Protein AF-A0A8S2IXR1-F1 (afdb_monomer_lite)

Radius of gyration: 46.9 Å; chains: 1; bounding box: 127×123×129 Å

Sequence (1198 aa):
MEYITDSIEPTTTAGKILCCQCGVLIEPNALNMCNGCMQSQIDITEFIPKQGQLQMCNKCIRYLQPPNTWISAQLESRELLTVCLKRIKGLNKEVRLVDAGFIWTEPHSKRIKVKLTVQKEVAQGAILQQTFIVEFTIFNQICDDCQRVEAKDYWKALVQVRQRTSHKKTFFYLEQLLLKHNAHADASNIKQVHGGLDFYFAEQNSGRKLVDFLTCVVPCRFETSKRLISHDIHSNIYNYKYTTLIEIVPVCKDDIVCLSKKQSKHLGNIGPICICSRVTQNIYLIDPQTLKVEPISSSEFWRSPFSSICDSKHLVEYIVCDVNVLDSTSKPHVYGKESQKHALAEVFVMKSSEIGVIDKQYTTISHLGHILHPGDTVMGFDLQNSNVSDPSLNDFDLDTLPDVILVKKIYADKSLRNRRRQWKLKHLDVEDAASVNSTIERDYNEFLEDLEEDPVLRQNAELINDEERAYVLYMRLFACFTALKQAKDIAHNQSSVQYYQKGAFLWWEKADQLSASLKARYDAKNAVKIEEERKIQAAIDEEASLEKSISPKLLYKYLNELKKNILLIDMRSTTDYDQSHMRTSACIHIPADLMNGKGWTSWGVESALTDQNACTKFKQRASYDYIVLFDDDSYENNLKAGHCLMGLKQAIFSFDRDVKLKHEPLILDGGYEDWMTYYPGENTAPLISRKPFGELRSFEVSYPDDVYVPEEVPADVTTNAQPEAATITSAIVPQIDRTRKPINNQKPESNVIESDELPIQQIEEEQPTPIIPPVIVVKEQPEIPDRSMKPIQPIGPTSSVNQELPNIPIVPDITVHPSSVTAIISNTTNISSEIPKLIDKNVNKNDSNRENIPPTDVSKFPILNRETLPIYRPFNRTVPINNTDEQYKKKFDAVTGRKVIIDVKSNRYITDIPENETNKTPIHITPSVNRDTKPILTQQTRHQIAYDYRAITGDLQVNGRTGLKNLGNSCYMNSIIQSLSFNLKLTNYFLSGDFIKDINTKNKFGSGGLVVKEWFKLIYLLWCQQYSYVAPQPFKYAVGTLQKAYLGTQQQDAHEFLVFLLDALHEDLNQATRPRIEELKSENFKTDRQFAEASKKSFLSHNKSIIIDLFYGLFKSTTICLLCSYNSIRFDAFAMNSVPIPRVRQCSLDDCLDLFREFEYLRGDERYECSNCKRVSEKKRRLDIWELPKIFIVHFKR

InterPro domains:
  IPR001394 Peptidase C19, ubiquitin carboxyl-terminal hydrolase [PF00443] (962-1198)
  IPR001763 Rhodanese-like domain [PF00581] (558-676)
  IPR001763 Rhodanese-like domain [PS50206] (562-684)
  IPR001763 Rhodanese-like domain [SM00450] (552-681)
  IPR007064 Nmd3, N-terminal [PF04981] (19-248)
  IPR015063 USP8 dimerisation domain [PF08969] (460-524)
  IPR018200 Ubiquitin specific protease, conserved site [PS00972] (963-978)
  IPR028889 Ubiquitin specific protease UPS, catalytic domain [PS50235] (962-1198)
  IPR036873 Rhodanese-like domain superfamily [G3DSA:3.40.250.10] (550-686)
  IPR036873 Rhodanese-like domain superfamily [SSF52821] (544-680)
  IPR038765 Papain-like cysteine peptidase superfamily [SSF54001] (958-1198)
  IPR039768 Ribosomal export protein Nmd3 [PTHR12746] (10-468)
  IPR048898 60S ribosomal export protein NMD3, OB-fold domain [PF21192] (315-409)
  IPR048899 60S ribosomal export protein NMD3, SH3 domain [PF21193] (251-298)

Secondary structure (DSSP, 8-state):
----------------EE-TTT--EE---TT---HHHHHHH--TTTTS-SEEEEEE-TTT-EEEETTTEEEE--TT-HHHHHHHHHHSSSTTTTSEEEEEEEE---GGG-EEEEEEEEEEEETTTEEEEEEEEEEEEEEE---HHHHHHHSTT--SEEEEEEE--SS-HHHHHHHHHHHHTTTTTT-SEEEEETTEEEEEESSHHHHHHHHHHHHHHS-EEEEEEEEEEEEETTTTEEEEEEEEEEEE-S--TT-EEEPPHHHHHHTTS--SEEEEEEESSEEEEE-TTT-BEEEEEHHHHTTS---EEE-GGG-EEEEEEEEEEPPTTTS---SS-B-SS-B-EEEEEEETTTTTT----EEEEETBTTT--TT-EEEEEETTT-----GGGGGS-GGGS-SEEEEEEEPTTHHHHHHH---EE----PBP-S---HHHHHHHHHHHHHHHH-HHHHHT--EETHHHHHHHHHHHHHHHHHHHHH-GGGGG-HHHHHHHHHHHHHHHHHHHHHHHHHHHHHHHHHHHHHHHHHHHHHHHHHHTTS-SEE-HHHHHIIIIIS---EEEEE-S-HHHHHH--B--TTEEE--HHHHTTT-S-HHHHHTT---HHHHHHHHTGGGSSEEEEE-SS--GGG--TT-HHHHHHHHHHTS-SS---SSPPEEETTHHHHHHHH-GGGBS---SPPPP---------PPPP---------------------------------------------------------------------------------------------------SS-----------------------------------------------------------------------------SHHHHHHHHHHHH-------TTT---------------PPP-PPPPP---------------PPPEEE--S---STT--EE---SS-HHHHHHHHHHHT-HHHHHHHHTTTHHHH--TT-TTS-TTHHHHHHHHHHHHHHSSSEEEE--HHHHHHHHHH-GGGGSSS---HHHHHHHHHHHHHHHT------PPP---GGG-SSHHHHHHHHHHHHHTT--SHHHHHH-EEEEEEEEETTT--EEEEEEEES-EEEEPPSSSS--HHHHHHHHTS-EEE-GGG-EE-TTT-SEE-EEEEEEEEE--SS--EEEE-

Organism: NCBI:txid392030

Foldseek 3Di:
DDDDDDDDDDDPPQPWDAQPPPGDTDHDDPNSHDLVRCVVPDDLCPQKALEAEWEAAPPQRWTDQPDADTHDDDPQGPVVQVSVQSRIPPQPPAWAWDDKGWDDDDPVVQKTKIKTWIWGQDDPRDIHIDIGIRIYHYDYDHHPLNVQLVPPPRFQEKEAEFEPEPFCLVVVLVQLLCVLVVLLVQFSAWAADVGGIMTGHNDPVSSVSSVVVCLQWFLKDKDKDKDWDDADPVVRDTRIRMYMYIYGAHDAAQFKWADFPVRCVVQVNADRIWGQHDTTQWTWTARFQQQAIGTHHS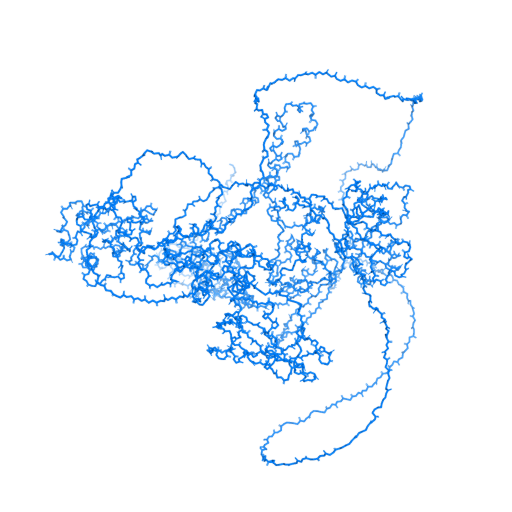VRCVVPPIHGQDDPVQWFKKAWAAKAFDDPVRHDDDDHDGDPVFTKIWTKIDGPVCPPPDPDIFIDIGRHNVPDDHGWMFIKHQPVPDPGDDPRPVNDDPVPDGRIYTRGTDDPCLVVCVVVPPKDFDGDPHDDDPDPDPSNVVSVSVSVVVLVVDVVSVVSTDIDPVLVVLLVVLVVVVVVLVVVVVDPVCVPPVVVNVVVVVVNVVSVVSNVVSVVVVVVVVVVVVVVVVVVVVVVVVVVVVVVPDDQADELVRVCCCCPVVNAFEAEEEAEAPVVVVQKDFLDPRYDYQHLVLCVPQFLALVSSLVSDPDPSNNVSSVVQQVGQAYEYFYQFDDPVPDDPPDSSVSNQCRQDVVDPPHHHNDRHHYYHGGVNLNCVVCVVRMPDSDDDDDFDADDDDDDDDDDDDDDDDDDDDDDDDDDDDDDDDDDDDDDDDDDDDDDDDDDDDDDDDDDDDDDDDDDDDDDDDDDDDDDDDDDDDDDDDDDDDDDDDDDDDDDDDDDDDDDDPDDDDDDDDDDDDDDDDDDDDDDDDDDDDDDDDDDDDDDDDDDDDDDDDDDDDDDDDDDDDDDDDDDDDDDDDDDDDDPPVVVVVVVCVPPVDDDDDDPPDPDDDDDDDDDDDDDDDDDDDDDDDDDDDDDDDDDDDDDPDKDFAFHDDDPPDFQQAAEDDPAQCPLVRVLLSVVLVPCLNLVCLVVVVLVVQFDLPQPQELSCQLVVLSSVLSCSRGVNGTNYIYSLSNLVSLCVVPVVSVDNDHDHSVVVNVSSLSRSQRRRFPAPQDDDDDDFPVVDPDPVVQQVVQVVSVCNHTDGPSCQAQKFKKWKWKAFPPPRDIGIDIDIDRAAEFEDDPDPDDDVVNRVVNLQDWDKQDDPSFDADPPPRDGGIMTMGIDGPTGGNDYHYHYDD

Structure (mmCIF, N/CA/C/O backbone):
data_AF-A0A8S2IXR1-F1
#
_entry.id   AF-A0A8S2IXR1-F1
#
loop_
_atom_site.group_PDB
_atom_site.id
_atom_site.type_symbol
_atom_site.label_atom_id
_atom_site.label_alt_id
_atom_site.label_comp_id
_atom_site.label_asym_id
_atom_site.label_entity_id
_atom_site.label_seq_id
_atom_site.pdbx_PDB_ins_code
_atom_site.Cartn_x
_atom_site.Cartn_y
_atom_site.Cartn_z
_atom_site.occupancy
_atom_site.B_iso_or_equiv
_atom_site.auth_seq_id
_atom_site.auth_comp_id
_atom_site.auth_asym_id
_atom_site.auth_atom_id
_atom_site.pdbx_PDB_model_num
ATOM 1 N N . MET A 1 1 ? -33.947 -57.994 29.728 1.00 48.91 1 MET A N 1
ATOM 2 C CA . MET A 1 1 ? -32.856 -58.768 30.351 1.00 48.91 1 MET A CA 1
ATOM 3 C C . MET A 1 1 ? -31.672 -57.816 30.362 1.00 48.91 1 MET A C 1
ATOM 5 O O . MET A 1 1 ? -31.443 -57.211 29.327 1.00 48.91 1 MET A O 1
ATOM 9 N N . GLU A 1 2 ? -31.008 -57.528 31.474 1.00 35.81 2 GLU A N 1
ATOM 10 C CA . GLU A 1 2 ? -30.769 -58.387 32.648 1.00 35.81 2 GLU A CA 1
ATOM 11 C C . GLU A 1 2 ? -31.324 -57.814 33.970 1.00 35.81 2 GLU A C 1
ATOM 13 O O . GLU A 1 2 ? -32.151 -56.903 33.950 1.00 35.81 2 GLU A O 1
ATOM 18 N N . TYR A 1 3 ? -31.015 -58.474 35.089 1.00 40.72 3 TYR A N 1
ATOM 19 C CA . TYR A 1 3 ? -31.849 -58.515 36.295 1.00 40.72 3 TYR A CA 1
ATOM 20 C C . TYR A 1 3 ? -31.525 -57.459 37.361 1.00 40.72 3 TYR A C 1
ATOM 22 O O . TYR A 1 3 ? -30.372 -57.113 37.599 1.00 40.72 3 TYR A O 1
ATOM 30 N N . ILE A 1 4 ? -32.578 -57.046 38.072 1.00 42.72 4 ILE A N 1
ATOM 31 C CA . ILE A 1 4 ? -32.507 -56.382 39.377 1.00 42.72 4 ILE A CA 1
ATOM 32 C C . ILE A 1 4 ? -32.053 -57.409 40.424 1.00 42.72 4 ILE A C 1
ATOM 34 O O . ILE A 1 4 ? -32.592 -58.516 40.472 1.00 42.72 4 ILE A O 1
ATOM 38 N N . THR A 1 5 ? -31.117 -57.026 41.291 1.00 39.69 5 THR A N 1
ATOM 39 C CA . THR A 1 5 ? -30.800 -57.752 42.528 1.00 39.69 5 THR A CA 1
ATOM 40 C C . THR A 1 5 ? -31.040 -56.838 43.724 1.00 39.69 5 THR A C 1
ATOM 42 O O . THR A 1 5 ? -30.199 -55.995 44.035 1.00 39.69 5 THR A O 1
ATOM 45 N N . ASP A 1 6 ? -32.182 -57.005 44.391 1.00 41.94 6 ASP A N 1
ATOM 46 C CA . ASP A 1 6 ? -32.484 -56.306 45.641 1.00 41.94 6 ASP A CA 1
ATOM 47 C C . ASP A 1 6 ? -31.634 -56.873 46.787 1.00 41.94 6 ASP A C 1
ATOM 49 O O . ASP A 1 6 ? -31.844 -57.999 47.244 1.00 41.94 6 ASP A O 1
ATOM 53 N N . SER A 1 7 ? -30.682 -56.082 47.283 1.00 38.91 7 SER A N 1
ATOM 54 C CA . SER A 1 7 ? -29.985 -56.347 48.543 1.00 38.91 7 SER A CA 1
ATOM 55 C C . SER A 1 7 ? -30.707 -55.634 49.688 1.00 38.91 7 SER A C 1
ATOM 57 O O . SER A 1 7 ? -30.569 -54.424 49.865 1.00 38.91 7 SER A O 1
ATOM 59 N N . ILE A 1 8 ? -31.483 -56.388 50.468 1.00 49.16 8 ILE A N 1
ATOM 60 C CA . ILE A 1 8 ? -32.167 -55.884 51.665 1.00 49.16 8 ILE A CA 1
ATOM 61 C C . ILE A 1 8 ? -31.136 -55.715 52.790 1.00 49.16 8 ILE A C 1
ATOM 63 O O . ILE A 1 8 ? -30.711 -56.699 53.395 1.00 49.16 8 ILE A O 1
ATOM 67 N N . GLU A 1 9 ? -30.757 -54.473 53.093 1.00 39.22 9 GLU A N 1
ATOM 68 C CA . GLU A 1 9 ? -30.017 -54.140 54.316 1.00 39.22 9 GLU A CA 1
ATOM 69 C C . GLU A 1 9 ? -30.974 -53.881 55.499 1.00 39.22 9 GLU A C 1
ATOM 71 O O . GLU A 1 9 ? -32.106 -53.425 55.302 1.00 39.22 9 GLU A O 1
ATOM 76 N N . PRO A 1 10 ? -30.564 -54.195 56.743 1.00 43.91 10 PRO A N 1
ATOM 77 C CA . PRO A 1 10 ? -31.445 -54.120 57.901 1.00 43.91 10 PRO A CA 1
ATOM 78 C C . PRO A 1 10 ? -31.754 -52.668 58.274 1.00 43.91 10 PRO A C 1
ATOM 80 O O . PRO A 1 10 ? -30.861 -51.894 58.615 1.00 43.91 10 PRO A O 1
ATOM 83 N N . THR A 1 11 ? -33.039 -52.314 58.302 1.00 42.19 11 THR A N 1
ATOM 84 C CA . THR A 1 11 ? -33.497 -51.005 58.778 1.00 42.19 11 THR A CA 1
ATOM 85 C C . THR A 1 11 ? -33.255 -50.856 60.279 1.00 42.19 11 THR A C 1
ATOM 87 O O . THR A 1 11 ? -34.109 -51.204 61.100 1.00 42.19 11 THR A O 1
ATOM 90 N N . THR A 1 12 ? -32.115 -50.281 60.655 1.00 49.19 12 THR A N 1
ATOM 91 C CA . THR A 1 12 ? -31.951 -49.630 61.955 1.00 49.19 12 THR A CA 1
ATOM 92 C C . THR A 1 12 ? -32.971 -48.500 62.050 1.00 49.19 12 THR A C 1
ATOM 94 O O . THR A 1 12 ? -32.853 -47.468 61.393 1.00 49.19 12 THR A O 1
ATOM 97 N N . THR A 1 13 ? -34.006 -48.684 62.871 1.00 52.22 13 THR A N 1
ATOM 98 C CA . THR A 1 13 ? -34.979 -47.632 63.181 1.00 52.22 13 THR A CA 1
ATOM 99 C C . THR A 1 13 ? -34.314 -46.542 64.018 1.00 52.22 13 THR A C 1
ATOM 101 O O . THR A 1 13 ? -34.426 -46.528 65.244 1.00 52.22 13 THR A O 1
ATOM 104 N N . ALA A 1 14 ? -33.617 -45.624 63.348 1.00 60.06 14 ALA A N 1
ATOM 105 C CA . ALA A 1 14 ? -33.176 -44.368 63.932 1.00 60.06 14 ALA A CA 1
ATOM 106 C C . ALA A 1 14 ? -34.410 -43.619 64.456 1.00 60.06 14 ALA A C 1
ATOM 108 O O . ALA A 1 14 ? -35.340 -43.316 63.702 1.00 60.06 14 ALA A O 1
ATOM 109 N N . GLY A 1 15 ? -34.446 -43.370 65.767 1.00 71.25 15 GLY A N 1
ATOM 110 C CA . GLY A 1 15 ? -35.570 -42.703 66.415 1.00 71.25 15 GLY A CA 1
ATOM 111 C C . GLY A 1 15 ? -35.722 -41.281 65.887 1.00 71.25 15 GLY A C 1
ATOM 112 O O . GLY A 1 15 ? -34.886 -40.427 66.171 1.00 71.25 15 GLY A O 1
ATOM 113 N N . LYS A 1 16 ? -36.782 -41.025 65.115 1.00 81.81 16 LYS A N 1
ATOM 114 C CA . LYS A 1 16 ? -37.080 -39.686 64.596 1.00 81.81 16 LYS A CA 1
ATOM 115 C C . LYS A 1 16 ? -37.642 -38.807 65.708 1.00 81.81 16 LYS A C 1
ATOM 117 O O . LYS A 1 16 ? -38.536 -39.226 66.440 1.00 81.81 16 LYS A O 1
ATOM 122 N N . ILE A 1 17 ? -37.137 -37.585 65.799 1.00 86.44 17 ILE A N 1
ATOM 123 C CA . ILE A 1 17 ? -37.606 -36.558 66.733 1.00 86.44 17 ILE A CA 1
ATOM 124 C C . ILE A 1 17 ? -38.436 -35.512 65.986 1.00 86.44 17 ILE A C 1
ATOM 126 O O . ILE A 1 17 ? -38.370 -35.406 64.763 1.00 86.44 17 ILE A O 1
ATOM 130 N N . LEU A 1 18 ? -39.225 -34.725 66.713 1.00 88.06 18 LEU A N 1
ATOM 131 C CA . LEU A 1 18 ? -39.926 -33.576 66.142 1.00 88.06 18 LEU A CA 1
ATOM 132 C C . LEU A 1 18 ? -39.002 -32.356 66.165 1.00 88.06 18 LEU A C 1
ATOM 134 O O . LEU A 1 18 ? -38.358 -32.083 67.177 1.00 88.06 18 LEU A O 1
ATOM 138 N N . CYS A 1 19 ? -38.970 -31.592 65.074 1.00 87.00 19 CYS A N 1
ATOM 139 C CA . CYS A 1 19 ? -38.290 -30.305 65.045 1.00 87.00 19 CYS A CA 1
ATOM 140 C C . CYS A 1 19 ? -38.905 -29.350 66.078 1.00 87.00 19 CYS A C 1
ATOM 142 O O . CYS A 1 19 ? -40.107 -29.083 66.036 1.00 87.00 19 CYS A O 1
ATOM 144 N N . CYS A 1 20 ? -38.065 -28.767 66.935 1.00 84.69 20 CYS A N 1
ATOM 145 C CA . CYS A 1 20 ? -38.475 -27.891 68.037 1.00 84.69 20 CYS A CA 1
ATOM 146 C C . CYS A 1 20 ? -39.248 -26.620 67.622 1.00 84.69 20 CYS A C 1
ATOM 148 O O . CYS A 1 20 ? -39.911 -26.021 68.464 1.00 84.69 20 CYS A O 1
ATOM 150 N N . GLN A 1 21 ? -39.181 -26.210 66.348 1.00 84.00 21 GLN A N 1
ATOM 151 C CA . GLN A 1 21 ? -39.799 -24.977 65.843 1.00 84.00 21 GLN A CA 1
ATOM 152 C C . GLN A 1 21 ? -41.003 -25.218 64.911 1.00 84.00 21 GLN A C 1
ATOM 154 O O . GLN A 1 21 ? -41.940 -24.425 64.926 1.00 84.00 21 GLN A O 1
ATOM 159 N N . CYS A 1 22 ? -41.001 -26.284 64.098 1.00 87.50 22 CYS A N 1
ATOM 160 C CA . CYS A 1 22 ? -42.070 -26.556 63.117 1.00 87.50 22 CYS A CA 1
ATOM 161 C C . CYS A 1 22 ? -42.778 -27.911 63.281 1.00 87.50 22 CYS A C 1
ATOM 163 O O . CYS A 1 22 ? -43.694 -28.207 62.520 1.00 87.50 22 CYS A O 1
ATOM 165 N N . GLY A 1 23 ? -42.356 -28.760 64.225 1.00 84.38 23 GLY A N 1
ATOM 166 C CA . GLY A 1 23 ? -42.982 -30.063 64.478 1.00 84.38 23 GLY A CA 1
ATOM 167 C C . GLY A 1 23 ? -42.775 -31.126 63.389 1.00 84.38 23 GLY A C 1
ATOM 168 O O . GLY A 1 23 ? -43.338 -32.210 63.492 1.00 84.38 23 GLY A O 1
ATOM 169 N N . VAL A 1 24 ? -41.973 -30.866 62.352 1.00 88.44 24 VAL A N 1
ATOM 170 C CA . VAL A 1 24 ? -41.654 -31.862 61.312 1.00 88.44 24 VAL A CA 1
ATOM 171 C C . VAL A 1 24 ? -40.781 -32.981 61.891 1.00 88.44 24 VAL A C 1
ATOM 173 O O . VAL A 1 24 ? -39.827 -32.703 62.616 1.00 88.44 24 VAL A O 1
ATOM 176 N N . LEU A 1 25 ? -41.085 -34.237 61.546 1.00 86.88 25 LEU A N 1
ATOM 177 C CA . LEU A 1 25 ? -40.274 -35.410 61.893 1.00 86.88 25 LEU A CA 1
ATOM 178 C C . LEU A 1 25 ? -38.910 -35.366 61.190 1.00 86.88 25 LEU A C 1
ATOM 180 O O . LEU A 1 25 ? -38.842 -35.355 59.961 1.00 86.88 25 LEU A O 1
ATOM 184 N N . ILE A 1 26 ? -37.834 -35.390 61.972 1.00 85.19 26 ILE A N 1
ATOM 185 C CA . ILE A 1 26 ? -36.440 -35.332 61.519 1.00 85.19 26 ILE A CA 1
ATOM 186 C C . ILE A 1 26 ? -35.596 -36.416 62.190 1.00 85.19 26 ILE A C 1
ATOM 188 O O . ILE A 1 26 ? -35.978 -36.982 63.214 1.00 85.19 26 ILE A O 1
ATOM 192 N N . GLU A 1 27 ? -34.424 -36.690 61.627 1.00 82.62 27 GLU A N 1
ATOM 193 C CA . GLU A 1 27 ? -33.388 -37.440 62.337 1.00 82.62 27 GLU A CA 1
ATOM 194 C C . GLU A 1 27 ? -32.750 -36.561 63.430 1.00 82.62 27 GLU A C 1
ATOM 196 O O . GLU A 1 27 ? -32.695 -35.337 63.263 1.00 82.62 27 GLU A O 1
ATOM 201 N N . PRO A 1 28 ? -32.287 -37.141 64.555 1.00 77.62 28 PRO A N 1
ATOM 202 C CA . PRO A 1 28 ? -31.680 -36.370 65.634 1.00 77.62 28 PRO A CA 1
ATOM 203 C C . PRO A 1 28 ? -30.427 -35.624 65.169 1.00 77.62 28 PRO A C 1
ATOM 205 O O . PRO A 1 28 ? -29.473 -36.229 64.685 1.00 77.62 28 PRO A O 1
ATOM 208 N N . ASN A 1 29 ? -30.408 -34.307 65.367 1.00 77.62 29 ASN A N 1
ATOM 209 C CA . ASN A 1 29 ? -29.234 -33.461 65.169 1.00 77.62 29 ASN A CA 1
ATOM 210 C C . ASN A 1 29 ? -29.016 -32.571 66.401 1.00 77.62 29 ASN A C 1
ATOM 212 O O . ASN A 1 29 ? -29.925 -32.400 67.211 1.00 77.62 29 ASN A O 1
ATOM 216 N N . ALA A 1 30 ? -27.818 -31.998 66.553 1.00 76.19 30 ALA A N 1
ATOM 217 C CA . ALA A 1 30 ? -27.424 -31.281 67.773 1.00 76.19 30 ALA A CA 1
ATOM 218 C C . ALA A 1 30 ? -28.336 -30.090 68.148 1.00 76.19 30 ALA A C 1
ATOM 220 O O . ALA A 1 30 ? -28.386 -29.693 69.309 1.00 76.19 30 ALA A O 1
ATOM 221 N N . LEU A 1 31 ? -29.081 -29.541 67.182 1.00 77.75 31 LEU A N 1
ATOM 222 C CA . LEU A 1 31 ? -30.004 -28.418 67.373 1.00 77.75 31 LEU A CA 1
ATOM 223 C C . LEU A 1 31 ? -31.477 -28.844 67.527 1.00 77.75 31 LEU A C 1
ATOM 225 O O . LEU A 1 31 ? -32.320 -28.011 67.852 1.00 77.75 31 LEU A O 1
ATOM 229 N N . ASN A 1 32 ? -31.812 -30.118 67.295 1.00 83.56 32 ASN A N 1
ATOM 230 C CA . ASN A 1 32 ? -33.185 -30.630 67.182 1.00 83.56 32 ASN A CA 1
ATOM 231 C C . ASN A 1 32 ? -34.061 -29.822 66.191 1.00 83.56 32 ASN A C 1
ATOM 233 O O . ASN A 1 32 ? -35.266 -29.637 66.392 1.00 83.56 32 ASN A O 1
ATOM 237 N N . MET A 1 33 ? -33.457 -29.322 65.106 1.00 83.69 33 MET A N 1
ATOM 238 C CA . MET A 1 33 ? -34.088 -28.446 64.109 1.00 83.69 33 MET A CA 1
ATOM 239 C C . MET A 1 33 ? -34.070 -29.071 62.712 1.00 83.69 33 MET A C 1
ATOM 241 O O . MET A 1 33 ? -33.079 -29.667 62.303 1.00 83.69 33 MET A O 1
ATOM 245 N N . CYS A 1 34 ? -35.144 -28.905 61.935 1.00 83.75 34 CYS A N 1
ATOM 246 C CA . CYS A 1 34 ? -35.148 -29.333 60.537 1.00 83.75 34 CYS A CA 1
ATOM 247 C C . CYS A 1 34 ? -34.302 -28.391 59.668 1.00 83.75 34 CYS A C 1
ATOM 249 O O . CYS A 1 34 ? -34.118 -27.220 60.008 1.00 83.75 34 CYS A O 1
ATOM 251 N N . ASN A 1 35 ? -33.838 -28.875 58.511 1.00 78.00 35 ASN A N 1
ATOM 252 C CA . ASN A 1 35 ? -33.010 -28.081 57.595 1.00 78.00 35 ASN A CA 1
ATOM 253 C C . ASN A 1 35 ? -33.671 -26.752 57.190 1.00 78.00 35 ASN A C 1
ATOM 255 O O . ASN A 1 35 ? -32.978 -25.744 57.121 1.00 78.00 35 ASN A O 1
ATOM 259 N N . GLY A 1 36 ? -34.996 -26.719 56.999 1.00 79.62 36 GLY A N 1
ATOM 260 C CA . GLY A 1 36 ? -35.722 -25.479 56.691 1.00 79.62 36 GLY A CA 1
ATOM 261 C C . GLY A 1 36 ? -35.688 -24.458 57.836 1.00 79.62 36 GLY A C 1
ATOM 262 O O . GLY A 1 36 ? -35.420 -23.282 57.607 1.00 79.62 36 GLY A O 1
ATOM 263 N N . CYS A 1 37 ? -35.878 -24.905 59.081 1.00 82.19 37 CYS A N 1
ATOM 264 C CA . CYS A 1 37 ? -35.757 -24.046 60.260 1.00 82.19 37 CYS A CA 1
ATOM 265 C C . CYS A 1 37 ? -34.315 -23.556 60.460 1.00 82.19 37 CYS A C 1
ATOM 267 O O . CYS A 1 37 ? -34.113 -22.365 60.691 1.00 82.19 37 CYS A O 1
ATOM 269 N N . MET A 1 38 ? -33.311 -24.427 60.294 1.00 79.81 38 MET A N 1
ATOM 270 C CA . MET A 1 38 ? -31.896 -24.035 60.388 1.00 79.81 38 MET A CA 1
ATOM 271 C C . MET A 1 38 ? -31.519 -22.999 59.318 1.00 79.81 38 MET A C 1
ATOM 273 O O . MET A 1 38 ? -30.953 -21.964 59.655 1.00 79.81 38 MET A O 1
ATOM 277 N N . GLN A 1 39 ? -31.916 -23.210 58.056 1.00 77.94 39 GLN A N 1
ATOM 278 C CA . GLN A 1 39 ? -31.704 -22.245 56.966 1.00 77.94 39 GLN A CA 1
ATOM 279 C C . GLN A 1 39 ? -32.433 -20.908 57.185 1.00 77.94 39 GLN A C 1
ATOM 281 O O . GLN A 1 39 ? -31.986 -19.888 56.672 1.00 77.94 39 GLN A O 1
ATOM 286 N N . SER A 1 40 ? -33.541 -20.893 57.936 1.00 80.81 40 SER A N 1
ATOM 287 C CA . SER A 1 40 ? -34.283 -19.660 58.241 1.00 80.81 40 SER A CA 1
ATOM 288 C C . SER A 1 40 ? -33.657 -18.806 59.350 1.00 80.81 40 SER A C 1
ATOM 290 O O . SER A 1 40 ? -33.913 -17.606 59.399 1.00 80.81 40 SER A O 1
ATOM 292 N N . GLN A 1 41 ? -32.855 -19.409 60.237 1.00 80.31 41 GLN A N 1
ATOM 293 C CA . GLN A 1 41 ? -32.233 -18.721 61.376 1.00 80.31 41 GLN A CA 1
ATOM 294 C C . GLN A 1 41 ? -30.729 -18.462 61.196 1.00 80.31 41 GLN A C 1
ATOM 296 O O . GLN A 1 41 ? -30.186 -17.596 61.876 1.00 80.31 41 GLN A O 1
ATOM 301 N N . ILE A 1 42 ? -30.046 -19.211 60.322 1.00 82.81 42 ILE A N 1
ATOM 302 C CA . ILE A 1 42 ? -28.581 -19.225 60.226 1.00 82.81 42 ILE A CA 1
ATOM 303 C C . ILE A 1 42 ? -28.157 -19.022 58.764 1.00 82.81 42 ILE A C 1
ATOM 305 O O . ILE A 1 42 ? -28.157 -19.968 57.977 1.00 82.81 42 ILE A O 1
ATOM 309 N N . ASP A 1 43 ? -27.769 -17.793 58.400 1.00 81.94 43 ASP A N 1
ATOM 310 C CA . ASP A 1 43 ? -27.181 -17.487 57.086 1.00 81.94 43 ASP A CA 1
ATOM 311 C C . ASP A 1 43 ? -25.659 -17.704 57.129 1.00 81.94 43 ASP A C 1
ATOM 313 O O . ASP A 1 43 ? -24.913 -16.917 57.709 1.00 81.94 43 ASP A O 1
ATOM 317 N N . ILE A 1 44 ? -25.167 -18.762 56.478 1.00 85.31 44 ILE A N 1
ATOM 318 C CA . ILE A 1 44 ? -23.720 -19.032 56.386 1.00 85.31 44 ILE A CA 1
ATOM 319 C C . ILE A 1 44 ? -23.029 -18.191 55.297 1.00 85.31 44 ILE A C 1
ATOM 321 O O . ILE A 1 44 ? -21.820 -18.317 55.099 1.00 85.31 44 ILE A O 1
ATOM 325 N N . THR A 1 45 ? -23.777 -17.329 54.595 1.00 84.25 45 THR A N 1
ATOM 326 C CA . THR A 1 45 ? -23.298 -16.473 53.495 1.00 84.25 45 THR A CA 1
ATOM 327 C C . THR A 1 45 ? -23.133 -14.997 53.869 1.00 84.25 45 THR A C 1
ATOM 329 O O . THR A 1 45 ? -22.706 -14.222 53.016 1.00 84.25 45 THR A O 1
ATOM 332 N N . GLU A 1 46 ? -23.418 -14.599 55.116 1.00 82.69 46 GLU A N 1
ATOM 333 C CA . GLU A 1 46 ? -23.401 -13.194 55.574 1.00 82.69 46 GLU A CA 1
ATOM 334 C C . GLU A 1 46 ? -22.079 -12.464 55.258 1.00 82.69 46 GLU A C 1
ATOM 336 O O . GLU A 1 46 ? -22.078 -11.333 54.773 1.00 82.69 46 GLU A O 1
ATOM 341 N N . PHE A 1 47 ? -20.943 -13.145 55.439 1.00 82.88 47 PHE A N 1
ATOM 342 C CA . PHE A 1 47 ? -19.601 -12.593 55.209 1.00 82.88 47 PHE A CA 1
ATOM 343 C C . PHE A 1 47 ? -19.152 -12.595 53.735 1.00 82.88 47 PHE A C 1
ATOM 345 O O . PHE A 1 47 ? -18.046 -12.141 53.426 1.00 82.88 47 PHE A O 1
ATOM 352 N N . ILE A 1 48 ? -19.971 -13.119 52.813 1.00 87.94 48 ILE A N 1
ATOM 353 C CA . ILE A 1 48 ? -19.609 -13.285 51.401 1.00 87.94 48 ILE A CA 1
ATOM 354 C C . ILE A 1 48 ? -20.297 -12.205 50.549 1.00 87.94 48 ILE A C 1
ATOM 356 O O . ILE A 1 48 ? -21.528 -12.148 50.497 1.00 87.94 48 ILE A O 1
ATOM 360 N N . PRO A 1 49 ? -19.544 -11.364 49.812 1.00 90.12 49 PRO A N 1
ATOM 361 C CA . PRO A 1 49 ? -20.146 -10.347 48.961 1.00 90.12 49 PRO A CA 1
ATOM 362 C C . PRO A 1 49 ? -20.916 -10.994 47.799 1.00 90.12 49 PRO A C 1
ATOM 364 O O . PRO A 1 49 ? -20.342 -11.677 46.953 1.00 90.12 49 PRO A O 1
ATOM 367 N N . LYS A 1 50 ? -22.226 -10.723 47.729 1.00 90.75 50 LYS A N 1
ATOM 368 C CA . LYS A 1 50 ? -23.136 -11.206 46.668 1.00 90.75 50 LYS A CA 1
ATOM 369 C C . LYS A 1 50 ? -22.982 -10.426 45.343 1.00 90.75 50 LYS A C 1
ATOM 371 O O . LYS A 1 50 ? -23.637 -10.744 44.354 1.00 90.75 50 LYS A O 1
ATOM 376 N N . GLN A 1 51 ? -22.089 -9.433 45.305 1.00 92.00 51 GLN A N 1
ATOM 377 C CA . GLN A 1 51 ? -21.722 -8.654 44.119 1.00 92.00 51 GLN A CA 1
ATOM 378 C C . GLN A 1 51 ? -20.197 -8.533 43.982 1.00 92.00 51 GLN A C 1
ATOM 380 O O . GLN A 1 51 ? -19.484 -8.413 44.980 1.00 92.00 51 GLN A O 1
ATOM 385 N N . GLY A 1 52 ? -19.694 -8.521 42.747 1.00 90.12 52 GLY A N 1
ATOM 386 C CA . GLY A 1 52 ? -18.271 -8.390 42.435 1.00 90.12 52 GLY A CA 1
ATOM 387 C C . GLY A 1 52 ? -17.999 -7.585 41.163 1.00 90.12 52 GLY A C 1
ATOM 388 O O . GLY A 1 52 ? -18.904 -7.260 40.397 1.00 90.12 52 GLY A O 1
ATOM 389 N N . GLN A 1 53 ? -16.725 -7.264 40.927 1.00 91.06 53 GLN A N 1
ATOM 390 C CA . GLN A 1 53 ? -16.281 -6.523 39.743 1.00 91.06 53 GLN A CA 1
ATOM 391 C C . GLN A 1 53 ? -15.142 -7.257 39.030 1.00 91.06 53 GLN A C 1
ATOM 393 O O . GLN A 1 53 ? -14.132 -7.624 39.648 1.00 91.06 53 GLN A O 1
ATOM 398 N N . LEU A 1 54 ? -15.301 -7.433 37.719 1.00 91.88 54 LEU A N 1
ATOM 399 C CA . LEU A 1 54 ? -14.302 -7.994 36.813 1.00 91.88 54 LEU A CA 1
ATOM 400 C C . LEU A 1 54 ? -13.832 -6.906 35.847 1.00 91.88 54 LEU A C 1
ATOM 402 O O . LEU A 1 54 ? -14.636 -6.108 35.376 1.00 91.88 54 LEU A O 1
ATOM 406 N N . GLN A 1 55 ? -12.537 -6.884 35.541 1.00 91.62 55 GLN A N 1
ATOM 407 C CA . GLN A 1 55 ? -11.958 -5.987 34.539 1.00 91.62 55 GLN A CA 1
ATOM 408 C C . GLN A 1 55 ? -11.597 -6.803 33.297 1.00 91.62 55 GLN A C 1
ATOM 410 O O . GLN A 1 55 ? -10.948 -7.844 33.414 1.00 91.62 55 GLN A O 1
ATOM 415 N N . MET A 1 56 ? -12.033 -6.345 32.125 1.00 92.06 56 MET A N 1
ATOM 416 C CA . MET A 1 56 ? -11.853 -7.019 30.838 1.00 92.06 56 MET A CA 1
ATOM 417 C C . MET A 1 56 ? -11.261 -6.055 29.807 1.00 92.06 56 MET A C 1
ATOM 419 O O . MET A 1 56 ? -11.656 -4.891 29.732 1.00 92.06 56 MET A O 1
ATOM 423 N N . CYS A 1 57 ? -10.334 -6.535 28.981 1.00 90.38 57 CYS A N 1
ATOM 424 C CA . CYS A 1 57 ? -9.761 -5.737 27.909 1.00 90.38 57 CYS A CA 1
ATOM 425 C C . CYS A 1 57 ? -10.687 -5.667 26.695 1.00 90.38 57 CYS A C 1
ATOM 427 O O . CYS A 1 57 ? -11.013 -6.683 26.088 1.00 90.38 57 CYS A O 1
ATOM 429 N N . ASN A 1 58 ? -11.043 -4.443 26.305 1.00 85.81 58 ASN A N 1
ATOM 430 C CA . ASN A 1 58 ? -11.858 -4.134 25.129 1.00 85.81 58 ASN A CA 1
ATOM 431 C C . ASN A 1 58 ? -11.246 -4.597 23.791 1.00 85.81 58 ASN A C 1
ATOM 433 O O . ASN A 1 58 ? -12.000 -4.821 22.853 1.00 85.81 58 ASN A O 1
ATOM 437 N N . LYS A 1 59 ? -9.914 -4.735 23.692 1.00 80.62 59 LYS A N 1
ATOM 438 C CA . LYS A 1 59 ? -9.231 -5.198 22.471 1.00 80.62 59 LYS A CA 1
ATOM 439 C C . LYS A 1 59 ? -8.986 -6.701 22.424 1.00 80.62 59 LYS A C 1
ATOM 441 O O . LYS A 1 59 ? -9.325 -7.340 21.439 1.00 80.62 59 LYS A O 1
ATOM 446 N N . CYS A 1 60 ? -8.360 -7.263 23.459 1.00 85.06 60 CYS A N 1
ATOM 447 C CA . CYS A 1 60 ? -7.917 -8.664 23.448 1.00 85.06 60 CYS A CA 1
ATOM 448 C C . CYS A 1 60 ? -8.807 -9.620 24.256 1.00 85.06 60 CYS A C 1
ATOM 450 O O . CYS A 1 60 ? -8.464 -10.792 24.374 1.00 85.06 60 CYS A O 1
ATOM 452 N N . ILE A 1 61 ? -9.909 -9.130 24.845 1.00 86.69 61 ILE A N 1
ATOM 453 C CA . ILE A 1 61 ? -10.898 -9.928 25.599 1.00 86.69 61 ILE A CA 1
ATOM 454 C C . ILE A 1 61 ? -10.230 -10.771 26.714 1.00 86.69 61 ILE A C 1
ATOM 456 O O . ILE A 1 61 ? -10.677 -11.846 27.102 1.00 86.69 61 ILE A O 1
ATOM 460 N N . ARG A 1 62 ? -9.110 -10.269 27.257 1.00 90.44 62 ARG A N 1
ATOM 461 C CA . ARG A 1 62 ? -8.443 -10.829 28.438 1.00 90.44 62 ARG A CA 1
ATOM 462 C C . ARG A 1 62 ? -9.059 -10.251 29.707 1.00 90.44 62 ARG A C 1
ATOM 464 O O . ARG A 1 62 ? -9.377 -9.064 29.748 1.00 90.44 62 ARG A O 1
ATOM 471 N N . TYR A 1 63 ? -9.162 -11.063 30.751 1.00 92.25 63 TYR A N 1
ATOM 472 C CA . TYR A 1 63 ? -9.622 -10.654 32.076 1.00 92.25 63 TYR A CA 1
ATOM 473 C C . TYR A 1 63 ? -8.430 -10.390 32.997 1.00 92.25 63 TYR A C 1
ATOM 475 O O . TYR A 1 63 ? -7.451 -11.143 32.991 1.00 92.25 63 TYR A O 1
ATOM 483 N N . LEU A 1 64 ? -8.508 -9.337 33.810 1.00 90.44 64 LEU A N 1
ATOM 484 C CA . LEU A 1 64 ? -7.498 -9.064 34.828 1.00 90.44 64 LEU A CA 1
ATOM 485 C C . LEU A 1 64 ? -7.696 -10.006 36.021 1.00 90.44 64 LEU A C 1
ATOM 487 O O . LEU A 1 64 ? -8.685 -9.916 36.750 1.00 90.44 64 LEU A O 1
ATOM 491 N N . GLN A 1 65 ? -6.703 -10.856 36.263 1.00 86.88 65 GLN A N 1
ATOM 492 C CA . GLN A 1 65 ? -6.485 -11.519 37.540 1.00 86.88 65 GLN A CA 1
ATOM 493 C C . GLN A 1 65 ? -5.520 -10.647 38.372 1.00 86.88 65 GLN A C 1
ATOM 495 O O . GLN A 1 65 ? -4.343 -10.528 38.013 1.00 86.88 65 GLN A O 1
ATOM 500 N N . PRO A 1 66 ? -5.969 -10.035 39.484 1.00 74.62 66 PRO A N 1
ATOM 501 C CA . PRO A 1 66 ? -5.098 -9.228 40.335 1.00 74.62 66 PRO A CA 1
ATOM 502 C C . PRO A 1 66 ? -3.907 -10.036 40.893 1.00 74.62 66 PRO A C 1
ATOM 504 O O . PRO A 1 66 ? -4.068 -11.234 41.144 1.00 74.62 66 PRO A O 1
ATOM 507 N N . PRO A 1 67 ? -2.734 -9.415 41.136 1.00 73.06 67 PRO A N 1
ATOM 508 C CA . PRO A 1 67 ? -2.493 -7.970 41.107 1.00 73.06 67 PRO A CA 1
ATOM 509 C C . PRO A 1 67 ? -2.468 -7.351 39.698 1.00 73.06 67 PRO A C 1
ATOM 511 O O . PRO A 1 67 ? -3.243 -6.433 39.475 1.00 73.06 67 PRO A O 1
ATOM 514 N N . ASN A 1 68 ? -1.677 -7.881 38.752 1.00 78.50 68 ASN A N 1
ATOM 515 C CA . ASN A 1 68 ? -1.470 -7.285 37.413 1.00 78.50 68 ASN A CA 1
ATOM 516 C C . ASN A 1 68 ? -1.486 -8.304 36.243 1.00 78.50 68 ASN A C 1
ATOM 518 O O . ASN A 1 68 ? -1.058 -7.989 35.135 1.00 78.50 68 ASN A O 1
ATOM 522 N N . THR A 1 69 ? -1.935 -9.546 36.456 1.00 87.50 69 THR A N 1
ATOM 523 C CA . THR A 1 69 ? -1.867 -10.604 35.426 1.00 87.50 69 THR A CA 1
ATOM 524 C C . THR A 1 69 ? -3.118 -10.648 34.549 1.00 87.50 69 THR A C 1
ATOM 526 O O . THR A 1 69 ? -4.210 -10.891 35.049 1.00 87.50 69 THR A O 1
ATOM 529 N N . TRP A 1 70 ? -2.972 -10.478 33.234 1.00 89.38 70 TRP A N 1
ATOM 530 C CA . TRP A 1 70 ? -4.075 -10.589 32.271 1.00 89.38 70 TRP A CA 1
ATOM 531 C C . TRP A 1 70 ? -4.142 -11.994 31.670 1.00 89.38 70 TRP A C 1
ATOM 533 O O . TRP A 1 70 ? -3.197 -12.417 31.002 1.00 89.38 70 TRP A O 1
ATOM 543 N N . ILE A 1 71 ? -5.261 -12.699 31.856 1.00 89.00 71 ILE A N 1
ATOM 544 C CA . ILE A 1 71 ? -5.472 -14.041 31.294 1.00 89.00 71 ILE A CA 1
ATOM 545 C C . ILE A 1 71 ? -6.499 -14.011 30.161 1.00 89.00 71 ILE A C 1
ATOM 547 O O . ILE A 1 71 ? -7.480 -13.273 30.225 1.00 89.00 71 ILE A O 1
ATOM 551 N N . SER A 1 72 ? -6.293 -14.823 29.125 1.00 88.44 72 SER A N 1
ATOM 552 C CA . SER A 1 72 ? -7.360 -15.126 28.168 1.00 88.44 72 SER A CA 1
ATOM 553 C C . SER A 1 72 ? -8.274 -16.184 28.781 1.00 88.44 72 SER A C 1
ATOM 555 O O . SER A 1 72 ? -7.789 -17.184 29.308 1.00 88.44 72 SER A O 1
ATOM 557 N N . ALA A 1 73 ? -9.580 -15.939 28.752 1.00 88.62 73 ALA A N 1
ATOM 558 C CA . ALA A 1 73 ? -10.599 -16.881 29.188 1.00 88.62 73 ALA A CA 1
ATOM 559 C C . ALA A 1 73 ? -11.831 -16.700 28.298 1.00 88.62 73 ALA A C 1
ATOM 561 O O . ALA A 1 73 ? -12.196 -15.571 27.972 1.00 88.62 73 ALA A O 1
ATOM 562 N N . GLN A 1 74 ? -12.452 -17.804 27.892 1.00 86.38 74 GLN A N 1
ATOM 563 C CA . GLN A 1 74 ? -13.700 -17.760 27.133 1.00 86.38 74 GLN A CA 1
ATOM 564 C C . GLN A 1 74 ? -14.882 -17.515 28.084 1.00 86.38 74 GLN A C 1
ATOM 566 O O . GLN A 1 74 ? -14.782 -17.740 29.294 1.00 86.38 74 GLN A O 1
ATOM 571 N N . LEU A 1 75 ? -16.012 -17.053 27.542 1.00 84.88 75 LEU A N 1
ATOM 572 C CA . LEU A 1 75 ? -17.256 -16.992 28.311 1.00 84.88 75 LEU A CA 1
ATOM 573 C C . LEU A 1 75 ? -17.627 -18.397 28.805 1.00 84.88 75 LEU A C 1
ATOM 575 O O . LEU A 1 75 ? -17.400 -19.385 28.113 1.00 84.88 75 LEU A O 1
ATOM 579 N N . GLU A 1 76 ? -18.137 -18.462 30.033 1.00 86.31 76 GLU A N 1
ATOM 580 C CA . GLU A 1 76 ? -18.495 -19.701 30.742 1.00 86.31 76 GLU A CA 1
ATOM 581 C C . GLU A 1 76 ? -17.343 -20.727 30.916 1.00 86.31 76 GLU A C 1
ATOM 583 O O . GLU A 1 76 ? -17.574 -21.861 31.335 1.00 86.31 76 GLU A O 1
ATOM 588 N N . SER A 1 77 ? -16.077 -20.340 30.683 1.00 91.00 77 SER A N 1
ATOM 589 C CA . SER A 1 77 ? -14.923 -21.244 30.829 1.00 91.00 77 SER A CA 1
ATOM 590 C C . SER A 1 77 ? -14.476 -21.446 32.284 1.00 91.00 77 SER A C 1
ATOM 592 O O . SER A 1 77 ? -14.699 -20.617 33.174 1.00 91.00 77 SER A O 1
ATOM 594 N N . ARG A 1 78 ? -13.762 -22.551 32.535 1.00 89.19 78 ARG A N 1
ATOM 595 C CA . ARG A 1 78 ? -13.190 -22.892 33.851 1.00 89.19 78 ARG A CA 1
ATOM 596 C C . ARG A 1 78 ? -12.179 -21.845 34.340 1.00 89.19 78 ARG A C 1
ATOM 598 O O . ARG A 1 78 ? -12.054 -21.588 35.538 1.00 89.19 78 ARG A O 1
ATOM 605 N N . GLU A 1 79 ? -11.463 -21.221 33.416 1.00 90.38 79 GLU A N 1
ATOM 606 C CA . GLU A 1 79 ? -10.475 -20.170 33.656 1.00 90.38 79 GLU A CA 1
ATOM 607 C C . GLU A 1 79 ? -11.182 -18.890 34.124 1.00 90.38 79 GLU A C 1
ATOM 609 O O . GLU A 1 79 ? -10.784 -18.299 35.130 1.00 90.38 79 GLU A O 1
ATOM 614 N N . LEU A 1 80 ? -12.295 -18.523 33.477 1.00 91.38 80 LEU A N 1
ATOM 615 C CA . LEU A 1 80 ? -13.147 -17.411 33.901 1.00 91.38 80 LEU A CA 1
ATOM 616 C C . LEU A 1 80 ? -13.772 -17.679 35.279 1.00 91.38 80 LEU A C 1
ATOM 618 O O . LEU A 1 80 ? -13.766 -16.794 36.139 1.00 91.38 80 LEU A O 1
ATOM 622 N N . LEU A 1 81 ? -14.234 -18.909 35.532 1.00 91.94 81 LEU A N 1
ATOM 623 C CA . LEU A 1 81 ? -14.753 -19.317 36.843 1.00 91.94 81 LEU A CA 1
ATOM 624 C C . LEU A 1 81 ? -13.671 -19.183 37.924 1.00 91.94 81 LEU A C 1
ATOM 626 O O . LEU A 1 81 ? -13.932 -18.662 39.006 1.00 91.94 81 LEU A O 1
ATOM 630 N N . THR A 1 82 ? -12.430 -19.558 37.607 1.00 89.12 82 THR A N 1
ATOM 631 C CA . THR A 1 82 ? -11.275 -19.410 38.506 1.00 89.12 82 THR A CA 1
ATOM 632 C C . THR A 1 82 ? -10.995 -17.941 38.849 1.00 89.12 82 THR A C 1
ATOM 634 O O . THR A 1 82 ? -10.689 -17.637 40.003 1.00 89.12 82 THR A O 1
ATOM 637 N N . VAL A 1 83 ? -11.134 -17.010 37.894 1.00 90.38 83 VAL A N 1
ATOM 638 C CA . VAL A 1 83 ? -11.025 -15.562 38.167 1.00 90.38 83 VAL A CA 1
ATOM 639 C C . VAL A 1 83 ? -12.161 -15.090 39.073 1.00 90.38 83 VAL A C 1
ATOM 641 O O . VAL A 1 83 ? -11.896 -14.397 40.055 1.00 90.38 83 VAL A O 1
ATOM 644 N N . CYS A 1 84 ? -13.401 -15.501 38.791 1.00 91.00 84 CYS A N 1
ATOM 645 C CA . CYS A 1 84 ? -14.570 -15.158 39.602 1.00 91.00 84 CYS A CA 1
ATOM 646 C C . CYS A 1 84 ? -14.397 -15.624 41.057 1.00 91.00 84 CYS A C 1
ATOM 648 O O . CYS A 1 84 ? -14.499 -14.814 41.977 1.00 91.00 84 CYS A O 1
ATOM 650 N N . LEU A 1 85 ? -14.041 -16.896 41.270 1.00 89.94 85 LEU A N 1
ATOM 651 C CA . LEU A 1 85 ? -13.829 -17.479 42.599 1.00 89.94 85 LEU A CA 1
ATOM 652 C C . LEU A 1 85 ? -12.701 -16.775 43.371 1.00 89.94 85 LEU A C 1
ATOM 654 O O . LEU A 1 85 ? -12.886 -16.424 44.534 1.00 89.94 85 LEU A O 1
ATOM 658 N N . LYS A 1 86 ? -11.562 -16.477 42.723 1.00 87.50 86 LYS A N 1
ATOM 659 C CA . LYS A 1 86 ? -10.455 -15.712 43.340 1.00 87.50 86 LYS A CA 1
ATOM 660 C C . LYS A 1 86 ? -10.832 -14.272 43.707 1.00 87.50 86 LYS A C 1
ATOM 662 O O . LYS A 1 86 ? -10.161 -13.664 44.540 1.00 87.50 86 LYS A O 1
ATOM 667 N N . ARG A 1 87 ? -11.865 -13.698 43.080 1.00 87.88 87 ARG A N 1
ATOM 668 C CA . ARG A 1 87 ? -12.329 -12.327 43.346 1.00 87.88 87 ARG A CA 1
ATOM 669 C C . ARG A 1 87 ? -13.207 -12.235 44.600 1.00 87.88 87 ARG A C 1
ATOM 671 O O . ARG A 1 87 ? -13.317 -11.150 45.172 1.00 87.88 87 ARG A O 1
ATOM 678 N N . ILE A 1 88 ? -13.803 -13.346 45.036 1.00 88.12 88 ILE A N 1
ATOM 679 C CA . ILE A 1 88 ? -14.701 -13.402 46.195 1.00 88.12 88 ILE A CA 1
ATOM 680 C C . ILE A 1 88 ? -13.878 -13.475 47.483 1.00 88.12 88 ILE A C 1
ATOM 682 O O . ILE A 1 88 ? -13.164 -14.440 47.752 1.00 88.12 88 ILE A O 1
ATOM 686 N N . LYS A 1 89 ? -14.004 -12.442 48.319 1.00 82.56 89 LYS A N 1
ATOM 687 C CA . LYS A 1 89 ? -13.405 -12.422 49.659 1.00 82.56 89 LYS A CA 1
ATOM 688 C C . LYS A 1 89 ? -14.175 -13.374 50.587 1.00 82.56 89 LYS A C 1
ATOM 690 O O . LYS A 1 89 ? -15.389 -13.490 50.476 1.00 82.56 89 LYS A O 1
ATOM 695 N N . GLY A 1 90 ? -13.466 -14.053 51.490 1.00 78.06 90 GLY A N 1
ATOM 696 C CA . GLY A 1 90 ? -14.051 -14.942 52.511 1.00 78.06 90 GLY A CA 1
ATOM 697 C C . GLY A 1 90 ? -14.285 -16.400 52.085 1.00 78.06 90 GLY A C 1
ATOM 698 O O . GLY A 1 90 ? -14.228 -17.282 52.941 1.00 78.06 90 GLY A O 1
ATOM 699 N N . LEU A 1 91 ? -14.435 -16.682 50.782 1.00 82.25 91 LEU A N 1
ATOM 700 C CA . LEU A 1 91 ? -14.906 -17.983 50.270 1.00 82.25 91 LEU A CA 1
ATOM 701 C C . LEU A 1 91 ? -14.092 -19.207 50.733 1.00 82.25 91 LEU A C 1
ATOM 703 O O . LEU A 1 91 ? -14.677 -20.254 50.961 1.00 82.25 91 LEU A O 1
ATOM 707 N N . ASN A 1 92 ? -12.772 -19.072 50.905 1.00 73.12 92 ASN A N 1
ATOM 708 C CA . ASN A 1 92 ? -11.884 -20.170 51.324 1.00 73.12 92 ASN A CA 1
ATOM 709 C C . ASN A 1 92 ? -11.447 -20.092 52.803 1.00 73.12 92 ASN A C 1
ATOM 711 O O . ASN A 1 92 ? -10.564 -20.845 53.208 1.00 73.12 92 ASN A O 1
ATOM 715 N N . LYS A 1 93 ? -11.971 -19.141 53.592 1.00 74.00 93 LYS A N 1
ATOM 716 C CA . LYS A 1 93 ? -11.568 -18.946 55.001 1.00 74.00 93 LYS A CA 1
ATOM 717 C C . LYS A 1 93 ? -12.586 -19.464 56.008 1.00 74.00 93 LYS A C 1
ATOM 719 O O . LYS A 1 93 ? -12.187 -19.938 57.063 1.00 74.00 93 LYS A O 1
ATOM 724 N N . GLU A 1 94 ? -13.873 -19.344 55.698 1.00 74.94 94 GLU A N 1
ATOM 725 C CA . GLU A 1 94 ? -14.955 -19.627 56.653 1.00 74.94 94 GLU A CA 1
ATOM 726 C C . GLU A 1 94 ? -15.957 -20.678 56.187 1.00 74.94 94 GLU A C 1
ATOM 728 O O . GLU A 1 94 ? -16.759 -21.153 56.987 1.00 74.94 94 GLU A O 1
ATOM 733 N N . VAL A 1 95 ? -15.943 -21.018 54.901 1.00 85.06 95 VAL A N 1
ATOM 734 C CA . VAL A 1 95 ? -16.842 -21.996 54.293 1.00 85.06 95 VAL A CA 1
ATOM 735 C C . VAL A 1 95 ? -16.048 -22.905 53.364 1.00 85.06 95 VAL A C 1
ATOM 737 O O . VAL A 1 95 ? -14.981 -22.541 52.870 1.00 85.06 95 VAL A O 1
ATOM 740 N N . ARG A 1 96 ? -16.577 -24.098 53.113 1.00 87.94 96 ARG A N 1
ATOM 741 C CA . ARG A 1 96 ? -16.089 -25.017 52.089 1.00 87.94 96 ARG A CA 1
ATOM 742 C C . ARG A 1 96 ? -16.949 -24.853 50.841 1.00 87.94 96 ARG A C 1
ATOM 744 O O . ARG A 1 96 ? -18.168 -24.986 50.913 1.00 87.94 96 ARG A O 1
ATOM 751 N N . LEU A 1 97 ? -16.329 -24.582 49.697 1.00 90.12 97 LEU A N 1
ATOM 752 C CA . LEU A 1 97 ? -17.020 -24.621 48.409 1.00 90.12 97 LEU A CA 1
ATOM 753 C C . LEU A 1 97 ? -17.322 -26.082 48.035 1.00 90.12 97 LEU A C 1
ATOM 755 O O . LEU A 1 97 ? -16.422 -26.921 48.073 1.00 90.12 97 LEU A O 1
ATOM 759 N N . VAL A 1 98 ? -18.580 -26.371 47.696 1.00 90.75 98 VAL A N 1
ATOM 760 C CA . VAL A 1 98 ? -19.047 -27.696 47.248 1.00 90.75 98 VAL A CA 1
ATOM 761 C C . VAL A 1 98 ? -19.197 -27.720 45.732 1.00 90.75 98 VAL A C 1
ATOM 763 O O . VAL A 1 98 ? -18.683 -28.622 45.080 1.00 90.75 98 VAL A O 1
ATOM 766 N N . ASP A 1 99 ? -19.881 -26.715 45.182 1.00 92.00 99 ASP A N 1
ATOM 767 C CA . ASP A 1 99 ? -20.184 -26.596 43.755 1.00 92.00 99 ASP A CA 1
ATOM 768 C C . ASP A 1 99 ? -20.178 -25.121 43.320 1.00 92.00 99 ASP A C 1
ATOM 770 O O . ASP A 1 99 ? -20.465 -24.215 44.114 1.00 92.00 99 ASP A O 1
ATOM 774 N N . ALA A 1 100 ? -19.823 -24.886 42.058 1.00 93.69 100 ALA A N 1
ATOM 775 C CA . ALA A 1 100 ? -19.770 -23.576 41.428 1.00 93.69 100 ALA A CA 1
ATOM 776 C C . ALA A 1 100 ? -20.075 -23.696 39.929 1.00 93.69 100 ALA A C 1
ATOM 778 O O . ALA A 1 100 ? -19.343 -24.353 39.192 1.00 93.69 100 ALA A O 1
ATOM 779 N N . GLY A 1 101 ? -21.112 -22.998 39.468 1.00 93.62 101 GLY A N 1
ATOM 780 C CA . GLY A 1 101 ? -21.538 -23.018 38.069 1.00 93.62 101 GLY A CA 1
ATOM 781 C C . GLY A 1 101 ? -22.007 -21.653 37.582 1.00 93.62 101 GLY A C 1
ATOM 782 O O . GLY A 1 101 ? -22.453 -20.813 38.367 1.00 93.62 101 GLY A O 1
ATOM 783 N N . PHE A 1 102 ? -21.915 -21.415 36.277 1.00 95.12 102 PHE A N 1
ATOM 784 C CA . PHE A 1 102 ? -22.480 -20.213 35.672 1.00 95.12 102 PHE A CA 1
ATOM 785 C C . PHE A 1 102 ? -24.007 -20.299 35.600 1.00 95.12 102 PHE A C 1
ATOM 787 O O . PHE A 1 102 ? -24.588 -21.368 35.413 1.00 95.12 102 PHE A O 1
ATOM 794 N N . ILE A 1 103 ? -24.658 -19.150 35.752 1.00 93.00 103 ILE A N 1
ATOM 795 C CA . ILE A 1 103 ? -26.039 -18.939 35.330 1.00 93.00 103 ILE A CA 1
ATOM 796 C C . ILE A 1 103 ? -25.956 -18.084 34.076 1.00 93.00 103 ILE A C 1
ATOM 798 O O . ILE A 1 103 ? -25.364 -17.003 34.125 1.00 93.00 103 ILE A O 1
ATOM 802 N N . TRP A 1 104 ? -26.568 -18.560 32.991 1.00 89.69 104 TRP A N 1
ATOM 803 C CA . TRP A 1 104 ? -26.606 -17.838 31.726 1.00 89.69 104 TRP A CA 1
ATOM 804 C C . TRP A 1 104 ? -27.105 -16.402 31.926 1.00 89.69 104 TRP A C 1
ATOM 806 O O . TRP A 1 104 ? -28.131 -16.153 32.570 1.00 89.69 104 TRP A O 1
ATOM 816 N N . THR A 1 105 ? -26.369 -15.455 31.358 1.00 88.56 105 THR A N 1
ATOM 817 C CA . THR A 1 105 ? -26.708 -14.035 31.321 1.00 88.56 105 THR A CA 1
ATOM 818 C C . THR A 1 105 ? -26.579 -13.522 29.897 1.00 88.56 105 THR A C 1
ATOM 820 O O . THR A 1 105 ? -25.747 -13.988 29.121 1.00 88.56 105 THR A O 1
ATOM 823 N N . GLU A 1 106 ? -27.397 -12.533 29.541 1.00 84.25 106 GLU A N 1
ATOM 824 C CA . GLU A 1 106 ? -27.346 -11.955 28.202 1.00 84.25 106 GLU A CA 1
ATOM 825 C C . GLU A 1 106 ? -25.969 -11.302 27.942 1.00 84.25 106 GLU A C 1
ATOM 827 O O . GLU A 1 106 ? -25.545 -10.474 28.759 1.00 84.25 106 GLU A O 1
ATOM 832 N N . PRO A 1 107 ? -25.285 -11.586 26.814 1.00 74.81 107 PRO A N 1
ATOM 833 C CA . PRO A 1 107 ? -23.949 -11.051 26.531 1.00 74.81 107 PRO A CA 1
ATOM 834 C C . PRO A 1 107 ? -23.836 -9.519 26.612 1.00 74.81 107 PRO A C 1
ATOM 836 O O . PRO A 1 107 ? -22.840 -8.994 27.113 1.00 74.81 107 PRO A O 1
ATOM 839 N N . HIS A 1 108 ? -24.871 -8.784 26.190 1.00 78.06 108 HIS A N 1
ATOM 840 C CA . HIS A 1 108 ? -24.888 -7.316 26.226 1.00 78.06 108 HIS A CA 1
ATOM 841 C C . HIS A 1 108 ? -25.038 -6.733 27.637 1.00 78.06 108 HIS A C 1
ATOM 843 O O . HIS A 1 108 ? -24.667 -5.581 27.866 1.00 78.06 108 HIS A O 1
ATOM 849 N N . SER A 1 109 ? -25.521 -7.519 28.607 1.00 86.50 109 SER A N 1
ATOM 850 C CA . SER A 1 109 ? -25.789 -7.046 29.973 1.00 86.50 109 SER A CA 1
ATOM 851 C C . SER A 1 109 ? -24.532 -6.651 30.759 1.00 86.50 109 SER A C 1
ATOM 853 O O . SER A 1 109 ? -24.647 -6.025 31.815 1.00 86.50 109 SER A O 1
ATOM 855 N N . LYS A 1 110 ? -23.337 -7.039 30.277 1.00 89.00 110 LYS A N 1
ATOM 856 C CA . LYS A 1 110 ? -22.038 -6.906 30.971 1.00 89.00 110 LYS A CA 1
ATOM 857 C C . LYS A 1 110 ? -22.055 -7.475 32.397 1.00 89.00 110 LYS A C 1
ATOM 859 O O . LYS A 1 110 ? -21.312 -7.015 33.265 1.00 89.00 110 LYS A O 1
ATOM 864 N N . ARG A 1 111 ? -22.899 -8.479 32.645 1.00 92.38 111 ARG A N 1
ATOM 865 C CA . ARG A 1 111 ? -23.034 -9.174 33.928 1.00 92.38 111 ARG A CA 1
ATOM 866 C C . ARG A 1 111 ? -22.751 -10.657 33.738 1.00 92.38 111 ARG A C 1
AT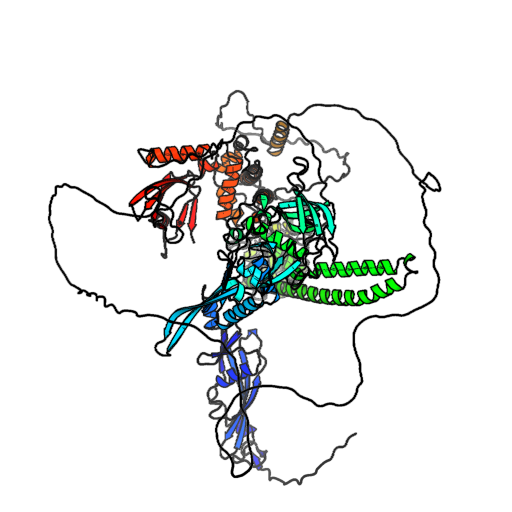OM 868 O O . ARG A 1 111 ? -23.218 -11.254 32.775 1.00 92.38 111 ARG A O 1
ATOM 875 N N . ILE A 1 112 ? -22.027 -11.250 34.678 1.00 93.38 112 ILE A N 1
ATOM 876 C CA . ILE A 1 112 ? -21.820 -12.698 34.793 1.00 93.38 112 ILE A CA 1
ATOM 877 C C . ILE A 1 112 ? -22.409 -13.126 36.133 1.00 93.38 112 ILE A C 1
ATOM 879 O O . ILE A 1 112 ? -22.054 -12.563 37.168 1.00 93.38 112 ILE A O 1
ATOM 883 N N . LYS A 1 113 ? -23.302 -14.117 36.135 1.00 94.56 113 LYS A N 1
ATOM 884 C CA . LYS A 1 113 ? -23.857 -14.683 37.370 1.00 94.56 113 LYS A CA 1
ATOM 885 C C . LYS A 1 113 ? -23.222 -16.037 37.644 1.00 94.56 113 LYS A C 1
ATOM 887 O O . LYS A 1 113 ? -23.199 -16.903 36.775 1.00 94.56 113 LYS A O 1
ATOM 892 N N . VAL A 1 114 ? -22.723 -16.220 38.861 1.00 94.81 114 VAL A N 1
ATOM 893 C CA . VAL A 1 114 ? -22.160 -17.492 39.325 1.00 94.81 114 VAL A CA 1
ATOM 894 C C . VAL A 1 114 ? -23.003 -17.991 40.489 1.00 94.81 114 VAL A C 1
ATOM 896 O O . VAL A 1 114 ? -23.141 -17.312 41.507 1.00 94.81 114 VAL A O 1
ATOM 899 N N . LYS A 1 115 ? -23.582 -19.179 40.332 1.00 95.19 115 LYS A N 1
ATOM 900 C CA . LYS A 1 115 ? -24.234 -19.932 41.399 1.00 95.19 115 LYS A CA 1
ATOM 901 C C . LYS A 1 115 ? -23.150 -20.625 42.215 1.00 95.19 115 LYS A C 1
ATOM 903 O O . LYS A 1 115 ? -22.332 -21.347 41.651 1.00 95.19 115 LYS A O 1
ATOM 908 N N . LEU A 1 116 ? -23.156 -20.409 43.524 1.00 93.12 116 LEU A N 1
ATOM 909 C CA . LEU A 1 116 ? -22.219 -21.022 44.457 1.00 93.12 116 LEU A CA 1
ATOM 910 C C . LEU A 1 116 ? -22.983 -21.795 45.519 1.00 93.12 116 LEU A C 1
ATOM 912 O O . LEU A 1 116 ? -23.963 -21.303 46.084 1.00 93.12 116 LEU A O 1
ATOM 916 N N . THR A 1 117 ? -22.489 -22.987 45.815 1.00 92.31 117 THR A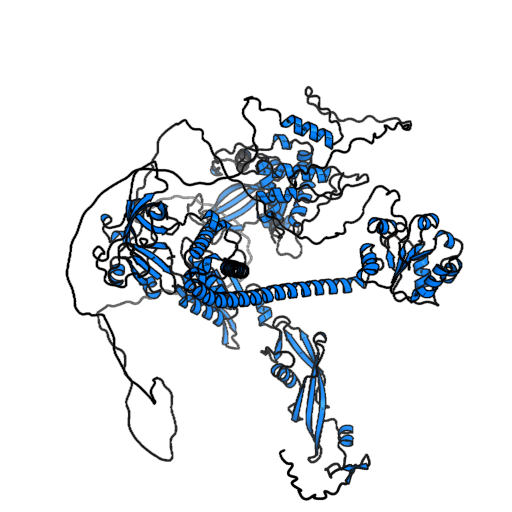 N 1
ATOM 917 C CA . THR A 1 117 ? -23.007 -23.848 46.869 1.00 92.31 117 THR A CA 1
ATOM 918 C C . THR A 1 117 ? -21.901 -24.052 47.889 1.00 92.31 117 THR A C 1
ATOM 920 O O . THR A 1 117 ? -20.854 -24.627 47.587 1.00 92.31 117 THR A O 1
ATOM 923 N N . VAL A 1 118 ? -22.121 -23.535 49.096 1.00 91.12 118 VAL A N 1
ATOM 924 C CA . VAL A 1 118 ? -21.142 -23.533 50.187 1.00 91.12 118 VAL A CA 1
ATOM 925 C C . VAL A 1 118 ? -21.650 -24.333 51.376 1.00 91.12 118 VAL A C 1
ATOM 927 O O . VAL A 1 118 ? -22.855 -24.454 51.598 1.00 91.12 118 VAL A O 1
ATOM 930 N N . GLN A 1 119 ? -20.708 -24.873 52.136 1.00 89.56 119 GLN A N 1
ATOM 931 C CA . GLN A 1 119 ? -20.919 -25.736 53.286 1.00 89.56 119 GLN A CA 1
ATOM 932 C C . GLN A 1 119 ? -20.157 -25.159 54.485 1.00 89.56 119 GLN A C 1
ATOM 934 O O . GLN A 1 119 ? -18.961 -24.879 54.377 1.00 89.56 119 GLN A O 1
ATOM 939 N N . LYS A 1 120 ? -20.824 -24.992 55.629 1.00 86.69 120 LYS A N 1
ATOM 940 C CA . LYS A 1 120 ? -20.206 -24.570 56.898 1.00 86.69 120 LYS A CA 1
ATOM 941 C C . LYS A 1 120 ? -20.643 -25.525 58.003 1.00 86.69 120 LYS A C 1
ATOM 943 O O . LYS A 1 120 ? -21.781 -25.992 58.004 1.00 86.69 120 LYS A O 1
ATOM 948 N N . GLU A 1 121 ? -19.743 -25.821 58.932 1.00 85.00 121 GLU A N 1
ATOM 949 C CA . GLU A 1 121 ? -20.127 -26.472 60.181 1.00 85.00 121 GLU A CA 1
ATOM 950 C C . GLU A 1 121 ? -20.752 -25.428 61.111 1.00 85.00 121 GLU A C 1
ATOM 952 O O . GLU A 1 121 ? -20.217 -24.334 61.302 1.00 85.00 121 GLU A O 1
ATOM 957 N N . VAL A 1 122 ? -21.911 -25.763 61.659 1.00 76.88 122 VAL A N 1
ATOM 958 C CA . VAL A 1 122 ? -22.720 -24.931 62.539 1.00 76.88 122 VAL A CA 1
ATOM 959 C C . VAL A 1 122 ? -22.901 -25.696 63.849 1.00 76.88 122 VAL A C 1
ATOM 961 O O . VAL A 1 122 ? -23.130 -26.899 63.824 1.00 76.88 122 VAL A O 1
ATOM 964 N N . ALA A 1 123 ? -22.764 -24.994 64.980 1.00 67.25 123 ALA A N 1
ATOM 965 C CA . ALA A 1 123 ? -23.071 -25.439 66.347 1.00 67.25 123 ALA A CA 1
ATOM 966 C C . ALA A 1 123 ? -23.065 -26.971 66.592 1.00 67.25 123 ALA A C 1
ATOM 968 O O . ALA A 1 123 ? -24.087 -27.637 66.446 1.00 67.25 123 ALA A O 1
ATOM 969 N N . GLN A 1 124 ? -21.923 -27.495 67.062 1.00 67.06 124 GLN A N 1
ATOM 970 C CA . GLN A 1 124 ? -21.738 -28.898 67.478 1.00 67.06 124 GLN A CA 1
ATOM 971 C C . GLN A 1 124 ? -21.901 -29.931 66.338 1.00 67.06 124 GLN A C 1
ATOM 973 O O . GLN A 1 124 ? -22.680 -30.876 66.449 1.00 67.06 124 GLN A O 1
ATOM 978 N N . GLY A 1 125 ? -21.135 -29.788 65.249 1.00 69.94 125 GLY A N 1
ATOM 979 C CA . GLY A 1 125 ? -21.032 -30.814 64.201 1.00 69.94 125 GLY A CA 1
ATOM 980 C C . GLY A 1 125 ? -22.151 -30.834 63.156 1.00 69.94 125 GLY A C 1
ATOM 981 O O . GLY A 1 125 ? -22.105 -31.660 62.243 1.00 69.94 125 GLY A O 1
ATOM 982 N N . ALA A 1 126 ? -23.150 -29.949 63.235 1.00 73.00 126 ALA A N 1
ATOM 983 C CA . ALA A 1 126 ? -24.217 -29.892 62.241 1.00 73.00 126 ALA A CA 1
ATOM 984 C C . ALA A 1 126 ? -23.718 -29.218 60.951 1.00 73.00 126 ALA A C 1
ATOM 986 O O . ALA A 1 126 ? -23.374 -28.038 60.922 1.00 73.00 126 ALA A O 1
ATOM 987 N N . ILE A 1 127 ? -23.681 -29.967 59.851 1.00 81.44 127 ILE A N 1
ATOM 988 C CA . ILE A 1 127 ? -23.240 -29.454 58.551 1.00 81.44 127 ILE A CA 1
ATOM 989 C C . ILE A 1 127 ? -24.413 -28.766 57.847 1.00 81.44 127 ILE A C 1
ATOM 991 O O . ILE A 1 127 ? -25.393 -29.420 57.493 1.00 81.44 127 ILE A O 1
ATOM 995 N N . LEU A 1 128 ? -24.290 -27.463 57.581 1.00 84.38 128 LEU A N 1
ATOM 996 C CA . LEU A 1 128 ? -25.267 -26.701 56.804 1.00 84.38 128 LEU A CA 1
ATOM 997 C C . LEU A 1 128 ? -24.722 -26.394 55.406 1.00 84.38 128 LEU A C 1
ATOM 999 O O . LEU A 1 128 ? -23.594 -25.921 55.255 1.00 84.38 128 LEU A O 1
ATOM 1003 N N . GLN A 1 129 ? -25.542 -26.641 54.384 1.00 88.56 129 GLN A N 1
ATOM 1004 C CA . GLN A 1 129 ? -25.257 -26.312 52.989 1.00 88.56 129 GLN A CA 1
ATOM 1005 C C . GLN A 1 129 ? -26.256 -25.261 52.496 1.00 88.56 129 GLN A C 1
ATOM 1007 O O . GLN A 1 129 ? -27.470 -25.417 52.655 1.00 88.56 129 GLN A O 1
ATOM 1012 N N . GLN A 1 130 ? -25.745 -24.196 51.880 1.00 87.69 130 GLN A N 1
ATOM 1013 C CA . GLN A 1 130 ? -26.535 -23.072 51.381 1.00 87.69 130 GLN A CA 1
ATOM 1014 C C . GLN A 1 130 ? -26.082 -22.702 49.968 1.00 87.69 130 GLN A C 1
ATOM 1016 O O . GLN A 1 130 ? -24.897 -22.751 49.636 1.00 87.69 130 GLN A O 1
ATOM 1021 N N . THR A 1 131 ? -27.043 -22.351 49.116 1.00 91.00 131 THR A N 1
ATOM 1022 C CA . THR A 1 131 ? -26.797 -21.956 47.726 1.00 91.00 131 THR A CA 1
ATOM 1023 C C . THR A 1 131 ? -27.178 -20.497 47.540 1.00 91.00 131 THR A C 1
ATOM 1025 O O . THR A 1 131 ? -28.259 -20.085 47.954 1.00 91.00 131 THR A O 1
ATOM 1028 N N . PHE A 1 132 ? -26.307 -19.722 46.904 1.00 92.25 132 PHE A N 1
ATOM 1029 C CA . PHE A 1 132 ? -26.527 -18.310 46.607 1.00 92.25 132 PHE A CA 1
ATOM 1030 C C . PHE A 1 132 ? -25.940 -17.951 45.238 1.00 92.25 132 PHE A C 1
ATOM 1032 O O . PHE A 1 132 ? -25.236 -18.744 44.612 1.00 92.25 132 PHE A O 1
ATOM 1039 N N . ILE A 1 133 ? -26.271 -16.759 44.747 1.00 94.06 133 ILE A N 1
ATOM 1040 C CA . ILE A 1 133 ? -25.801 -16.249 43.457 1.00 94.06 133 ILE A CA 1
ATOM 1041 C C . ILE A 1 133 ? -24.919 -15.033 43.725 1.00 94.06 133 ILE A C 1
ATOM 1043 O O . ILE A 1 133 ? -25.310 -14.142 44.480 1.00 94.06 133 ILE A O 1
ATOM 1047 N N . VAL A 1 134 ? -23.748 -15.000 43.093 1.00 94.19 134 VAL A N 1
ATOM 1048 C CA . VAL A 1 134 ? -22.873 -13.826 43.037 1.00 94.19 134 VAL A CA 1
ATOM 1049 C C . VAL A 1 134 ? -22.985 -13.205 41.652 1.00 94.19 134 VAL A C 1
ATOM 1051 O O . VAL A 1 134 ? -22.822 -13.891 40.641 1.00 94.19 134 VAL A O 1
ATOM 1054 N N . GLU A 1 135 ? -23.267 -11.907 41.603 1.00 94.56 135 GLU A N 1
ATOM 1055 C CA . GLU A 1 135 ? -23.342 -11.146 40.357 1.00 94.56 135 GLU A CA 1
ATOM 1056 C C . GLU A 1 135 ? -22.063 -10.327 40.139 1.00 94.56 135 GLU A C 1
ATOM 1058 O O . GLU A 1 135 ? -21.701 -9.477 40.952 1.00 94.56 135 GLU A O 1
ATOM 1063 N N . PHE A 1 136 ? -21.373 -10.575 39.029 1.00 94.56 136 PHE A N 1
ATOM 1064 C CA . PHE A 1 136 ? -20.170 -9.855 38.628 1.00 94.56 136 PHE A CA 1
ATOM 1065 C C . PHE A 1 136 ? -20.472 -8.860 37.513 1.00 94.56 136 PHE A C 1
ATOM 1067 O O . PHE A 1 136 ? -20.884 -9.259 36.425 1.00 94.56 136 PHE A O 1
ATOM 1074 N N . THR A 1 137 ? -20.187 -7.581 37.747 1.00 93.00 137 THR A N 1
ATOM 1075 C CA . THR A 1 137 ? -20.245 -6.540 36.712 1.00 93.00 137 THR A CA 1
ATOM 1076 C C . THR A 1 137 ? -18.900 -6.438 35.993 1.00 93.00 137 THR A C 1
ATOM 1078 O O . THR A 1 137 ? -17.850 -6.346 36.638 1.00 93.00 137 THR A O 1
ATOM 1081 N N . ILE A 1 138 ? -18.922 -6.446 34.658 1.00 92.50 138 ILE A N 1
ATOM 1082 C CA . ILE A 1 138 ? -17.739 -6.313 33.802 1.00 92.50 138 ILE A CA 1
ATOM 1083 C C . ILE A 1 138 ? -17.473 -4.832 33.510 1.00 92.50 138 ILE A C 1
ATOM 1085 O O . ILE A 1 138 ? -18.302 -4.138 32.920 1.00 92.50 138 ILE A O 1
ATOM 1089 N N . PHE A 1 139 ? -16.275 -4.373 33.861 1.00 91.31 139 PHE A N 1
ATOM 1090 C CA . PHE A 1 139 ? -15.735 -3.069 33.493 1.00 91.31 139 PHE A CA 1
ATOM 1091 C C . PHE A 1 139 ? -14.685 -3.224 32.391 1.00 91.31 139 PHE A C 1
ATOM 1093 O O . PHE A 1 139 ? -13.795 -4.071 32.476 1.00 91.31 139 PHE A O 1
ATOM 1100 N N . ASN A 1 140 ? -14.769 -2.381 31.363 1.00 90.19 140 ASN A N 1
ATOM 1101 C CA . ASN A 1 140 ? -13.804 -2.379 30.269 1.00 90.19 140 ASN A CA 1
ATOM 1102 C C . ASN A 1 140 ? -12.574 -1.541 30.650 1.00 90.19 140 ASN A C 1
ATOM 1104 O O . ASN A 1 140 ? -12.716 -0.375 31.010 1.00 90.19 140 ASN A O 1
ATOM 1108 N N . GLN A 1 141 ? -11.376 -2.110 30.521 1.00 88.00 141 GLN A N 1
ATOM 1109 C CA . GLN A 1 141 ? -10.100 -1.417 30.727 1.00 88.00 141 GLN A CA 1
ATOM 1110 C C . GLN A 1 141 ? -9.062 -1.927 29.725 1.00 88.00 141 GLN A C 1
ATOM 1112 O O . GLN A 1 141 ? -8.865 -3.131 29.601 1.00 88.00 141 GLN A O 1
ATOM 1117 N N . ILE A 1 142 ? -8.362 -1.029 29.030 1.00 85.56 142 ILE A N 1
ATOM 1118 C CA . ILE A 1 142 ? -7.269 -1.412 28.125 1.00 85.56 142 ILE A CA 1
ATOM 1119 C C . ILE A 1 142 ? -6.131 -2.024 28.961 1.00 85.56 142 ILE A C 1
ATOM 1121 O O . ILE A 1 142 ? -5.721 -1.439 29.961 1.00 85.56 142 ILE A O 1
ATOM 1125 N N . CYS A 1 143 ? -5.637 -3.205 28.580 1.00 86.44 143 CYS A N 1
ATOM 1126 C CA . CYS A 1 143 ? -4.472 -3.807 29.231 1.00 86.44 143 CYS A CA 1
ATOM 1127 C C . CYS A 1 143 ? -3.171 -3.161 28.737 1.00 86.44 143 CYS A C 1
ATOM 1129 O O . CYS A 1 143 ? -3.095 -2.754 27.576 1.00 86.44 143 CYS A O 1
ATOM 1131 N N . ASP A 1 144 ? -2.138 -3.134 29.580 1.00 80.12 144 ASP A N 1
ATOM 1132 C CA . ASP A 1 144 ? -0.844 -2.504 29.289 1.00 80.12 144 ASP A CA 1
ATOM 1133 C C . ASP A 1 144 ? -0.246 -2.927 27.937 1.00 80.12 144 ASP A C 1
ATOM 1135 O O . ASP A 1 144 ? 0.347 -2.109 27.239 1.00 80.12 144 ASP A O 1
ATOM 1139 N N . ASP A 1 145 ? -0.405 -4.193 27.541 1.00 75.88 145 ASP A N 1
ATOM 1140 C CA . ASP A 1 145 ? 0.096 -4.691 26.255 1.00 75.88 145 ASP A CA 1
ATOM 1141 C C . ASP A 1 145 ? -0.649 -4.047 25.076 1.00 75.88 145 ASP A C 1
ATOM 1143 O O . ASP A 1 145 ? -0.022 -3.547 24.146 1.00 75.88 145 ASP A O 1
ATOM 1147 N N . CYS A 1 146 ? -1.985 -4.000 25.128 1.00 79.44 146 CYS A N 1
ATOM 1148 C CA . CYS A 1 146 ? -2.794 -3.356 24.090 1.00 79.44 146 CYS A CA 1
ATOM 1149 C C . CYS A 1 146 ? -2.584 -1.838 24.067 1.00 79.44 146 CYS A C 1
ATOM 1151 O O . CYS A 1 146 ? -2.537 -1.258 22.986 1.00 79.44 146 CYS A O 1
ATOM 1153 N N . GLN A 1 147 ? -2.402 -1.209 25.231 1.00 79.44 147 GLN A N 1
ATOM 1154 C CA . GLN A 1 147 ? -2.095 0.217 25.337 1.00 79.44 147 GLN A CA 1
ATOM 1155 C C . GLN A 1 147 ? -0.722 0.543 24.726 1.00 79.44 147 GLN A C 1
ATOM 1157 O O . GLN A 1 147 ? -0.576 1.557 24.047 1.00 79.44 147 GLN A O 1
ATOM 1162 N N . ARG A 1 148 ? 0.279 -0.330 24.911 1.00 72.50 148 ARG A N 1
ATOM 1163 C CA . ARG A 1 148 ? 1.588 -0.205 24.248 1.00 72.50 148 ARG A CA 1
ATOM 1164 C C . ARG A 1 148 ? 1.487 -0.394 22.736 1.00 72.50 148 ARG A C 1
ATOM 1166 O O . ARG A 1 148 ? 2.149 0.340 22.023 1.00 72.50 148 ARG A O 1
ATOM 1173 N N . VAL A 1 149 ? 0.666 -1.324 22.244 1.00 66.75 149 VAL A N 1
ATOM 1174 C CA . VAL A 1 149 ? 0.460 -1.523 20.793 1.00 66.75 149 VAL A CA 1
ATOM 1175 C C . VAL A 1 149 ? -0.293 -0.348 20.146 1.00 66.75 149 VAL A C 1
ATOM 1177 O O . VAL A 1 149 ? -0.031 -0.026 18.994 1.00 66.75 149 VAL A O 1
ATOM 1180 N N . GLU A 1 150 ? -1.187 0.335 20.870 1.00 65.19 150 GLU A N 1
ATOM 1181 C CA . GLU A 1 150 ? -1.809 1.585 20.391 1.00 65.19 150 GLU A CA 1
ATOM 1182 C C . GLU A 1 150 ? -0.867 2.792 20.394 1.00 65.19 150 GLU A C 1
ATOM 1184 O O . GLU A 1 150 ? -1.066 3.731 19.617 1.00 65.19 150 GLU A O 1
ATOM 1189 N N . ALA A 1 151 ? 0.165 2.786 21.239 1.00 62.12 151 ALA A N 1
ATOM 1190 C CA . ALA A 1 151 ? 1.217 3.785 21.173 1.00 62.12 151 ALA A CA 1
ATOM 1191 C C . ALA A 1 151 ? 2.038 3.566 19.892 1.00 62.12 151 ALA A C 1
ATOM 1193 O O . ALA A 1 151 ? 2.843 2.635 19.798 1.00 62.12 151 ALA A O 1
ATOM 1194 N N . LYS A 1 152 ? 1.826 4.447 18.904 1.00 52.56 152 LYS A N 1
ATOM 1195 C CA . LYS A 1 152 ? 2.574 4.461 17.640 1.00 52.56 152 LYS A CA 1
ATOM 1196 C C . LYS A 1 152 ? 4.083 4.320 17.918 1.00 52.56 152 LYS A C 1
ATOM 1198 O O . LYS A 1 152 ? 4.621 4.985 18.800 1.00 52.56 152 LYS A O 1
ATOM 1203 N N . ASP A 1 153 ? 4.728 3.420 17.173 1.00 58.97 153 ASP A N 1
ATOM 1204 C CA . ASP A 1 153 ? 6.156 3.056 17.243 1.00 58.97 153 ASP A CA 1
ATOM 1205 C C . ASP A 1 153 ? 6.648 2.228 18.463 1.00 58.97 153 ASP A C 1
ATOM 1207 O O . ASP A 1 153 ? 7.864 2.091 18.676 1.00 58.97 153 ASP A O 1
ATOM 1211 N N . TYR A 1 154 ? 5.765 1.578 19.238 1.00 73.25 154 TYR A N 1
ATOM 1212 C CA . TYR A 1 154 ? 6.207 0.575 20.222 1.00 73.25 154 TYR A CA 1
ATOM 1213 C C . TYR A 1 154 ? 6.677 -0.740 19.570 1.00 73.25 154 TYR A C 1
ATOM 1215 O O . TYR A 1 154 ? 5.915 -1.451 18.922 1.00 73.25 154 TYR A O 1
ATOM 1223 N N . TRP A 1 155 ? 7.936 -1.109 19.817 1.00 86.88 155 TRP A N 1
ATOM 1224 C CA . TRP A 1 155 ? 8.528 -2.392 19.419 1.00 86.88 155 TRP A CA 1
ATOM 1225 C C . TRP A 1 155 ? 9.680 -2.772 20.356 1.00 86.88 155 TRP A C 1
ATOM 1227 O O . TRP A 1 155 ? 10.392 -1.884 20.844 1.00 86.88 155 TRP A O 1
ATOM 1237 N N . LYS A 1 156 ? 9.888 -4.080 20.577 1.00 88.44 156 LYS A N 1
ATOM 1238 C CA . LYS A 1 156 ? 11.037 -4.629 21.329 1.00 88.44 156 LYS A CA 1
ATOM 1239 C C . LYS A 1 156 ? 12.073 -5.293 20.431 1.00 88.44 156 LYS A C 1
ATOM 1241 O O . LYS A 1 156 ? 13.260 -5.210 20.734 1.00 88.44 156 LYS A O 1
ATOM 1246 N N . ALA A 1 157 ? 11.650 -5.934 19.344 1.00 93.31 157 ALA A N 1
ATOM 1247 C CA . ALA A 1 157 ? 12.553 -6.507 18.354 1.00 93.31 157 ALA A CA 1
ATOM 1248 C C . ALA A 1 157 ? 12.268 -5.961 16.950 1.00 93.31 157 ALA A C 1
ATOM 1250 O O . ALA A 1 157 ? 11.124 -5.678 16.603 1.00 93.31 157 ALA A O 1
ATOM 1251 N N . LEU A 1 158 ? 13.332 -5.795 16.174 1.00 94.19 158 LEU A N 1
ATOM 1252 C CA . LEU A 1 158 ? 13.329 -5.330 14.794 1.00 94.19 158 LEU A CA 1
ATOM 1253 C C . LEU A 1 158 ? 14.184 -6.293 13.970 1.00 94.19 158 LEU A C 1
ATOM 1255 O O . LEU A 1 158 ? 15.341 -6.542 14.318 1.00 94.19 158 LEU A O 1
ATOM 1259 N N . VAL A 1 159 ? 13.622 -6.827 12.890 1.00 96.44 159 VAL A N 1
ATOM 1260 C CA . VAL A 1 159 ? 14.335 -7.661 11.917 1.00 96.44 159 VAL A CA 1
ATOM 1261 C C . VAL A 1 159 ? 14.441 -6.879 10.612 1.00 96.44 159 VAL A C 1
ATOM 1263 O O . VAL A 1 159 ? 13.431 -6.603 9.968 1.00 96.44 159 VAL A O 1
ATOM 1266 N N . GLN A 1 160 ? 15.661 -6.499 10.242 1.00 94.88 160 GLN A N 1
ATOM 1267 C CA . GLN A 1 160 ? 15.947 -5.710 9.044 1.00 94.88 160 GLN A CA 1
ATOM 1268 C C . GLN A 1 160 ? 16.477 -6.636 7.955 1.00 94.88 160 GLN A C 1
ATOM 1270 O O . GLN A 1 160 ? 17.611 -7.099 8.038 1.00 94.88 160 GLN A O 1
ATOM 1275 N N . VAL A 1 161 ? 15.675 -6.915 6.932 1.00 94.75 161 VAL A N 1
ATOM 1276 C CA . VAL A 1 161 ? 16.082 -7.744 5.791 1.00 94.75 161 VAL A CA 1
ATOM 1277 C C . VAL A 1 161 ? 16.645 -6.836 4.704 1.00 94.75 161 VAL A C 1
ATOM 1279 O O . VAL A 1 161 ? 15.985 -5.877 4.298 1.00 94.75 161 VAL A O 1
ATOM 1282 N N . ARG A 1 162 ? 17.866 -7.106 4.233 1.00 91.81 162 ARG A N 1
ATOM 1283 C CA . ARG A 1 162 ? 18.552 -6.328 3.190 1.00 91.81 162 ARG A CA 1
ATOM 1284 C C . ARG A 1 162 ? 19.173 -7.233 2.132 1.00 91.81 162 ARG A C 1
ATOM 1286 O O . ARG A 1 162 ? 19.740 -8.272 2.458 1.00 91.81 162 ARG A O 1
ATOM 1293 N N . GLN A 1 163 ? 19.128 -6.799 0.874 1.00 90.69 163 GLN A N 1
ATOM 1294 C CA . GLN A 1 163 ? 19.859 -7.421 -0.232 1.00 90.69 163 GLN A CA 1
ATOM 1295 C C . GLN A 1 163 ? 20.527 -6.327 -1.070 1.00 90.69 163 GLN A C 1
ATOM 1297 O O . GLN A 1 163 ? 19.880 -5.361 -1.476 1.00 90.69 163 GLN A O 1
ATOM 1302 N N . ARG A 1 164 ? 21.828 -6.471 -1.335 1.00 87.38 164 ARG A N 1
ATOM 1303 C CA . ARG A 1 164 ? 22.622 -5.503 -2.111 1.00 87.38 164 ARG A CA 1
ATOM 1304 C C . ARG A 1 164 ? 22.633 -5.866 -3.600 1.00 87.38 164 ARG A C 1
ATOM 1306 O O . ARG A 1 164 ? 23.680 -6.174 -4.149 1.00 87.38 164 ARG A O 1
ATOM 1313 N N . THR A 1 165 ? 21.460 -5.869 -4.228 1.00 82.88 165 THR A N 1
ATOM 1314 C CA . THR A 1 165 ? 21.274 -6.190 -5.657 1.00 82.88 165 THR A CA 1
ATOM 1315 C C . THR A 1 165 ? 20.659 -5.014 -6.420 1.00 82.88 165 THR A C 1
ATOM 1317 O O . THR A 1 165 ? 20.013 -4.147 -5.827 1.00 82.88 165 THR A O 1
ATOM 1320 N N . SER A 1 166 ? 20.849 -4.976 -7.741 1.00 78.62 166 SER A N 1
ATOM 1321 C CA . SER A 1 166 ? 20.290 -3.943 -8.616 1.00 78.62 166 SER A CA 1
ATOM 1322 C C . SER A 1 166 ? 18.794 -4.115 -8.902 1.00 78.62 166 SER A C 1
ATOM 1324 O O . SER A 1 166 ? 18.156 -3.153 -9.341 1.00 78.62 166 SER A O 1
ATOM 1326 N N . HIS A 1 167 ? 18.233 -5.313 -8.698 1.00 80.69 167 HIS A N 1
ATOM 1327 C CA . HIS A 1 167 ? 16.866 -5.664 -9.093 1.00 80.69 167 HIS A CA 1
ATOM 1328 C C . HIS A 1 167 ? 16.145 -6.514 -8.034 1.00 80.69 167 HIS A C 1
ATOM 1330 O O . HIS A 1 167 ? 16.736 -7.378 -7.393 1.00 80.69 167 HIS A O 1
ATOM 1336 N N . LYS A 1 168 ? 14.841 -6.283 -7.832 1.00 77.56 168 LYS A N 1
ATOM 1337 C CA . LYS A 1 168 ? 14.115 -6.777 -6.637 1.00 77.56 168 LYS A CA 1
ATOM 1338 C C . LYS A 1 168 ? 13.511 -8.195 -6.737 1.00 77.56 168 LYS A C 1
ATOM 1340 O O . LYS A 1 168 ? 12.772 -8.591 -5.838 1.00 77.56 168 LYS A O 1
ATOM 1345 N N . LYS A 1 169 ? 13.829 -8.993 -7.767 1.00 80.50 169 LYS A N 1
ATOM 1346 C CA . LYS A 1 169 ? 13.221 -10.328 -8.008 1.00 80.50 169 LYS A CA 1
ATOM 1347 C C . LYS A 1 169 ? 13.219 -11.252 -6.780 1.00 80.50 169 LYS A C 1
ATOM 1349 O O . LYS A 1 169 ? 12.182 -11.803 -6.421 1.00 80.50 169 LYS A O 1
ATOM 1354 N N . THR A 1 170 ? 14.363 -11.390 -6.107 1.00 82.00 170 THR A N 1
ATOM 1355 C CA . THR A 1 170 ? 14.500 -12.272 -4.931 1.00 82.00 170 THR A CA 1
ATOM 1356 C C . THR A 1 170 ? 13.657 -11.790 -3.743 1.00 82.00 170 THR A C 1
ATOM 1358 O O . THR A 1 170 ? 13.149 -12.615 -2.987 1.00 82.00 170 THR A O 1
ATOM 1361 N N . PHE A 1 171 ? 13.427 -10.477 -3.608 1.00 85.62 171 PHE A N 1
ATOM 1362 C CA . PHE A 1 171 ? 12.513 -9.925 -2.602 1.00 85.62 171 PHE A CA 1
ATOM 1363 C C . PHE A 1 171 ? 11.048 -10.253 -2.901 1.00 85.62 171 PHE A C 1
ATOM 1365 O O . PHE A 1 171 ? 10.346 -10.660 -1.980 1.00 85.62 171 PHE A O 1
ATOM 1372 N N . PHE A 1 172 ? 10.596 -10.149 -4.157 1.00 86.31 172 PHE A N 1
ATOM 1373 C CA . PHE A 1 172 ? 9.229 -10.550 -4.520 1.00 86.31 172 PHE A CA 1
ATOM 1374 C C . PHE A 1 172 ? 8.993 -12.045 -4.268 1.00 86.31 172 PHE A C 1
ATOM 1376 O O . PHE A 1 172 ? 7.953 -12.431 -3.739 1.00 86.31 172 PHE A O 1
ATOM 1383 N N . TYR A 1 173 ? 9.976 -12.898 -4.573 1.00 87.50 173 TYR A N 1
ATOM 1384 C CA . TYR A 1 173 ? 9.891 -14.324 -4.253 1.00 87.50 173 TYR A CA 1
ATOM 1385 C C . TYR A 1 173 ? 9.863 -14.586 -2.738 1.00 87.50 173 TYR A C 1
ATOM 1387 O O . TYR A 1 173 ? 9.060 -15.390 -2.262 1.00 87.50 173 TYR A O 1
ATOM 1395 N N . LEU A 1 174 ? 10.694 -13.878 -1.967 1.00 88.56 174 LEU A N 1
ATOM 1396 C CA . LEU A 1 174 ? 10.704 -13.975 -0.509 1.00 88.56 174 LEU A CA 1
ATOM 1397 C C . LEU A 1 174 ? 9.368 -13.534 0.111 1.00 88.56 174 LEU A C 1
ATOM 1399 O O . LEU A 1 174 ? 8.873 -14.191 1.021 1.00 88.56 174 LEU A O 1
ATOM 1403 N N . GLU A 1 175 ? 8.766 -12.457 -0.387 1.00 88.25 175 GLU A N 1
ATOM 1404 C CA . GLU A 1 175 ? 7.445 -11.988 0.037 1.00 88.25 175 GLU A CA 1
ATOM 1405 C C . GLU A 1 175 ? 6.370 -13.067 -0.155 1.00 88.25 175 GLU A C 1
ATOM 1407 O O . GLU A 1 175 ? 5.627 -13.369 0.780 1.00 88.25 175 GLU A O 1
ATOM 1412 N N . GLN A 1 176 ? 6.351 -13.735 -1.313 1.00 87.94 176 GLN A N 1
ATOM 1413 C CA . GLN A 1 176 ? 5.432 -14.851 -1.557 1.00 87.94 176 GLN A CA 1
ATOM 1414 C C . GLN A 1 176 ? 5.638 -16.020 -0.584 1.00 87.94 176 GLN A C 1
ATOM 1416 O O . GLN A 1 176 ? 4.668 -16.595 -0.092 1.00 87.94 176 GLN A O 1
ATOM 1421 N N . LEU A 1 177 ? 6.889 -16.342 -0.246 1.00 88.81 177 LEU A N 1
ATOM 1422 C CA . LEU A 1 177 ? 7.215 -17.377 0.739 1.00 88.81 177 LEU A CA 1
ATOM 1423 C C . LEU A 1 177 ? 6.783 -16.987 2.165 1.00 88.81 177 LEU A C 1
ATOM 1425 O O . LEU A 1 177 ? 6.276 -17.835 2.902 1.00 88.81 177 LEU A O 1
ATOM 1429 N N . LEU A 1 178 ? 6.938 -15.715 2.548 1.00 91.06 178 LEU A N 1
ATOM 1430 C CA . LEU A 1 178 ? 6.487 -15.179 3.839 1.00 91.06 178 LEU A CA 1
ATOM 1431 C C . LEU A 1 178 ? 4.958 -15.183 3.972 1.00 91.06 178 LEU A C 1
ATOM 1433 O O . LEU A 1 178 ? 4.449 -15.420 5.072 1.00 91.06 178 LEU A O 1
ATOM 1437 N N . LEU A 1 179 ? 4.240 -14.936 2.873 1.00 88.69 179 LEU A N 1
ATOM 1438 C CA . LEU A 1 179 ? 2.782 -15.034 2.786 1.00 88.69 179 LEU A CA 1
ATOM 1439 C C . LEU A 1 179 ? 2.326 -16.497 2.883 1.00 88.69 179 LEU A C 1
ATOM 1441 O O . LEU A 1 179 ? 1.617 -16.845 3.824 1.00 88.69 179 LEU A O 1
ATOM 1445 N N . LYS A 1 180 ? 2.834 -17.370 2.000 1.00 86.62 180 LYS A N 1
ATOM 1446 C CA . LYS A 1 180 ? 2.494 -18.804 1.924 1.00 86.62 180 LYS A CA 1
ATOM 1447 C C . LYS A 1 180 ? 2.711 -19.565 3.237 1.00 86.62 180 LYS A C 1
ATOM 1449 O O . LYS A 1 180 ? 1.943 -20.468 3.561 1.00 86.62 180 LYS A O 1
ATOM 1454 N N . HIS A 1 181 ? 3.764 -19.238 3.987 1.00 86.75 181 HIS A N 1
ATOM 1455 C CA . HIS A 1 181 ? 4.047 -19.855 5.290 1.00 86.75 181 HIS A CA 1
ATOM 1456 C C . HIS A 1 181 ? 3.493 -19.062 6.486 1.00 86.75 181 HIS A C 1
ATOM 1458 O O . HIS A 1 181 ? 3.719 -19.455 7.629 1.00 86.75 181 HIS A O 1
ATOM 1464 N N . ASN A 1 182 ? 2.785 -17.954 6.239 1.00 87.81 182 ASN A N 1
ATOM 1465 C CA . ASN A 1 182 ? 2.247 -17.034 7.244 1.00 87.81 182 ASN A CA 1
ATOM 1466 C C . ASN A 1 182 ? 3.281 -16.574 8.300 1.00 87.81 182 ASN A C 1
ATOM 1468 O O . ASN A 1 182 ? 2.952 -16.293 9.453 1.00 87.81 182 ASN A O 1
ATOM 1472 N N . ALA A 1 183 ? 4.558 -16.492 7.912 1.00 89.06 183 ALA A N 1
ATOM 1473 C CA . ALA A 1 183 ? 5.685 -16.234 8.816 1.00 89.06 183 ALA A CA 1
ATOM 1474 C C . ALA A 1 183 ? 5.742 -14.781 9.336 1.00 89.06 183 ALA A C 1
ATOM 1476 O O . ALA A 1 183 ? 6.526 -14.462 10.228 1.00 89.06 183 ALA A O 1
ATOM 1477 N N . HIS A 1 184 ? 4.908 -13.904 8.776 1.00 88.69 184 HIS A N 1
ATOM 1478 C CA . HIS A 1 184 ? 4.797 -12.487 9.110 1.00 88.69 184 HIS A CA 1
ATOM 1479 C C . HIS A 1 184 ? 3.684 -12.186 10.137 1.00 88.69 184 HIS A C 1
ATOM 1481 O O . HIS A 1 184 ? 3.594 -11.053 10.595 1.00 88.69 184 HIS A O 1
ATOM 1487 N N . ALA A 1 185 ? 2.865 -13.170 10.535 1.00 86.06 185 ALA A N 1
ATOM 1488 C CA . ALA A 1 185 ? 1.674 -12.957 11.373 1.00 86.06 185 ALA A CA 1
ATOM 1489 C C . ALA A 1 185 ? 1.948 -12.369 12.774 1.00 86.06 185 ALA A C 1
ATOM 1491 O O . ALA A 1 185 ? 1.107 -11.656 13.313 1.00 86.06 185 ALA A O 1
ATOM 1492 N N . ASP A 1 186 ? 3.119 -12.647 13.361 1.00 86.94 186 ASP A N 1
ATOM 1493 C CA . ASP A 1 186 ? 3.529 -12.085 14.660 1.00 86.94 186 ASP A CA 1
ATOM 1494 C C . ASP A 1 186 ? 4.057 -10.626 14.544 1.00 86.94 186 ASP A C 1
ATOM 1496 O O . ASP A 1 186 ? 4.389 -10.009 15.563 1.00 86.94 186 ASP A O 1
ATOM 1500 N N . ALA A 1 187 ? 4.212 -10.075 13.330 1.00 87.62 187 ALA A N 1
ATOM 1501 C CA . ALA A 1 187 ? 4.762 -8.734 13.119 1.00 87.62 187 ALA A CA 1
ATOM 1502 C C . ALA A 1 187 ? 3.713 -7.647 13.403 1.00 87.62 187 ALA A C 1
ATOM 1504 O O . ALA A 1 187 ? 2.587 -7.697 12.917 1.00 87.62 187 ALA A O 1
ATOM 1505 N N . SER A 1 188 ? 4.093 -6.624 14.170 1.00 85.00 188 SER A N 1
ATOM 1506 C CA . SER A 1 188 ? 3.206 -5.510 14.527 1.00 85.00 188 SER A CA 1
ATOM 1507 C C . SER A 1 188 ? 3.143 -4.415 13.460 1.00 85.00 188 SER A C 1
ATOM 1509 O O . SER A 1 188 ? 2.200 -3.632 13.449 1.00 85.00 188 SER A O 1
ATOM 1511 N N . ASN A 1 189 ? 4.179 -4.304 12.625 1.00 85.25 189 ASN A N 1
ATOM 1512 C CA . ASN A 1 189 ? 4.278 -3.367 11.503 1.00 85.25 189 ASN A CA 1
ATOM 1513 C C . ASN A 1 189 ? 5.360 -3.888 10.530 1.00 85.25 189 ASN A C 1
ATOM 1515 O O . ASN A 1 189 ? 6.322 -4.533 10.968 1.00 85.25 189 ASN A O 1
ATOM 1519 N N . ILE A 1 190 ? 5.211 -3.607 9.236 1.00 89.56 190 ILE A N 1
ATOM 1520 C CA . ILE A 1 190 ? 6.178 -3.905 8.176 1.00 89.56 190 ILE A CA 1
ATOM 1521 C C . ILE A 1 190 ? 6.401 -2.611 7.383 1.00 89.56 190 ILE A C 1
ATOM 1523 O O . ILE A 1 190 ? 5.459 -2.068 6.808 1.00 89.56 190 ILE A O 1
ATOM 1527 N N . LYS A 1 191 ? 7.646 -2.120 7.330 1.00 87.44 191 LYS A N 1
ATOM 1528 C CA . LYS A 1 191 ? 8.008 -0.893 6.592 1.00 87.44 191 LYS A CA 1
ATOM 1529 C C . LYS A 1 191 ? 9.003 -1.202 5.479 1.00 87.44 191 LYS A C 1
ATOM 1531 O O . LYS A 1 191 ? 9.973 -1.932 5.694 1.00 87.44 191 LYS A O 1
ATOM 1536 N N . GLN A 1 192 ? 8.797 -0.627 4.294 1.00 85.19 192 GLN A N 1
ATOM 1537 C CA . GLN A 1 192 ? 9.777 -0.711 3.211 1.00 85.19 192 GLN A CA 1
ATOM 1538 C C . GLN A 1 192 ? 10.867 0.349 3.395 1.00 85.19 192 GLN A C 1
ATOM 1540 O O . GLN A 1 192 ? 10.586 1.518 3.644 1.00 85.19 192 GLN A O 1
ATOM 1545 N N . VAL A 1 193 ? 12.127 -0.065 3.267 1.00 84.75 193 VAL A N 1
ATOM 1546 C CA . VAL A 1 193 ? 13.309 0.793 3.443 1.00 84.75 193 VAL A CA 1
ATOM 1547 C C . VAL A 1 193 ? 14.245 0.590 2.248 1.00 84.75 193 VAL A C 1
ATOM 1549 O O . VAL A 1 193 ? 14.166 -0.415 1.538 1.00 84.75 193 VAL A O 1
ATOM 1552 N N . HIS A 1 194 ? 15.150 1.535 1.983 1.00 79.50 194 HIS A N 1
ATOM 1553 C CA . HIS A 1 194 ? 16.112 1.394 0.890 1.00 79.50 194 HIS A CA 1
ATOM 1554 C C . HIS A 1 194 ? 16.901 0.072 1.004 1.00 79.50 194 HIS A C 1
ATOM 1556 O O . HIS A 1 194 ? 17.606 -0.175 1.985 1.00 79.50 194 HIS A O 1
ATOM 1562 N N . GLY A 1 195 ? 16.789 -0.781 -0.019 1.00 77.25 195 GLY A N 1
ATOM 1563 C CA . GLY A 1 195 ? 17.443 -2.092 -0.074 1.00 77.25 195 GLY A CA 1
ATOM 1564 C C . GLY A 1 195 ? 16.743 -3.234 0.678 1.00 77.25 195 GLY A C 1
ATOM 1565 O O . GLY A 1 195 ? 17.349 -4.299 0.793 1.00 77.25 195 GLY A O 1
ATOM 1566 N N . GLY A 1 196 ? 15.511 -3.061 1.187 1.00 87.38 196 GLY A N 1
ATOM 1567 C CA . GLY A 1 196 ? 14.720 -4.180 1.719 1.00 87.38 196 GLY A CA 1
ATOM 1568 C C . GLY A 1 196 ? 13.524 -3.815 2.609 1.00 87.38 196 GLY A C 1
ATOM 1569 O O . GLY A 1 196 ? 12.805 -2.855 2.337 1.00 87.38 196 GLY A O 1
ATOM 1570 N N . LEU A 1 197 ? 13.289 -4.622 3.648 1.00 90.75 197 LEU A N 1
ATOM 1571 C CA . LEU A 1 197 ? 12.106 -4.568 4.520 1.00 90.75 197 LEU A CA 1
ATOM 1572 C C . LEU A 1 197 ? 12.506 -4.578 6.002 1.00 90.75 197 LEU A C 1
ATOM 1574 O O . LEU A 1 197 ? 13.454 -5.270 6.377 1.00 90.75 197 LEU A O 1
ATOM 1578 N N . ASP A 1 198 ? 11.757 -3.858 6.834 1.00 92.69 198 ASP A N 1
ATOM 1579 C CA . ASP A 1 198 ? 11.895 -3.826 8.293 1.00 92.69 198 ASP A CA 1
ATOM 1580 C C . ASP A 1 198 ? 10.628 -4.378 8.959 1.00 92.69 198 ASP A C 1
ATOM 1582 O O . ASP A 1 198 ? 9.547 -3.805 8.827 1.00 92.69 198 ASP A O 1
ATOM 1586 N N . PHE A 1 199 ? 10.775 -5.488 9.687 1.00 93.31 199 PHE A N 1
ATOM 1587 C CA . PHE A 1 199 ? 9.705 -6.151 10.436 1.00 93.31 199 PHE A CA 1
ATOM 1588 C C . PHE A 1 199 ? 9.815 -5.809 11.923 1.00 93.31 199 PHE A C 1
ATOM 1590 O O . PHE A 1 199 ? 10.834 -6.094 12.563 1.00 93.31 199 PHE A O 1
ATOM 1597 N N . TYR A 1 200 ? 8.758 -5.227 12.485 1.00 91.88 200 TYR A N 1
ATOM 1598 C CA . TYR A 1 200 ? 8.689 -4.838 13.893 1.00 91.88 200 TYR A CA 1
ATOM 1599 C C . TYR A 1 200 ? 7.935 -5.890 14.709 1.00 91.88 200 TYR A C 1
ATOM 1601 O O . TYR A 1 200 ? 6.898 -6.388 14.282 1.00 91.88 200 TYR A O 1
ATOM 1609 N N . PHE A 1 201 ? 8.439 -6.203 15.904 1.00 91.81 201 PHE A N 1
ATOM 1610 C CA . PHE A 1 201 ? 7.867 -7.205 16.802 1.00 91.81 201 PHE A CA 1
ATOM 1611 C C . PHE A 1 201 ? 7.748 -6.687 18.241 1.00 91.81 201 PHE A C 1
ATOM 1613 O O . PHE A 1 201 ? 8.664 -6.059 18.795 1.00 91.81 201 PHE A O 1
ATOM 1620 N N . ALA A 1 202 ? 6.631 -7.026 18.888 1.00 87.31 202 ALA A N 1
ATOM 1621 C CA . ALA A 1 202 ? 6.394 -6.757 20.308 1.00 87.31 202 ALA A CA 1
ATOM 1622 C C . ALA A 1 202 ? 7.236 -7.656 21.240 1.00 87.31 202 ALA A C 1
ATOM 1624 O O . ALA A 1 202 ? 7.534 -7.263 22.370 1.00 87.31 202 ALA A O 1
ATOM 1625 N N . GLU A 1 203 ? 7.665 -8.829 20.761 1.00 87.38 203 GLU A N 1
ATOM 1626 C CA . GLU A 1 203 ? 8.486 -9.798 21.494 1.00 87.38 203 GLU A CA 1
ATOM 1627 C C . GLU A 1 203 ? 9.749 -10.202 20.725 1.00 87.38 203 GLU A C 1
ATOM 1629 O O . GLU A 1 203 ? 9.755 -10.293 19.498 1.00 87.38 203 GLU A O 1
ATOM 1634 N N . GLN A 1 204 ? 10.826 -10.510 21.456 1.00 89.44 204 GLN A N 1
ATOM 1635 C CA . GLN A 1 204 ? 12.084 -10.967 20.857 1.00 89.44 204 GLN A CA 1
ATOM 1636 C C . GLN A 1 204 ? 11.957 -12.355 20.209 1.00 89.44 204 GLN A C 1
ATOM 1638 O O . GLN A 1 204 ? 12.563 -12.602 19.166 1.00 89.44 204 GLN A O 1
ATOM 1643 N N . ASN A 1 205 ? 11.162 -13.251 20.802 1.00 91.69 205 ASN A N 1
ATOM 1644 C CA . ASN A 1 205 ? 11.022 -14.628 20.329 1.00 91.69 205 ASN A CA 1
ATOM 1645 C C . ASN A 1 205 ? 10.385 -14.688 18.936 1.00 91.69 205 ASN A C 1
ATOM 1647 O O . ASN A 1 205 ? 10.882 -15.413 18.082 1.00 91.69 205 ASN A O 1
ATOM 1651 N N . SER A 1 206 ? 9.353 -13.883 18.671 1.00 91.31 206 SER A N 1
ATOM 1652 C CA . SER A 1 206 ? 8.731 -13.785 17.344 1.00 91.31 206 SER A CA 1
ATOM 1653 C C . SER A 1 206 ? 9.700 -13.282 16.273 1.00 91.31 206 SER A C 1
ATOM 1655 O O . SER A 1 206 ? 9.804 -13.894 15.213 1.00 91.31 206 SER A O 1
ATOM 1657 N N . GLY A 1 207 ? 10.501 -12.254 16.582 1.00 92.19 207 GLY A N 1
ATOM 1658 C CA . GLY A 1 207 ? 11.570 -11.808 15.683 1.00 92.19 207 GLY A CA 1
ATOM 1659 C C . GLY A 1 207 ? 12.599 -12.909 15.400 1.00 92.19 207 GLY A C 1
ATOM 1660 O O . GLY A 1 207 ? 13.026 -13.074 14.261 1.00 92.19 207 GLY A O 1
ATOM 1661 N N . ARG A 1 208 ? 12.950 -13.722 16.407 1.00 93.44 208 ARG A N 1
ATOM 1662 C CA . ARG A 1 208 ? 13.860 -14.862 16.229 1.00 93.44 208 ARG A CA 1
ATOM 1663 C C . ARG A 1 208 ? 13.269 -15.967 15.346 1.00 93.44 208 ARG A C 1
ATOM 1665 O O . ARG A 1 208 ? 13.978 -16.435 14.464 1.00 93.44 208 ARG A O 1
ATOM 1672 N N . LYS A 1 209 ? 11.980 -16.310 15.496 1.00 94.88 209 LYS A N 1
ATOM 1673 C CA . LYS A 1 209 ? 11.294 -17.262 14.593 1.00 94.88 209 LYS A CA 1
ATOM 1674 C C . LYS A 1 209 ? 11.429 -16.840 13.123 1.00 94.88 209 LYS A C 1
ATOM 1676 O O . LYS A 1 209 ? 11.679 -17.688 12.273 1.00 94.88 209 LYS A O 1
ATOM 1681 N N . LEU A 1 210 ? 11.293 -15.541 12.827 1.00 94.62 210 LEU A N 1
ATOM 1682 C CA . LEU A 1 210 ? 11.461 -15.019 11.467 1.00 94.62 210 LEU A CA 1
ATOM 1683 C C . LEU A 1 210 ? 12.913 -15.163 10.972 1.00 94.62 210 LEU A C 1
ATOM 1685 O O . LEU A 1 210 ? 13.123 -15.559 9.829 1.00 94.62 210 LEU A O 1
ATOM 1689 N N . VAL A 1 211 ? 13.914 -14.890 11.817 1.00 94.88 211 VAL A N 1
ATOM 1690 C CA . VAL A 1 211 ? 15.342 -15.084 11.482 1.00 94.88 211 VAL A CA 1
ATOM 1691 C C . VAL A 1 211 ? 15.640 -16.557 11.170 1.00 94.88 211 VAL A C 1
ATOM 1693 O O . VAL A 1 211 ? 16.289 -16.857 10.165 1.00 94.88 211 VAL A O 1
ATOM 1696 N N . ASP A 1 212 ? 15.131 -17.474 11.996 1.00 94.38 212 ASP A N 1
ATOM 1697 C CA . ASP A 1 212 ? 15.311 -18.919 11.825 1.00 94.38 212 ASP A CA 1
ATOM 1698 C C . ASP A 1 212 ? 14.618 -19.413 10.533 1.00 94.38 212 ASP A C 1
ATOM 1700 O O . ASP A 1 212 ? 15.214 -20.169 9.762 1.00 94.38 212 ASP A O 1
ATOM 1704 N N . PHE A 1 213 ? 13.407 -18.917 10.229 1.00 94.69 213 PHE A N 1
ATOM 1705 C CA . PHE A 1 213 ? 12.702 -19.180 8.965 1.00 94.69 213 PHE A CA 1
ATOM 1706 C C . PHE A 1 213 ? 13.496 -18.687 7.746 1.00 94.69 213 PHE A C 1
ATOM 1708 O O . PHE A 1 213 ? 13.734 -19.454 6.813 1.00 94.69 213 PHE A O 1
ATOM 1715 N N . LEU A 1 214 ? 13.953 -17.431 7.759 1.00 93.50 214 LEU A N 1
ATOM 1716 C CA . LEU A 1 214 ? 14.700 -16.837 6.645 1.00 93.50 214 LEU A CA 1
ATOM 1717 C C . LEU A 1 214 ? 15.996 -17.605 6.352 1.00 93.50 214 LEU A C 1
ATOM 1719 O O . LEU A 1 214 ? 16.284 -17.891 5.191 1.00 93.50 214 LEU A O 1
ATOM 1723 N N . THR A 1 215 ? 16.706 -18.032 7.401 1.00 92.44 215 THR A N 1
ATOM 1724 C CA . THR A 1 215 ? 17.941 -18.833 7.306 1.00 92.44 215 THR A CA 1
ATOM 1725 C C . THR A 1 215 ? 17.709 -20.231 6.707 1.00 92.44 215 THR A C 1
ATOM 1727 O O . THR A 1 215 ? 18.625 -20.824 6.133 1.00 92.44 215 THR A O 1
ATOM 1730 N N . CYS A 1 216 ? 16.490 -20.772 6.802 1.00 91.31 216 CYS A N 1
ATOM 1731 C CA . CYS A 1 216 ? 16.127 -22.049 6.181 1.00 91.31 216 CYS A CA 1
ATOM 1732 C C . CYS A 1 216 ? 15.738 -21.922 4.698 1.00 91.31 216 CYS A C 1
ATOM 1734 O O . CYS A 1 216 ? 15.814 -22.909 3.970 1.00 91.31 216 CYS A O 1
ATOM 1736 N N . VAL A 1 217 ? 15.302 -20.741 4.246 1.00 90.50 217 VAL A N 1
ATOM 1737 C CA . VAL A 1 217 ? 14.668 -20.558 2.926 1.00 90.50 217 VAL A CA 1
ATOM 1738 C C . VAL A 1 217 ? 15.565 -19.817 1.923 1.00 90.50 217 VAL A C 1
ATOM 1740 O O . VAL A 1 217 ? 15.492 -20.092 0.724 1.00 90.50 217 VAL A O 1
ATOM 1743 N N . VAL A 1 218 ? 16.425 -18.908 2.393 1.00 91.38 218 VAL A N 1
ATOM 1744 C CA . VAL A 1 218 ? 17.244 -17.994 1.574 1.00 91.38 218 VAL A CA 1
ATOM 1745 C C . VAL A 1 218 ? 18.702 -18.012 2.072 1.00 91.38 218 VAL A C 1
ATOM 1747 O O . VAL A 1 218 ? 18.918 -18.180 3.274 1.00 91.38 218 VAL A O 1
ATOM 1750 N N . PRO A 1 219 ? 19.735 -17.816 1.221 1.00 92.62 219 PRO A N 1
ATOM 1751 C CA . PRO A 1 219 ? 21.112 -17.786 1.681 1.00 92.62 219 PRO A CA 1
ATOM 1752 C C . PRO A 1 219 ? 21.370 -16.399 2.272 1.00 92.62 219 PRO A C 1
ATOM 1754 O O . PRO A 1 219 ? 21.532 -15.409 1.553 1.00 92.62 219 PRO A O 1
ATOM 1757 N N . CYS A 1 220 ? 21.383 -16.315 3.598 1.00 93.50 220 CYS A N 1
ATOM 1758 C CA . CYS A 1 220 ? 21.661 -15.080 4.321 1.00 93.50 220 CYS A CA 1
ATOM 1759 C C . CYS A 1 220 ? 22.680 -15.283 5.444 1.00 93.50 220 CYS A C 1
ATOM 1761 O O . CYS A 1 220 ? 22.914 -16.403 5.908 1.00 93.50 220 CYS A O 1
ATOM 1763 N N . ARG A 1 221 ? 23.267 -14.175 5.896 1.00 93.94 221 ARG A N 1
ATOM 1764 C CA . ARG A 1 221 ? 23.904 -14.055 7.215 1.00 93.94 221 ARG A CA 1
ATOM 1765 C C . ARG A 1 221 ? 23.086 -13.103 8.078 1.00 93.94 221 ARG A C 1
ATOM 1767 O O . ARG A 1 221 ? 22.388 -12.246 7.537 1.00 93.94 221 ARG A O 1
ATOM 1774 N N . PHE A 1 222 ? 23.187 -13.224 9.398 1.00 95.19 222 PHE A N 1
ATOM 1775 C CA . PHE A 1 222 ? 22.539 -12.291 10.312 1.00 95.19 222 PHE A CA 1
ATOM 1776 C C . PHE A 1 222 ? 23.456 -11.867 11.459 1.00 95.19 222 PHE A C 1
ATOM 1778 O O . PHE A 1 222 ? 24.291 -12.640 11.925 1.00 95.19 222 PHE A O 1
ATOM 1785 N N . GLU A 1 223 ? 23.265 -10.637 11.924 1.00 95.25 223 GLU A N 1
ATOM 1786 C CA . GLU A 1 223 ? 23.953 -10.052 13.073 1.00 95.25 223 GLU A CA 1
ATOM 1787 C C . GLU A 1 223 ? 22.914 -9.449 14.023 1.00 95.25 223 GLU A C 1
ATOM 1789 O O . GLU A 1 223 ? 22.022 -8.715 13.594 1.00 95.25 223 GLU A O 1
ATOM 1794 N N . THR A 1 224 ? 23.015 -9.743 15.321 1.00 95.19 224 THR A N 1
ATOM 1795 C CA . THR A 1 224 ? 22.080 -9.239 16.337 1.00 95.19 224 THR A CA 1
ATOM 1796 C C . THR A 1 224 ? 22.774 -8.259 17.274 1.00 95.19 224 THR A C 1
ATOM 1798 O O . THR A 1 224 ? 23.774 -8.579 17.913 1.00 95.19 224 THR A O 1
ATOM 1801 N N . SER A 1 225 ? 22.182 -7.078 17.419 1.00 95.12 225 SER A N 1
ATOM 1802 C CA . SER A 1 225 ? 22.587 -6.030 18.355 1.00 95.12 225 SER A CA 1
ATOM 1803 C C . SER A 1 225 ? 21.482 -5.760 19.383 1.00 95.12 225 SER A C 1
ATOM 1805 O O . SER A 1 225 ? 20.310 -6.083 19.164 1.00 95.12 225 SER A O 1
ATOM 1807 N N . LYS A 1 226 ? 21.844 -5.166 20.527 1.00 93.88 226 LYS A N 1
ATOM 1808 C CA . LYS A 1 226 ? 20.887 -4.726 21.552 1.00 93.88 226 LYS A CA 1
ATOM 1809 C C . LYS A 1 226 ? 21.209 -3.317 22.044 1.00 93.88 226 LYS A C 1
ATOM 1811 O O . LYS A 1 226 ? 22.368 -2.996 22.296 1.00 93.88 226 LYS A O 1
ATOM 1816 N N . ARG A 1 227 ? 20.176 -2.496 22.228 1.00 92.38 227 ARG A N 1
ATOM 1817 C CA . ARG A 1 227 ? 20.248 -1.136 22.781 1.00 92.38 227 ARG A CA 1
ATOM 1818 C C . ARG A 1 227 ? 19.462 -1.083 24.085 1.00 92.38 227 ARG A C 1
ATOM 1820 O O . ARG A 1 227 ? 18.284 -1.429 24.098 1.00 92.38 227 ARG A O 1
ATOM 1827 N N . LEU A 1 228 ? 20.095 -0.641 25.171 1.00 92.06 228 LEU A N 1
ATOM 1828 C CA . LEU A 1 228 ? 19.398 -0.386 26.435 1.00 92.06 228 LEU A CA 1
ATOM 1829 C C . LEU A 1 228 ? 18.479 0.836 26.275 1.00 92.06 228 LEU A C 1
ATOM 1831 O O . LEU A 1 228 ? 18.911 1.865 25.756 1.00 92.06 228 LEU A O 1
ATOM 1835 N N . ILE A 1 229 ? 17.221 0.706 26.698 1.00 89.06 229 ILE A N 1
ATOM 1836 C CA . ILE A 1 229 ? 16.247 1.806 26.774 1.00 89.06 229 ILE A CA 1
ATOM 1837 C C . ILE A 1 229 ? 16.195 2.341 28.203 1.00 89.06 229 ILE A C 1
ATOM 1839 O O . ILE A 1 229 ? 16.314 3.540 28.429 1.00 89.06 229 ILE A O 1
ATOM 1843 N N . SER A 1 230 ? 16.002 1.435 29.162 1.00 87.38 230 SER A N 1
ATOM 1844 C CA . SER A 1 230 ? 15.838 1.744 30.579 1.00 87.38 230 SER A CA 1
ATOM 1845 C C . SER A 1 230 ? 16.276 0.556 31.435 1.00 87.38 230 SER A C 1
ATOM 1847 O O . SER A 1 230 ? 16.215 -0.595 31.002 1.00 87.38 230 SER A O 1
ATOM 1849 N N . HIS A 1 231 ? 16.692 0.833 32.664 1.00 91.06 231 HIS A N 1
ATOM 1850 C CA . HIS A 1 231 ? 16.990 -0.153 33.702 1.00 91.06 231 HIS A CA 1
ATOM 1851 C C . HIS A 1 231 ? 16.173 0.230 34.931 1.00 91.06 231 HIS A C 1
ATOM 1853 O O . HIS A 1 231 ? 16.194 1.390 35.337 1.00 91.06 231 HIS A O 1
ATOM 1859 N N . ASP A 1 232 ? 15.418 -0.717 35.480 1.00 88.50 232 ASP A N 1
ATOM 1860 C CA . ASP A 1 232 ? 14.781 -0.537 36.779 1.00 88.50 232 ASP A CA 1
ATOM 1861 C C . ASP A 1 232 ? 15.734 -1.021 37.873 1.00 88.50 232 ASP A C 1
ATOM 1863 O O . ASP A 1 232 ? 15.984 -2.218 38.022 1.00 88.50 232 ASP A O 1
ATOM 1867 N N . ILE A 1 233 ? 16.250 -0.068 38.645 1.00 90.44 233 ILE A N 1
ATOM 1868 C CA . ILE A 1 233 ? 17.185 -0.301 39.748 1.00 90.44 233 ILE A CA 1
ATOM 1869 C C . ILE A 1 233 ? 16.578 -1.121 40.898 1.00 90.44 233 ILE A C 1
ATOM 1871 O O . ILE A 1 233 ? 17.328 -1.741 41.645 1.00 90.44 233 ILE A O 1
ATOM 1875 N N . HIS A 1 234 ? 15.248 -1.150 41.046 1.00 87.69 234 HIS A N 1
ATOM 1876 C CA . HIS A 1 234 ? 14.583 -1.843 42.157 1.00 87.69 234 HIS A CA 1
ATOM 1877 C C . HIS A 1 234 ? 14.388 -3.334 41.873 1.00 87.69 234 HIS A C 1
ATOM 1879 O O . HIS A 1 234 ? 14.502 -4.158 42.777 1.00 87.69 234 HIS A O 1
ATOM 1885 N N . SER A 1 235 ? 14.099 -3.684 40.618 1.00 88.31 235 SER A N 1
ATOM 1886 C CA . SER A 1 235 ? 13.907 -5.071 40.174 1.00 88.31 235 SER A CA 1
ATOM 1887 C C . SER A 1 235 ? 15.125 -5.663 39.452 1.00 88.31 235 SER A C 1
ATOM 1889 O O . SER A 1 235 ? 15.143 -6.858 39.164 1.00 88.31 235 SER A O 1
ATOM 1891 N N . ASN A 1 236 ? 16.138 -4.843 39.142 1.00 89.81 236 ASN A N 1
ATOM 1892 C CA . ASN A 1 236 ? 17.253 -5.166 38.244 1.00 89.81 236 ASN A CA 1
ATOM 1893 C C . ASN A 1 236 ? 16.818 -5.666 36.851 1.00 89.81 236 ASN A C 1
ATOM 1895 O O . ASN A 1 236 ? 17.552 -6.382 36.167 1.00 89.81 236 ASN A O 1
ATOM 1899 N N . ILE A 1 237 ? 15.631 -5.255 36.396 1.00 87.19 237 ILE A N 1
ATOM 1900 C CA . ILE A 1 237 ? 15.115 -5.587 35.067 1.00 87.19 237 ILE A CA 1
ATOM 1901 C C . ILE A 1 237 ? 15.609 -4.550 34.053 1.00 87.19 237 ILE A C 1
ATOM 1903 O O . ILE A 1 237 ? 15.427 -3.340 34.209 1.00 87.19 237 ILE A O 1
ATOM 1907 N N . TYR A 1 238 ? 16.217 -5.038 32.973 1.00 88.00 238 TYR A N 1
ATOM 1908 C CA . TYR A 1 238 ? 16.711 -4.223 31.865 1.00 88.00 238 TYR A CA 1
ATOM 1909 C C . TYR A 1 238 ? 15.757 -4.309 30.672 1.00 88.00 238 TYR A C 1
ATOM 1911 O O . TYR A 1 238 ? 15.407 -5.394 30.209 1.00 88.00 238 TYR A O 1
ATOM 1919 N N . ASN A 1 239 ? 15.373 -3.155 30.138 1.00 87.12 239 ASN A N 1
ATOM 1920 C CA . ASN A 1 239 ? 14.529 -3.031 28.960 1.00 87.12 239 ASN A CA 1
ATOM 1921 C C . ASN A 1 239 ? 15.412 -2.756 27.735 1.00 87.12 239 ASN A C 1
ATOM 1923 O O . ASN A 1 239 ? 15.954 -1.658 27.589 1.00 87.12 239 ASN A O 1
ATOM 1927 N N . TYR A 1 240 ? 15.574 -3.755 26.868 1.00 89.69 240 TYR A N 1
ATOM 1928 C CA . TYR A 1 240 ? 16.375 -3.664 25.646 1.00 89.69 240 TYR A CA 1
ATOM 1929 C C . TYR A 1 240 ? 15.487 -3.623 24.396 1.00 89.69 240 TYR A C 1
ATOM 1931 O O . TYR A 1 240 ? 14.510 -4.367 24.304 1.00 89.69 240 TYR A O 1
ATOM 1939 N N . LYS A 1 241 ? 15.885 -2.827 23.394 1.00 91.81 241 LYS A N 1
ATOM 1940 C CA . LYS A 1 241 ? 15.501 -3.072 21.995 1.00 91.81 241 LYS A CA 1
ATOM 1941 C C . LYS A 1 241 ? 16.540 -3.973 21.337 1.00 91.81 241 LYS A C 1
ATOM 1943 O O . LYS A 1 241 ? 17.737 -3.737 21.499 1.00 91.81 241 LYS A O 1
ATOM 1948 N N . TYR A 1 242 ? 16.088 -4.964 20.582 1.00 94.75 242 TYR A N 1
ATOM 1949 C CA . TYR A 1 242 ? 16.925 -5.885 19.816 1.00 94.75 242 TYR A CA 1
ATOM 1950 C C . TYR A 1 242 ? 16.785 -5.585 18.327 1.00 94.75 242 TYR A C 1
ATOM 1952 O O . TYR A 1 242 ? 15.668 -5.549 17.817 1.00 94.75 242 TYR A O 1
ATOM 1960 N N . THR A 1 243 ? 17.899 -5.423 17.622 1.00 96.31 243 THR A N 1
ATOM 1961 C CA . THR A 1 243 ? 17.903 -5.243 16.165 1.00 96.31 243 THR A CA 1
ATOM 1962 C C . THR A 1 243 ? 18.720 -6.362 15.545 1.00 96.31 243 THR A C 1
ATOM 1964 O O . THR A 1 243 ? 19.911 -6.481 15.835 1.00 96.31 243 THR A O 1
ATOM 1967 N N . THR A 1 244 ? 18.087 -7.179 14.704 1.00 97.12 244 THR A N 1
ATOM 1968 C CA . THR A 1 244 ? 18.763 -8.210 13.909 1.00 97.12 244 THR A CA 1
ATOM 1969 C C . THR A 1 244 ? 18.797 -7.777 12.453 1.00 97.12 244 THR A C 1
ATOM 1971 O O . THR A 1 244 ? 17.751 -7.657 11.817 1.00 97.12 244 THR A O 1
ATOM 1974 N N . LEU A 1 245 ? 19.996 -7.531 11.935 1.00 95.69 245 LEU A N 1
ATOM 1975 C CA . LEU A 1 245 ? 20.235 -7.276 10.520 1.00 95.69 245 LEU A CA 1
ATOM 1976 C C . LEU A 1 245 ? 20.421 -8.619 9.814 1.00 95.69 245 LEU A C 1
ATOM 1978 O O . LEU A 1 245 ? 21.256 -9.414 10.235 1.00 95.69 245 LEU A O 1
ATOM 1982 N N . ILE A 1 246 ? 19.665 -8.857 8.747 1.00 95.19 246 ILE A N 1
ATOM 1983 C CA . ILE A 1 246 ? 19.786 -10.016 7.862 1.00 95.19 246 ILE A CA 1
ATOM 1984 C C . ILE A 1 246 ? 20.258 -9.512 6.501 1.00 95.19 246 ILE A C 1
ATOM 1986 O O . ILE A 1 246 ? 19.570 -8.724 5.851 1.00 95.19 246 ILE A O 1
ATOM 1990 N N . GLU A 1 247 ? 21.417 -9.988 6.056 1.00 93.31 247 GLU A N 1
ATOM 1991 C CA . GLU A 1 247 ? 21.966 -9.696 4.734 1.00 93.31 247 GLU A CA 1
ATOM 1992 C C . GLU A 1 247 ? 21.840 -10.938 3.844 1.00 93.31 247 GLU A C 1
ATOM 1994 O O . GLU A 1 247 ? 22.481 -11.967 4.078 1.00 93.31 247 GLU A O 1
ATOM 1999 N N . ILE A 1 248 ? 20.976 -10.836 2.834 1.00 93.06 248 ILE A N 1
ATOM 2000 C CA . ILE A 1 248 ? 20.787 -11.833 1.778 1.00 93.06 248 ILE A CA 1
ATOM 2001 C C . ILE A 1 248 ? 21.916 -11.685 0.755 1.00 93.06 248 ILE A C 1
ATOM 2003 O O . ILE A 1 248 ? 22.339 -10.568 0.440 1.00 93.06 248 ILE A O 1
ATOM 2007 N N . VAL A 1 249 ? 22.384 -12.810 0.211 1.00 91.88 249 VAL A N 1
ATOM 2008 C CA . VAL A 1 249 ? 23.427 -12.829 -0.821 1.00 91.88 249 VAL A CA 1
ATOM 2009 C C . VAL A 1 249 ? 23.052 -11.955 -2.041 1.00 91.88 249 VAL A C 1
ATOM 2011 O O . VAL A 1 249 ? 21.930 -12.053 -2.552 1.00 91.88 249 VAL A O 1
ATOM 2014 N N . PRO A 1 250 ? 23.970 -11.100 -2.540 1.00 90.75 250 PRO A N 1
ATOM 2015 C CA . PRO A 1 250 ? 23.748 -10.219 -3.691 1.00 90.75 250 PRO A CA 1
ATOM 2016 C C . PRO A 1 250 ? 23.892 -10.939 -5.049 1.00 90.75 250 PRO A C 1
ATOM 2018 O O . PRO A 1 250 ? 24.571 -10.450 -5.946 1.00 90.75 250 PRO A O 1
ATOM 2021 N N . VAL A 1 251 ? 23.266 -12.110 -5.195 1.00 89.81 251 VAL A N 1
ATOM 2022 C CA . VAL A 1 251 ? 23.190 -12.875 -6.451 1.00 89.81 251 VAL A CA 1
ATOM 2023 C C . VAL A 1 251 ? 21.750 -13.354 -6.618 1.00 89.81 251 VAL A C 1
ATOM 2025 O O . VAL A 1 251 ? 21.192 -13.962 -5.701 1.00 89.81 251 VAL A O 1
ATOM 2028 N N . CYS A 1 252 ? 21.137 -13.067 -7.762 1.00 88.94 252 CYS A N 1
ATOM 2029 C CA . CYS A 1 252 ? 19.775 -13.469 -8.104 1.00 88.94 252 CYS A CA 1
ATOM 2030 C C . CYS A 1 252 ? 19.772 -14.623 -9.122 1.00 88.94 252 CYS A C 1
ATOM 2032 O O . CYS A 1 252 ? 20.816 -15.064 -9.599 1.00 88.94 252 CYS A O 1
ATOM 2034 N N . LYS A 1 253 ? 18.582 -15.141 -9.448 1.00 88.00 253 LYS A N 1
ATOM 2035 C CA . LYS A 1 253 ? 18.375 -16.053 -10.586 1.00 88.00 253 LYS A CA 1
ATOM 2036 C C . LYS A 1 253 ? 18.690 -15.323 -11.904 1.00 88.00 253 LYS A C 1
ATOM 2038 O O . LYS A 1 253 ? 18.322 -14.161 -12.044 1.00 88.00 253 LYS A O 1
ATOM 2043 N N . ASP A 1 254 ? 19.276 -16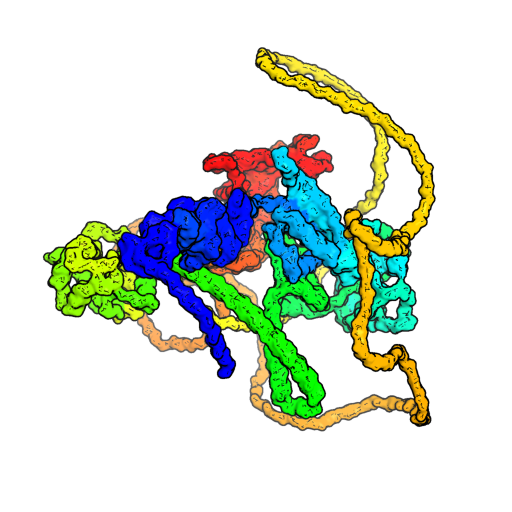.043 -12.860 1.00 89.44 254 ASP A N 1
ATOM 2044 C CA . ASP A 1 254 ? 19.681 -15.596 -14.207 1.00 89.44 254 ASP A CA 1
ATOM 2045 C C . ASP A 1 254 ? 20.906 -14.650 -14.259 1.00 89.44 254 ASP A C 1
ATOM 2047 O O . ASP A 1 254 ? 21.327 -14.271 -15.351 1.00 89.44 254 ASP A O 1
ATOM 2051 N N . ASP A 1 255 ? 21.523 -14.306 -13.121 1.00 90.25 255 ASP A N 1
ATOM 2052 C CA . ASP A 1 255 ? 22.764 -13.514 -13.086 1.00 90.25 255 ASP A CA 1
ATOM 2053 C C . ASP A 1 255 ? 23.992 -14.357 -13.491 1.00 90.25 255 ASP A C 1
ATOM 2055 O O . ASP A 1 255 ? 24.088 -15.545 -13.157 1.00 90.25 255 ASP A O 1
ATOM 2059 N N . ILE A 1 256 ? 24.971 -13.729 -14.155 1.00 90.56 256 ILE A N 1
ATOM 2060 C CA . ILE A 1 256 ? 26.296 -14.322 -14.406 1.00 90.56 256 ILE A CA 1
ATOM 2061 C C . ILE A 1 256 ? 27.264 -13.961 -13.278 1.00 90.56 256 ILE A C 1
ATOM 2063 O O . ILE A 1 256 ? 27.380 -12.795 -12.912 1.00 90.56 256 ILE A O 1
ATOM 2067 N N . VAL A 1 257 ? 28.035 -14.937 -12.793 1.00 91.25 257 VAL A N 1
ATOM 2068 C CA . VAL A 1 257 ? 29.066 -14.751 -11.759 1.00 91.25 257 VAL A CA 1
ATOM 2069 C C . VAL A 1 257 ? 30.443 -15.223 -12.231 1.00 91.25 257 VAL A C 1
ATOM 2071 O O . VAL A 1 257 ? 30.551 -16.225 -12.943 1.00 91.25 257 VAL A O 1
ATOM 2074 N N . CYS A 1 258 ? 31.498 -14.522 -11.799 1.00 89.88 258 CYS A N 1
ATOM 2075 C CA . CYS A 1 258 ? 32.883 -14.972 -11.959 1.00 89.88 258 CYS A CA 1
ATOM 2076 C C . CYS A 1 258 ? 33.327 -15.709 -10.696 1.00 89.88 258 CYS A C 1
ATOM 2078 O O . CYS A 1 258 ? 33.199 -15.187 -9.588 1.00 89.88 258 CYS A O 1
ATOM 2080 N N . LEU A 1 259 ? 33.912 -16.891 -10.856 1.00 90.38 259 LEU A N 1
ATOM 2081 C CA . LEU A 1 259 ? 34.591 -17.606 -9.783 1.00 90.38 259 LEU A CA 1
ATOM 2082 C C . LEU A 1 259 ? 36.101 -17.427 -9.939 1.00 90.38 259 LEU A C 1
ATOM 2084 O O . LEU A 1 259 ? 36.656 -17.683 -11.006 1.00 90.38 259 LEU A O 1
ATOM 2088 N N . SER A 1 260 ? 36.795 -17.044 -8.866 1.00 89.25 260 SER A N 1
ATOM 2089 C CA . SER A 1 260 ? 38.263 -17.006 -8.875 1.00 89.25 260 SER A CA 1
ATOM 2090 C C . SER A 1 260 ? 38.853 -18.399 -9.113 1.00 89.25 260 SER A C 1
ATOM 2092 O O . SER A 1 260 ? 38.264 -19.429 -8.761 1.00 89.25 260 SER A O 1
ATOM 2094 N N . LYS A 1 261 ? 40.094 -18.451 -9.606 1.00 86.94 261 LYS A N 1
ATOM 2095 C CA . LYS A 1 261 ? 40.819 -19.703 -9.904 1.00 86.94 261 LYS A CA 1
ATOM 2096 C C . LYS A 1 261 ? 40.976 -20.641 -8.696 1.00 86.94 261 LYS A C 1
ATOM 2098 O O . LYS A 1 261 ? 41.224 -21.835 -8.861 1.00 86.94 261 LYS A O 1
ATOM 2103 N N . LYS A 1 262 ? 40.835 -20.114 -7.472 1.00 88.25 262 LYS A N 1
ATOM 2104 C CA . LYS A 1 262 ? 40.814 -20.886 -6.217 1.00 88.25 262 LYS A CA 1
ATOM 2105 C C . LYS A 1 262 ? 39.429 -21.473 -5.924 1.00 88.25 262 LYS A C 1
ATOM 2107 O O . LYS A 1 262 ? 39.348 -22.646 -5.571 1.00 88.25 262 LYS A O 1
ATOM 2112 N N . GLN A 1 263 ? 38.362 -20.687 -6.096 1.00 87.81 263 GLN A N 1
ATOM 2113 C CA . GLN A 1 263 ? 36.975 -21.136 -5.907 1.00 87.81 263 GLN A CA 1
ATOM 2114 C C . GLN A 1 263 ? 36.584 -22.184 -6.951 1.00 87.81 263 GLN A C 1
ATOM 2116 O O . GLN A 1 263 ? 36.119 -23.252 -6.573 1.00 87.81 263 GLN A O 1
ATOM 2121 N N . SER A 1 264 ? 36.868 -21.930 -8.235 1.00 87.81 264 SER A N 1
ATOM 2122 C CA . SER A 1 264 ? 36.659 -22.881 -9.338 1.00 87.81 264 SER A CA 1
ATOM 2123 C C . SER A 1 264 ? 37.246 -24.262 -9.006 1.00 87.81 264 SER A C 1
ATOM 2125 O O . SER A 1 264 ? 36.538 -25.269 -9.046 1.00 87.81 264 SER A O 1
ATOM 2127 N N . LYS A 1 265 ? 38.510 -24.315 -8.559 1.00 87.31 265 LYS A N 1
ATOM 2128 C CA . LYS A 1 265 ? 39.175 -25.560 -8.131 1.00 87.31 265 LYS A CA 1
ATOM 2129 C C . LYS A 1 265 ? 38.548 -26.202 -6.892 1.00 87.31 265 LYS A C 1
ATOM 2131 O O . LYS A 1 265 ? 38.482 -27.426 -6.838 1.00 87.31 265 LYS A O 1
ATOM 2136 N N . HIS A 1 266 ? 38.105 -25.413 -5.910 1.00 87.62 266 HIS A N 1
ATOM 2137 C CA . HIS A 1 266 ? 37.439 -25.938 -4.711 1.00 87.62 266 HIS A CA 1
ATOM 2138 C C . HIS A 1 266 ? 36.097 -26.597 -5.052 1.00 87.62 266 HIS A C 1
ATOM 2140 O O . HIS A 1 266 ? 35.824 -27.707 -4.602 1.00 87.62 266 HIS A O 1
ATOM 2146 N N . LEU A 1 267 ? 35.334 -25.969 -5.948 1.00 86.06 267 LEU A N 1
ATOM 2147 C CA . LEU A 1 267 ? 34.055 -26.423 -6.502 1.00 86.06 267 LEU A CA 1
ATOM 2148 C C . LEU A 1 267 ? 34.253 -27.502 -7.595 1.00 86.06 267 LEU A C 1
ATOM 2150 O O . LEU A 1 267 ? 33.568 -27.557 -8.618 1.00 86.06 267 LEU A O 1
ATOM 2154 N N . GLY A 1 268 ? 35.255 -28.366 -7.398 1.00 83.06 268 GLY A N 1
ATOM 2155 C CA . GLY A 1 268 ? 35.606 -29.488 -8.268 1.00 83.06 268 GLY A CA 1
ATOM 2156 C C . GLY A 1 268 ? 35.981 -29.098 -9.700 1.00 83.06 268 GLY A C 1
ATOM 2157 O O . GLY A 1 268 ? 35.595 -29.804 -10.626 1.00 83.06 268 GLY A O 1
ATOM 2158 N N . ASN A 1 269 ? 36.684 -27.979 -9.885 1.00 85.88 269 ASN A N 1
ATOM 2159 C CA . ASN A 1 269 ? 37.147 -27.475 -11.184 1.00 85.88 269 ASN A CA 1
ATOM 2160 C C . ASN A 1 269 ? 36.005 -27.144 -12.172 1.00 85.88 269 ASN A C 1
ATOM 2162 O O . ASN A 1 269 ? 36.060 -27.515 -13.343 1.00 85.88 269 ASN A O 1
ATOM 2166 N N . ILE A 1 270 ? 34.969 -26.456 -11.677 1.00 88.00 270 ILE A N 1
ATOM 2167 C CA . ILE A 1 270 ? 33.916 -25.825 -12.497 1.00 88.00 270 ILE A CA 1
ATOM 2168 C C . ILE A 1 270 ? 34.484 -24.644 -13.314 1.00 88.00 270 ILE A C 1
ATOM 2170 O O . ILE A 1 270 ? 35.484 -24.048 -12.899 1.00 88.00 270 ILE A O 1
ATOM 2174 N N . GLY A 1 271 ? 33.873 -24.302 -14.456 1.00 86.06 271 GLY A N 1
ATOM 2175 C CA . GLY A 1 271 ? 34.287 -23.172 -15.292 1.00 86.06 271 GLY A CA 1
ATOM 2176 C C . GLY A 1 271 ? 34.335 -21.817 -14.555 1.00 86.06 271 GLY A C 1
ATOM 2177 O O . GLY A 1 271 ? 33.673 -21.639 -13.529 1.00 86.06 271 GLY A O 1
ATOM 2178 N N . PRO A 1 272 ? 35.128 -20.845 -15.052 1.00 87.62 272 PRO A N 1
ATOM 2179 C CA . PRO A 1 272 ? 35.291 -19.539 -14.409 1.00 87.62 272 PRO A CA 1
ATOM 2180 C C . PRO A 1 272 ? 34.015 -18.694 -14.439 1.00 87.62 272 PRO A C 1
ATOM 2182 O O . PRO A 1 272 ? 33.755 -17.950 -13.495 1.00 87.62 272 PRO A O 1
ATOM 2185 N N . ILE A 1 273 ? 33.220 -18.822 -15.504 1.00 89.81 273 ILE A N 1
ATOM 2186 C CA . ILE A 1 273 ? 31.948 -18.123 -15.678 1.00 89.81 273 ILE A CA 1
ATOM 2187 C C . ILE A 1 273 ? 30.812 -19.115 -15.447 1.00 89.81 273 ILE A C 1
ATOM 2189 O O . ILE A 1 273 ? 30.725 -20.143 -16.116 1.00 89.81 273 ILE A O 1
ATOM 2193 N N . CYS A 1 274 ? 29.933 -18.794 -14.503 1.00 91.75 274 CYS A N 1
ATOM 2194 C CA . CYS A 1 274 ? 28.764 -19.600 -14.167 1.00 91.75 274 CYS A CA 1
ATOM 2195 C C . CYS A 1 274 ? 27.487 -18.755 -14.211 1.00 91.75 274 CYS A C 1
ATOM 2197 O O . CYS A 1 274 ? 27.509 -17.562 -13.911 1.00 91.75 274 CYS A O 1
ATOM 2199 N N . ILE A 1 275 ? 26.360 -19.393 -14.519 1.00 92.88 275 ILE A N 1
ATOM 2200 C CA . ILE A 1 275 ? 25.022 -18.797 -14.441 1.00 92.88 275 ILE A CA 1
ATOM 2201 C C . ILE A 1 275 ? 24.382 -19.219 -13.114 1.00 92.88 275 ILE A C 1
ATOM 2203 O O . ILE A 1 275 ? 24.422 -20.394 -12.740 1.00 92.88 275 ILE A O 1
ATOM 2207 N N . CYS A 1 276 ? 23.750 -18.291 -12.399 1.00 92.12 276 CYS A N 1
ATOM 2208 C CA . CYS A 1 276 ? 22.941 -18.621 -11.231 1.00 92.12 276 CYS A CA 1
ATOM 2209 C C . CYS A 1 276 ? 21.578 -19.190 -11.664 1.00 92.12 276 CYS A C 1
ATOM 2211 O O . CYS A 1 276 ? 20.643 -18.458 -11.987 1.00 92.12 276 CYS A O 1
ATOM 2213 N N . SER A 1 277 ? 21.454 -20.520 -11.666 1.00 89.19 277 SER A N 1
ATOM 2214 C CA . SER A 1 277 ? 20.239 -21.215 -12.111 1.00 89.19 277 SER A CA 1
ATOM 2215 C C . SER A 1 277 ? 19.088 -21.095 -11.106 1.00 89.19 277 SER A C 1
ATOM 2217 O O . SER A 1 277 ? 17.925 -21.000 -11.501 1.00 89.19 277 SER A O 1
ATOM 2219 N N . ARG A 1 278 ? 19.386 -21.117 -9.798 1.00 87.12 278 ARG A N 1
ATOM 2220 C CA . ARG A 1 278 ? 18.367 -21.059 -8.739 1.00 87.12 278 ARG A CA 1
ATOM 2221 C C . ARG A 1 278 ? 18.948 -20.609 -7.400 1.00 87.12 278 ARG A C 1
ATOM 2223 O O . ARG A 1 278 ? 19.980 -21.119 -6.969 1.00 87.12 278 ARG A O 1
ATOM 2230 N N . VAL A 1 279 ? 18.209 -19.765 -6.682 1.00 88.44 279 VAL A N 1
ATOM 2231 C CA . VAL A 1 279 ? 18.501 -19.376 -5.294 1.00 88.44 279 VAL A CA 1
ATOM 2232 C C . VAL A 1 279 ? 17.468 -20.011 -4.353 1.00 88.44 279 VAL A C 1
ATOM 2234 O O . VAL A 1 279 ? 16.265 -19.915 -4.584 1.00 88.44 279 VAL A O 1
ATOM 2237 N N . THR A 1 280 ? 17.941 -20.698 -3.314 1.00 88.00 280 THR A N 1
ATOM 2238 C CA . THR A 1 280 ? 17.150 -21.299 -2.213 1.00 88.00 280 THR A CA 1
ATOM 2239 C C . THR A 1 280 ? 17.953 -21.127 -0.915 1.00 88.00 280 THR A C 1
ATOM 2241 O O . THR A 1 280 ? 18.697 -20.162 -0.822 1.00 88.00 280 THR A O 1
ATOM 2244 N N . GLN A 1 281 ? 17.933 -22.060 0.045 1.00 89.31 281 GLN A N 1
ATOM 2245 C CA . GLN A 1 281 ? 18.913 -22.079 1.144 1.00 89.31 281 GLN A CA 1
ATOM 2246 C C . GLN A 1 281 ? 20.375 -22.039 0.639 1.00 89.31 281 GLN A C 1
ATOM 2248 O O . GLN A 1 281 ? 21.237 -21.415 1.256 1.00 89.31 281 GLN A O 1
ATOM 2253 N N . ASN A 1 282 ? 20.629 -22.678 -0.510 1.00 92.19 282 ASN A N 1
ATOM 2254 C CA . ASN A 1 282 ? 21.898 -22.647 -1.237 1.00 92.19 282 ASN A CA 1
ATOM 2255 C C . ASN A 1 282 ? 21.719 -21.992 -2.618 1.00 92.19 282 ASN A C 1
ATOM 2257 O O . ASN A 1 282 ? 20.620 -21.996 -3.190 1.00 92.19 282 ASN A O 1
ATOM 2261 N N . ILE A 1 283 ? 22.820 -21.471 -3.159 1.00 92.56 283 ILE A N 1
ATOM 2262 C CA . ILE A 1 283 ? 22.921 -20.876 -4.497 1.00 92.56 283 ILE A CA 1
ATOM 2263 C C . ILE A 1 283 ? 23.343 -21.981 -5.465 1.00 92.56 283 ILE A C 1
ATOM 2265 O O . ILE A 1 283 ? 24.372 -22.613 -5.248 1.00 92.56 283 ILE A O 1
ATOM 2269 N N . TYR A 1 284 ? 22.575 -22.230 -6.522 1.00 91.88 284 TYR A N 1
ATOM 2270 C CA . TYR A 1 284 ? 22.906 -23.240 -7.528 1.00 91.88 284 TYR A CA 1
ATOM 2271 C C . TYR A 1 284 ? 23.523 -22.574 -8.753 1.00 91.88 284 TYR A C 1
ATOM 2273 O O . TYR A 1 284 ? 22.818 -21.913 -9.520 1.00 91.88 284 TYR A O 1
ATOM 2281 N N . LEU A 1 285 ? 24.825 -22.781 -8.943 1.00 93.25 285 LEU A N 1
ATOM 2282 C CA . LEU A 1 285 ? 25.535 -22.357 -10.144 1.00 93.25 285 LEU A CA 1
ATOM 2283 C C . LEU A 1 285 ? 25.509 -23.472 -11.191 1.00 93.25 285 LEU A C 1
ATOM 2285 O O . LEU A 1 285 ? 25.676 -24.640 -10.840 1.00 93.25 285 LEU A O 1
ATOM 2289 N N . ILE A 1 286 ? 25.310 -23.107 -12.459 1.00 92.31 286 ILE A N 1
ATOM 2290 C CA . ILE A 1 286 ? 25.478 -23.987 -13.619 1.00 92.31 286 ILE A CA 1
ATOM 2291 C C . ILE A 1 286 ? 26.538 -23.414 -14.561 1.00 92.31 286 ILE A C 1
ATOM 2293 O O . ILE A 1 286 ? 26.518 -22.229 -14.897 1.00 92.31 286 ILE A O 1
ATOM 2297 N N . ASP A 1 287 ? 27.452 -24.269 -14.998 1.00 91.44 287 ASP A N 1
ATOM 2298 C CA . ASP A 1 287 ? 28.400 -23.970 -16.068 1.00 91.44 287 ASP A CA 1
ATOM 2299 C C . ASP A 1 287 ? 27.716 -24.217 -17.434 1.00 91.44 287 ASP A C 1
ATOM 2301 O O . ASP A 1 287 ? 27.282 -25.346 -17.700 1.00 91.44 287 ASP A O 1
ATOM 2305 N N . PRO A 1 288 ? 27.580 -23.195 -18.305 1.00 89.12 288 PRO A N 1
ATOM 2306 C CA . PRO A 1 288 ? 26.896 -23.338 -19.589 1.00 89.12 288 PRO A CA 1
ATOM 2307 C C . PRO A 1 288 ? 27.654 -24.214 -20.599 1.00 89.12 288 PRO A C 1
ATOM 2309 O O . PRO A 1 288 ? 27.011 -24.782 -21.480 1.00 89.12 288 PRO A O 1
ATOM 2312 N N . GLN A 1 289 ? 28.980 -24.344 -20.469 1.00 86.56 289 GLN A N 1
ATOM 2313 C CA . GLN A 1 289 ? 29.834 -25.118 -21.377 1.00 86.56 289 GLN A CA 1
ATOM 2314 C C . GLN A 1 289 ? 29.995 -26.582 -20.949 1.00 86.56 289 GLN A C 1
ATOM 2316 O O . GLN A 1 289 ? 30.342 -27.416 -21.782 1.00 86.56 289 GLN A O 1
ATOM 2321 N N . THR A 1 290 ? 29.759 -26.914 -19.672 1.00 86.38 290 THR A N 1
ATOM 2322 C CA . THR A 1 290 ? 29.953 -28.284 -19.150 1.00 86.38 290 THR A CA 1
ATOM 2323 C C . THR A 1 290 ? 28.711 -28.920 -18.517 1.00 86.38 290 THR A C 1
ATOM 2325 O O . THR A 1 290 ? 28.750 -30.095 -18.170 1.00 86.38 290 THR A O 1
ATOM 2328 N N . LEU A 1 291 ? 27.597 -28.194 -18.344 1.00 88.19 291 LEU A N 1
ATOM 2329 C CA . LEU A 1 291 ? 26.412 -28.629 -17.573 1.00 88.19 291 LEU A CA 1
ATOM 2330 C C . LEU A 1 291 ? 26.679 -29.011 -16.106 1.00 88.19 291 LEU A C 1
ATOM 2332 O O . LEU A 1 291 ? 25.782 -29.544 -15.435 1.00 88.19 291 LEU A O 1
ATOM 2336 N N . LYS A 1 292 ? 27.875 -28.736 -15.576 1.00 88.81 292 LYS A N 1
ATOM 2337 C CA . LYS A 1 292 ? 28.176 -28.986 -14.170 1.00 88.81 292 LYS A CA 1
ATOM 2338 C C . LYS A 1 292 ? 27.329 -28.073 -13.286 1.00 88.81 292 LYS A C 1
ATOM 2340 O O . LYS A 1 292 ? 27.265 -26.869 -13.526 1.00 88.81 292 LYS A O 1
ATOM 2345 N N . VAL A 1 293 ? 26.710 -28.643 -12.249 1.00 89.94 293 VAL A N 1
ATOM 2346 C CA . VAL A 1 293 ? 25.924 -27.892 -11.258 1.00 89.94 293 VAL A CA 1
ATOM 2347 C C . VAL A 1 293 ? 26.511 -28.075 -9.867 1.00 89.94 293 VAL A C 1
ATOM 2349 O O . VAL A 1 293 ? 26.580 -29.201 -9.374 1.00 89.94 293 VAL A O 1
ATOM 2352 N N . GLU A 1 294 ? 26.858 -26.970 -9.206 1.00 91.19 294 GLU A N 1
ATOM 2353 C CA . GLU A 1 294 ? 27.413 -26.981 -7.849 1.00 91.19 294 GLU A CA 1
ATOM 2354 C C . GLU A 1 294 ? 26.597 -26.065 -6.906 1.00 91.19 294 GLU A C 1
ATOM 2356 O O . GLU A 1 294 ? 26.349 -24.900 -7.241 1.00 91.19 294 GLU A O 1
ATOM 2361 N N . PRO A 1 295 ? 26.126 -26.569 -5.746 1.00 92.44 295 PRO A N 1
ATOM 2362 C CA . PRO A 1 295 ? 25.424 -25.771 -4.747 1.00 92.44 295 PRO A CA 1
ATOM 2363 C C . PRO A 1 295 ? 26.395 -25.110 -3.758 1.00 92.44 295 PRO A C 1
ATOM 2365 O O . PRO A 1 295 ? 27.046 -25.791 -2.972 1.00 92.44 295 PRO A O 1
ATOM 2368 N N . ILE A 1 296 ? 26.417 -23.780 -3.722 1.00 92.75 296 ILE A N 1
ATOM 2369 C CA . ILE A 1 296 ? 27.214 -22.994 -2.772 1.00 92.75 296 ILE A CA 1
ATOM 2370 C C . ILE A 1 296 ? 26.363 -22.647 -1.547 1.00 92.75 296 ILE A C 1
ATOM 2372 O O . ILE A 1 296 ? 25.255 -22.112 -1.663 1.00 92.75 296 ILE A O 1
ATOM 2376 N N . SER A 1 297 ? 26.895 -22.938 -0.359 1.00 93.12 297 SER A N 1
ATOM 2377 C CA . SER A 1 297 ? 26.245 -22.615 0.917 1.00 93.12 297 SER A CA 1
ATOM 2378 C C . SER A 1 297 ? 26.472 -21.159 1.342 1.00 93.12 297 SER A C 1
ATOM 2380 O O . SER A 1 297 ? 27.497 -20.560 1.014 1.00 93.12 297 SER A O 1
ATOM 2382 N N . SER A 1 298 ? 25.559 -20.589 2.143 1.00 92.12 298 SER A N 1
ATOM 2383 C CA . SER A 1 298 ? 25.714 -19.223 2.686 1.00 92.12 298 SER A CA 1
ATOM 2384 C C . SER A 1 298 ? 27.067 -19.030 3.397 1.00 92.12 298 SER A C 1
ATOM 2386 O O . SER A 1 298 ? 27.786 -18.064 3.139 1.00 92.12 298 SER A O 1
ATOM 2388 N N . SER A 1 299 ? 27.480 -19.984 4.239 1.00 91.38 299 SER A N 1
ATOM 2389 C CA . SER A 1 299 ? 28.756 -19.911 4.969 1.00 91.38 299 SER A CA 1
ATOM 2390 C C . SER A 1 299 ? 29.993 -19.967 4.069 1.00 91.38 299 SER A C 1
ATOM 2392 O O . SER A 1 299 ? 31.041 -19.452 4.449 1.00 91.38 299 SER A O 1
ATOM 2394 N N . GLU A 1 300 ? 29.900 -20.603 2.905 1.00 91.50 300 GLU A N 1
ATOM 2395 C CA . GLU A 1 300 ? 30.981 -20.678 1.923 1.00 91.50 300 GLU A CA 1
ATOM 2396 C C . GLU A 1 300 ? 31.055 -19.401 1.084 1.00 91.50 300 GLU A C 1
ATOM 2398 O O . GLU A 1 300 ? 32.133 -18.817 0.954 1.00 91.50 300 GLU A O 1
ATOM 2403 N N . PHE A 1 301 ? 29.901 -18.892 0.640 1.00 93.56 301 PHE A N 1
ATOM 2404 C CA . PHE A 1 301 ? 29.799 -17.590 -0.016 1.00 93.56 301 PHE A CA 1
ATOM 2405 C C . PHE A 1 301 ? 30.412 -16.478 0.850 1.00 93.56 301 PHE A C 1
ATOM 2407 O O . PHE A 1 301 ? 31.292 -15.757 0.396 1.00 93.56 301 PHE A O 1
ATOM 2414 N N . TRP A 1 302 ? 30.036 -16.362 2.128 1.00 92.19 302 TRP A N 1
ATOM 2415 C CA . TRP A 1 302 ? 30.550 -15.283 2.985 1.00 92.19 302 TRP A CA 1
ATOM 2416 C C . TRP A 1 302 ? 32.027 -15.436 3.399 1.00 92.19 302 TRP A C 1
ATOM 2418 O O . TRP A 1 302 ? 32.610 -14.469 3.889 1.00 92.19 302 TRP A O 1
ATOM 2428 N N . ARG A 1 303 ? 32.658 -16.603 3.186 1.00 91.88 303 ARG A N 1
ATOM 2429 C CA . ARG A 1 303 ? 34.120 -16.784 3.339 1.00 91.88 303 ARG A CA 1
ATOM 2430 C C . ARG A 1 303 ? 34.902 -16.262 2.136 1.00 91.88 303 ARG A C 1
ATOM 2432 O O . ARG A 1 303 ? 36.021 -15.784 2.301 1.00 91.88 303 ARG A O 1
ATOM 2439 N N . SER A 1 304 ? 34.330 -16.378 0.943 1.00 89.94 304 SER A N 1
ATOM 2440 C CA . SER A 1 304 ? 34.911 -15.896 -0.310 1.00 89.94 304 SER A CA 1
ATOM 2441 C C . SER A 1 304 ? 33.792 -15.316 -1.181 1.00 89.94 304 SER A C 1
ATOM 2443 O O . SER A 1 304 ? 33.272 -16.031 -2.042 1.00 89.94 304 SER A O 1
ATOM 2445 N N . PRO A 1 305 ? 33.364 -14.068 -0.918 1.00 91.25 305 PRO A N 1
ATOM 2446 C CA . PRO A 1 305 ? 32.237 -13.472 -1.620 1.00 91.25 305 PRO A CA 1
ATOM 2447 C C . PRO A 1 305 ? 32.608 -13.163 -3.070 1.00 91.25 305 PRO A C 1
ATOM 2449 O O . PRO A 1 305 ? 33.737 -12.770 -3.363 1.00 91.25 305 PRO A O 1
ATOM 2452 N N . PHE A 1 306 ? 31.632 -13.313 -3.959 1.00 90.00 306 PHE A N 1
ATOM 2453 C CA . PHE A 1 306 ? 31.704 -12.926 -5.365 1.00 90.00 306 PHE A CA 1
ATOM 2454 C C . PHE A 1 306 ? 30.441 -12.142 -5.742 1.00 90.00 306 PHE A C 1
ATOM 2456 O O . PHE A 1 306 ? 29.393 -12.291 -5.108 1.00 90.00 306 PHE A O 1
ATOM 2463 N N . SER A 1 307 ? 30.552 -11.286 -6.752 1.00 87.00 307 SER A N 1
ATOM 2464 C CA . SER A 1 307 ? 29.460 -10.466 -7.284 1.00 87.00 307 SER A CA 1
ATOM 2465 C C . SER A 1 307 ? 28.917 -11.027 -8.598 1.00 87.00 307 SER A C 1
ATOM 2467 O O . SER A 1 307 ? 29.592 -11.778 -9.302 1.00 87.00 307 SER A O 1
ATOM 2469 N N . SER A 1 308 ? 27.692 -10.623 -8.938 1.00 89.06 308 SER A N 1
ATOM 2470 C CA . SER A 1 308 ? 27.212 -10.661 -10.321 1.00 89.06 308 SER A CA 1
ATOM 2471 C C . SER A 1 308 ? 28.113 -9.784 -11.202 1.00 89.06 308 SER A C 1
ATOM 2473 O O . SER A 1 308 ? 28.404 -8.640 -10.848 1.00 89.06 308 SER A O 1
ATOM 2475 N N . ILE A 1 309 ? 28.565 -10.333 -12.331 1.00 87.19 309 ILE A N 1
ATOM 2476 C CA . ILE A 1 309 ? 29.248 -9.607 -13.408 1.00 87.19 309 ILE A CA 1
ATOM 2477 C C . ILE A 1 309 ? 28.220 -8.803 -14.211 1.00 87.19 309 ILE A C 1
ATOM 2479 O O . ILE A 1 309 ? 28.386 -7.611 -14.470 1.00 87.19 309 ILE A O 1
ATOM 2483 N N . CYS A 1 310 ? 27.161 -9.497 -14.632 1.00 86.50 310 CYS A N 1
ATOM 2484 C CA . CYS A 1 310 ? 26.097 -8.976 -15.468 1.00 86.50 310 CYS A CA 1
ATOM 2485 C C . CYS A 1 310 ? 24.758 -9.411 -14.881 1.00 86.50 310 CYS A C 1
ATOM 2487 O O . CYS A 1 310 ? 24.377 -10.579 -14.954 1.00 86.50 310 CYS A O 1
ATOM 2489 N N . ASP A 1 311 ? 24.034 -8.436 -14.336 1.00 83.94 311 ASP A N 1
ATOM 2490 C CA . ASP A 1 311 ? 22.670 -8.641 -13.853 1.00 83.94 311 ASP A CA 1
ATOM 2491 C C . ASP A 1 311 ? 21.689 -8.837 -15.012 1.00 83.94 311 ASP A C 1
ATOM 2493 O O . ASP A 1 311 ? 21.905 -8.279 -16.092 1.00 83.94 311 ASP A O 1
ATOM 2497 N N . SER A 1 312 ? 20.530 -9.446 -14.732 1.00 82.62 312 SER A N 1
ATOM 2498 C CA . SER A 1 312 ? 19.355 -9.593 -15.629 1.00 82.62 312 SER A CA 1
ATOM 2499 C C . SER A 1 312 ? 18.974 -8.349 -16.472 1.00 82.62 312 SER A C 1
ATOM 2501 O O . SER A 1 312 ? 18.285 -8.468 -17.482 1.00 82.62 312 SER A O 1
ATOM 2503 N N . LYS A 1 313 ? 19.421 -7.137 -16.099 1.00 82.94 313 LYS A N 1
ATOM 2504 C CA . LYS A 1 313 ? 19.215 -5.884 -16.854 1.00 82.94 313 LYS A CA 1
ATOM 2505 C C . LYS A 1 313 ? 20.087 -5.734 -18.111 1.00 82.94 313 LYS A C 1
ATOM 2507 O O . LYS A 1 313 ? 19.744 -4.898 -18.942 1.00 82.94 313 LYS A O 1
ATOM 2512 N N . HIS A 1 314 ? 21.182 -6.487 -18.233 1.00 86.69 314 HIS A N 1
ATOM 2513 C CA . HIS A 1 314 ? 22.106 -6.448 -19.380 1.00 86.69 314 HIS A CA 1
ATOM 2514 C C . HIS A 1 314 ? 21.850 -7.577 -20.396 1.00 86.69 314 HIS A C 1
ATOM 2516 O O . HIS A 1 314 ? 22.639 -7.764 -21.318 1.00 86.69 314 HIS A O 1
ATOM 2522 N N . LEU A 1 315 ? 20.766 -8.344 -20.224 1.00 88.31 315 LEU A N 1
ATOM 2523 C CA . LEU A 1 315 ? 20.348 -9.364 -21.182 1.00 88.31 315 LEU A CA 1
ATOM 2524 C C . LEU A 1 315 ? 19.925 -8.715 -22.509 1.00 88.31 315 LEU A C 1
ATOM 2526 O O . LEU A 1 315 ? 19.131 -7.773 -22.525 1.00 88.31 315 LEU A O 1
ATOM 2530 N N . VAL A 1 316 ? 20.436 -9.257 -23.611 1.00 90.81 316 VAL A N 1
ATOM 2531 C CA . VAL A 1 316 ? 20.155 -8.839 -24.990 1.00 90.81 316 VAL A CA 1
ATOM 2532 C C . VAL A 1 316 ? 19.380 -9.945 -25.705 1.00 90.81 316 VAL A C 1
ATOM 2534 O O . VAL A 1 316 ? 19.634 -11.131 -25.486 1.00 90.81 316 VAL A O 1
ATOM 2537 N N . GLU A 1 317 ? 18.439 -9.558 -26.567 1.00 91.56 317 GLU A N 1
ATOM 2538 C CA . GLU A 1 317 ? 17.635 -10.488 -27.364 1.00 91.56 317 GLU A CA 1
ATOM 2539 C C . GLU A 1 317 ? 18.417 -10.999 -28.584 1.00 91.56 317 GLU A C 1
ATOM 2541 O O . GLU A 1 317 ? 18.857 -10.227 -29.441 1.00 91.56 317 GLU A O 1
ATOM 2546 N N . TYR A 1 318 ? 18.497 -12.317 -28.720 1.00 92.81 318 TYR A N 1
ATOM 2547 C CA . TYR A 1 318 ? 19.046 -13.040 -29.863 1.00 92.81 318 TYR A CA 1
ATOM 2548 C C . TYR A 1 318 ? 17.967 -13.919 -30.510 1.00 92.81 318 TYR A C 1
ATOM 2550 O O . TYR A 1 318 ? 17.039 -14.381 -29.847 1.00 92.81 318 TYR A O 1
ATOM 2558 N N . ILE A 1 319 ? 18.125 -14.199 -31.799 1.00 91.50 319 ILE A N 1
ATOM 2559 C CA . ILE A 1 319 ? 17.330 -15.158 -32.564 1.00 91.50 319 ILE A CA 1
ATOM 2560 C C . ILE A 1 319 ? 18.204 -16.382 -32.840 1.00 91.50 319 ILE A C 1
ATOM 2562 O O . ILE A 1 319 ? 19.345 -16.259 -33.297 1.00 91.50 319 ILE A O 1
ATOM 2566 N N . VAL A 1 320 ? 17.666 -17.565 -32.553 1.00 93.50 320 VAL A N 1
ATOM 2567 C CA . VAL A 1 320 ? 18.310 -18.852 -32.822 1.00 93.50 320 VAL A CA 1
ATOM 2568 C C . VAL A 1 320 ? 18.216 -19.154 -34.315 1.00 93.50 320 VAL A C 1
ATOM 2570 O O . VAL A 1 320 ? 17.123 -19.269 -34.864 1.00 93.50 320 VAL A O 1
ATOM 2573 N N . CYS A 1 321 ? 19.365 -19.284 -34.970 1.00 91.19 321 CYS A N 1
ATOM 2574 C CA . CYS A 1 321 ? 19.470 -19.652 -36.379 1.00 91.19 321 CYS A CA 1
ATOM 2575 C C . CYS A 1 321 ? 19.463 -21.176 -36.552 1.00 91.19 321 CYS A C 1
ATOM 2577 O O . CYS A 1 321 ? 18.727 -21.679 -37.396 1.00 91.19 321 CYS A O 1
ATOM 2579 N N . ASP A 1 322 ? 20.243 -21.897 -35.740 1.00 92.44 322 ASP A N 1
ATOM 2580 C CA . ASP A 1 322 ? 20.346 -23.363 -35.777 1.00 92.44 322 ASP A CA 1
ATOM 2581 C C . ASP A 1 322 ? 20.763 -23.948 -34.408 1.00 92.44 322 ASP A C 1
ATOM 2583 O O . ASP A 1 322 ? 21.325 -23.231 -33.571 1.00 92.44 322 ASP A O 1
ATOM 2587 N N . VAL A 1 323 ? 20.466 -25.232 -34.164 1.00 91.81 323 VAL A N 1
ATOM 2588 C CA . VAL A 1 323 ? 20.686 -25.932 -32.881 1.00 91.81 323 VAL A CA 1
ATOM 2589 C C . VAL A 1 323 ? 21.202 -27.358 -33.102 1.00 91.81 323 VAL A C 1
ATOM 2591 O O . VAL A 1 323 ? 20.441 -28.255 -33.461 1.00 91.81 323 VAL A O 1
ATOM 2594 N N . ASN A 1 324 ? 22.468 -27.598 -32.760 1.00 91.38 324 ASN A N 1
ATOM 2595 C CA . ASN A 1 324 ? 23.101 -28.916 -32.794 1.00 91.38 324 ASN A CA 1
ATOM 2596 C C . ASN A 1 324 ? 23.263 -29.468 -31.370 1.00 91.38 324 ASN A C 1
ATOM 2598 O O . ASN A 1 324 ? 24.156 -29.067 -30.623 1.00 91.38 324 ASN A O 1
ATOM 2602 N N . VAL A 1 325 ? 22.393 -30.399 -30.967 1.00 87.31 325 VAL A N 1
ATOM 2603 C CA . VAL A 1 325 ? 22.503 -31.074 -29.660 1.00 87.31 325 VAL A CA 1
ATOM 2604 C C . VAL A 1 325 ? 23.734 -31.983 -29.655 1.00 87.31 325 VAL A C 1
ATOM 2606 O O . VAL A 1 325 ? 23.886 -32.822 -30.537 1.00 87.31 325 VAL A O 1
ATOM 2609 N N . LEU A 1 326 ? 24.611 -31.826 -28.659 1.00 83.81 326 LEU A N 1
ATOM 2610 C CA . LEU A 1 326 ? 25.877 -32.555 -28.603 1.00 83.81 326 LEU A CA 1
ATOM 2611 C C . LEU A 1 326 ? 25.708 -33.932 -27.946 1.00 83.81 326 LEU A C 1
ATOM 2613 O O . LEU A 1 326 ? 25.324 -34.060 -26.775 1.00 83.81 326 LEU A O 1
ATOM 2617 N N . ASP A 1 327 ? 26.051 -34.967 -28.712 1.00 75.25 327 ASP A N 1
ATOM 2618 C CA . ASP A 1 327 ? 26.024 -36.367 -28.298 1.00 75.25 327 ASP A CA 1
ATOM 2619 C C . ASP A 1 327 ? 26.967 -36.645 -27.120 1.00 75.25 327 ASP A C 1
ATOM 2621 O O . ASP A 1 327 ? 27.983 -35.974 -26.912 1.00 75.25 327 ASP A O 1
ATOM 2625 N N . SER A 1 328 ? 26.661 -37.698 -26.359 1.00 67.12 328 SER A N 1
ATOM 2626 C CA . SER A 1 328 ? 27.414 -38.104 -25.161 1.00 67.12 328 SER A CA 1
ATOM 2627 C C . SER A 1 328 ? 28.904 -38.388 -25.404 1.00 67.12 328 SER A C 1
ATOM 2629 O O . SER A 1 328 ? 29.683 -38.342 -24.460 1.00 67.12 328 SER A O 1
ATOM 2631 N N . THR A 1 329 ? 29.312 -38.659 -26.646 1.00 62.38 329 THR A N 1
ATOM 2632 C CA . THR A 1 329 ? 30.715 -38.840 -27.063 1.00 62.38 329 THR A CA 1
ATOM 2633 C C . THR A 1 329 ? 31.458 -37.533 -27.348 1.00 62.38 329 THR A C 1
ATOM 2635 O O . THR A 1 329 ? 32.684 -37.524 -27.318 1.00 62.38 329 THR A O 1
ATOM 2638 N N . SER A 1 330 ? 30.738 -36.445 -27.631 1.00 62.16 330 SER A N 1
ATOM 2639 C CA . SER A 1 330 ? 31.293 -35.111 -27.925 1.00 62.16 330 SER A CA 1
ATOM 2640 C C . SER A 1 330 ? 31.297 -34.158 -26.725 1.00 62.16 330 SER A C 1
ATOM 2642 O O . SER A 1 330 ? 31.802 -33.043 -26.826 1.00 62.16 330 SER A O 1
ATOM 2644 N N . LYS A 1 331 ? 30.746 -34.574 -25.579 1.00 66.06 331 LYS A N 1
ATOM 2645 C CA . LYS A 1 331 ? 30.746 -33.765 -24.353 1.00 66.06 331 LYS A CA 1
ATOM 2646 C C . LYS A 1 331 ? 32.138 -33.744 -23.705 1.00 66.06 331 LYS A C 1
ATOM 2648 O O . LYS A 1 331 ? 32.796 -34.787 -23.662 1.00 66.06 331 LYS A O 1
ATOM 2653 N N . PRO A 1 332 ? 32.587 -32.601 -23.149 1.00 67.25 332 PRO A N 1
ATOM 2654 C CA . PRO A 1 332 ? 33.790 -32.570 -22.322 1.00 67.25 332 PRO A CA 1
ATOM 2655 C C . PRO A 1 332 ? 33.612 -33.491 -21.106 1.00 67.25 332 PRO A C 1
ATOM 2657 O O . PRO A 1 332 ? 32.528 -33.565 -20.534 1.00 67.25 332 PRO A O 1
ATOM 2660 N N . HIS A 1 333 ? 34.664 -34.203 -20.698 1.00 66.19 333 HIS A N 1
ATOM 2661 C CA . HIS A 1 333 ? 34.577 -35.137 -19.573 1.00 66.19 333 HIS A CA 1
ATOM 2662 C C . HIS A 1 333 ? 34.518 -34.383 -18.234 1.00 66.19 333 HIS A C 1
ATOM 2664 O O . HIS A 1 333 ? 35.514 -33.798 -17.800 1.00 66.19 333 HIS A O 1
ATOM 2670 N N . VAL A 1 334 ? 33.354 -34.396 -17.576 1.00 64.00 334 VAL A N 1
ATOM 2671 C CA . VAL A 1 334 ? 33.101 -33.634 -16.346 1.00 64.00 334 VAL A CA 1
ATOM 2672 C C . VAL A 1 334 ? 33.295 -34.492 -15.097 1.00 64.00 334 VAL A C 1
ATOM 2674 O O . VAL A 1 334 ? 32.664 -35.531 -14.922 1.00 64.00 334 VAL A O 1
ATOM 2677 N N . TYR A 1 335 ? 34.103 -33.999 -14.156 1.00 64.38 335 TYR A N 1
ATOM 2678 C CA . TYR A 1 335 ? 34.164 -34.538 -12.797 1.00 64.38 335 TYR A CA 1
ATOM 2679 C C . TYR A 1 335 ? 33.151 -33.814 -11.893 1.00 64.38 335 TYR A C 1
ATOM 2681 O O . TYR A 1 335 ? 33.399 -32.704 -11.407 1.00 64.38 335 TYR A O 1
ATOM 2689 N N . GLY A 1 336 ? 31.997 -34.439 -11.643 1.00 68.25 336 GLY A N 1
ATOM 2690 C CA . GLY A 1 336 ? 31.000 -33.921 -10.702 1.00 68.25 336 GLY A CA 1
ATOM 2691 C C . GLY A 1 336 ? 29.570 -34.371 -10.989 1.00 68.25 336 GLY A C 1
ATOM 2692 O O . GLY A 1 336 ? 29.338 -35.395 -11.623 1.00 68.25 336 GLY A O 1
ATOM 2693 N N . LYS A 1 337 ? 28.600 -33.595 -10.491 1.00 73.62 337 LYS A N 1
ATOM 2694 C CA . LYS A 1 337 ? 27.174 -33.787 -10.779 1.00 73.62 337 LYS A CA 1
ATOM 2695 C C . LYS A 1 337 ? 26.775 -32.974 -12.011 1.00 73.62 337 LYS A C 1
ATOM 2697 O O . LYS A 1 337 ? 26.799 -31.744 -11.983 1.00 73.62 337 LYS A O 1
ATOM 2702 N N . GLU A 1 338 ? 26.373 -33.671 -13.066 1.00 81.31 338 GLU A N 1
ATOM 2703 C CA . GLU A 1 338 ? 25.781 -33.071 -14.265 1.00 81.31 338 GLU A CA 1
ATOM 2704 C C . GLU A 1 338 ? 24.281 -32.802 -14.080 1.00 81.31 338 GLU A C 1
ATOM 2706 O O . GLU A 1 338 ? 23.566 -33.545 -13.394 1.00 81.31 338 GLU A O 1
ATOM 2711 N N . SER A 1 339 ? 23.779 -31.747 -14.724 1.00 83.56 339 SER A N 1
ATOM 2712 C CA . SER A 1 339 ? 22.355 -31.419 -14.699 1.00 83.56 339 SER A CA 1
ATOM 2713 C C . SER A 1 339 ? 21.514 -32.391 -15.534 1.00 83.56 339 SER A C 1
ATOM 2715 O O . SER A 1 339 ? 21.611 -32.407 -16.753 1.00 83.56 339 SER A O 1
ATOM 2717 N N . GLN A 1 340 ? 20.599 -33.125 -14.894 1.00 82.56 340 GLN A N 1
ATOM 2718 C CA . GLN A 1 340 ? 19.667 -34.041 -15.579 1.00 82.56 340 GLN A CA 1
ATOM 2719 C C . GLN A 1 340 ? 18.482 -33.334 -16.272 1.00 82.56 340 GLN A C 1
ATOM 2721 O O . GLN A 1 340 ? 17.713 -33.974 -16.980 1.00 82.56 340 GLN A O 1
ATOM 2726 N N . LYS A 1 341 ? 18.295 -32.024 -16.042 1.00 84.25 341 LYS A N 1
ATOM 2727 C CA . LYS A 1 341 ? 17.234 -31.218 -16.679 1.00 84.25 341 LYS A CA 1
ATOM 2728 C C . LYS A 1 341 ? 17.657 -30.690 -18.053 1.00 84.25 341 LYS A C 1
ATOM 2730 O O . LYS A 1 341 ? 16.816 -30.514 -18.925 1.00 84.25 341 LYS A O 1
ATOM 2735 N N . HIS A 1 342 ? 18.942 -30.391 -18.210 1.00 88.62 342 HIS A N 1
ATOM 2736 C CA . HIS A 1 342 ? 19.477 -29.611 -19.317 1.00 88.62 342 HIS A CA 1
ATOM 2737 C C . HIS A 1 342 ? 20.156 -30.518 -20.347 1.00 88.62 342 HIS A C 1
ATOM 2739 O O . HIS A 1 342 ? 20.731 -31.545 -19.995 1.00 88.62 342 HIS A O 1
ATOM 2745 N N . ALA A 1 343 ? 20.129 -30.110 -21.614 1.00 88.62 343 ALA A N 1
ATOM 2746 C CA . ALA A 1 343 ? 20.906 -30.739 -22.676 1.00 88.62 343 ALA A CA 1
ATOM 2747 C C . ALA A 1 343 ? 21.856 -29.704 -23.276 1.00 88.62 343 ALA A C 1
ATOM 2749 O O . ALA A 1 343 ? 21.481 -28.547 -23.473 1.00 88.62 343 ALA A O 1
ATOM 2750 N N . LEU A 1 344 ? 23.085 -30.136 -23.531 1.00 90.62 344 LEU A N 1
ATOM 2751 C CA . LEU A 1 344 ? 24.160 -29.307 -24.052 1.00 90.62 344 LEU A CA 1
ATOM 2752 C C . LEU A 1 344 ? 24.045 -29.289 -25.579 1.00 90.62 344 LEU A C 1
ATOM 2754 O O . LEU A 1 344 ? 23.996 -30.349 -26.202 1.00 90.62 344 LEU A O 1
ATOM 2758 N N . ALA A 1 345 ? 23.971 -28.100 -26.167 1.00 90.88 345 ALA A N 1
ATOM 2759 C CA . ALA A 1 345 ? 23.910 -27.912 -27.612 1.00 90.88 345 ALA A CA 1
ATOM 2760 C C . ALA A 1 345 ? 24.849 -26.792 -28.055 1.00 90.88 345 ALA A C 1
ATOM 2762 O O . ALA A 1 345 ? 25.002 -25.792 -27.353 1.00 90.88 345 ALA A O 1
ATOM 2763 N N . GLU A 1 346 ? 25.437 -26.956 -29.232 1.00 92.44 346 GLU A N 1
ATOM 2764 C CA . GLU A 1 346 ? 26.029 -25.868 -29.998 1.00 92.44 346 GLU A CA 1
ATOM 2765 C C . GLU A 1 346 ? 24.895 -25.108 -30.700 1.00 92.44 346 GLU A C 1
ATOM 2767 O O . GLU A 1 346 ? 24.045 -25.701 -31.367 1.00 92.44 346 GLU A O 1
ATOM 2772 N N . VAL A 1 347 ? 24.834 -23.796 -30.489 1.00 93.62 347 VAL A N 1
ATOM 2773 C CA . VAL A 1 347 ? 23.738 -22.938 -30.945 1.00 93.62 347 VAL A CA 1
ATOM 2774 C C . VAL A 1 347 ? 24.310 -21.800 -31.775 1.00 93.62 347 VAL A C 1
ATOM 2776 O O . VAL A 1 347 ? 25.177 -21.053 -31.312 1.00 93.62 347 VAL A O 1
ATOM 2779 N N . PHE A 1 348 ? 23.776 -21.638 -32.981 1.00 93.56 348 PHE A N 1
ATOM 2780 C CA . PHE A 1 348 ? 24.066 -20.504 -33.850 1.00 93.56 348 PHE A CA 1
ATOM 2781 C C . PHE A 1 348 ? 23.023 -19.421 -33.588 1.00 93.56 348 PHE A C 1
ATOM 2783 O O . PHE A 1 348 ? 21.823 -19.667 -33.720 1.00 93.56 348 PHE A O 1
ATOM 2790 N N . VAL A 1 349 ? 23.462 -18.224 -33.202 1.00 92.75 349 VAL A N 1
ATOM 2791 C CA . VAL A 1 349 ? 22.578 -17.104 -32.852 1.00 92.75 349 VAL A CA 1
ATOM 2792 C C . VAL A 1 349 ? 22.976 -15.807 -33.547 1.00 92.75 349 VAL A C 1
ATOM 2794 O O . VAL A 1 349 ? 24.146 -15.549 -33.821 1.00 92.75 349 VAL A O 1
ATOM 2797 N N . MET A 1 350 ? 21.986 -14.955 -33.791 1.00 90.94 350 MET A N 1
ATOM 2798 C CA . MET A 1 350 ? 22.155 -13.596 -34.309 1.00 90.94 350 MET A CA 1
ATOM 2799 C C . MET A 1 350 ? 21.442 -12.619 -33.371 1.00 90.94 350 MET A C 1
ATOM 2801 O O . MET A 1 350 ? 20.404 -12.958 -32.806 1.00 90.94 350 MET A O 1
ATOM 2805 N N . LYS A 1 351 ? 21.969 -11.410 -33.172 1.00 91.38 351 LYS A N 1
ATOM 2806 C CA . LYS A 1 351 ? 21.298 -10.397 -32.342 1.00 91.38 351 LYS A CA 1
ATOM 2807 C C . LYS A 1 351 ? 20.045 -9.874 -33.036 1.00 91.38 351 LYS A C 1
ATOM 2809 O O . LYS A 1 351 ? 20.102 -9.468 -34.195 1.00 91.38 351 LYS A O 1
ATOM 2814 N N . SER A 1 352 ? 18.942 -9.775 -32.297 1.00 88.12 352 SER A N 1
ATOM 2815 C CA . SER A 1 352 ? 17.656 -9.297 -32.834 1.00 88.12 352 SER A CA 1
ATOM 2816 C C . SER A 1 352 ? 17.733 -7.858 -33.358 1.00 88.12 352 SER A C 1
ATOM 2818 O O . SER A 1 352 ? 17.023 -7.506 -34.291 1.00 88.12 352 SER A O 1
ATOM 2820 N N . SER A 1 353 ? 18.621 -7.035 -32.791 1.00 86.38 353 SER A N 1
ATOM 2821 C CA . SER A 1 353 ? 18.837 -5.638 -33.201 1.00 86.38 353 SER A CA 1
ATOM 2822 C C . SER A 1 353 ? 19.696 -5.465 -34.460 1.00 86.38 353 SER A C 1
ATOM 2824 O O . SER A 1 353 ? 19.713 -4.374 -35.023 1.00 86.38 353 SER A O 1
ATOM 2826 N N . GLU A 1 354 ? 20.447 -6.492 -34.872 1.00 83.19 354 GLU A N 1
ATOM 2827 C CA . GLU A 1 354 ? 21.411 -6.421 -35.988 1.00 83.19 354 GLU A CA 1
ATOM 2828 C C . GLU A 1 354 ? 20.887 -7.123 -37.260 1.00 83.19 354 GLU A C 1
ATOM 2830 O O . GLU A 1 354 ? 21.475 -6.987 -38.337 1.00 83.19 354 GLU A O 1
ATOM 2835 N N . ILE A 1 355 ? 19.748 -7.823 -37.158 1.00 79.12 355 ILE A N 1
ATOM 2836 C CA . ILE A 1 355 ? 19.138 -8.588 -38.249 1.00 79.12 355 ILE A CA 1
ATOM 2837 C C . ILE A 1 355 ? 18.784 -7.689 -39.447 1.00 79.12 355 ILE A C 1
ATOM 2839 O O . ILE A 1 355 ? 18.086 -6.682 -39.322 1.00 79.12 355 ILE A O 1
ATOM 2843 N N . GLY A 1 356 ? 19.297 -8.045 -40.627 1.00 71.50 356 GLY A N 1
ATOM 2844 C CA . GLY A 1 356 ? 19.142 -7.256 -41.855 1.00 71.50 356 GLY A CA 1
ATOM 2845 C C . GLY A 1 356 ? 20.064 -6.033 -41.975 1.00 71.50 356 GLY A C 1
ATOM 2846 O O . GLY A 1 356 ? 19.952 -5.303 -42.959 1.00 71.50 356 GLY A O 1
ATOM 2847 N N . VAL A 1 357 ? 20.972 -5.804 -41.017 1.00 75.94 357 VAL A N 1
ATOM 2848 C CA . VAL A 1 357 ? 22.004 -4.748 -41.082 1.00 75.94 357 VAL A CA 1
ATOM 2849 C C . VAL A 1 357 ? 23.415 -5.340 -41.094 1.00 75.94 357 VAL A C 1
ATOM 2851 O O . VAL A 1 357 ? 24.272 -4.847 -41.827 1.00 75.94 357 VAL A O 1
ATOM 2854 N N . ILE A 1 358 ? 23.668 -6.388 -40.301 1.00 74.12 358 ILE A N 1
ATOM 2855 C CA . ILE A 1 358 ? 24.967 -7.067 -40.210 1.00 74.12 358 ILE A CA 1
ATOM 2856 C C . ILE A 1 358 ? 24.739 -8.583 -40.127 1.00 74.12 358 ILE A C 1
ATOM 2858 O O . ILE A 1 358 ? 24.181 -9.071 -39.148 1.00 74.12 358 ILE A O 1
ATOM 2862 N N . ASP A 1 359 ? 25.255 -9.347 -41.093 1.00 74.88 359 ASP A N 1
ATOM 2863 C CA . ASP A 1 359 ? 25.177 -10.821 -41.110 1.00 74.88 359 ASP A CA 1
ATOM 2864 C C . ASP A 1 359 ? 26.196 -11.490 -40.156 1.00 74.88 359 ASP A C 1
ATOM 2866 O O . ASP A 1 359 ? 26.817 -12.504 -40.479 1.00 74.88 359 ASP A O 1
ATOM 2870 N N . LYS A 1 360 ? 26.412 -10.918 -38.962 1.00 82.88 360 LYS A N 1
ATOM 2871 C CA . LYS A 1 360 ? 27.312 -11.494 -37.956 1.00 82.88 360 LYS A CA 1
ATOM 2872 C C . LYS A 1 360 ? 26.570 -12.551 -37.142 1.00 82.88 360 LYS A C 1
ATOM 2874 O O . LYS A 1 360 ? 25.735 -12.238 -36.294 1.00 82.88 360 LYS A O 1
ATOM 2879 N N . GLN A 1 361 ? 26.920 -13.809 -37.377 1.00 86.75 361 GLN A N 1
ATOM 2880 C CA . GLN A 1 361 ? 26.488 -14.933 -36.551 1.00 86.75 361 GLN A CA 1
ATOM 2881 C C . GLN A 1 361 ? 27.483 -15.179 -35.413 1.00 86.75 361 GLN A C 1
ATOM 2883 O O . GLN A 1 361 ? 28.695 -15.038 -35.581 1.00 86.75 361 GLN A O 1
ATOM 2888 N N . TYR A 1 362 ? 26.955 -15.566 -34.258 1.00 90.25 362 TYR A N 1
ATOM 2889 C CA . TYR A 1 362 ? 27.706 -15.983 -33.082 1.00 90.25 362 TYR A CA 1
ATOM 2890 C C . TYR A 1 362 ? 27.438 -17.469 -32.833 1.00 90.25 362 TYR A C 1
ATOM 2892 O O . TYR A 1 362 ? 26.288 -17.906 -32.876 1.00 90.25 362 TYR A O 1
ATOM 2900 N N . THR A 1 363 ? 28.486 -18.242 -32.553 1.00 91.44 363 THR A N 1
ATOM 2901 C CA . THR A 1 363 ? 28.368 -19.662 -32.176 1.00 91.44 363 THR A CA 1
ATOM 2902 C C . THR A 1 363 ? 28.651 -19.787 -30.687 1.00 91.44 363 THR A C 1
ATOM 2904 O O . THR A 1 363 ? 29.636 -19.228 -30.205 1.00 91.44 363 THR A O 1
ATOM 2907 N N . THR A 1 364 ? 27.799 -20.484 -29.938 1.00 91.00 364 THR A N 1
ATOM 2908 C CA . THR A 1 364 ? 28.018 -20.699 -28.502 1.00 91.00 364 THR A CA 1
ATOM 2909 C C . THR A 1 364 ? 27.463 -22.035 -28.026 1.00 91.00 364 THR A C 1
ATOM 2911 O O . THR A 1 364 ? 26.470 -22.536 -28.550 1.00 91.00 364 THR A O 1
ATOM 2914 N N . ILE A 1 365 ? 28.099 -22.612 -27.007 1.00 91.31 365 ILE A N 1
ATOM 2915 C CA . ILE A 1 365 ? 27.608 -23.811 -26.327 1.00 91.31 365 ILE A CA 1
ATOM 2916 C C . ILE A 1 365 ? 26.639 -23.373 -25.227 1.00 91.31 365 ILE A C 1
ATOM 2918 O O . ILE A 1 365 ? 26.977 -22.558 -24.368 1.00 91.31 365 ILE A O 1
ATOM 2922 N N . SER A 1 366 ? 25.427 -23.925 -25.245 1.00 91.88 366 SER A N 1
ATOM 2923 C CA . SER A 1 366 ? 24.370 -23.593 -24.295 1.00 91.88 366 SER A CA 1
ATOM 2924 C C . SER A 1 366 ? 23.797 -24.819 -23.591 1.00 91.88 366 SER A C 1
ATOM 2926 O O . SER A 1 366 ? 23.553 -25.869 -24.187 1.00 91.88 366 SER A O 1
ATOM 2928 N N . HIS A 1 367 ? 23.461 -24.621 -22.318 1.00 91.00 367 HIS A N 1
ATOM 2929 C CA . HIS A 1 367 ? 22.680 -25.537 -21.491 1.00 91.00 367 HIS A CA 1
ATOM 2930 C C . HIS A 1 367 ? 21.187 -25.626 -21.885 1.00 91.00 367 HIS A C 1
ATOM 2932 O O . HIS A 1 367 ? 20.437 -26.455 -21.361 1.00 91.00 367 HIS A O 1
ATOM 2938 N N . LEU A 1 368 ? 20.723 -24.773 -22.804 1.00 91.12 368 LEU A N 1
ATOM 2939 C CA . LEU A 1 368 ? 19.319 -24.689 -23.210 1.00 91.12 368 LEU A CA 1
ATOM 2940 C C . LEU A 1 368 ? 18.944 -25.627 -24.374 1.00 91.12 368 LEU A C 1
ATOM 2942 O O . LEU A 1 368 ? 17.797 -25.600 -24.808 1.00 91.12 368 LEU A O 1
ATOM 2946 N N . GLY A 1 369 ? 19.836 -26.508 -24.838 1.00 88.06 369 GLY A N 1
ATOM 2947 C CA . GLY A 1 369 ? 19.614 -27.373 -26.012 1.00 88.06 369 GLY A CA 1
ATOM 2948 C C . GLY A 1 369 ? 18.334 -28.222 -25.988 1.00 88.06 369 GLY A C 1
ATOM 2949 O O . GLY A 1 369 ? 17.788 -28.546 -27.031 1.00 88.06 369 GLY A O 1
ATOM 2950 N N . HIS A 1 370 ? 17.808 -28.530 -24.800 1.00 87.81 370 HIS A N 1
ATOM 2951 C CA . HIS A 1 370 ? 16.536 -29.240 -24.605 1.00 87.81 370 HIS A CA 1
ATOM 2952 C C . HIS A 1 370 ? 15.256 -28.419 -24.898 1.00 87.81 370 HIS A C 1
ATOM 2954 O O . HIS A 1 370 ? 14.175 -29.002 -24.949 1.00 87.81 370 HIS A O 1
ATOM 2960 N N . ILE A 1 371 ? 15.343 -27.088 -25.047 1.00 89.44 371 ILE A N 1
ATOM 2961 C CA . ILE A 1 371 ? 14.187 -26.192 -25.284 1.00 89.44 371 ILE A CA 1
ATOM 2962 C C . ILE A 1 371 ? 14.313 -25.307 -26.532 1.00 89.44 371 ILE A C 1
ATOM 2964 O O . ILE A 1 371 ? 13.305 -24.738 -26.972 1.00 89.44 371 ILE A O 1
ATOM 2968 N N . LEU A 1 372 ? 15.524 -25.150 -27.074 1.00 92.19 372 LEU A N 1
ATOM 2969 C CA . LEU A 1 372 ? 15.790 -24.284 -28.222 1.00 92.19 372 LEU A CA 1
ATOM 2970 C C . LEU A 1 372 ? 15.532 -25.006 -29.541 1.00 92.19 372 LEU A C 1
ATOM 2972 O O . LEU A 1 372 ? 15.943 -26.144 -29.733 1.00 92.19 372 LEU A O 1
ATOM 2976 N N . HIS A 1 373 ? 14.881 -24.295 -30.451 1.00 91.56 373 HIS A N 1
ATOM 2977 C CA . HIS A 1 373 ? 14.608 -24.689 -31.822 1.00 91.56 373 HIS A CA 1
ATOM 2978 C C . HIS A 1 373 ? 14.982 -23.519 -32.754 1.00 91.56 373 HIS A C 1
ATOM 2980 O O . HIS A 1 373 ? 14.920 -22.358 -32.330 1.00 91.56 373 HIS A O 1
ATOM 2986 N N . PRO A 1 374 ? 15.338 -23.781 -34.023 1.00 91.88 374 PRO A N 1
ATOM 2987 C CA . PRO A 1 374 ? 15.536 -22.731 -35.022 1.00 91.88 374 PRO A CA 1
ATOM 2988 C C . PRO A 1 374 ? 14.328 -21.784 -35.111 1.00 91.88 374 PRO A C 1
ATOM 2990 O O . PRO A 1 374 ? 13.181 -22.228 -35.175 1.00 91.88 374 PRO A O 1
ATOM 2993 N N . GLY A 1 375 ? 14.585 -20.475 -35.105 1.00 87.19 375 GLY A N 1
ATOM 2994 C CA . GLY A 1 375 ? 13.571 -19.415 -35.098 1.00 87.19 375 GLY A CA 1
ATOM 2995 C C . GLY A 1 375 ? 13.096 -18.956 -33.711 1.00 87.19 375 GLY A C 1
ATOM 2996 O O . GLY A 1 375 ? 12.348 -17.982 -33.633 1.00 87.19 375 GLY A O 1
ATOM 2997 N N . ASP A 1 376 ? 13.523 -19.596 -32.616 1.00 90.62 376 ASP A N 1
ATOM 2998 C CA . ASP A 1 376 ? 13.222 -19.125 -31.257 1.00 90.62 376 ASP A CA 1
ATOM 2999 C C . ASP A 1 376 ? 13.944 -17.809 -30.914 1.00 90.62 376 ASP A C 1
ATOM 3001 O O . ASP A 1 376 ? 15.094 -17.587 -31.295 1.00 90.62 376 ASP A O 1
ATOM 3005 N N . THR A 1 377 ? 13.307 -16.968 -30.094 1.00 90.50 377 THR A N 1
ATOM 3006 C CA . THR A 1 377 ? 13.955 -15.815 -29.448 1.00 90.50 377 THR A CA 1
ATOM 3007 C C . THR A 1 377 ? 14.524 -16.220 -28.087 1.00 90.50 377 THR A C 1
ATOM 3009 O O . THR A 1 377 ? 13.864 -16.892 -27.291 1.00 90.50 377 THR A O 1
ATOM 3012 N N . VAL A 1 378 ? 15.747 -15.794 -27.780 1.00 92.25 378 VAL A N 1
ATOM 3013 C CA . VAL A 1 378 ? 16.461 -16.100 -26.532 1.00 92.25 378 VAL A CA 1
ATOM 3014 C C . VAL A 1 378 ? 17.132 -14.854 -25.966 1.00 92.25 378 VAL A C 1
ATOM 3016 O O . VAL A 1 378 ? 17.489 -13.937 -26.694 1.00 92.25 378 VAL A O 1
ATOM 3019 N N . MET A 1 379 ? 17.321 -14.826 -24.653 1.00 91.25 379 MET A N 1
ATOM 3020 C CA . MET A 1 379 ? 18.091 -13.814 -23.943 1.00 91.25 379 MET A CA 1
ATOM 3021 C C . MET A 1 379 ? 19.474 -14.347 -23.610 1.00 91.25 379 MET A C 1
ATOM 3023 O O . MET A 1 379 ? 19.610 -15.438 -23.043 1.00 91.25 379 MET A O 1
ATOM 3027 N N . GLY A 1 380 ? 20.490 -13.546 -23.906 1.00 92.62 380 GLY A N 1
ATOM 3028 C CA . GLY A 1 380 ? 21.871 -13.837 -23.556 1.00 92.62 380 GLY A CA 1
ATOM 3029 C C . GLY A 1 380 ? 22.669 -12.584 -23.230 1.00 92.62 380 GLY A C 1
ATOM 3030 O O . GLY A 1 380 ? 22.256 -11.465 -23.531 1.00 92.62 380 GLY A O 1
ATOM 3031 N N . PHE A 1 381 ? 23.826 -12.783 -22.613 1.00 91.56 381 PHE A N 1
ATOM 3032 C CA . PHE A 1 381 ? 24.801 -11.729 -22.368 1.00 91.56 381 PHE A CA 1
ATOM 3033 C C . PHE A 1 381 ? 25.853 -11.717 -23.481 1.00 91.56 381 PHE A C 1
ATOM 3035 O O . PHE A 1 381 ? 26.334 -12.769 -23.900 1.00 91.56 381 PHE A O 1
ATOM 3042 N N . ASP A 1 382 ? 26.192 -10.517 -23.951 1.00 90.12 382 ASP A N 1
ATOM 3043 C CA . ASP A 1 382 ? 27.274 -10.244 -24.903 1.00 90.12 382 ASP A CA 1
ATOM 3044 C C . ASP A 1 382 ? 28.548 -9.925 -24.110 1.00 90.12 382 ASP A C 1
ATOM 3046 O O . ASP A 1 382 ? 28.723 -8.793 -23.654 1.00 90.12 382 ASP A O 1
ATOM 3050 N N . LEU A 1 383 ? 29.408 -10.919 -23.881 1.00 84.19 383 LEU A N 1
ATOM 3051 C CA . LEU A 1 383 ? 30.651 -10.717 -23.131 1.00 84.19 383 LEU A CA 1
ATOM 3052 C C . LEU A 1 383 ? 31.708 -9.992 -23.971 1.00 84.19 383 LEU A C 1
ATOM 3054 O O . LEU A 1 383 ? 32.488 -9.223 -23.418 1.00 84.19 383 LEU A O 1
ATOM 3058 N N . GLN A 1 384 ? 31.680 -10.156 -25.297 1.00 82.69 384 GLN A N 1
ATOM 3059 C CA . GLN A 1 384 ? 32.599 -9.491 -26.224 1.00 82.69 384 GLN A CA 1
ATOM 3060 C C . GLN A 1 384 ? 32.495 -7.956 -26.171 1.00 82.69 384 GLN A C 1
ATOM 3062 O O . GLN A 1 384 ? 33.507 -7.267 -26.287 1.00 82.69 384 GLN A O 1
ATOM 3067 N N . ASN A 1 385 ? 31.287 -7.409 -25.991 1.00 83.25 385 ASN A N 1
ATOM 3068 C CA . ASN A 1 385 ? 31.052 -5.959 -25.931 1.00 83.25 385 ASN A CA 1
ATOM 3069 C C . ASN A 1 385 ? 30.803 -5.418 -24.507 1.00 83.25 385 ASN A C 1
ATOM 3071 O O . ASN A 1 385 ? 30.658 -4.204 -24.332 1.00 83.25 385 ASN A O 1
ATOM 3075 N N . SER A 1 386 ? 30.758 -6.276 -23.482 1.00 83.12 386 SER A N 1
ATOM 3076 C CA . SER A 1 386 ? 30.542 -5.854 -22.091 1.00 83.12 386 SER A CA 1
ATOM 3077 C C . SER A 1 386 ? 31.849 -5.454 -21.407 1.00 83.12 386 SER A C 1
ATOM 3079 O O . SER A 1 386 ? 32.732 -6.278 -21.185 1.00 83.12 386 SER A O 1
ATOM 3081 N N . ASN A 1 387 ? 31.955 -4.191 -20.986 1.00 82.44 387 ASN A N 1
ATOM 3082 C CA . ASN A 1 387 ? 33.093 -3.712 -20.199 1.00 82.44 387 ASN A CA 1
ATOM 3083 C C . ASN A 1 387 ? 32.983 -4.165 -18.729 1.00 82.44 387 ASN A C 1
ATOM 3085 O O . ASN A 1 387 ? 32.458 -3.446 -17.876 1.00 82.44 387 ASN A O 1
ATOM 3089 N N . VAL A 1 388 ? 33.453 -5.382 -18.453 1.00 79.88 388 VAL A N 1
ATOM 3090 C CA . VAL A 1 388 ? 33.441 -6.008 -17.126 1.00 79.88 388 VAL A CA 1
ATOM 3091 C C . VAL A 1 388 ? 34.679 -5.615 -16.320 1.00 79.88 388 VAL A C 1
ATOM 3093 O O . VAL A 1 388 ? 35.807 -5.911 -16.701 1.00 79.88 388 VAL A O 1
ATOM 3096 N N . SER A 1 389 ? 34.458 -5.022 -15.147 1.00 79.12 389 SER A N 1
ATOM 3097 C CA . SER A 1 389 ? 35.508 -4.620 -14.203 1.00 79.12 389 SER A CA 1
ATOM 3098 C C . SER A 1 389 ? 35.541 -5.524 -12.956 1.00 79.12 389 SER A C 1
ATOM 3100 O O . SER A 1 389 ? 35.500 -5.024 -11.830 1.00 79.12 389 SER A O 1
ATOM 3102 N N . ASP A 1 390 ? 35.614 -6.847 -13.138 1.00 81.19 390 ASP A N 1
ATOM 3103 C CA . ASP A 1 390 ? 35.757 -7.808 -12.028 1.00 81.19 390 ASP A CA 1
ATOM 3104 C C . ASP A 1 390 ? 37.223 -8.266 -11.866 1.00 81.19 390 ASP A C 1
ATOM 3106 O O . ASP A 1 390 ? 37.825 -8.737 -12.836 1.00 81.19 390 ASP A O 1
ATOM 3110 N N . PRO A 1 391 ? 37.824 -8.176 -10.661 1.00 82.50 391 PRO A N 1
ATOM 3111 C CA . PRO A 1 391 ? 39.201 -8.612 -10.427 1.00 82.50 391 PRO A CA 1
ATOM 3112 C C . PRO A 1 391 ? 39.464 -10.083 -10.768 1.00 82.50 391 PRO A C 1
ATOM 3114 O O . PRO A 1 391 ? 40.572 -10.405 -11.193 1.00 82.50 391 PRO A O 1
ATOM 3117 N N . SER A 1 392 ? 38.461 -10.950 -10.603 1.00 82.75 392 SER A N 1
ATOM 3118 C CA . SER A 1 392 ? 38.552 -12.402 -10.800 1.00 82.75 392 SER A CA 1
ATOM 3119 C C . SER A 1 392 ? 38.687 -12.787 -12.271 1.00 82.75 392 SER A C 1
ATOM 3121 O O . SER A 1 392 ? 39.200 -13.862 -12.567 1.00 82.75 392 SER A O 1
ATOM 3123 N N . LEU A 1 393 ? 38.256 -11.917 -13.190 1.00 80.56 393 LEU A N 1
ATOM 3124 C CA . LEU A 1 393 ? 38.354 -12.154 -14.630 1.00 80.56 393 LEU A CA 1
ATOM 3125 C C . LEU A 1 393 ? 39.815 -12.097 -15.113 1.00 80.56 393 LEU A C 1
ATOM 3127 O O . LEU A 1 393 ? 40.190 -12.829 -16.021 1.00 80.56 393 LEU A O 1
ATOM 3131 N N . ASN A 1 394 ? 40.663 -11.306 -14.441 1.00 78.25 394 ASN A N 1
ATOM 3132 C CA . ASN A 1 394 ? 42.092 -11.175 -14.761 1.00 78.25 394 ASN A CA 1
ATOM 3133 C C . ASN A 1 394 ? 42.922 -12.443 -14.452 1.00 78.25 394 ASN A C 1
ATOM 3135 O O . ASN A 1 394 ? 44.082 -12.518 -14.851 1.00 78.25 394 ASN A O 1
ATOM 3139 N N . ASP A 1 395 ? 42.366 -13.429 -13.733 1.00 77.94 395 ASP A N 1
ATOM 3140 C CA . ASP A 1 395 ? 43.027 -14.713 -13.429 1.00 77.94 395 ASP A CA 1
ATOM 3141 C C . ASP A 1 395 ? 42.997 -15.712 -14.617 1.00 77.94 395 ASP A C 1
ATOM 3143 O O . ASP A 1 395 ? 43.585 -16.809 -14.530 1.00 77.94 395 ASP A O 1
ATOM 3147 N N . PHE A 1 396 ? 42.281 -15.371 -15.697 1.00 79.75 396 PHE A N 1
ATOM 3148 C CA . PHE A 1 396 ? 41.954 -16.245 -16.826 1.00 79.75 396 PHE A CA 1
ATOM 3149 C C . PHE A 1 396 ? 42.276 -15.596 -18.179 1.00 79.75 396 PHE A C 1
ATOM 3151 O O . PHE A 1 396 ? 42.201 -14.380 -18.339 1.00 79.75 396 PHE A O 1
ATOM 3158 N N . ASP A 1 397 ? 42.615 -16.430 -19.162 1.00 79.19 397 ASP A N 1
ATOM 3159 C CA . ASP A 1 397 ? 42.920 -15.983 -20.519 1.00 79.19 397 ASP A CA 1
ATOM 3160 C C . ASP A 1 397 ? 41.613 -15.642 -21.251 1.00 79.19 397 ASP A C 1
ATOM 3162 O O . ASP A 1 397 ? 40.759 -16.514 -21.441 1.00 79.19 397 ASP A O 1
ATOM 3166 N N . LEU A 1 398 ? 41.447 -14.377 -21.652 1.00 75.75 398 LEU A N 1
ATOM 3167 C CA . LEU A 1 398 ? 40.200 -13.857 -22.237 1.00 75.75 398 LEU A CA 1
ATOM 3168 C C . LEU A 1 398 ? 39.759 -14.630 -23.493 1.00 75.75 398 LEU A C 1
ATOM 3170 O O . LEU A 1 398 ? 38.565 -14.843 -23.680 1.00 75.75 398 LEU A O 1
ATOM 3174 N N . ASP A 1 399 ? 40.713 -15.133 -24.281 1.00 76.00 399 ASP A N 1
ATOM 3175 C CA . ASP A 1 399 ? 40.475 -15.931 -25.495 1.00 76.00 399 ASP A CA 1
ATOM 3176 C C . ASP A 1 399 ? 39.785 -17.288 -25.225 1.00 76.00 399 ASP A C 1
ATOM 3178 O O . ASP A 1 399 ? 39.334 -17.954 -26.154 1.00 76.00 399 ASP A O 1
ATOM 3182 N N . THR A 1 400 ? 39.716 -17.730 -23.962 1.00 78.19 400 THR A N 1
ATOM 3183 C CA . THR A 1 400 ? 39.043 -18.986 -23.566 1.00 78.19 400 THR A CA 1
ATOM 3184 C C . THR A 1 400 ? 37.576 -18.798 -23.174 1.00 78.19 400 THR A C 1
ATOM 3186 O O . THR A 1 400 ? 36.871 -19.779 -22.929 1.00 78.19 400 THR A O 1
ATOM 3189 N N . LEU A 1 401 ? 37.106 -17.551 -23.097 1.00 80.44 401 LEU A N 1
ATOM 3190 C CA . LEU A 1 401 ? 35.753 -17.213 -22.669 1.00 80.44 401 LEU A CA 1
ATOM 3191 C C . LEU A 1 401 ? 34.789 -17.188 -23.870 1.00 80.44 401 LEU A C 1
ATOM 3193 O O . LEU A 1 401 ? 35.174 -16.769 -24.959 1.00 80.44 401 LEU A O 1
ATOM 3197 N N . PRO A 1 402 ? 33.524 -17.615 -23.707 1.00 84.56 402 PRO A N 1
ATOM 3198 C CA . PRO A 1 402 ? 32.542 -17.550 -24.786 1.00 84.56 402 PRO A CA 1
ATOM 3199 C C . PRO A 1 402 ? 32.114 -16.099 -25.067 1.00 84.56 402 PRO A C 1
ATOM 3201 O O . PRO A 1 402 ? 31.742 -15.375 -24.146 1.00 84.56 402 PRO A O 1
ATOM 3204 N N . ASP A 1 403 ? 32.071 -15.702 -26.344 1.00 87.88 403 ASP A N 1
ATOM 3205 C CA . ASP A 1 403 ? 31.614 -14.365 -26.774 1.00 87.88 403 ASP A CA 1
ATOM 3206 C C . ASP A 1 403 ? 30.185 -14.036 -26.299 1.00 87.88 403 ASP A C 1
ATOM 3208 O O . ASP A 1 403 ? 29.876 -12.897 -25.939 1.00 87.88 403 ASP A O 1
ATOM 3212 N N . VAL A 1 404 ? 29.299 -15.040 -26.325 1.00 91.06 404 VAL A N 1
ATOM 3213 C CA . VAL A 1 404 ? 27.872 -14.925 -25.994 1.00 91.06 404 VAL A CA 1
ATOM 3214 C C . VAL A 1 404 ? 27.468 -16.065 -25.067 1.00 91.06 404 VAL A C 1
ATOM 3216 O O . VAL A 1 404 ? 27.754 -17.228 -25.353 1.00 91.06 404 VAL A O 1
ATOM 3219 N N . ILE A 1 405 ? 26.743 -15.758 -23.991 1.00 92.50 405 ILE A N 1
ATOM 3220 C CA . ILE A 1 405 ? 26.170 -16.760 -23.080 1.00 92.50 405 ILE A CA 1
ATOM 3221 C C . ILE A 1 405 ? 24.647 -16.649 -23.088 1.00 92.50 405 ILE A C 1
ATOM 3223 O O . ILE A 1 405 ? 24.093 -15.637 -22.667 1.00 92.50 405 ILE A O 1
ATOM 3227 N N . LEU A 1 406 ? 23.966 -17.706 -23.538 1.00 93.50 406 LEU A N 1
ATOM 3228 C CA . LEU A 1 406 ? 22.502 -17.798 -23.529 1.00 93.50 406 LEU A CA 1
ATOM 3229 C C . LEU A 1 406 ? 21.993 -18.232 -22.149 1.00 93.50 406 LEU A C 1
ATOM 3231 O O . LEU A 1 406 ? 22.482 -19.218 -21.592 1.00 93.50 406 LEU A O 1
ATOM 3235 N N . VAL A 1 407 ? 20.992 -17.519 -21.629 1.00 91.19 407 VAL A N 1
ATOM 3236 C CA . VAL A 1 407 ? 20.505 -17.657 -20.245 1.00 91.19 407 VAL A CA 1
ATOM 3237 C C . VAL A 1 407 ? 19.062 -18.146 -20.178 1.00 91.19 407 VAL A C 1
ATOM 3239 O O . VAL A 1 407 ? 18.781 -19.095 -19.451 1.00 91.19 407 VAL A O 1
ATOM 3242 N N . LYS A 1 408 ? 18.142 -17.554 -20.952 1.00 88.69 408 LYS A N 1
ATOM 3243 C CA . LYS A 1 408 ? 16.731 -17.984 -20.986 1.00 88.69 408 LYS A CA 1
ATOM 3244 C C . LYS A 1 408 ? 16.089 -17.815 -22.357 1.00 88.69 408 LYS A C 1
ATOM 3246 O O . LYS A 1 408 ? 16.518 -16.987 -23.150 1.00 88.69 408 LYS A O 1
ATOM 3251 N N . LYS A 1 409 ? 15.042 -18.589 -22.638 1.00 89.19 409 LYS A N 1
ATOM 3252 C CA . LYS A 1 409 ? 14.234 -18.483 -23.863 1.00 89.19 409 LYS A CA 1
ATOM 3253 C C . LYS A 1 409 ? 13.109 -17.464 -23.666 1.00 89.19 409 LYS A C 1
ATOM 3255 O O . LYS A 1 409 ? 12.452 -17.496 -22.635 1.00 89.19 409 LYS A O 1
ATOM 3260 N N . ILE A 1 410 ? 12.849 -16.607 -24.655 1.00 84.19 410 ILE A N 1
ATOM 3261 C CA . ILE A 1 410 ? 11.637 -15.778 -24.696 1.00 84.19 410 ILE A CA 1
ATOM 3262 C C . ILE A 1 410 ? 10.583 -16.508 -25.525 1.00 84.19 410 ILE A C 1
ATOM 3264 O O . ILE A 1 410 ? 10.725 -16.702 -26.729 1.00 84.19 410 ILE A O 1
ATOM 3268 N N . TYR A 1 411 ? 9.466 -16.857 -24.895 1.00 78.12 411 TYR A N 1
ATOM 3269 C CA . TYR A 1 411 ? 8.303 -17.375 -25.610 1.00 78.12 411 TYR A CA 1
ATOM 3270 C C . TYR A 1 411 ? 7.495 -16.211 -26.206 1.00 78.12 411 TYR A C 1
ATOM 3272 O O . TYR A 1 411 ? 6.982 -15.380 -25.448 1.00 78.12 411 TYR A O 1
ATOM 3280 N N . ALA A 1 412 ? 7.330 -16.185 -27.535 1.00 59.28 412 ALA A N 1
ATOM 3281 C CA . ALA A 1 412 ? 6.777 -15.067 -28.325 1.00 59.28 412 ALA A CA 1
ATOM 3282 C C . ALA A 1 412 ? 5.422 -14.497 -27.843 1.00 59.28 412 ALA A C 1
ATOM 3284 O O . ALA A 1 412 ? 5.123 -13.320 -28.033 1.00 59.28 412 ALA A O 1
ATOM 3285 N N . ASP A 1 413 ? 4.620 -15.296 -27.139 1.00 63.34 413 ASP A N 1
ATOM 3286 C CA . ASP A 1 413 ? 3.278 -14.955 -26.648 1.00 63.34 413 ASP A CA 1
ATOM 3287 C C . ASP A 1 413 ? 3.225 -13.860 -25.543 1.00 63.34 413 ASP A C 1
ATOM 3289 O O . ASP A 1 413 ? 2.194 -13.707 -24.893 1.00 63.34 413 ASP A O 1
ATOM 3293 N N . LYS A 1 414 ? 4.291 -13.081 -25.288 1.00 62.66 414 LYS A N 1
ATOM 3294 C CA . LYS A 1 414 ? 4.417 -12.135 -24.147 1.00 62.66 414 LYS A CA 1
ATOM 3295 C C . LYS A 1 414 ? 3.232 -11.162 -24.016 1.00 62.66 414 LYS A C 1
ATOM 3297 O O . LYS A 1 414 ? 2.673 -10.998 -22.932 1.00 62.66 414 LYS A O 1
ATOM 3302 N N . SER A 1 415 ? 2.774 -10.576 -25.127 1.00 58.41 415 SER A N 1
ATOM 3303 C CA . SER A 1 415 ? 1.603 -9.678 -25.138 1.00 58.41 415 SER A CA 1
ATOM 3304 C C . SER A 1 415 ? 0.272 -10.406 -24.885 1.00 58.41 415 SER A C 1
ATOM 3306 O O . SER A 1 415 ? -0.651 -9.828 -24.306 1.00 58.41 415 SER A O 1
ATOM 3308 N N . LEU A 1 416 ? 0.161 -11.675 -25.292 1.00 59.56 416 LEU A N 1
ATOM 3309 C CA . LEU A 1 416 ? -1.024 -12.507 -25.067 1.00 59.56 416 LEU A CA 1
ATOM 3310 C C . LEU A 1 416 ? -1.046 -13.097 -23.651 1.00 59.56 416 LEU A C 1
ATOM 3312 O O . LEU A 1 416 ? -2.113 -13.122 -23.043 1.00 59.56 416 LEU A O 1
ATOM 3316 N N . ARG A 1 417 ? 0.102 -13.492 -23.082 1.00 64.06 417 ARG A N 1
ATOM 3317 C CA . ARG A 1 417 ? 0.232 -13.902 -21.672 1.00 64.06 417 ARG A CA 1
ATOM 3318 C C . ARG A 1 417 ? -0.154 -12.760 -20.739 1.00 64.06 417 ARG A C 1
ATOM 3320 O O . ARG A 1 417 ? -1.088 -12.924 -19.959 1.00 64.06 417 ARG A O 1
ATOM 3327 N N . ASN A 1 418 ? 0.424 -11.571 -20.925 1.00 64.62 418 ASN A N 1
ATOM 3328 C CA . ASN A 1 418 ? 0.088 -10.391 -20.120 1.00 64.62 418 ASN A CA 1
ATOM 3329 C C . ASN A 1 418 ? -1.402 -9.996 -20.231 1.00 64.62 418 ASN A C 1
ATOM 3331 O O . ASN A 1 418 ? -1.994 -9.598 -19.233 1.00 64.62 418 ASN A O 1
ATOM 3335 N N . ARG A 1 419 ? -2.049 -10.182 -21.395 1.00 59.38 419 ARG A N 1
ATOM 3336 C CA . ARG A 1 419 ? -3.509 -9.995 -21.556 1.00 59.38 419 ARG A CA 1
ATOM 3337 C C . ARG A 1 419 ? -4.362 -11.131 -20.964 1.00 59.38 419 ARG A C 1
ATOM 3339 O O . ARG A 1 419 ? -5.505 -10.897 -20.584 1.00 59.38 419 ARG A O 1
ATOM 3346 N N . ARG A 1 420 ? -3.838 -12.360 -20.879 1.00 57.09 420 ARG A N 1
ATOM 3347 C CA . ARG A 1 420 ? -4.517 -13.544 -20.306 1.00 57.09 420 ARG A CA 1
ATOM 3348 C C . ARG A 1 420 ? -4.313 -13.693 -18.790 1.00 57.09 420 ARG A C 1
ATOM 3350 O O . ARG A 1 420 ? -5.038 -14.489 -18.179 1.00 57.09 420 ARG A O 1
ATOM 3357 N N . ARG A 1 421 ? -3.360 -12.966 -18.193 1.00 66.81 421 ARG A N 1
ATOM 3358 C CA . ARG A 1 421 ? -3.018 -12.956 -16.760 1.00 66.81 421 ARG A CA 1
ATOM 3359 C C . ARG A 1 421 ? -4.119 -12.265 -15.942 1.00 66.81 421 ARG A C 1
ATOM 3361 O O . ARG A 1 421 ? -4.110 -11.058 -15.737 1.00 66.81 421 ARG A O 1
ATOM 3368 N N . GLN A 1 422 ? -5.101 -13.055 -15.504 1.00 60.16 422 GLN A N 1
ATOM 3369 C CA . GLN A 1 422 ? -6.234 -12.600 -14.678 1.00 60.16 422 GLN A CA 1
ATOM 3370 C C . GLN A 1 422 ? -6.005 -12.782 -13.168 1.00 60.16 422 GLN A C 1
ATOM 3372 O O . GLN A 1 422 ? -6.736 -12.207 -12.364 1.00 60.16 422 GLN A O 1
ATOM 3377 N N . TRP A 1 423 ? -5.006 -13.580 -12.784 1.00 70.19 423 TRP A N 1
ATOM 3378 C CA . TRP A 1 423 ? -4.571 -13.725 -11.397 1.00 70.19 423 TRP A CA 1
ATOM 3379 C C . TRP A 1 423 ? -3.633 -12.575 -11.013 1.00 70.19 423 TRP A C 1
ATOM 3381 O O . TRP A 1 423 ? -2.919 -12.027 -11.856 1.00 70.19 423 TRP A O 1
ATOM 3391 N N . LYS A 1 424 ? -3.615 -12.228 -9.726 1.00 72.19 424 LYS A N 1
ATOM 3392 C CA . LYS A 1 424 ? -2.651 -11.288 -9.137 1.00 72.19 424 LYS A CA 1
ATOM 3393 C C . LYS A 1 424 ? -1.935 -11.969 -7.979 1.00 72.19 424 LYS A C 1
ATOM 3395 O O . LYS A 1 424 ? -2.512 -12.843 -7.337 1.00 72.19 424 LYS A O 1
ATOM 3400 N N . LEU A 1 425 ? -0.697 -11.575 -7.708 1.00 79.00 425 LEU A N 1
ATOM 3401 C CA . LEU A 1 425 ? -0.042 -11.962 -6.462 1.00 79.00 425 LEU A CA 1
ATOM 3402 C C . LEU A 1 425 ? -0.694 -11.231 -5.292 1.00 79.00 425 LEU A C 1
ATOM 3404 O O . LEU A 1 425 ? -1.124 -10.082 -5.430 1.00 79.00 425 LEU A O 1
ATOM 3408 N N . LYS A 1 426 ? -0.750 -11.908 -4.150 1.00 79.19 426 LYS A N 1
ATOM 3409 C CA . LYS A 1 426 ? -0.981 -11.258 -2.864 1.00 79.19 426 LYS A CA 1
ATOM 3410 C C . LYS A 1 426 ? 0.310 -10.550 -2.441 1.00 79.19 426 LYS A C 1
ATOM 3412 O O . LYS A 1 426 ? 1.397 -11.046 -2.725 1.00 79.19 426 LYS A O 1
ATOM 3417 N N . HIS A 1 427 ? 0.181 -9.403 -1.789 1.00 82.50 427 HIS A N 1
ATOM 3418 C CA . HIS A 1 427 ? 1.295 -8.603 -1.269 1.00 82.50 427 HIS A CA 1
ATOM 3419 C C . HIS A 1 427 ? 1.144 -8.467 0.247 1.00 82.50 427 HIS A C 1
ATOM 3421 O O . HIS A 1 427 ? 0.055 -8.701 0.777 1.00 82.50 427 HIS A O 1
ATOM 3427 N N . LEU A 1 428 ? 2.228 -8.137 0.942 1.00 80.62 428 LEU A N 1
ATOM 3428 C CA . LEU A 1 428 ? 2.179 -7.765 2.355 1.00 80.62 428 LEU A CA 1
ATOM 3429 C C . LEU A 1 428 ? 1.566 -6.365 2.505 1.00 80.62 428 LEU A C 1
ATOM 3431 O O . LEU A 1 428 ? 1.844 -5.472 1.706 1.00 80.62 428 LEU A O 1
ATOM 3435 N N . ASP A 1 429 ? 0.784 -6.160 3.566 1.00 68.38 429 ASP A N 1
ATOM 3436 C CA . ASP A 1 429 ? 0.290 -4.834 3.947 1.00 68.38 429 ASP A CA 1
ATOM 3437 C C . ASP A 1 429 ? 1.455 -4.018 4.537 1.00 68.38 429 ASP A C 1
ATOM 3439 O O . ASP A 1 429 ? 1.777 -4.106 5.724 1.00 68.38 429 ASP A O 1
ATOM 3443 N N . VAL A 1 430 ? 2.144 -3.271 3.673 1.00 68.94 430 VAL A N 1
ATOM 3444 C CA . VAL A 1 430 ? 3.308 -2.442 4.012 1.00 68.94 430 VAL A CA 1
ATOM 3445 C C . VAL A 1 430 ? 2.883 -0.978 4.083 1.00 68.94 430 VAL A C 1
ATOM 3447 O O . VAL A 1 430 ? 2.236 -0.485 3.164 1.00 68.94 430 VAL A O 1
ATOM 3450 N N . GLU A 1 431 ? 3.270 -0.259 5.143 1.00 53.22 431 GLU A N 1
ATOM 3451 C CA . GLU A 1 431 ? 3.006 1.187 5.228 1.00 53.22 431 GLU A CA 1
ATOM 3452 C C . GLU A 1 431 ? 3.755 1.931 4.103 1.00 53.22 431 GLU A C 1
ATOM 3454 O O . GLU A 1 431 ? 4.982 1.839 3.994 1.00 53.22 431 GLU A O 1
ATOM 3459 N N . ASP A 1 432 ? 2.998 2.636 3.253 1.00 41.81 432 ASP A N 1
ATOM 3460 C CA . ASP A 1 432 ? 3.445 3.121 1.943 1.00 41.81 432 ASP A CA 1
ATOM 3461 C C . ASP A 1 432 ? 4.690 4.020 1.981 1.00 41.81 432 ASP A C 1
ATOM 3463 O O . ASP A 1 432 ? 4.705 5.110 2.561 1.00 41.81 432 ASP A O 1
ATOM 3467 N N . ALA A 1 433 ? 5.708 3.621 1.215 1.00 37.69 433 ALA A N 1
ATOM 3468 C CA . ALA A 1 433 ? 6.730 4.532 0.721 1.00 37.69 433 ALA A CA 1
ATOM 3469 C C . ALA A 1 433 ? 6.281 5.072 -0.647 1.00 37.69 433 ALA A C 1
ATOM 3471 O O . ALA A 1 433 ? 6.380 4.379 -1.661 1.00 37.69 433 ALA A O 1
ATOM 3472 N N . ALA A 1 434 ? 5.800 6.316 -0.681 1.00 35.00 434 ALA A N 1
ATOM 3473 C CA . ALA A 1 434 ? 5.292 6.968 -1.887 1.00 35.00 434 ALA A CA 1
ATOM 3474 C C . ALA A 1 434 ? 6.379 7.162 -2.972 1.00 35.00 434 ALA A C 1
ATOM 3476 O O . ALA A 1 434 ? 7.035 8.197 -3.039 1.00 35.00 434 ALA A O 1
ATOM 3477 N N . SER A 1 435 ? 6.591 6.154 -3.826 1.00 40.09 435 SER A N 1
ATOM 3478 C CA . SER A 1 435 ? 7.150 6.286 -5.186 1.00 40.09 435 SER A CA 1
ATOM 3479 C C . SER A 1 435 ? 7.116 4.951 -5.945 1.00 40.09 435 SER A C 1
ATOM 3481 O O . SER A 1 435 ? 8.013 4.112 -5.826 1.00 40.09 435 SER A O 1
ATOM 3483 N N . VAL A 1 436 ? 6.114 4.765 -6.811 1.00 43.19 436 VAL A N 1
ATOM 3484 C CA . VAL A 1 436 ? 6.137 3.676 -7.803 1.00 43.19 436 VAL A CA 1
ATOM 3485 C C . VAL A 1 436 ? 7.139 4.041 -8.900 1.00 43.19 436 VAL A C 1
ATOM 3487 O O . VAL A 1 436 ? 6.809 4.655 -9.912 1.00 43.19 436 VAL A O 1
ATOM 3490 N N . ASN A 1 437 ? 8.406 3.695 -8.675 1.00 56.41 437 ASN A N 1
ATOM 3491 C CA . ASN A 1 437 ? 9.454 3.822 -9.683 1.00 56.41 437 ASN A CA 1
ATOM 3492 C C . ASN A 1 437 ? 9.198 2.831 -10.830 1.00 56.41 437 ASN A C 1
ATOM 3494 O O . ASN A 1 437 ? 9.054 1.632 -10.587 1.00 56.41 437 ASN A O 1
ATOM 3498 N N . SER A 1 438 ? 9.255 3.300 -12.079 1.00 60.00 438 SER A N 1
ATOM 3499 C CA . SER A 1 438 ? 9.063 2.478 -13.291 1.00 60.00 438 SER A CA 1
ATOM 3500 C C . SER A 1 438 ? 9.991 1.254 -13.365 1.00 60.00 438 SER A C 1
ATOM 3502 O O . SER A 1 438 ? 9.618 0.207 -13.894 1.00 60.00 438 SER A O 1
ATOM 3504 N N . THR A 1 439 ? 11.184 1.339 -12.770 1.00 66.50 439 THR A N 1
ATOM 3505 C CA . THR A 1 439 ? 12.111 0.208 -12.611 1.00 66.50 439 THR A CA 1
ATOM 3506 C C . THR A 1 439 ? 11.511 -0.937 -11.788 1.00 66.50 439 THR A C 1
ATOM 3508 O O . THR A 1 439 ? 11.718 -2.097 -12.128 1.00 66.50 439 THR A O 1
ATOM 3511 N N . ILE A 1 440 ? 10.750 -0.634 -10.728 1.00 73.94 440 ILE A N 1
ATOM 3512 C CA . ILE A 1 440 ? 10.138 -1.642 -9.847 1.00 73.94 440 ILE A CA 1
ATOM 3513 C C . ILE A 1 440 ? 9.003 -2.361 -10.581 1.00 73.94 440 ILE A C 1
ATOM 3515 O O . ILE A 1 440 ? 8.911 -3.582 -10.495 1.00 73.94 440 ILE A O 1
ATOM 3519 N N . GLU A 1 441 ? 8.188 -1.639 -11.359 1.00 75.31 441 GLU A N 1
ATOM 3520 C CA . GLU A 1 441 ? 7.158 -2.256 -12.207 1.00 75.31 441 GLU A CA 1
ATOM 3521 C C . GLU A 1 441 ? 7.768 -3.199 -13.251 1.00 75.31 441 GLU A C 1
ATOM 3523 O O . GLU A 1 441 ? 7.214 -4.265 -13.521 1.00 75.31 441 GLU A O 1
ATOM 3528 N N . ARG A 1 442 ? 8.920 -2.841 -13.833 1.00 76.81 442 ARG A N 1
ATOM 3529 C CA . ARG A 1 442 ? 9.623 -3.705 -14.791 1.00 76.81 442 ARG A CA 1
ATOM 3530 C C . ARG A 1 442 ? 10.149 -4.977 -14.124 1.00 76.81 442 ARG A C 1
ATOM 3532 O O . ARG A 1 442 ? 9.859 -6.064 -14.614 1.00 76.81 442 ARG A O 1
ATOM 3539 N N . ASP A 1 443 ? 10.858 -4.842 -13.003 1.00 80.75 443 ASP A N 1
ATOM 3540 C CA . ASP A 1 443 ? 11.379 -5.976 -12.228 1.00 80.75 443 ASP A CA 1
ATOM 3541 C C . ASP A 1 443 ? 10.237 -6.904 -11.746 1.00 80.75 443 ASP A C 1
ATOM 3543 O O . ASP A 1 443 ? 10.386 -8.126 -11.734 1.00 80.75 443 ASP A O 1
ATOM 3547 N N . TYR A 1 444 ? 9.081 -6.336 -11.379 1.00 83.06 444 TYR A N 1
ATOM 3548 C CA . TYR A 1 444 ? 7.885 -7.080 -10.967 1.00 83.06 444 TYR A CA 1
ATOM 3549 C C . TYR A 1 444 ? 7.227 -7.828 -12.133 1.00 83.06 444 TYR A C 1
ATOM 3551 O O . TYR A 1 444 ? 6.893 -9.003 -12.000 1.00 83.06 444 TYR A O 1
ATOM 3559 N N . ASN A 1 445 ? 7.074 -7.188 -13.297 1.00 79.38 445 ASN A N 1
ATOM 3560 C CA . ASN A 1 445 ? 6.549 -7.855 -14.491 1.00 79.38 445 ASN A CA 1
ATOM 3561 C C . ASN A 1 445 ? 7.457 -9.002 -14.954 1.00 79.38 445 ASN A C 1
ATOM 3563 O O . ASN A 1 445 ? 6.948 -10.048 -15.347 1.00 79.38 445 ASN A O 1
ATOM 3567 N N . GLU A 1 446 ? 8.778 -8.837 -14.857 1.00 78.44 446 GLU A N 1
ATOM 3568 C CA . GLU A 1 446 ? 9.728 -9.907 -15.167 1.00 78.44 446 GLU A CA 1
ATOM 3569 C C . GLU A 1 446 ? 9.624 -11.071 -14.165 1.00 78.44 446 GLU A C 1
ATOM 3571 O O . GLU A 1 446 ? 9.627 -12.229 -14.572 1.00 78.44 446 GLU A O 1
ATOM 3576 N N . PHE A 1 447 ? 9.428 -10.789 -12.872 1.00 85.25 447 PHE A N 1
ATOM 3577 C CA . PHE A 1 447 ? 9.153 -11.825 -11.869 1.00 85.25 447 PHE A CA 1
ATOM 3578 C C . PHE A 1 447 ? 7.830 -12.576 -12.125 1.00 85.25 447 PHE A C 1
ATOM 3580 O O . PHE A 1 447 ? 7.755 -13.787 -11.924 1.00 85.25 447 PHE A O 1
ATOM 3587 N N . LEU A 1 448 ? 6.787 -11.892 -12.611 1.00 82.44 448 LEU A N 1
ATOM 3588 C CA . LEU A 1 448 ? 5.540 -12.548 -13.026 1.00 82.44 448 LEU A CA 1
ATOM 3589 C C . LEU A 1 448 ? 5.726 -13.453 -14.257 1.00 82.44 448 LEU A C 1
ATOM 3591 O O . LEU A 1 448 ? 5.008 -14.442 -14.380 1.00 82.44 448 LEU A O 1
ATOM 3595 N N . GLU A 1 449 ? 6.662 -13.126 -15.151 1.00 78.62 449 GLU A N 1
ATOM 3596 C CA . GLU A 1 449 ? 7.054 -13.984 -16.278 1.00 78.62 449 GLU A CA 1
ATOM 3597 C C . GLU A 1 449 ? 7.863 -15.201 -15.780 1.00 78.62 449 GLU A C 1
ATOM 3599 O O . GLU A 1 449 ? 7.508 -16.331 -16.113 1.00 78.62 449 GLU A O 1
ATOM 3604 N N . ASP A 1 450 ? 8.837 -15.008 -14.878 1.00 81.44 450 ASP A N 1
ATOM 3605 C CA . ASP A 1 450 ? 9.571 -16.098 -14.202 1.00 81.44 450 ASP A CA 1
ATOM 3606 C C . ASP A 1 450 ? 8.612 -17.090 -13.485 1.00 81.44 450 ASP A C 1
ATOM 3608 O O . ASP A 1 450 ? 8.844 -18.301 -13.490 1.00 81.44 450 ASP A O 1
ATOM 3612 N N . LEU A 1 451 ? 7.500 -16.603 -12.912 1.00 82.56 451 LEU A N 1
ATOM 3613 C CA . LEU A 1 451 ? 6.441 -17.419 -12.290 1.00 82.56 451 LEU A CA 1
ATOM 3614 C C . LEU A 1 451 ? 5.526 -18.167 -13.274 1.00 82.56 451 LEU A C 1
ATOM 3616 O O . LEU A 1 451 ? 4.831 -19.096 -12.859 1.00 82.56 451 LEU A O 1
ATOM 3620 N N . GLU A 1 452 ? 5.450 -17.749 -14.537 1.00 75.06 452 GLU A N 1
ATOM 3621 C CA . GLU A 1 452 ? 4.717 -18.476 -15.585 1.00 75.06 452 GLU A CA 1
ATOM 3622 C C . GLU A 1 452 ? 5.586 -19.560 -16.232 1.00 75.06 452 GLU A C 1
ATOM 3624 O O . GLU A 1 452 ? 5.054 -20.563 -16.708 1.00 75.06 452 GLU A O 1
ATOM 3629 N N . GLU A 1 453 ? 6.908 -19.372 -16.227 1.00 75.38 453 GLU A N 1
ATOM 3630 C CA . GLU A 1 453 ? 7.880 -20.264 -16.862 1.00 75.38 453 GLU A CA 1
ATOM 3631 C C . GLU A 1 453 ? 8.411 -21.362 -15.920 1.00 75.38 453 GLU A C 1
ATOM 3633 O O . GLU A 1 453 ? 8.610 -22.494 -16.368 1.00 75.38 453 GLU A O 1
ATOM 3638 N N . ASP A 1 454 ? 8.610 -21.084 -14.622 1.00 76.25 454 ASP A N 1
ATOM 3639 C CA . ASP A 1 454 ? 9.074 -22.085 -13.648 1.00 76.25 454 ASP A CA 1
ATOM 3640 C C . ASP A 1 454 ? 7.925 -22.626 -12.761 1.00 76.25 454 ASP A C 1
ATOM 3642 O O . ASP A 1 454 ? 7.441 -21.925 -11.862 1.00 76.25 454 ASP A O 1
ATOM 3646 N N . PRO A 1 455 ? 7.510 -23.902 -12.925 1.00 76.00 455 PRO A N 1
ATOM 3647 C CA . PRO A 1 455 ? 6.450 -24.498 -12.112 1.00 76.00 455 PRO A CA 1
ATOM 3648 C C . PRO A 1 455 ? 6.818 -24.630 -10.623 1.00 76.00 455 PRO A C 1
ATOM 3650 O O . PRO A 1 455 ? 5.920 -24.685 -9.782 1.00 76.00 455 PRO A O 1
ATOM 3653 N N . VAL A 1 456 ? 8.109 -24.657 -10.269 1.00 78.25 456 VAL A N 1
ATOM 3654 C CA . VAL A 1 456 ? 8.573 -24.724 -8.873 1.00 78.25 456 VAL A CA 1
ATOM 3655 C C . VAL A 1 456 ? 8.427 -23.364 -8.194 1.00 78.25 456 VAL A C 1
ATOM 3657 O O . VAL A 1 456 ? 7.958 -23.299 -7.056 1.00 78.25 456 VAL A O 1
ATOM 3660 N N . LEU A 1 457 ? 8.759 -22.270 -8.893 1.00 78.94 457 LEU A N 1
ATOM 3661 C CA . LEU A 1 457 ? 8.475 -20.918 -8.398 1.00 78.94 457 LEU A CA 1
ATOM 3662 C C . LEU A 1 457 ? 6.957 -20.701 -8.300 1.00 78.94 457 LEU A C 1
ATOM 3664 O O . LEU A 1 457 ? 6.480 -20.216 -7.273 1.00 78.94 457 LEU A O 1
ATOM 3668 N N . ARG A 1 458 ? 6.186 -21.151 -9.305 1.00 80.12 458 ARG A N 1
ATOM 3669 C CA . ARG A 1 458 ? 4.715 -21.075 -9.308 1.00 80.12 458 ARG A CA 1
ATOM 3670 C C . ARG A 1 458 ? 4.079 -21.759 -8.101 1.00 80.12 458 ARG A C 1
ATOM 3672 O O . ARG A 1 458 ? 3.182 -21.185 -7.494 1.00 80.12 458 ARG A O 1
ATOM 3679 N N . GLN A 1 459 ? 4.549 -22.951 -7.725 1.00 78.38 459 GLN A N 1
ATOM 3680 C CA . GLN A 1 459 ? 4.039 -23.697 -6.566 1.00 78.38 459 GLN A CA 1
ATOM 3681 C C . GLN A 1 459 ? 4.240 -22.946 -5.233 1.00 78.38 459 GLN A C 1
ATOM 3683 O O . GLN A 1 459 ? 3.569 -23.248 -4.242 1.00 78.38 459 GLN A O 1
ATOM 3688 N N . ASN A 1 460 ? 5.166 -21.985 -5.183 1.00 79.25 460 ASN A N 1
ATOM 3689 C CA . ASN A 1 460 ? 5.502 -21.207 -3.992 1.00 79.25 460 ASN A CA 1
ATOM 3690 C C . ASN A 1 460 ? 4.892 -19.795 -3.960 1.00 79.25 460 ASN A C 1
ATOM 3692 O O . ASN A 1 460 ? 5.077 -19.105 -2.961 1.00 79.25 460 ASN A O 1
ATOM 3696 N N . ALA A 1 461 ? 4.137 -19.393 -4.988 1.00 79.00 461 ALA A N 1
ATOM 3697 C CA . ALA A 1 461 ? 3.414 -18.121 -5.030 1.00 79.00 461 ALA A CA 1
ATOM 3698 C C . ALA A 1 461 ? 2.001 -18.221 -4.425 1.00 79.00 461 ALA A C 1
ATOM 3700 O O . ALA A 1 461 ? 1.317 -19.227 -4.621 1.00 79.00 461 ALA A O 1
ATOM 3701 N N . GLU A 1 462 ? 1.540 -17.168 -3.737 1.00 72.50 462 GLU A N 1
ATOM 3702 C CA . GLU A 1 462 ? 0.178 -17.084 -3.193 1.00 72.50 462 GLU A CA 1
ATOM 3703 C C . GLU A 1 462 ? -0.688 -16.144 -4.053 1.00 72.50 462 GLU A C 1
ATOM 3705 O O . GLU A 1 462 ? -0.331 -14.999 -4.346 1.00 72.50 462 GLU A O 1
ATOM 3710 N N . LEU A 1 463 ? -1.816 -16.666 -4.541 1.00 72.38 463 LEU A N 1
ATOM 3711 C CA . LEU A 1 463 ? -2.437 -16.187 -5.777 1.00 72.38 463 LEU A CA 1
ATOM 3712 C C . LEU A 1 463 ? -3.905 -15.814 -5.587 1.00 72.38 463 LEU A C 1
ATOM 3714 O O . LEU A 1 463 ? -4.746 -16.632 -5.220 1.00 72.38 463 LEU A O 1
ATOM 3718 N N . ILE A 1 464 ? -4.222 -14.568 -5.919 1.00 63.03 464 ILE A N 1
ATOM 3719 C CA . ILE A 1 464 ? -5.569 -14.011 -5.879 1.00 63.03 464 ILE A CA 1
ATOM 3720 C C . ILE A 1 464 ? -6.294 -14.363 -7.188 1.00 63.03 464 ILE A C 1
ATOM 3722 O O . ILE A 1 464 ? -5.748 -14.190 -8.282 1.00 63.03 464 ILE A O 1
ATOM 3726 N N . ASN A 1 465 ? -7.542 -14.824 -7.058 1.00 56.75 465 ASN A N 1
ATOM 3727 C CA . ASN A 1 465 ? -8.475 -15.226 -8.124 1.00 56.75 465 ASN A CA 1
ATOM 3728 C C . ASN A 1 465 ? -8.102 -16.485 -8.940 1.00 56.75 465 ASN A C 1
ATOM 3730 O O . ASN A 1 465 ? -8.794 -16.798 -9.911 1.00 56.75 465 ASN A O 1
ATOM 3734 N N . ASP A 1 466 ? -7.075 -17.253 -8.555 1.00 61.34 466 ASP A N 1
ATOM 3735 C CA . ASP A 1 466 ? -6.736 -18.496 -9.275 1.00 61.34 466 ASP A CA 1
ATOM 3736 C C . ASP A 1 466 ? -7.764 -19.618 -9.006 1.00 61.34 466 ASP A C 1
ATOM 3738 O O . ASP A 1 466 ? -8.141 -20.338 -9.922 1.00 61.34 466 ASP A O 1
ATOM 3742 N N . GLU A 1 467 ? -8.325 -19.718 -7.793 1.00 62.91 467 GLU A N 1
ATOM 3743 C CA . GLU A 1 467 ? -9.320 -20.754 -7.442 1.00 62.91 467 GLU A CA 1
ATOM 3744 C C . GLU A 1 467 ? -10.609 -20.692 -8.285 1.00 62.91 467 GLU A C 1
ATOM 3746 O O . GLU A 1 467 ? -11.137 -21.730 -8.683 1.00 62.91 467 GLU A O 1
ATOM 3751 N N . GLU A 1 468 ? -11.099 -19.490 -8.609 1.00 62.84 468 GLU A N 1
ATOM 3752 C CA . GLU A 1 468 ? -12.280 -19.303 -9.470 1.00 62.84 468 GLU A CA 1
ATOM 3753 C C . GLU A 1 468 ? -11.997 -19.758 -10.899 1.00 62.84 468 GLU A C 1
ATOM 3755 O O . GLU A 1 468 ? -12.795 -20.464 -11.520 1.00 62.84 468 GLU A O 1
ATOM 3760 N N . ARG A 1 469 ? -10.818 -19.398 -11.413 1.00 63.84 469 ARG A N 1
ATOM 3761 C CA . ARG A 1 469 ? -10.381 -19.788 -12.750 1.00 63.84 469 ARG A CA 1
ATOM 3762 C C . ARG A 1 469 ? -10.076 -21.281 -12.827 1.00 63.84 469 ARG A C 1
ATOM 3764 O O . ARG A 1 469 ? -10.448 -21.903 -13.817 1.00 63.84 469 ARG A O 1
ATOM 3771 N N . ALA A 1 470 ? -9.472 -21.866 -11.797 1.00 68.00 470 ALA A N 1
ATOM 3772 C CA . ALA A 1 470 ? -9.256 -23.302 -11.678 1.00 68.00 470 ALA A CA 1
ATOM 3773 C C . ALA A 1 470 ? -10.593 -24.056 -11.663 1.00 68.00 470 ALA A C 1
ATOM 3775 O O . ALA A 1 470 ? -10.753 -25.002 -12.431 1.00 68.00 470 ALA A O 1
ATOM 3776 N N . TYR A 1 471 ? -11.582 -23.596 -10.889 1.00 75.69 471 TYR A N 1
ATOM 3777 C CA . TYR A 1 471 ? -12.930 -24.168 -10.889 1.00 75.69 471 TYR A CA 1
ATOM 3778 C C . TYR A 1 471 ? -13.581 -24.086 -12.281 1.00 75.69 471 TYR A C 1
ATOM 3780 O O . TYR A 1 471 ? -14.014 -25.104 -12.819 1.00 75.69 471 TYR A O 1
ATOM 3788 N N . VAL A 1 472 ? -13.560 -22.917 -12.935 1.00 74.25 472 VAL A N 1
ATOM 3789 C CA . VAL A 1 472 ? -14.076 -22.752 -14.309 1.00 74.25 472 VAL A CA 1
ATOM 3790 C C . VAL A 1 472 ? -13.333 -23.640 -15.317 1.00 74.25 472 VAL A C 1
ATOM 3792 O O . VAL A 1 472 ? -13.960 -24.188 -16.224 1.00 74.25 472 VAL A O 1
ATOM 3795 N N . LEU A 1 473 ? -12.017 -23.821 -15.175 1.00 72.62 473 LEU A N 1
ATOM 3796 C CA . LEU A 1 473 ? -11.223 -24.701 -16.036 1.00 72.62 473 LEU A CA 1
ATOM 3797 C C . LEU A 1 473 ? -11.546 -26.181 -15.803 1.00 72.62 473 LEU A C 1
ATOM 3799 O O . LEU A 1 473 ? -11.715 -26.897 -16.787 1.00 72.62 473 LEU A O 1
ATOM 3803 N N . TYR A 1 474 ? -11.717 -26.635 -14.558 1.00 78.38 474 TYR A N 1
ATOM 3804 C CA . TYR A 1 474 ? -12.184 -27.995 -14.265 1.00 78.38 474 TYR A CA 1
ATOM 3805 C C . TYR A 1 474 ? -13.603 -28.235 -14.798 1.00 78.38 474 TYR A C 1
ATOM 3807 O O . TYR A 1 474 ? -13.851 -29.265 -15.421 1.00 78.38 474 TYR A O 1
ATOM 3815 N N . MET A 1 475 ? -14.513 -27.267 -14.658 1.00 76.25 475 MET A N 1
ATOM 3816 C CA . MET A 1 475 ? -15.873 -27.360 -15.206 1.00 76.25 475 MET A CA 1
ATOM 3817 C C . MET A 1 475 ? -15.880 -27.379 -16.744 1.00 76.25 475 MET A C 1
ATOM 3819 O O . MET A 1 475 ? -16.630 -28.146 -17.347 1.00 76.25 475 MET A O 1
ATOM 3823 N N . ARG A 1 476 ? -14.997 -26.615 -17.405 1.00 75.12 476 ARG A N 1
ATOM 3824 C CA . ARG A 1 476 ? -14.788 -26.693 -18.865 1.00 75.12 476 ARG A CA 1
ATOM 3825 C C . ARG A 1 476 ? -14.161 -28.019 -19.292 1.00 75.12 476 ARG A C 1
ATOM 3827 O O . ARG A 1 476 ? -14.599 -28.593 -20.281 1.00 75.12 476 ARG A O 1
ATOM 3834 N N . LEU A 1 477 ? -13.182 -28.534 -18.549 1.00 77.31 477 LEU A N 1
ATOM 3835 C CA . LEU A 1 477 ? -12.566 -29.838 -18.802 1.00 77.31 477 LEU A CA 1
ATOM 3836 C C . LEU A 1 477 ? -13.600 -30.968 -18.675 1.00 77.31 477 LEU A C 1
ATOM 3838 O O . LEU A 1 477 ? -13.629 -31.873 -19.507 1.00 77.31 477 LEU A O 1
ATOM 3842 N N . PHE A 1 478 ? -14.506 -30.871 -17.698 1.00 75.44 478 PHE A N 1
ATOM 3843 C CA . PHE A 1 478 ? -15.638 -31.780 -17.533 1.00 75.44 478 PHE A CA 1
ATOM 3844 C C . PHE A 1 478 ? -16.673 -31.647 -18.665 1.00 75.44 478 PHE A C 1
ATOM 3846 O O . PHE A 1 478 ? -17.158 -32.658 -19.177 1.00 75.44 478 PHE A O 1
ATOM 3853 N N . ALA A 1 479 ? -16.970 -30.428 -19.130 1.00 73.81 479 ALA A N 1
ATOM 3854 C CA . ALA A 1 479 ? -17.813 -30.197 -20.308 1.00 73.81 479 ALA A CA 1
ATOM 3855 C C . ALA A 1 479 ? -17.192 -30.796 -21.589 1.00 73.81 479 ALA A C 1
ATOM 3857 O O . ALA A 1 479 ? -17.878 -31.465 -22.359 1.00 73.81 479 ALA A O 1
ATOM 3858 N N . CYS A 1 480 ? -15.877 -30.657 -21.780 1.00 70.62 480 CYS A N 1
ATOM 3859 C CA . CYS A 1 480 ? -15.155 -31.319 -22.868 1.00 70.62 480 CYS A CA 1
ATOM 3860 C C . CYS A 1 480 ? -15.181 -32.849 -22.724 1.00 70.62 480 CYS A C 1
ATOM 3862 O O . CYS A 1 480 ? -15.429 -33.546 -23.702 1.00 70.62 480 CYS A O 1
ATOM 3864 N N . PHE A 1 481 ? -14.980 -33.394 -21.521 1.00 72.31 481 PHE A N 1
ATOM 3865 C CA . PHE A 1 481 ? -15.035 -34.840 -21.273 1.00 72.31 481 PHE A CA 1
ATOM 3866 C C . PHE A 1 481 ? -16.435 -35.429 -21.511 1.00 72.31 481 PHE A C 1
ATOM 3868 O O . PHE A 1 481 ? -16.564 -36.503 -22.100 1.00 72.31 481 PHE A O 1
ATOM 3875 N N . THR A 1 482 ? -17.495 -34.726 -21.107 1.00 68.88 482 THR A N 1
ATOM 3876 C CA . THR A 1 482 ? -18.881 -35.150 -21.369 1.00 68.88 482 THR A CA 1
ATOM 3877 C C . THR A 1 482 ? -19.237 -35.059 -22.852 1.00 68.88 482 THR A C 1
ATOM 3879 O O . THR A 1 482 ? -19.839 -36.000 -23.367 1.00 68.88 482 THR A O 1
ATOM 3882 N N . ALA A 1 483 ? -18.785 -34.023 -23.567 1.00 70.44 483 ALA A N 1
ATOM 3883 C CA . ALA A 1 483 ? -18.913 -33.935 -25.023 1.00 70.44 483 ALA A CA 1
ATOM 3884 C C . ALA A 1 483 ? -18.139 -35.056 -25.749 1.00 70.44 483 ALA A C 1
ATOM 3886 O O . ALA A 1 483 ? -18.693 -35.719 -26.623 1.00 70.44 483 ALA A O 1
ATOM 3887 N N . LEU A 1 484 ? -16.898 -35.351 -25.338 1.00 66.25 484 LEU A N 1
ATOM 3888 C CA . LEU A 1 484 ? -16.102 -36.469 -25.867 1.00 66.25 484 LEU A CA 1
ATOM 3889 C C . LEU A 1 484 ? -16.776 -37.827 -25.611 1.00 66.25 484 LEU A C 1
ATOM 3891 O O . LEU A 1 484 ? -16.776 -38.684 -26.487 1.00 66.25 484 LEU A O 1
ATOM 3895 N N . LYS A 1 485 ? -17.413 -38.019 -24.449 1.00 65.69 485 LYS A N 1
ATOM 3896 C CA . LYS A 1 485 ? -18.197 -39.229 -24.142 1.00 65.69 485 LYS A CA 1
ATOM 3897 C C . LYS A 1 485 ? -19.461 -39.365 -25.011 1.00 65.69 485 LYS A C 1
ATOM 3899 O O . LYS A 1 485 ? -19.967 -40.473 -25.165 1.00 65.69 485 LYS A O 1
ATOM 3904 N N . GLN A 1 486 ? -19.980 -38.262 -25.551 1.00 66.62 486 GLN A N 1
ATOM 3905 C CA . GLN A 1 486 ? -21.156 -38.228 -26.433 1.00 66.62 486 GLN A CA 1
ATOM 3906 C C . GLN A 1 486 ? -20.796 -38.304 -27.931 1.00 66.62 486 GLN A C 1
ATOM 3908 O O . GLN A 1 486 ? -21.667 -38.601 -28.751 1.00 66.62 486 GLN A O 1
ATOM 3913 N N . ALA A 1 487 ? -19.533 -38.072 -28.301 1.00 67.19 487 ALA A N 1
ATOM 3914 C CA . ALA A 1 487 ? -19.055 -38.169 -29.677 1.00 67.19 487 ALA A CA 1
ATOM 3915 C C . ALA A 1 487 ? -19.033 -39.631 -30.162 1.00 67.19 487 ALA A C 1
ATOM 3917 O O . ALA A 1 487 ? -18.389 -40.496 -29.566 1.00 67.19 487 ALA A O 1
ATOM 3918 N N . LYS A 1 488 ? -19.724 -39.912 -31.274 1.00 56.88 488 LYS A N 1
ATOM 3919 C CA . LYS A 1 488 ? -19.916 -41.281 -31.793 1.00 56.88 488 LYS A CA 1
ATOM 3920 C C . LYS A 1 488 ? -18.625 -41.937 -32.304 1.00 56.88 488 LYS A C 1
ATOM 3922 O O . LYS A 1 488 ? -18.525 -43.161 -32.280 1.00 56.88 488 LYS A O 1
ATOM 3927 N N . ASP A 1 489 ? -17.633 -41.143 -32.699 1.00 58.56 489 ASP A N 1
ATOM 3928 C CA . ASP A 1 489 ? -16.423 -41.622 -33.383 1.00 58.56 489 ASP A CA 1
ATOM 3929 C C . ASP A 1 489 ? -15.378 -42.251 -32.438 1.00 58.56 489 ASP A C 1
ATOM 3931 O O . ASP A 1 489 ? -14.462 -42.943 -32.878 1.00 58.56 489 ASP A O 1
ATOM 3935 N N . ILE A 1 490 ? -15.517 -42.067 -31.118 1.00 53.84 490 ILE A N 1
ATOM 3936 C CA . ILE A 1 490 ? -14.548 -42.544 -30.108 1.00 53.84 490 ILE A CA 1
ATOM 3937 C C . ILE A 1 490 ? -14.798 -44.017 -29.703 1.00 53.84 490 ILE A C 1
ATOM 3939 O O . ILE A 1 490 ? -14.002 -44.625 -28.983 1.00 53.84 490 ILE A O 1
ATOM 3943 N N . ALA A 1 491 ? -15.848 -44.652 -30.237 1.00 52.62 491 ALA A N 1
ATOM 3944 C CA . ALA A 1 491 ? -16.242 -46.031 -29.927 1.00 52.62 491 ALA A CA 1
ATOM 3945 C C . ALA A 1 491 ? -15.170 -47.112 -30.214 1.00 52.62 491 ALA A C 1
ATOM 3947 O O . ALA A 1 491 ? -15.318 -48.243 -29.757 1.00 52.62 491 ALA A O 1
ATOM 3948 N N . HIS A 1 492 ? -14.101 -46.794 -30.954 1.00 53.56 492 HIS A N 1
ATOM 3949 C CA . HIS A 1 492 ? -13.013 -47.726 -31.288 1.00 53.56 492 HIS A CA 1
ATOM 3950 C C . HIS A 1 492 ? -11.765 -47.649 -30.390 1.00 53.56 492 HIS A C 1
ATOM 3952 O O . HIS A 1 492 ? -10.901 -48.512 -30.520 1.00 53.56 492 HIS A O 1
ATOM 3958 N N . ASN A 1 493 ? -11.643 -46.684 -29.467 1.00 55.41 493 ASN A N 1
ATOM 3959 C CA . ASN A 1 493 ? -10.421 -46.525 -28.659 1.00 55.41 493 ASN A CA 1
ATOM 3960 C C . ASN A 1 493 ? -10.696 -46.523 -27.141 1.00 55.41 493 ASN A C 1
ATOM 3962 O O . ASN A 1 493 ? -10.507 -45.525 -26.439 1.00 55.41 493 ASN A O 1
ATOM 3966 N N . GLN A 1 494 ? -11.163 -47.669 -26.628 1.00 56.47 494 GLN A N 1
ATOM 3967 C CA . GLN A 1 494 ? -11.521 -47.856 -25.210 1.00 56.47 494 GLN A CA 1
ATOM 3968 C C . GLN A 1 494 ? -10.369 -47.524 -24.243 1.00 56.47 494 GLN A C 1
ATOM 3970 O O . GLN A 1 494 ? -10.615 -46.970 -23.171 1.00 56.47 494 GLN A O 1
ATOM 3975 N N . SER A 1 495 ? -9.120 -47.788 -24.640 1.00 53.88 495 SER A N 1
ATOM 3976 C CA . SER A 1 495 ? -7.904 -47.528 -23.857 1.00 53.88 495 SER A CA 1
ATOM 3977 C C . SER A 1 495 ? -7.778 -46.059 -23.432 1.00 53.88 495 SER A C 1
ATOM 3979 O O . SER A 1 495 ? -7.495 -45.760 -22.271 1.00 53.88 495 SER A O 1
ATOM 3981 N N . SER A 1 496 ? -8.045 -45.128 -24.354 1.00 52.81 496 SER A N 1
ATOM 3982 C CA . SER A 1 496 ? -7.995 -43.686 -24.085 1.00 52.81 496 SER A CA 1
ATOM 3983 C C . SER A 1 496 ? -9.125 -43.248 -23.152 1.00 52.81 496 SER A C 1
ATOM 3985 O O . SER A 1 496 ? -8.896 -42.499 -22.204 1.00 52.81 496 SER A O 1
ATOM 3987 N N . VAL A 1 497 ? -10.343 -43.761 -23.365 1.00 57.00 497 VAL A N 1
ATOM 3988 C CA . VAL A 1 497 ? -11.511 -43.456 -22.518 1.00 57.00 497 VAL A CA 1
ATOM 3989 C C . VAL A 1 497 ? -11.276 -43.904 -21.071 1.00 57.00 497 VAL A C 1
ATOM 3991 O O . VAL A 1 497 ? -11.610 -43.173 -20.139 1.00 57.00 497 VAL A O 1
ATOM 3994 N N . GLN A 1 498 ? -10.649 -45.064 -20.871 1.00 56.03 498 GLN A N 1
ATOM 3995 C CA . GLN A 1 498 ? -10.357 -45.614 -19.546 1.00 56.03 498 GLN A CA 1
ATOM 3996 C C . GLN A 1 498 ? -9.275 -44.814 -18.791 1.00 56.03 498 GLN A C 1
ATOM 3998 O O . GLN A 1 498 ? -9.347 -44.682 -17.567 1.00 56.03 498 GLN A O 1
ATOM 4003 N N . TYR A 1 499 ? -8.314 -44.219 -19.508 1.00 56.25 499 TYR A N 1
ATOM 4004 C CA . TYR A 1 499 ? -7.335 -43.283 -18.941 1.00 56.25 499 TYR A CA 1
ATOM 4005 C C . TYR A 1 499 ? -8.011 -41.990 -18.453 1.00 56.25 499 TYR A C 1
ATOM 4007 O O . TYR A 1 499 ? -7.843 -41.596 -17.296 1.00 56.25 499 TYR A O 1
ATOM 4015 N N . TYR A 1 500 ? -8.859 -41.375 -19.286 1.00 56.19 500 TYR A N 1
ATOM 4016 C CA . TYR A 1 500 ? -9.588 -40.159 -18.907 1.00 56.19 500 TYR A CA 1
ATOM 4017 C C . TYR A 1 500 ? -10.623 -40.388 -17.794 1.00 56.19 500 TYR A C 1
ATOM 4019 O O . TYR A 1 500 ? -10.809 -39.507 -16.960 1.00 56.19 500 TYR A O 1
ATOM 4027 N N . GLN A 1 501 ? -11.242 -41.572 -17.702 1.00 61.09 501 GLN A N 1
ATOM 4028 C CA . GLN A 1 501 ? -12.142 -41.916 -16.590 1.00 61.09 501 GLN A CA 1
ATOM 4029 C C . GLN A 1 501 ? -11.446 -41.903 -15.221 1.00 61.09 501 GLN A C 1
ATOM 4031 O O . GLN A 1 501 ? -12.044 -41.442 -14.250 1.00 61.09 501 GLN A O 1
ATOM 4036 N N . LYS A 1 502 ? -10.184 -42.352 -15.130 1.00 59.41 502 LYS A N 1
ATOM 4037 C CA . LYS A 1 502 ? -9.404 -42.269 -13.880 1.00 59.41 502 LYS A CA 1
ATOM 4038 C C . LYS A 1 502 ? -9.052 -40.823 -13.512 1.00 59.41 502 LYS A C 1
ATOM 4040 O O . LYS A 1 502 ? -9.099 -40.475 -12.337 1.00 59.41 502 LYS A O 1
ATOM 4045 N N . GLY A 1 503 ? -8.749 -39.978 -14.501 1.00 59.22 503 GLY A N 1
ATOM 4046 C CA . GLY A 1 503 ? -8.515 -38.545 -14.285 1.00 59.22 503 GLY A CA 1
ATOM 4047 C C . GLY A 1 503 ? -9.775 -37.783 -13.855 1.00 59.22 503 GLY A C 1
ATOM 4048 O O . GLY A 1 503 ? -9.710 -36.945 -12.960 1.00 59.22 503 GLY A O 1
ATOM 4049 N N . ALA A 1 504 ? -10.932 -38.115 -14.436 1.00 64.81 504 ALA A N 1
ATOM 4050 C CA . ALA A 1 504 ? -12.191 -37.404 -14.213 1.00 64.81 504 ALA A CA 1
ATOM 4051 C C . ALA A 1 504 ? -12.663 -37.400 -12.749 1.00 64.81 504 ALA A C 1
ATOM 4053 O O . ALA A 1 504 ? -13.210 -36.394 -12.301 1.00 64.81 504 ALA A O 1
ATOM 4054 N N . PHE A 1 505 ? -12.425 -38.478 -11.991 1.00 68.50 505 PHE A N 1
ATOM 4055 C CA . PHE A 1 505 ? -12.742 -38.516 -10.557 1.00 68.50 505 PHE A CA 1
ATOM 4056 C C . PHE A 1 505 ? -11.903 -37.501 -9.764 1.00 68.50 505 PHE A C 1
ATOM 4058 O O . PHE A 1 505 ? -12.448 -36.706 -9.005 1.00 68.50 505 PHE A O 1
ATOM 4065 N N . LEU A 1 506 ? -10.589 -37.465 -10.015 1.00 69.31 506 LEU A N 1
ATOM 4066 C CA . LEU A 1 506 ? -9.657 -36.544 -9.359 1.00 69.31 506 LEU A CA 1
ATOM 4067 C C . LEU A 1 506 ? -9.952 -35.074 -9.714 1.00 69.31 506 LEU A C 1
ATOM 4069 O O . LEU A 1 506 ? -9.818 -34.185 -8.877 1.00 69.31 506 LEU A O 1
ATOM 4073 N N . TRP A 1 507 ? -10.379 -34.809 -10.953 1.00 73.38 507 TRP A N 1
ATOM 4074 C CA . TRP A 1 507 ? -10.819 -33.478 -11.387 1.00 73.38 507 TRP A CA 1
ATOM 4075 C C . TRP A 1 507 ? -12.111 -33.040 -10.697 1.00 73.38 507 TRP A C 1
ATOM 4077 O O . TRP A 1 507 ? -12.232 -31.876 -10.326 1.00 73.38 507 TRP A O 1
ATOM 4087 N N . TRP A 1 508 ? -13.061 -33.960 -10.514 1.00 71.44 508 TRP A N 1
ATOM 4088 C CA . TRP A 1 508 ? -14.320 -33.687 -9.824 1.00 71.44 508 TRP A CA 1
ATOM 4089 C C . TRP A 1 508 ? -14.089 -33.407 -8.334 1.00 71.44 508 TRP A C 1
ATOM 4091 O O . TRP A 1 508 ? -14.549 -32.388 -7.832 1.00 71.44 508 TRP A O 1
ATOM 4101 N N . GLU A 1 509 ? -13.276 -34.227 -7.664 1.00 74.19 509 GLU A N 1
ATOM 4102 C CA . GLU A 1 509 ? -12.857 -34.008 -6.273 1.00 74.19 509 GLU A CA 1
ATOM 4103 C C . GLU A 1 509 ? -12.152 -32.647 -6.094 1.00 74.19 509 GLU A C 1
ATOM 4105 O O . GLU A 1 509 ? -12.423 -31.914 -5.141 1.00 74.19 509 GLU A O 1
ATOM 4110 N N . LYS A 1 510 ? -11.286 -32.256 -7.041 1.00 73.56 510 LYS A N 1
ATOM 4111 C CA . LYS A 1 510 ? -10.635 -30.936 -7.028 1.00 73.56 510 LYS A CA 1
ATOM 4112 C C . LYS A 1 510 ? -11.601 -29.784 -7.292 1.00 73.56 510 LYS A C 1
ATOM 4114 O O . LYS A 1 510 ? -11.464 -28.740 -6.657 1.00 73.56 510 LYS A O 1
ATOM 4119 N N . ALA A 1 511 ? -12.570 -29.952 -8.190 1.00 75.31 511 ALA A N 1
ATOM 4120 C CA . ALA A 1 511 ? -13.607 -28.954 -8.429 1.00 75.31 511 ALA A CA 1
ATOM 4121 C C . ALA A 1 511 ? -14.508 -28.766 -7.197 1.00 75.31 511 ALA A C 1
ATOM 4123 O O . ALA A 1 511 ? -14.829 -27.630 -6.857 1.00 75.31 511 ALA A O 1
ATOM 4124 N N . ASP A 1 512 ? -14.855 -29.848 -6.497 1.00 75.69 512 ASP A N 1
ATOM 4125 C CA . ASP A 1 512 ? -15.685 -29.809 -5.290 1.00 75.69 512 ASP A CA 1
ATOM 4126 C C . ASP A 1 512 ? -14.960 -29.106 -4.126 1.00 75.69 512 ASP A C 1
ATOM 4128 O O . ASP A 1 512 ? -15.502 -28.165 -3.541 1.00 75.69 512 ASP A O 1
ATOM 4132 N N . GLN A 1 513 ? -13.680 -29.440 -3.894 1.00 74.50 513 GLN A N 1
ATOM 4133 C CA . GLN A 1 513 ? -12.796 -28.741 -2.942 1.00 74.50 513 GLN A CA 1
ATOM 4134 C C . GLN A 1 513 ? -12.718 -27.228 -3.220 1.00 74.50 513 GLN A C 1
ATOM 4136 O O . GLN A 1 513 ? -12.831 -26.416 -2.298 1.00 74.50 513 GLN A O 1
ATOM 4141 N N . LEU A 1 514 ? -12.560 -26.837 -4.490 1.00 76.19 514 LEU A N 1
ATOM 4142 C CA . LEU A 1 514 ? -12.561 -25.429 -4.897 1.00 76.19 514 LEU A CA 1
ATOM 4143 C C . LEU A 1 514 ? -13.936 -24.778 -4.692 1.00 76.19 514 LEU A C 1
ATOM 4145 O O . LEU A 1 514 ? -14.001 -23.646 -4.221 1.00 76.19 514 LEU A O 1
ATOM 4149 N N . SER A 1 515 ? -15.033 -25.484 -4.982 1.00 76.88 515 SER A N 1
ATOM 4150 C CA . SER A 1 515 ? -16.392 -24.964 -4.786 1.00 76.88 515 SER A CA 1
ATOM 4151 C C . SER A 1 515 ? -16.689 -24.668 -3.310 1.00 76.88 515 SER A C 1
ATOM 4153 O O . SER A 1 515 ? -17.245 -23.615 -2.994 1.00 76.88 515 SER A O 1
ATOM 4155 N N . ALA A 1 516 ? -16.237 -25.537 -2.398 1.00 71.12 516 ALA A N 1
ATOM 4156 C CA . ALA A 1 516 ? -16.376 -25.356 -0.957 1.00 71.12 516 ALA A CA 1
ATOM 4157 C C . ALA A 1 516 ? -15.533 -24.176 -0.439 1.00 71.12 516 ALA A C 1
ATOM 4159 O O . ALA A 1 516 ? -16.037 -23.362 0.338 1.00 71.12 516 ALA A O 1
ATOM 4160 N N . SER A 1 517 ? -14.286 -24.039 -0.913 1.00 73.44 517 SER A N 1
ATOM 4161 C CA . SER A 1 517 ? -13.414 -22.890 -0.605 1.00 73.44 517 SER A CA 1
ATOM 4162 C C . SER A 1 517 ? -14.037 -21.567 -1.062 1.00 73.44 517 SER A C 1
ATOM 4164 O O . SER A 1 517 ? -14.159 -20.615 -0.286 1.00 73.44 517 SER A O 1
ATOM 4166 N N . LEU A 1 518 ? -14.509 -21.524 -2.312 1.00 74.75 518 LEU A N 1
ATOM 4167 C CA . LEU A 1 518 ? -15.172 -20.357 -2.886 1.00 74.75 518 LEU A CA 1
ATOM 4168 C C . LEU A 1 518 ? -16.421 -19.986 -2.093 1.00 74.75 518 LEU A C 1
ATOM 4170 O O . LEU A 1 518 ? -16.564 -18.829 -1.700 1.00 74.75 518 LEU A O 1
ATOM 4174 N N . LYS A 1 519 ? -17.281 -20.965 -1.798 1.00 74.56 519 LYS A N 1
ATOM 4175 C CA . LYS A 1 519 ? -18.488 -20.757 -0.999 1.00 74.56 519 LYS A CA 1
ATOM 4176 C C . LYS A 1 519 ? -18.164 -20.147 0.366 1.00 74.56 519 LYS A C 1
ATOM 4178 O O . LYS A 1 519 ? -18.722 -19.106 0.689 1.00 74.56 519 LYS A O 1
ATOM 4183 N N . ALA A 1 520 ? -17.205 -20.704 1.108 1.00 70.31 520 ALA A N 1
ATOM 4184 C CA . ALA A 1 520 ? -16.784 -20.149 2.396 1.00 70.31 520 ALA A CA 1
ATOM 4185 C C . ALA A 1 520 ? -16.285 -18.692 2.285 1.00 70.31 520 ALA A C 1
ATOM 4187 O O . ALA A 1 520 ? -16.586 -17.868 3.149 1.00 70.31 520 ALA A O 1
ATOM 4188 N N . ARG A 1 521 ? -15.575 -18.343 1.200 1.00 66.56 521 ARG A N 1
ATOM 4189 C CA . ARG A 1 521 ? -15.123 -16.965 0.932 1.00 66.56 521 ARG A CA 1
ATOM 4190 C C . ARG A 1 521 ? -16.279 -16.002 0.643 1.00 66.56 521 ARG A C 1
ATOM 4192 O O . ARG A 1 521 ? -16.281 -14.884 1.160 1.00 66.56 521 ARG A O 1
ATOM 4199 N N . TYR A 1 522 ? -17.252 -16.420 -0.167 1.00 72.00 522 TYR A N 1
ATOM 4200 C CA . TYR A 1 522 ? -18.440 -15.618 -0.479 1.00 72.00 522 TYR A CA 1
ATOM 4201 C C . TYR A 1 522 ? -19.368 -15.475 0.736 1.00 72.00 522 TYR A C 1
ATOM 4203 O O . TYR A 1 522 ? -19.828 -14.368 1.014 1.00 72.00 522 TYR A O 1
ATOM 4211 N N . ASP A 1 523 ? -19.562 -16.540 1.513 1.00 71.06 523 ASP A N 1
ATOM 4212 C CA . ASP A 1 523 ? -20.354 -16.528 2.747 1.00 71.06 523 ASP A CA 1
ATOM 4213 C C . ASP A 1 523 ? -19.724 -15.602 3.806 1.00 71.06 523 ASP A C 1
ATOM 4215 O O . ASP A 1 523 ? -20.428 -14.791 4.408 1.00 71.06 523 ASP A O 1
ATOM 4219 N N . ALA A 1 524 ? -18.394 -15.620 3.972 1.00 64.75 524 ALA A N 1
ATOM 4220 C CA . ALA A 1 524 ? -17.686 -14.687 4.856 1.00 64.75 524 ALA A CA 1
ATOM 4221 C C . ALA A 1 524 ? -17.823 -13.219 4.403 1.00 64.75 524 ALA A C 1
ATOM 4223 O O . ALA A 1 524 ? -18.072 -12.335 5.224 1.00 64.75 524 ALA A O 1
ATOM 4224 N N . LYS A 1 525 ? -17.717 -12.950 3.094 1.00 62.78 525 LYS A N 1
ATOM 4225 C CA . LYS A 1 525 ? -17.920 -11.607 2.523 1.00 62.78 525 LYS A CA 1
ATOM 4226 C C . LYS A 1 525 ? -19.356 -11.108 2.731 1.00 62.78 525 LYS A C 1
ATOM 4228 O O . LYS A 1 525 ? -19.559 -9.939 3.055 1.00 62.78 525 LYS A O 1
ATOM 4233 N N . ASN A 1 526 ? -20.341 -11.994 2.596 1.00 63.00 526 ASN A N 1
ATOM 4234 C CA . ASN A 1 526 ? -21.745 -11.689 2.862 1.00 63.00 526 ASN A CA 1
ATOM 4235 C C . ASN A 1 526 ? -22.004 -11.442 4.357 1.00 63.00 526 ASN A C 1
ATOM 4237 O O . ASN A 1 526 ? -22.738 -10.519 4.691 1.00 63.00 526 ASN A O 1
ATOM 4241 N N . ALA A 1 527 ? -21.369 -12.196 5.260 1.00 62.34 527 ALA A N 1
ATOM 4242 C CA . ALA A 1 527 ? -21.495 -11.986 6.704 1.00 62.34 527 ALA A CA 1
ATOM 4243 C C . ALA A 1 527 ? -20.990 -10.599 7.147 1.00 62.34 527 ALA A C 1
ATOM 4245 O O . ALA A 1 527 ? -21.647 -9.942 7.953 1.00 62.34 527 ALA A O 1
ATOM 4246 N N . VAL A 1 528 ? -19.874 -10.119 6.579 1.00 64.12 528 VAL A N 1
ATOM 4247 C CA . VAL A 1 528 ? -19.379 -8.747 6.812 1.00 64.12 528 VAL A CA 1
ATOM 4248 C C . VAL A 1 528 ? -20.397 -7.711 6.326 1.00 64.12 528 VAL A C 1
ATOM 4250 O O . VAL A 1 528 ? -20.745 -6.807 7.081 1.00 64.12 528 VAL A O 1
ATOM 4253 N N . LYS A 1 529 ? -20.946 -7.888 5.117 1.00 57.12 529 LYS A N 1
ATOM 4254 C CA . LYS A 1 529 ? -21.965 -6.992 4.545 1.00 57.12 529 LYS A CA 1
ATOM 4255 C C . LYS A 1 529 ? -23.240 -6.926 5.399 1.00 57.12 529 LYS A C 1
ATOM 4257 O O . LYS A 1 529 ? -23.747 -5.840 5.647 1.00 57.12 529 LYS A O 1
ATOM 4262 N N . ILE A 1 530 ? -23.723 -8.068 5.894 1.00 68.69 530 ILE A N 1
ATOM 4263 C CA . ILE A 1 530 ? -24.905 -8.154 6.772 1.00 68.69 530 ILE A CA 1
ATOM 4264 C C . ILE A 1 530 ? -24.663 -7.423 8.102 1.00 68.69 530 ILE A C 1
ATOM 4266 O O . ILE A 1 530 ? -25.556 -6.756 8.618 1.00 68.69 530 ILE A O 1
ATOM 4270 N N . GLU A 1 531 ? -23.458 -7.523 8.663 1.00 61.19 531 GLU A N 1
ATOM 4271 C CA . GLU A 1 531 ? -23.088 -6.841 9.907 1.00 61.19 531 GLU A CA 1
ATOM 4272 C C . GLU A 1 531 ? -22.918 -5.318 9.717 1.00 61.19 531 GLU A C 1
ATOM 4274 O O . GLU A 1 531 ? -23.246 -4.542 10.617 1.00 61.19 531 GLU A O 1
ATOM 4279 N N . GLU A 1 532 ? -22.463 -4.864 8.545 1.00 54.16 532 GLU A N 1
ATOM 4280 C CA . GLU A 1 532 ? -22.470 -3.444 8.159 1.00 54.16 532 GLU A CA 1
ATOM 4281 C C . GLU A 1 532 ? -23.902 -2.916 7.967 1.00 54.16 532 GLU A C 1
ATOM 4283 O O . GLU A 1 532 ? -24.269 -1.905 8.567 1.00 54.16 532 GLU A O 1
ATOM 4288 N N . GLU A 1 533 ? -24.745 -3.635 7.218 1.00 57.62 533 GLU A N 1
ATOM 4289 C CA . GLU A 1 533 ? -26.169 -3.316 7.026 1.00 57.62 533 GLU A CA 1
ATOM 4290 C C . GLU A 1 533 ? -26.921 -3.247 8.366 1.00 57.62 533 GLU A C 1
ATOM 4292 O O . GLU A 1 533 ? -27.717 -2.334 8.590 1.00 57.62 533 GLU A O 1
ATOM 4297 N N . ARG A 1 534 ? -26.615 -4.149 9.307 1.00 65.62 534 ARG A N 1
ATOM 4298 C CA . ARG A 1 534 ? -27.204 -4.160 10.654 1.00 65.62 534 ARG A CA 1
ATOM 4299 C C . ARG A 1 534 ? -26.788 -2.953 11.498 1.00 65.62 534 ARG A C 1
ATOM 4301 O O . ARG A 1 534 ? -27.615 -2.432 12.244 1.00 65.62 534 ARG A O 1
ATOM 4308 N N . LYS A 1 535 ? -25.538 -2.491 11.383 1.00 54.00 535 LYS A N 1
ATOM 4309 C CA . LYS A 1 535 ? -25.056 -1.270 12.058 1.00 54.00 535 LYS A CA 1
ATOM 4310 C C . LYS A 1 535 ? -25.695 -0.012 11.483 1.00 54.00 535 LYS A C 1
ATOM 4312 O O . LYS A 1 535 ? -26.065 0.873 12.247 1.00 54.00 535 LYS A O 1
ATOM 4317 N N . ILE A 1 536 ? -25.869 0.037 10.163 1.00 54.88 536 ILE A N 1
ATOM 4318 C CA . ILE A 1 536 ? -26.581 1.123 9.481 1.00 54.88 536 ILE A CA 1
ATOM 4319 C C . ILE A 1 536 ? -28.045 1.161 9.940 1.00 54.88 536 ILE A C 1
ATOM 4321 O O . ILE A 1 536 ? -28.534 2.222 10.315 1.00 54.88 536 ILE A O 1
ATOM 4325 N N . GLN A 1 537 ? -28.726 0.012 9.992 1.00 56.38 537 GLN A N 1
ATOM 4326 C CA . GLN A 1 537 ? -30.113 -0.060 10.461 1.00 56.38 537 GLN A CA 1
ATOM 4327 C C . GLN A 1 537 ? -30.254 0.370 11.932 1.00 56.38 537 GLN A C 1
ATOM 4329 O O . GLN A 1 537 ? -31.136 1.163 12.245 1.00 56.38 537 GLN A O 1
ATOM 4334 N N . ALA A 1 538 ? -29.351 -0.070 12.816 1.00 54.00 538 ALA A N 1
ATOM 4335 C CA . ALA A 1 538 ? -29.360 0.341 14.221 1.00 54.00 538 ALA A CA 1
ATOM 4336 C C . ALA A 1 538 ? -29.149 1.857 14.410 1.00 54.00 538 ALA A C 1
ATOM 4338 O O . ALA A 1 538 ? -29.784 2.446 15.279 1.00 54.00 538 ALA A O 1
ATOM 4339 N N . ALA A 1 539 ? -28.306 2.491 13.586 1.00 48.00 539 ALA A N 1
ATOM 4340 C CA . ALA A 1 539 ? -28.114 3.943 13.611 1.00 48.00 539 ALA A CA 1
ATOM 4341 C C . ALA A 1 539 ? -29.370 4.706 13.141 1.00 48.00 539 ALA A C 1
ATOM 4343 O O . ALA A 1 539 ? -29.755 5.693 13.761 1.00 48.00 539 ALA A O 1
ATOM 4344 N N . ILE A 1 540 ? -30.046 4.213 12.094 1.00 54.03 540 ILE A N 1
ATOM 4345 C CA . ILE A 1 540 ? -31.303 4.791 11.583 1.00 54.03 540 ILE A CA 1
ATOM 4346 C C . ILE A 1 540 ? -32.422 4.711 12.636 1.00 54.03 540 ILE A C 1
ATOM 4348 O O . ILE A 1 540 ? -33.180 5.665 12.810 1.00 54.03 540 ILE A O 1
ATOM 4352 N N . ASP A 1 541 ? -32.523 3.588 13.352 1.00 49.53 541 ASP A N 1
ATOM 4353 C CA . ASP A 1 541 ? -33.557 3.385 14.375 1.00 49.53 541 ASP A CA 1
ATOM 4354 C C . ASP A 1 541 ? -33.323 4.237 15.644 1.00 49.53 541 ASP A C 1
ATOM 4356 O O . ASP A 1 541 ? -34.280 4.560 16.350 1.00 49.53 541 ASP A O 1
ATOM 4360 N N . GLU A 1 542 ? -32.077 4.641 15.923 1.00 48.09 542 GLU A N 1
ATOM 4361 C CA . GLU A 1 542 ? -31.730 5.571 17.010 1.00 48.09 542 GLU A CA 1
ATOM 4362 C C . GLU A 1 542 ? -32.077 7.031 16.634 1.00 48.09 542 GLU A C 1
ATOM 4364 O O . GLU A 1 542 ? -32.674 7.761 17.433 1.00 48.09 542 GLU A O 1
ATOM 4369 N N . GLU A 1 543 ? -31.798 7.428 15.386 1.00 46.00 543 GLU A N 1
ATOM 4370 C CA . GLU A 1 543 ? -32.041 8.774 14.838 1.00 46.00 543 GLU A CA 1
ATOM 4371 C C . GLU A 1 543 ? -33.546 9.102 14.699 1.00 46.00 543 GLU A C 1
ATOM 4373 O O . GLU A 1 543 ? -33.984 10.202 15.042 1.00 46.00 543 GLU A O 1
ATOM 4378 N N . ALA A 1 544 ? -34.374 8.118 14.324 1.00 47.09 544 ALA A N 1
ATOM 4379 C CA . ALA A 1 544 ? -35.823 8.274 14.126 1.00 47.09 544 ALA A CA 1
ATOM 4380 C C . ALA A 1 544 ? -36.644 8.564 15.407 1.00 47.09 544 ALA A C 1
ATOM 4382 O O . ALA A 1 544 ? -37.860 8.757 15.336 1.00 47.09 544 ALA A O 1
ATOM 4383 N N . SER A 1 545 ? -36.016 8.573 16.588 1.00 46.09 545 SER A N 1
ATOM 4384 C CA . SER A 1 545 ? -36.694 8.754 17.882 1.00 46.09 545 SER A CA 1
ATOM 4385 C C . SER A 1 545 ? -36.915 10.220 18.301 1.00 46.09 545 SER A C 1
ATOM 4387 O O . SER A 1 545 ? -37.577 10.464 19.313 1.00 46.09 545 SER A O 1
ATOM 4389 N N . LEU A 1 546 ? -36.395 11.193 17.535 1.00 50.12 546 LEU A N 1
ATOM 4390 C CA . LEU A 1 546 ? -36.413 12.628 17.875 1.00 50.12 546 LEU A CA 1
ATOM 4391 C C . LEU A 1 546 ? -37.192 13.545 16.906 1.00 50.12 546 LEU A C 1
ATOM 4393 O O . LEU A 1 546 ? -37.320 14.740 17.186 1.00 50.12 546 LEU A O 1
ATOM 4397 N N . GLU A 1 547 ? -37.679 13.043 15.769 1.00 58.09 547 GLU A N 1
ATOM 4398 C CA . GLU A 1 547 ? -38.195 13.896 14.685 1.00 58.09 547 GLU A CA 1
ATOM 4399 C C . GLU A 1 547 ? -39.654 14.353 14.892 1.00 58.09 547 GLU A C 1
ATOM 4401 O O . GLU A 1 547 ? -40.530 13.576 15.272 1.00 58.09 547 GLU A O 1
ATOM 4406 N N . LYS A 1 548 ? -39.920 15.642 14.621 1.00 69.25 548 LYS A N 1
ATOM 4407 C CA . LYS A 1 548 ? -41.258 16.274 14.706 1.00 69.25 548 LYS A CA 1
ATOM 4408 C C . LYS A 1 548 ? -41.988 16.374 13.364 1.00 69.25 548 LYS A C 1
ATOM 4410 O O . LYS A 1 548 ? -43.195 16.621 13.335 1.00 69.25 548 LYS A O 1
ATOM 4415 N N . SER A 1 549 ? -41.258 16.191 12.272 1.00 81.31 549 SER A N 1
ATOM 4416 C CA . SER A 1 549 ? -41.758 16.165 10.902 1.00 81.31 549 SER A CA 1
ATOM 4417 C C . SER A 1 549 ? -41.440 14.819 10.250 1.00 81.31 549 SER A C 1
ATOM 4419 O O . SER A 1 549 ? -40.741 13.984 10.822 1.00 81.31 549 SER A O 1
ATOM 4421 N N . ILE A 1 550 ? -42.002 14.574 9.070 1.00 85.00 550 ILE A N 1
ATOM 4422 C CA . ILE A 1 550 ? -41.736 13.384 8.265 1.00 85.00 550 ILE A CA 1
ATOM 4423 C C . ILE A 1 550 ? -41.543 13.791 6.806 1.00 85.00 550 ILE A C 1
ATOM 4425 O O . ILE A 1 550 ? -42.330 14.555 6.254 1.00 85.00 550 ILE A O 1
ATOM 4429 N N . SER A 1 551 ? -40.501 13.271 6.158 1.00 86.56 551 SER A N 1
ATOM 4430 C CA . SER A 1 551 ? -40.279 13.516 4.728 1.00 86.56 551 SER A CA 1
ATOM 4431 C C . SER A 1 551 ? -41.179 12.625 3.853 1.00 86.56 551 SER A C 1
ATOM 4433 O O . SER A 1 551 ? -41.470 11.488 4.243 1.00 86.56 551 SER A O 1
ATOM 4435 N N . PRO A 1 552 ? -41.552 13.050 2.628 1.00 84.19 552 PRO A N 1
ATOM 4436 C CA . PRO A 1 552 ? -42.337 12.231 1.701 1.00 84.19 552 PRO A CA 1
ATOM 4437 C C . PRO A 1 552 ? -41.725 10.847 1.438 1.00 84.19 552 PRO A C 1
ATOM 4439 O O . PRO A 1 552 ? -42.441 9.849 1.391 1.00 84.19 552 PRO A O 1
ATOM 4442 N N . LYS A 1 553 ? -40.389 10.757 1.337 1.00 81.25 553 LYS A N 1
ATOM 4443 C CA . LYS A 1 553 ? -39.675 9.485 1.131 1.00 81.25 553 LYS A CA 1
ATOM 4444 C C . LYS A 1 553 ? -39.803 8.545 2.335 1.00 81.25 553 LYS A C 1
ATOM 4446 O O . LYS A 1 553 ? -40.006 7.344 2.152 1.00 81.25 553 LYS A O 1
ATOM 4451 N N . LEU A 1 554 ? -39.725 9.077 3.558 1.00 83.00 554 LEU A N 1
ATOM 4452 C CA . LEU A 1 554 ? -39.903 8.287 4.778 1.00 83.00 554 LEU A CA 1
ATOM 4453 C C . LEU A 1 554 ? -41.370 7.871 4.970 1.00 83.00 554 LEU A C 1
ATOM 4455 O O . LEU A 1 554 ? -41.633 6.723 5.323 1.00 83.00 554 LEU A O 1
ATOM 4459 N N . LEU A 1 555 ? -42.324 8.753 4.650 1.00 86.19 555 LEU A N 1
ATOM 4460 C CA . LEU A 1 555 ? -43.752 8.436 4.678 1.00 86.19 555 LEU A CA 1
ATOM 4461 C C . LEU A 1 555 ? -44.117 7.331 3.671 1.00 86.19 555 LEU A C 1
ATOM 4463 O O . LEU A 1 555 ? -44.809 6.382 4.040 1.00 86.19 555 LEU A O 1
ATOM 4467 N N . TYR A 1 556 ? -43.603 7.385 2.437 1.00 85.00 556 TYR A N 1
ATOM 4468 C CA . TYR A 1 556 ? -43.806 6.322 1.445 1.00 85.00 556 TYR A CA 1
ATOM 4469 C C . TYR A 1 556 ? -43.236 4.983 1.932 1.00 85.00 556 TYR A C 1
ATOM 4471 O O . TYR A 1 556 ? -43.919 3.958 1.867 1.00 85.00 556 TYR A O 1
ATOM 4479 N N . LYS A 1 557 ? -42.023 4.989 2.505 1.00 82.00 557 LYS A N 1
ATOM 4480 C CA . LYS A 1 557 ? -41.426 3.803 3.134 1.00 82.00 557 LYS A CA 1
ATOM 4481 C C . LYS A 1 557 ? -42.294 3.265 4.277 1.00 82.00 557 LYS A C 1
ATOM 4483 O O . LYS A 1 557 ? -42.482 2.054 4.385 1.00 82.00 557 LYS A O 1
ATOM 4488 N N . TYR A 1 558 ? -42.861 4.133 5.112 1.00 84.31 558 TYR A N 1
ATOM 4489 C CA . TYR A 1 558 ? -43.721 3.711 6.218 1.00 84.31 558 TYR A CA 1
ATOM 4490 C C . TYR A 1 558 ? -45.063 3.130 5.754 1.00 84.31 558 TYR A C 1
ATOM 4492 O O . TYR A 1 558 ? -45.513 2.148 6.342 1.00 84.31 558 TYR A O 1
ATOM 4500 N N . LEU A 1 559 ? -45.675 3.684 4.703 1.00 81.81 559 LEU A N 1
ATOM 4501 C CA . LEU A 1 559 ? -46.943 3.198 4.148 1.00 81.81 559 LEU A CA 1
ATOM 4502 C C . LEU A 1 559 ? -46.774 1.891 3.352 1.00 81.81 559 LEU A C 1
ATOM 4504 O O . LEU A 1 559 ? -47.527 0.943 3.568 1.00 81.81 559 LEU A O 1
ATOM 4508 N N . ASN A 1 560 ? -45.776 1.818 2.465 1.00 79.06 560 ASN A N 1
ATOM 4509 C CA . ASN A 1 560 ? -45.691 0.766 1.445 1.00 79.06 560 ASN A CA 1
ATOM 4510 C C . ASN A 1 560 ? -44.663 -0.338 1.748 1.00 79.06 560 ASN A C 1
ATOM 4512 O O . ASN A 1 560 ? -44.967 -1.516 1.545 1.00 79.06 560 ASN A O 1
ATOM 4516 N N . GLU A 1 561 ? -43.473 0.002 2.258 1.00 79.31 561 GLU A N 1
ATOM 4517 C CA . GLU A 1 561 ? -42.433 -0.993 2.585 1.00 79.31 561 GLU A CA 1
ATOM 4518 C C . GLU A 1 561 ? -42.653 -1.597 3.980 1.00 79.31 561 GLU A C 1
ATOM 4520 O O . GLU A 1 561 ? -42.723 -2.816 4.130 1.00 79.31 561 GLU A O 1
ATOM 4525 N N . LEU A 1 562 ? -42.793 -0.743 5.002 1.00 72.94 562 LEU A N 1
ATOM 4526 C CA . LEU A 1 562 ? -42.914 -1.150 6.409 1.00 72.94 562 LEU A CA 1
ATOM 4527 C C . LEU A 1 562 ? -44.365 -1.361 6.873 1.00 72.94 562 LEU A C 1
ATOM 4529 O O . LEU A 1 562 ? -44.573 -1.924 7.945 1.00 72.94 562 LEU A O 1
ATOM 4533 N N . LYS A 1 563 ? -45.355 -0.920 6.084 1.00 79.31 563 LYS A N 1
ATOM 4534 C CA . LYS A 1 563 ? -46.803 -1.104 6.316 1.00 79.31 563 LYS A CA 1
ATOM 4535 C C . LYS A 1 563 ? -47.276 -0.717 7.728 1.00 79.31 563 LYS A C 1
ATOM 4537 O O . LYS A 1 563 ? -48.065 -1.433 8.346 1.00 79.31 563 LYS A O 1
ATOM 4542 N N . LYS A 1 564 ? -46.793 0.418 8.244 1.00 81.19 564 LYS A N 1
ATOM 4543 C CA . LYS A 1 564 ? -47.222 0.984 9.536 1.00 81.19 564 LYS A CA 1
ATOM 4544 C C . LYS A 1 564 ? -48.653 1.533 9.448 1.00 81.19 564 LYS A C 1
ATOM 4546 O O . LYS A 1 564 ? -49.070 2.018 8.398 1.00 81.19 564 LYS A O 1
ATOM 4551 N N . ASN A 1 565 ? -49.400 1.505 10.555 1.00 86.81 565 ASN A N 1
ATOM 4552 C CA . ASN A 1 565 ? -50.785 1.979 10.577 1.00 86.81 565 ASN A CA 1
ATOM 4553 C C . ASN A 1 565 ? -50.840 3.509 10.763 1.00 86.81 565 ASN A C 1
ATOM 4555 O O . ASN A 1 565 ? -50.703 4.001 11.882 1.00 86.81 565 ASN A O 1
ATOM 4559 N N . ILE A 1 566 ? -51.018 4.269 9.678 1.00 89.62 566 ILE A N 1
ATOM 4560 C CA . ILE A 1 566 ? -50.915 5.741 9.673 1.00 89.62 566 ILE A CA 1
ATOM 4561 C C . ILE A 1 566 ? -52.242 6.389 9.266 1.00 89.62 566 ILE A C 1
ATOM 4563 O O . ILE A 1 566 ? -52.838 5.999 8.264 1.00 89.62 566 ILE A O 1
ATOM 4567 N N . LEU A 1 567 ? -52.669 7.414 10.013 1.00 91.12 567 LEU A N 1
ATOM 4568 C CA . LEU A 1 567 ? -53.777 8.302 9.644 1.00 91.12 567 LEU A CA 1
ATOM 4569 C C . LEU A 1 567 ? -53.222 9.577 8.995 1.00 91.12 567 LEU A C 1
ATOM 4571 O O . LEU A 1 567 ? -52.397 10.273 9.587 1.00 91.12 567 LEU A O 1
ATOM 4575 N N . LEU A 1 568 ? -53.696 9.887 7.791 1.00 91.25 568 LEU A N 1
ATOM 4576 C CA . LEU A 1 568 ? -53.317 11.077 7.031 1.00 91.25 568 LEU A CA 1
ATOM 4577 C C . LEU A 1 568 ? -54.438 12.120 7.118 1.00 91.25 568 LEU A C 1
ATOM 4579 O O . LEU A 1 568 ? -55.588 11.800 6.813 1.00 91.25 568 LEU A O 1
ATOM 4583 N N . ILE A 1 569 ? -54.113 13.353 7.508 1.00 90.88 569 ILE A N 1
ATOM 4584 C CA . ILE A 1 569 ? -55.069 14.465 7.595 1.00 90.88 569 ILE A CA 1
ATOM 4585 C C . ILE A 1 569 ? -54.644 15.577 6.635 1.00 90.88 569 ILE A C 1
ATOM 4587 O O . ILE A 1 569 ? -53.653 16.268 6.872 1.00 90.88 569 ILE A O 1
ATOM 4591 N N . ASP A 1 570 ? -55.424 15.735 5.570 1.00 89.25 570 ASP A N 1
ATOM 4592 C CA . ASP A 1 570 ? -55.274 16.783 4.563 1.00 89.25 570 ASP A CA 1
ATOM 4593 C C . ASP A 1 570 ? -56.075 18.024 4.992 1.00 89.25 570 ASP A C 1
ATOM 4595 O O . ASP A 1 570 ? -57.276 17.923 5.268 1.00 89.25 570 ASP A O 1
ATOM 4599 N N . MET A 1 571 ? -55.419 19.183 5.082 1.00 86.12 571 MET A N 1
ATOM 4600 C CA . MET A 1 571 ? -56.017 20.446 5.538 1.00 86.12 571 MET A CA 1
ATOM 4601 C C . MET A 1 571 ? -56.238 21.489 4.432 1.00 86.12 571 MET A C 1
ATOM 4603 O O . MET A 1 571 ? -56.625 22.624 4.732 1.00 86.12 571 MET A O 1
ATOM 4607 N N . ARG A 1 572 ? -56.009 21.124 3.164 1.00 87.31 572 ARG A N 1
ATOM 4608 C CA . ARG A 1 572 ? -56.138 22.025 2.004 1.00 87.31 572 ARG A CA 1
ATOM 4609 C C . ARG A 1 572 ? -57.585 22.461 1.761 1.00 87.31 572 ARG A C 1
ATOM 4611 O O . ARG A 1 572 ? -58.516 21.970 2.404 1.00 87.31 572 ARG A O 1
ATOM 4618 N N . SER A 1 573 ? -57.805 23.372 0.814 1.00 81.81 573 SER A N 1
ATOM 4619 C CA . SER A 1 573 ? -59.166 23.770 0.431 1.00 81.81 573 SER A CA 1
ATOM 4620 C C . SER A 1 573 ? -59.964 22.573 -0.121 1.00 81.81 573 SER A C 1
ATOM 4622 O O . SER A 1 573 ? -59.398 21.637 -0.691 1.00 81.81 573 SER A O 1
ATOM 4624 N N . THR A 1 574 ? -61.296 22.591 0.007 1.00 81.38 574 THR A N 1
ATOM 4625 C CA . THR A 1 574 ? -62.158 21.553 -0.599 1.00 81.38 574 THR A CA 1
ATOM 4626 C C . THR A 1 574 ? -61.988 21.495 -2.114 1.00 81.38 574 THR A C 1
ATOM 4628 O O . THR A 1 574 ? -61.926 20.410 -2.682 1.00 81.38 574 THR A O 1
ATOM 4631 N N . THR A 1 575 ? -61.805 22.648 -2.762 1.00 80.88 575 THR A N 1
ATOM 4632 C CA . THR A 1 575 ? -61.553 22.717 -4.203 1.00 80.88 575 THR A CA 1
ATOM 4633 C C . THR A 1 575 ? -60.260 22.023 -4.626 1.00 80.88 575 THR A C 1
ATOM 4635 O O . THR A 1 575 ? -60.230 21.463 -5.718 1.00 80.88 575 THR A O 1
ATOM 4638 N N . ASP A 1 576 ? -59.214 22.009 -3.797 1.00 82.31 576 ASP A N 1
ATOM 4639 C CA . ASP A 1 576 ? -57.920 21.402 -4.150 1.00 82.31 576 ASP A CA 1
ATOM 4640 C C . ASP A 1 576 ? -57.841 19.916 -3.764 1.00 82.31 576 ASP A C 1
ATOM 4642 O O . ASP A 1 576 ? -57.210 19.123 -4.470 1.00 82.31 576 ASP A O 1
ATOM 4646 N N . TYR A 1 577 ? -58.553 19.508 -2.708 1.00 85.00 577 TYR A N 1
ATOM 4647 C CA . TYR A 1 577 ? -58.730 18.098 -2.346 1.00 85.00 577 TYR A CA 1
ATOM 4648 C C . TYR A 1 577 ? -59.569 17.324 -3.375 1.00 85.00 577 TYR A C 1
ATOM 4650 O O . TYR A 1 577 ? -59.205 16.209 -3.768 1.00 85.00 577 TYR A O 1
ATOM 4658 N N . ASP A 1 578 ? -60.663 17.927 -3.852 1.00 82.44 578 ASP A N 1
ATOM 4659 C CA . ASP A 1 578 ? -61.528 17.344 -4.886 1.00 82.44 578 ASP A CA 1
ATOM 4660 C C . ASP A 1 578 ? -60.816 17.254 -6.249 1.00 82.44 578 ASP A C 1
ATOM 4662 O O . ASP A 1 578 ? -61.100 16.353 -7.040 1.00 82.44 578 ASP A O 1
ATOM 4666 N N . GLN A 1 579 ? -59.858 18.152 -6.520 1.00 81.62 579 GLN A N 1
ATOM 4667 C CA . GLN A 1 579 ? -58.995 18.078 -7.702 1.00 81.62 579 GLN A CA 1
ATOM 4668 C C . GLN A 1 579 ? -58.009 16.905 -7.629 1.00 81.62 579 GLN A C 1
ATOM 4670 O O . GLN A 1 579 ? -57.873 16.173 -8.609 1.00 81.62 579 GLN A O 1
ATOM 4675 N N . SER A 1 580 ? -57.291 16.732 -6.512 1.00 84.19 580 SER A N 1
ATOM 4676 C CA . SER A 1 580 ? -56.322 15.640 -6.341 1.00 84.19 580 SER A CA 1
ATOM 4677 C C . SER A 1 580 ? -55.977 15.413 -4.867 1.00 84.19 580 SER A C 1
ATOM 4679 O O . SER A 1 580 ? -55.656 16.358 -4.150 1.00 84.19 580 SER A O 1
ATOM 4681 N N . HIS A 1 581 ? -55.968 14.153 -4.428 1.00 86.12 581 HIS A N 1
ATOM 4682 C CA . HIS A 1 581 ? -55.556 13.732 -3.084 1.00 86.12 581 HIS A CA 1
ATOM 4683 C C . HIS A 1 581 ? -54.859 12.359 -3.098 1.00 86.12 581 HIS A C 1
ATOM 4685 O O . HIS A 1 581 ? -54.953 11.604 -4.071 1.00 86.12 581 HIS A O 1
ATOM 4691 N N . MET A 1 582 ? -54.172 12.016 -2.003 1.00 86.94 582 MET A N 1
ATOM 4692 C CA . MET A 1 582 ? -53.434 10.751 -1.866 1.00 86.94 582 MET A CA 1
ATOM 4693 C C . MET A 1 582 ? -54.377 9.534 -1.912 1.00 86.94 582 MET A C 1
ATOM 4695 O O . MET A 1 582 ? -55.402 9.508 -1.229 1.00 86.94 582 MET A O 1
ATOM 4699 N N . ARG A 1 583 ? -54.014 8.481 -2.657 1.00 79.56 583 ARG A N 1
ATOM 4700 C CA . ARG A 1 583 ? -54.784 7.231 -2.855 1.00 79.56 583 ARG A CA 1
ATOM 4701 C C . ARG A 1 583 ? -54.736 6.277 -1.649 1.00 79.56 583 ARG A C 1
ATOM 4703 O O . ARG A 1 583 ? -54.673 5.059 -1.808 1.00 79.56 583 ARG A O 1
ATOM 4710 N N . THR A 1 584 ? -54.817 6.811 -0.436 1.00 79.31 584 THR A N 1
ATOM 4711 C CA . THR A 1 584 ? -54.710 6.037 0.808 1.00 79.31 584 THR A CA 1
ATOM 4712 C C . THR A 1 584 ? -56.067 5.963 1.500 1.00 79.31 584 THR A C 1
ATOM 4714 O O . THR A 1 584 ? -56.662 6.984 1.839 1.00 79.31 584 THR A O 1
ATOM 4717 N N . SER A 1 585 ? -56.556 4.755 1.797 1.00 68.00 585 SER A N 1
ATOM 4718 C CA . SER A 1 585 ? -57.856 4.556 2.467 1.00 68.00 585 SER A CA 1
ATOM 4719 C C . SER A 1 585 ? -57.931 5.155 3.879 1.00 68.00 585 SER A C 1
ATOM 4721 O O . SER A 1 585 ? -59.033 5.350 4.395 1.00 68.00 585 SER A O 1
ATOM 4723 N N . ALA A 1 586 ? -56.782 5.461 4.488 1.00 80.44 586 ALA A N 1
ATOM 4724 C CA . ALA A 1 586 ? -56.625 6.141 5.774 1.00 80.44 586 ALA A CA 1
ATOM 4725 C C . ALA A 1 586 ? -56.345 7.657 5.645 1.00 80.44 586 ALA A C 1
ATOM 4727 O O . ALA A 1 586 ? -55.826 8.265 6.576 1.00 80.44 586 ALA A O 1
ATOM 4728 N N . CYS A 1 587 ? -56.683 8.282 4.512 1.00 85.88 587 CYS A N 1
ATOM 4729 C CA . CYS A 1 587 ? -56.736 9.739 4.386 1.00 85.88 587 CYS A CA 1
ATOM 4730 C C . CYS A 1 587 ? -58.122 10.281 4.790 1.00 85.88 587 CYS A C 1
ATOM 4732 O O . CYS A 1 587 ? -59.149 9.641 4.523 1.00 85.88 587 CYS A O 1
ATOM 4734 N N . ILE A 1 588 ? -58.138 11.437 5.460 1.00 89.31 588 ILE A N 1
ATOM 4735 C CA . ILE A 1 588 ? -59.322 12.259 5.748 1.00 89.31 588 ILE A CA 1
ATOM 4736 C C . ILE A 1 588 ? -59.040 13.725 5.400 1.00 89.31 588 ILE A C 1
ATOM 4738 O O . ILE A 1 588 ? -57.904 14.182 5.517 1.00 89.31 588 ILE A O 1
ATOM 4742 N N . HIS A 1 589 ? -60.081 14.458 5.006 1.00 88.62 589 HIS A N 1
ATOM 4743 C CA . HIS A 1 589 ? -60.004 15.878 4.659 1.00 88.62 589 HIS A CA 1
ATOM 4744 C C . HIS A 1 589 ? -60.669 16.749 5.727 1.00 88.62 589 HIS A C 1
ATOM 4746 O O . HIS A 1 589 ? -61.774 16.439 6.176 1.00 88.62 589 HIS A O 1
ATOM 4752 N N . ILE A 1 590 ? -59.993 17.820 6.148 1.00 85.81 590 ILE A N 1
ATOM 4753 C CA . ILE A 1 590 ? -60.479 18.788 7.142 1.00 85.81 590 ILE A CA 1
ATOM 4754 C C . ILE A 1 590 ? -60.144 20.206 6.640 1.00 85.81 590 ILE A C 1
ATOM 4756 O O . ILE A 1 590 ? -59.097 20.746 7.003 1.00 85.81 590 ILE A O 1
ATOM 4760 N N . PRO A 1 591 ? -61.008 20.823 5.810 1.00 77.94 591 PRO A N 1
ATOM 4761 C CA . PRO A 1 591 ? -60.722 22.117 5.194 1.00 77.94 591 PRO A CA 1
ATOM 4762 C C . PRO A 1 591 ? -60.485 23.208 6.246 1.00 77.94 591 PRO A C 1
ATOM 4764 O O . PRO A 1 591 ? -61.341 23.440 7.107 1.00 77.94 591 PRO A O 1
ATOM 4767 N N . ALA A 1 592 ? -59.358 23.919 6.154 1.00 70.62 592 ALA A N 1
ATOM 4768 C CA . ALA A 1 592 ? -59.003 24.974 7.107 1.00 70.62 592 ALA A CA 1
ATOM 4769 C C . ALA A 1 592 ? -60.073 26.085 7.214 1.00 70.62 592 ALA A C 1
ATOM 4771 O O . ALA A 1 592 ? -60.383 26.551 8.314 1.00 70.62 592 ALA A O 1
ATOM 4772 N N . ASP A 1 593 ? -60.709 26.452 6.097 1.00 68.88 593 ASP A N 1
ATOM 4773 C CA . ASP A 1 593 ? -61.718 27.521 6.034 1.00 68.88 593 ASP A CA 1
ATOM 4774 C C . ASP A 1 593 ? -62.963 27.252 6.893 1.00 68.88 593 ASP A C 1
ATOM 4776 O O . ASP A 1 593 ? -63.549 28.177 7.460 1.00 68.88 593 ASP A O 1
ATOM 4780 N N . LEU A 1 594 ? -63.344 25.980 7.053 1.00 64.94 594 LEU A N 1
ATOM 4781 C CA . LEU A 1 594 ? -64.490 25.561 7.869 1.00 64.94 594 LEU A CA 1
ATOM 4782 C C . LEU A 1 594 ? -64.251 25.745 9.377 1.00 64.94 594 LEU A C 1
ATOM 4784 O O . LEU A 1 594 ? -65.210 25.834 10.149 1.00 64.94 594 LEU A O 1
ATOM 4788 N N . MET A 1 595 ? -62.987 25.836 9.799 1.00 63.41 595 MET A N 1
ATOM 4789 C CA . MET A 1 595 ? -62.593 25.982 11.202 1.00 63.41 595 MET A CA 1
ATOM 4790 C C . MET A 1 595 ? -62.473 27.447 11.643 1.00 63.41 595 MET A C 1
ATOM 4792 O O . MET A 1 595 ? -62.669 27.737 12.827 1.00 63.41 595 MET A O 1
ATOM 4796 N N . ASN A 1 596 ? -62.269 28.379 10.702 1.00 61.94 596 ASN A N 1
ATOM 4797 C CA . ASN A 1 596 ? -62.132 29.821 10.964 1.00 61.94 596 ASN A CA 1
ATOM 4798 C C . ASN A 1 596 ? -63.353 30.455 11.667 1.00 61.94 596 ASN A C 1
ATOM 4800 O O . ASN A 1 596 ? -63.212 31.490 12.312 1.00 61.94 596 ASN A O 1
ATOM 4804 N N . GLY A 1 597 ? -64.536 29.830 11.587 1.00 57.62 597 GLY A N 1
ATOM 4805 C CA . GLY A 1 597 ? -65.751 30.260 12.299 1.00 57.62 597 GLY A CA 1
ATOM 4806 C C . GLY A 1 597 ? -66.165 29.406 13.509 1.00 57.62 597 GLY A C 1
ATOM 4807 O O . GLY A 1 597 ? -67.088 29.796 14.221 1.00 57.62 597 GLY A O 1
ATOM 4808 N N . LYS A 1 598 ? -65.532 28.244 13.744 1.00 58.22 598 LYS A N 1
ATOM 4809 C CA . LYS A 1 598 ? -65.944 27.260 14.775 1.00 58.22 598 LYS A CA 1
ATOM 4810 C C . LYS A 1 598 ? -64.905 27.009 15.879 1.00 58.22 598 LYS A C 1
ATOM 4812 O O . LYS A 1 598 ? -65.274 26.531 16.948 1.00 58.22 598 LYS A O 1
ATOM 4817 N N . GLY A 1 599 ? -63.639 27.364 15.649 1.00 64.12 599 GLY A N 1
ATOM 4818 C CA . GLY A 1 599 ? -62.559 27.259 16.633 1.00 64.12 599 GLY A CA 1
ATOM 4819 C C . GLY A 1 599 ? -61.904 25.873 16.721 1.00 64.12 599 GLY A C 1
ATOM 4820 O O . GLY A 1 599 ? -62.548 24.832 16.598 1.00 64.12 599 GLY A O 1
ATOM 4821 N N . TRP A 1 600 ? -60.590 25.868 16.959 1.00 72.06 600 TRP A N 1
ATOM 4822 C CA . TRP A 1 600 ? -59.741 24.672 16.992 1.00 72.06 600 TRP A CA 1
ATOM 4823 C C . TRP A 1 600 ? -59.926 23.862 18.285 1.00 72.06 600 TRP A C 1
ATOM 4825 O O . TRP A 1 600 ? -59.152 23.974 19.232 1.00 72.06 600 TRP A O 1
ATOM 4835 N N . THR A 1 601 ? -60.968 23.031 18.330 1.00 78.81 601 THR A N 1
ATOM 4836 C CA . THR A 1 601 ? -61.193 22.040 19.396 1.00 78.81 601 THR A CA 1
ATOM 4837 C C . THR A 1 601 ? -61.552 20.688 18.793 1.00 78.81 601 THR A C 1
ATOM 4839 O O . THR A 1 601 ? -62.134 20.634 17.713 1.00 78.81 601 THR A O 1
ATOM 4842 N N . SER A 1 602 ? -61.250 19.595 19.498 1.00 78.00 602 SER A N 1
ATOM 4843 C CA . SER A 1 602 ? -61.548 18.230 19.039 1.00 78.00 602 SER A CA 1
ATOM 4844 C C . SER A 1 602 ? -63.039 18.035 18.696 1.00 78.00 602 SER A C 1
ATOM 4846 O O . SER A 1 602 ? -63.380 17.577 17.606 1.00 78.00 602 SER A O 1
ATOM 4848 N N . TRP A 1 603 ? -63.940 18.528 19.556 1.00 79.94 603 TRP A N 1
ATOM 4849 C CA . TRP A 1 603 ? -65.385 18.558 19.288 1.00 79.94 603 TRP A CA 1
ATOM 4850 C C . TRP A 1 603 ? -65.765 19.488 18.122 1.00 79.94 603 TRP A C 1
ATOM 4852 O O . TRP A 1 603 ? -66.617 19.139 17.307 1.00 79.94 603 TRP A O 1
ATOM 4862 N N . GLY A 1 604 ? -65.109 20.648 17.998 1.00 75.19 604 GLY A N 1
ATOM 4863 C CA . GLY A 1 604 ? -65.290 21.565 16.870 1.00 75.19 604 GLY A CA 1
ATOM 4864 C C . GLY A 1 604 ? -64.984 20.896 15.527 1.00 75.19 604 GLY A C 1
ATOM 4865 O O . GLY A 1 604 ? -65.810 20.973 14.619 1.00 75.19 604 GLY A O 1
ATOM 4866 N N . VAL A 1 605 ? -63.869 20.162 15.444 1.00 78.25 605 VAL A N 1
ATOM 4867 C CA . VAL A 1 605 ? -63.471 19.358 14.275 1.00 78.25 605 VAL A CA 1
ATOM 4868 C C . VAL A 1 605 ? -64.486 18.245 13.998 1.00 78.25 605 VAL A C 1
ATOM 4870 O O . VAL A 1 605 ? -64.971 18.124 12.873 1.00 78.25 605 VAL A O 1
ATOM 4873 N N . GLU A 1 606 ? -64.891 17.478 15.017 1.00 79.00 606 GLU A N 1
ATOM 4874 C CA . GLU A 1 606 ? -65.915 16.432 14.860 1.00 79.00 606 GLU A CA 1
ATOM 4875 C C . GLU A 1 606 ? -67.277 16.988 14.401 1.00 79.00 606 GLU A C 1
ATOM 4877 O O . GLU A 1 606 ? -67.990 16.305 13.671 1.00 79.00 606 GLU A O 1
ATOM 4882 N N . SER A 1 607 ? -67.617 18.230 14.769 1.00 74.94 607 SER A N 1
ATOM 4883 C CA . SER A 1 607 ? -68.828 18.948 14.328 1.00 74.94 607 SER A CA 1
ATOM 4884 C C . SER A 1 607 ? -68.701 19.642 12.959 1.00 74.94 607 SER A C 1
ATOM 4886 O O . SER A 1 607 ? -69.680 20.191 12.437 1.00 74.94 607 SER A O 1
ATOM 4888 N N . ALA A 1 608 ? -67.488 19.713 12.405 1.00 72.25 608 ALA A N 1
ATOM 4889 C CA . ALA A 1 608 ? -67.202 20.286 11.092 1.00 72.25 608 ALA A CA 1
ATOM 4890 C C . ALA A 1 608 ? -67.163 19.212 9.993 1.00 72.25 608 ALA A C 1
ATOM 4892 O O . ALA A 1 608 ? -67.491 19.509 8.847 1.00 72.25 608 ALA A O 1
ATOM 4893 N N . LEU A 1 609 ? -66.828 17.969 10.352 1.00 77.69 609 LEU A N 1
ATOM 4894 C CA . LEU A 1 609 ? -66.867 16.810 9.464 1.00 77.69 609 LEU A CA 1
ATOM 4895 C C . LEU A 1 609 ? -68.311 16.422 9.106 1.00 77.69 609 LEU A C 1
ATOM 4897 O O . LEU A 1 609 ? -69.061 15.921 9.941 1.00 77.69 609 LEU A O 1
ATOM 4901 N N . THR A 1 610 ? -68.685 16.623 7.842 1.00 69.56 610 THR A N 1
ATOM 4902 C CA . THR A 1 610 ? -69.988 16.220 7.284 1.00 69.56 610 THR A CA 1
ATOM 4903 C C . THR A 1 610 ? -70.007 14.780 6.762 1.00 69.56 610 THR A C 1
ATOM 4905 O O . THR A 1 610 ? -71.078 14.182 6.674 1.00 69.56 610 THR A O 1
ATOM 4908 N N . ASP A 1 611 ? -68.844 14.203 6.441 1.00 79.19 611 ASP A N 1
ATOM 4909 C CA . ASP A 1 611 ? -68.714 12.798 6.048 1.00 79.19 611 ASP A CA 1
ATOM 4910 C C . ASP A 1 611 ? -68.655 11.868 7.273 1.00 79.19 611 ASP A C 1
ATOM 4912 O O . ASP A 1 611 ? -67.782 11.973 8.142 1.00 79.19 611 ASP A O 1
ATOM 4916 N N . GLN A 1 612 ? -69.563 10.893 7.298 1.00 77.94 612 GLN A N 1
ATOM 4917 C CA . GLN A 1 612 ? -69.654 9.869 8.334 1.00 77.94 612 GLN A CA 1
ATOM 4918 C C . GLN A 1 612 ? -68.404 8.968 8.386 1.00 77.94 612 GLN A C 1
ATOM 4920 O O . GLN A 1 612 ? -68.034 8.497 9.466 1.00 77.94 612 GLN A O 1
ATOM 4925 N N . ASN A 1 613 ? -67.731 8.732 7.254 1.00 81.50 613 ASN A N 1
ATOM 4926 C CA . ASN A 1 613 ? -66.517 7.915 7.188 1.00 81.50 613 ASN A CA 1
ATOM 4927 C C . ASN A 1 613 ? -65.318 8.666 7.799 1.00 81.50 613 ASN A C 1
ATOM 4929 O O . ASN A 1 613 ? -64.665 8.147 8.708 1.00 81.50 613 ASN A O 1
ATOM 4933 N N . ALA A 1 614 ? -65.094 9.922 7.401 1.00 80.56 614 ALA A N 1
ATOM 4934 C CA . ALA A 1 614 ? -64.113 10.811 8.021 1.00 80.56 614 ALA A CA 1
ATOM 4935 C C . ALA A 1 614 ? -64.363 10.999 9.529 1.00 80.56 614 ALA A C 1
ATOM 4937 O O . ALA A 1 614 ? -63.431 10.843 10.320 1.00 80.56 614 ALA A O 1
ATOM 4938 N N . CYS A 1 615 ? -65.613 11.232 9.953 1.00 82.88 615 CYS A N 1
ATOM 4939 C CA . CYS A 1 615 ? -65.980 11.336 11.372 1.00 82.88 615 CYS A CA 1
ATOM 4940 C C . CYS A 1 615 ? -65.635 10.052 12.155 1.00 82.88 615 CYS A C 1
ATOM 4942 O O . CYS A 1 615 ? -65.089 10.115 13.258 1.00 82.88 615 CYS A O 1
ATOM 4944 N N . THR A 1 616 ? -65.889 8.874 11.572 1.00 84.69 616 THR A N 1
ATOM 4945 C CA . THR A 1 616 ? -65.576 7.579 12.203 1.00 84.69 616 THR A CA 1
ATOM 4946 C C . THR A 1 616 ? -64.066 7.365 12.340 1.00 84.69 616 THR A C 1
ATOM 4948 O O . THR A 1 616 ? -63.594 7.010 13.422 1.00 84.69 616 THR A O 1
ATOM 4951 N N . LYS A 1 617 ? -63.287 7.642 11.286 1.00 85.31 617 LYS A N 1
ATOM 4952 C CA . LYS A 1 617 ? -61.816 7.550 11.314 1.00 85.31 617 LYS A CA 1
ATOM 4953 C C . LYS A 1 617 ? -61.196 8.534 12.305 1.00 85.31 617 LYS A C 1
ATOM 4955 O O . LYS A 1 617 ? -60.312 8.145 13.063 1.00 85.31 617 LYS A O 1
ATOM 4960 N N . PHE A 1 618 ? -61.689 9.775 12.346 1.00 87.12 618 PHE A N 1
ATOM 4961 C CA . PHE A 1 618 ? -61.217 10.785 13.290 1.00 87.12 618 PHE A CA 1
ATOM 4962 C C . PHE A 1 618 ? -61.524 10.391 14.740 1.00 87.12 618 PHE A C 1
ATOM 4964 O O . PHE A 1 618 ? -60.659 10.534 15.598 1.00 87.12 618 PHE A O 1
ATOM 4971 N N . LYS A 1 619 ? -62.693 9.807 15.036 1.00 84.44 619 LYS A N 1
ATOM 4972 C CA . LYS A 1 619 ? -62.994 9.244 16.371 1.00 84.44 619 LYS A CA 1
ATOM 4973 C C . LYS A 1 619 ? -62.089 8.069 16.745 1.00 84.44 619 LYS A C 1
ATOM 4975 O O . LYS A 1 619 ? -61.736 7.905 17.907 1.00 84.44 619 LYS A O 1
ATOM 4980 N N . GLN A 1 620 ? -61.651 7.283 15.763 1.00 85.69 620 GLN A N 1
ATOM 4981 C CA . GLN A 1 620 ? -60.721 6.164 15.952 1.00 85.69 620 GLN A CA 1
ATOM 4982 C C . GLN A 1 620 ? -59.230 6.572 15.916 1.00 85.69 620 GLN A C 1
ATOM 4984 O O . GLN A 1 620 ? -58.365 5.693 15.921 1.00 85.69 620 GLN A O 1
ATOM 4989 N N . ARG A 1 621 ? -58.901 7.876 15.934 1.00 88.38 621 ARG A N 1
ATOM 4990 C CA . ARG A 1 621 ? -57.529 8.420 15.809 1.00 88.38 621 ARG A CA 1
ATOM 4991 C C . ARG A 1 621 ? -56.480 7.788 16.736 1.00 88.38 621 ARG A C 1
ATOM 4993 O O . ARG A 1 621 ? -55.358 7.565 16.300 1.00 88.38 621 ARG A O 1
ATOM 5000 N N . ALA A 1 622 ? -56.840 7.408 17.965 1.00 84.94 622 ALA A N 1
ATOM 5001 C CA . ALA A 1 622 ? -55.917 6.759 18.910 1.00 84.94 622 ALA A CA 1
ATOM 5002 C C . ALA A 1 622 ? -55.503 5.315 18.543 1.00 84.94 622 ALA A C 1
ATOM 5004 O O . ALA A 1 622 ? -54.574 4.773 19.141 1.00 84.94 622 ALA A O 1
ATOM 5005 N N . SER A 1 623 ? -56.181 4.672 17.584 1.00 86.75 623 SER A N 1
ATOM 5006 C CA . SER A 1 623 ? -55.836 3.311 17.138 1.00 86.75 623 SER A CA 1
ATOM 5007 C C . SER A 1 623 ? -54.627 3.268 16.195 1.00 86.75 623 SER A C 1
ATOM 5009 O O . SER A 1 623 ? -53.898 2.272 16.176 1.00 86.75 623 SER A O 1
ATOM 5011 N N . TYR A 1 624 ? -54.379 4.356 15.463 1.00 87.31 624 TYR A N 1
ATOM 5012 C CA . TYR A 1 624 ? -53.252 4.501 14.543 1.00 87.31 624 TYR A CA 1
ATOM 5013 C C . TYR A 1 624 ? -51.925 4.618 15.303 1.00 87.31 624 TYR A C 1
ATOM 5015 O O . TYR A 1 624 ? -51.896 4.954 16.487 1.00 87.31 624 TYR A O 1
ATOM 5023 N N . ASP A 1 625 ? -50.822 4.254 14.656 1.00 84.50 625 ASP A N 1
ATOM 5024 C CA . ASP A 1 625 ? -49.474 4.360 15.221 1.00 84.50 625 ASP A CA 1
ATOM 5025 C C . ASP A 1 625 ? -48.960 5.795 15.111 1.00 84.50 625 ASP A C 1
ATOM 5027 O O . ASP A 1 625 ? -48.520 6.368 16.104 1.00 84.50 625 ASP A O 1
ATOM 5031 N N . TYR A 1 626 ? -49.114 6.401 13.931 1.00 88.50 626 TYR A N 1
ATOM 5032 C CA . TYR A 1 626 ? -48.763 7.796 13.675 1.00 88.50 626 TYR A CA 1
ATOM 5033 C C . TYR A 1 626 ? -49.924 8.536 13.007 1.00 88.50 626 TYR A C 1
ATOM 5035 O O . TYR A 1 626 ? -50.722 7.952 12.270 1.00 88.50 626 TYR A O 1
ATOM 5043 N N . ILE A 1 627 ? -49.984 9.843 13.251 1.00 90.25 627 ILE A N 1
ATOM 5044 C CA . ILE A 1 627 ? -50.877 10.782 12.572 1.00 90.25 627 ILE A CA 1
ATOM 5045 C C . ILE A 1 627 ? -49.986 11.789 11.851 1.00 90.25 627 ILE A C 1
ATOM 5047 O O . ILE A 1 627 ? -49.071 12.331 12.472 1.00 90.25 627 ILE A O 1
ATOM 5051 N N . VAL A 1 628 ? -50.244 12.025 10.565 1.00 90.75 628 VAL A N 1
ATOM 5052 C CA . VAL A 1 628 ? -49.506 13.001 9.752 1.00 90.75 628 VAL A CA 1
ATOM 5053 C C . VAL A 1 628 ? -50.464 14.079 9.259 1.00 90.75 628 VAL A C 1
ATOM 5055 O O . VAL A 1 628 ? -51.507 13.766 8.682 1.00 90.75 628 VAL A O 1
ATOM 5058 N N . LEU A 1 629 ? -50.106 15.338 9.502 1.00 90.75 629 LEU A N 1
ATOM 5059 C CA . LEU A 1 629 ? -50.856 16.529 9.106 1.00 90.75 629 LEU A CA 1
ATOM 5060 C C . LEU A 1 629 ? -50.142 17.222 7.939 1.00 90.75 629 LEU A C 1
ATOM 5062 O O . LEU A 1 629 ? -48.915 17.349 7.967 1.00 90.75 629 LEU A O 1
ATOM 5066 N N . PHE A 1 630 ? -50.889 17.691 6.939 1.00 89.81 630 PHE A N 1
ATOM 5067 C CA . PHE A 1 630 ? -50.321 18.432 5.810 1.00 89.81 630 PHE A CA 1
ATOM 5068 C C . PHE A 1 630 ? -51.326 19.372 5.132 1.00 89.81 630 PHE A C 1
ATOM 5070 O O . PHE A 1 630 ? -52.540 19.183 5.213 1.00 89.81 630 PHE A O 1
ATOM 5077 N N . ASP A 1 631 ? -50.792 20.385 4.458 1.00 85.75 631 ASP A N 1
ATOM 5078 C CA . ASP A 1 631 ? -51.477 21.272 3.517 1.00 85.75 631 ASP A CA 1
ATOM 5079 C C . ASP A 1 631 ? -50.744 21.221 2.155 1.00 85.75 631 ASP A C 1
ATOM 5081 O O . ASP A 1 631 ? -50.211 20.168 1.799 1.00 85.75 631 ASP A O 1
ATOM 5085 N N . ASP A 1 632 ? -50.744 22.296 1.362 1.00 80.31 632 ASP A N 1
ATOM 5086 C CA . ASP A 1 632 ? -50.076 22.320 0.056 1.00 80.31 632 ASP A CA 1
ATOM 5087 C C . ASP A 1 632 ? -48.540 22.298 0.156 1.00 80.31 632 ASP A C 1
ATOM 5089 O O . ASP A 1 632 ? -47.928 21.447 -0.490 1.00 80.31 632 ASP A O 1
ATOM 5093 N N . ASP A 1 633 ? -47.924 23.170 0.968 1.00 80.25 633 ASP A N 1
ATOM 5094 C CA . ASP A 1 633 ? -46.474 23.440 0.945 1.00 80.25 633 ASP A CA 1
ATOM 5095 C C . ASP A 1 633 ? -45.789 23.640 2.323 1.00 80.25 633 ASP A C 1
ATOM 5097 O O . ASP A 1 633 ? -44.599 23.968 2.372 1.00 80.25 633 ASP A O 1
ATOM 5101 N N . SER A 1 634 ? -46.472 23.431 3.459 1.00 76.75 634 SER A N 1
ATOM 5102 C CA . SER A 1 634 ? -45.889 23.682 4.791 1.00 76.75 634 SER A CA 1
ATOM 5103 C C . SER A 1 634 ? -44.720 22.760 5.177 1.00 76.75 634 SER A C 1
ATOM 5105 O O . SER A 1 634 ? -44.552 21.635 4.708 1.00 76.75 634 SER A O 1
ATOM 5107 N N . TYR A 1 635 ? -43.916 23.255 6.122 1.00 76.00 635 TYR A N 1
ATOM 5108 C CA . TYR A 1 635 ? -42.779 22.575 6.747 1.00 76.00 635 TYR A CA 1
ATOM 5109 C C . TYR A 1 635 ? -42.617 23.063 8.198 1.00 76.00 635 TYR A C 1
ATOM 5111 O O . TYR A 1 635 ? -42.863 24.241 8.480 1.00 76.00 635 TYR A O 1
ATOM 5119 N N . GLU A 1 636 ? -42.189 22.192 9.126 1.00 67.94 636 GLU A N 1
ATOM 5120 C CA . GLU A 1 636 ? -42.222 22.453 10.590 1.00 67.94 636 GLU A CA 1
ATOM 5121 C C . GLU A 1 636 ? -41.551 23.795 10.968 1.00 67.94 636 GLU A C 1
ATOM 5123 O O . GLU A 1 636 ? -42.072 24.560 11.780 1.00 67.94 636 GLU A O 1
ATOM 5128 N N . ASN A 1 637 ? -40.443 24.145 10.304 1.00 62.66 637 ASN A N 1
ATOM 5129 C CA . ASN A 1 637 ? -39.654 25.352 10.589 1.00 62.66 637 ASN A CA 1
ATOM 5130 C C . ASN A 1 637 ? -40.312 26.697 10.193 1.00 62.66 637 ASN A C 1
ATOM 5132 O O . ASN A 1 637 ? -39.762 27.746 10.526 1.00 62.66 637 ASN A O 1
ATOM 5136 N N . ASN A 1 638 ? -41.452 26.707 9.487 1.00 65.81 638 ASN A N 1
ATOM 5137 C CA . ASN A 1 638 ? -42.166 27.935 9.082 1.00 65.81 638 ASN A CA 1
ATOM 5138 C C . ASN A 1 638 ? -43.536 28.105 9.769 1.00 65.81 638 ASN A C 1
ATOM 5140 O O . ASN A 1 638 ? -44.216 29.118 9.589 1.00 65.81 638 ASN A O 1
ATOM 5144 N N . LEU A 1 639 ? -43.935 27.151 10.613 1.00 71.38 639 LEU A N 1
ATOM 5145 C CA . LEU A 1 639 ? -45.222 27.171 11.304 1.00 71.38 639 LEU A CA 1
ATOM 5146 C C . LEU A 1 639 ? -45.216 28.141 12.491 1.00 71.38 639 LEU A C 1
ATOM 5148 O O . LEU A 1 639 ? -44.893 27.799 13.629 1.00 71.38 639 LEU A O 1
ATOM 5152 N N . LYS A 1 640 ? -45.609 29.386 12.220 1.00 63.16 640 LYS A N 1
ATOM 5153 C CA . LYS A 1 640 ? -45.789 30.427 13.242 1.00 63.16 640 LYS A CA 1
ATOM 5154 C C . LYS A 1 640 ? -47.046 30.173 14.084 1.00 63.16 640 LYS A C 1
ATOM 5156 O O . LYS A 1 640 ? -48.013 29.557 13.633 1.00 63.16 640 LYS A O 1
ATOM 5161 N N . ALA A 1 641 ? -47.056 30.703 15.308 1.00 57.78 641 ALA A N 1
ATOM 5162 C CA . ALA A 1 641 ? -48.236 30.678 16.170 1.00 57.78 641 ALA A CA 1
ATOM 5163 C C . ALA A 1 641 ? -49.429 31.352 15.463 1.00 57.78 641 ALA A C 1
ATOM 5165 O O . ALA A 1 641 ? -49.341 32.517 15.078 1.00 57.78 641 ALA A O 1
ATOM 5166 N N . GLY A 1 642 ? -50.519 30.601 15.277 1.00 61.72 642 GLY A N 1
ATOM 5167 C CA . GLY A 1 642 ? -51.683 31.003 14.477 1.00 61.72 642 GLY A CA 1
ATOM 5168 C C . GLY A 1 642 ? -51.874 30.216 13.172 1.00 61.72 642 GLY A C 1
ATOM 5169 O O . GLY A 1 642 ? -52.923 30.355 12.553 1.00 61.72 642 GLY A O 1
ATOM 5170 N N . HIS A 1 643 ? -50.921 29.368 12.761 1.00 78.44 643 HIS A N 1
ATOM 5171 C CA . HIS A 1 643 ? -51.087 28.515 11.578 1.00 78.44 643 HIS A CA 1
ATOM 5172 C C . HIS A 1 643 ? -52.103 27.379 11.795 1.00 78.44 643 HIS A C 1
ATOM 5174 O O . HIS A 1 643 ? -52.104 26.747 12.853 1.00 78.44 643 HIS A O 1
ATOM 5180 N N . CYS A 1 644 ? -52.910 27.058 10.778 1.00 76.25 644 CYS A N 1
ATOM 5181 C CA . CYS A 1 644 ? -54.003 26.079 10.868 1.00 76.25 644 CYS A CA 1
ATOM 5182 C C . CYS A 1 644 ? -53.522 24.669 11.255 1.00 76.25 644 CYS A C 1
ATOM 5184 O O . CYS A 1 644 ? -54.078 24.072 12.176 1.00 76.25 644 CYS A O 1
ATOM 5186 N N . LEU A 1 645 ? -52.436 24.177 10.640 1.00 82.69 645 LEU A N 1
ATOM 5187 C CA . LEU A 1 645 ? -51.800 22.898 11.006 1.00 82.69 645 LEU A CA 1
ATOM 5188 C C . LEU A 1 645 ? -51.394 22.844 12.488 1.00 82.69 645 LEU A C 1
ATOM 5190 O O . LEU A 1 645 ? -51.641 21.848 13.163 1.00 82.69 645 LEU A O 1
ATOM 5194 N N . MET A 1 646 ? -50.812 23.927 13.016 1.00 80.44 646 MET A N 1
ATOM 5195 C CA . MET A 1 646 ? -50.398 24.001 14.421 1.00 80.44 646 MET A CA 1
ATOM 5196 C C . MET A 1 646 ? -51.612 24.122 15.357 1.00 80.44 646 MET A C 1
ATOM 5198 O O . MET A 1 646 ? -51.627 23.508 16.423 1.00 80.44 646 MET A O 1
ATOM 5202 N N . GLY A 1 647 ? -52.658 24.844 14.940 1.00 79.81 647 GLY A N 1
ATOM 5203 C CA . GLY A 1 647 ? -53.945 24.901 15.636 1.00 79.81 647 GLY A CA 1
ATOM 5204 C C . GLY A 1 647 ? -54.596 23.523 15.767 1.00 79.81 647 GLY A C 1
ATOM 5205 O O . GLY A 1 647 ? -54.996 23.142 16.866 1.00 79.81 647 GLY A O 1
ATOM 5206 N N . LEU A 1 648 ? -54.626 22.731 14.687 1.00 84.62 648 LEU A N 1
ATOM 5207 C CA . LEU A 1 648 ? -55.133 21.358 14.731 1.00 84.62 648 LEU A CA 1
ATOM 5208 C C . LEU A 1 648 ? -54.233 20.438 15.570 1.00 84.62 648 LEU A C 1
ATOM 5210 O O . LEU A 1 648 ? -54.750 19.726 16.429 1.00 84.62 648 LEU A O 1
ATOM 5214 N N . LYS A 1 649 ? -52.904 20.488 15.383 1.00 86.81 649 LYS A N 1
ATOM 5215 C CA . LYS A 1 649 ? -51.916 19.713 16.161 1.00 86.81 649 LYS A CA 1
ATOM 5216 C C . LYS A 1 649 ? -52.104 19.926 17.666 1.00 86.81 649 LYS A C 1
ATOM 5218 O O . LYS A 1 649 ? -52.229 18.960 18.416 1.00 86.81 649 LYS A O 1
ATOM 5223 N N . GLN A 1 650 ? -52.226 21.180 18.104 1.00 83.06 650 GLN A N 1
ATOM 5224 C CA . GLN A 1 650 ? -52.504 21.518 19.502 1.00 83.06 650 GLN A CA 1
ATOM 5225 C C . GLN A 1 650 ? -53.907 21.074 19.945 1.00 83.06 650 GLN A C 1
ATOM 5227 O O . GLN A 1 650 ? -54.053 20.534 21.043 1.00 83.06 650 GLN A O 1
ATOM 5232 N N . ALA A 1 651 ? -54.934 21.234 19.105 1.00 82.00 651 ALA A N 1
ATOM 5233 C CA . ALA A 1 651 ? -56.302 20.828 19.429 1.00 82.00 651 ALA A CA 1
ATOM 5234 C C . ALA A 1 651 ? -56.458 19.315 19.668 1.00 82.00 651 ALA A C 1
ATOM 5236 O O . ALA A 1 651 ? -57.236 18.936 20.541 1.00 82.00 651 ALA A O 1
ATOM 5237 N N . ILE A 1 652 ? -55.728 18.466 18.928 1.00 85.75 652 ILE A N 1
ATOM 5238 C CA . ILE A 1 652 ? -55.833 16.995 19.022 1.00 85.75 652 ILE A CA 1
ATOM 5239 C C . ILE A 1 652 ? -54.810 16.341 19.961 1.00 85.75 652 ILE A C 1
ATOM 5241 O O . ILE A 1 652 ? -55.030 15.208 20.379 1.00 85.75 652 ILE A O 1
ATOM 5245 N N . PHE A 1 653 ? -53.695 17.012 20.278 1.00 86.19 653 PHE A N 1
ATOM 5246 C CA . PHE A 1 653 ? -52.629 16.452 21.126 1.00 86.19 653 PHE A CA 1
ATOM 5247 C C . PHE A 1 653 ? -52.474 17.162 22.478 1.00 86.19 653 PHE A C 1
ATOM 5249 O O . PHE A 1 653 ? -52.196 16.511 23.482 1.00 86.19 653 PHE A O 1
ATOM 5256 N N . SER A 1 654 ? -52.651 18.486 22.529 1.00 81.31 654 SER A N 1
ATOM 5257 C CA . SER A 1 654 ? -52.418 19.292 23.740 1.00 81.31 654 SER A CA 1
ATOM 5258 C C . SER A 1 654 ? -53.699 19.660 24.495 1.00 81.31 654 SER A C 1
ATOM 5260 O O . SER A 1 654 ? -53.650 19.854 25.709 1.00 81.31 654 SER A O 1
ATOM 5262 N N . PHE A 1 655 ? -54.834 19.770 23.795 1.00 77.25 655 PHE A N 1
ATOM 5263 C CA . PHE A 1 655 ? -56.104 20.236 24.368 1.00 77.25 655 PHE A CA 1
ATOM 5264 C C . PHE A 1 655 ? -57.245 19.203 24.346 1.00 77.25 655 PHE A C 1
ATOM 5266 O O . PHE A 1 655 ? -58.276 19.439 24.980 1.00 77.25 655 PHE A O 1
ATOM 5273 N N . ASP A 1 656 ? -57.063 18.053 23.692 1.00 80.12 656 ASP A N 1
ATOM 5274 C CA . ASP A 1 656 ? -57.984 16.915 23.782 1.00 80.12 656 ASP A CA 1
ATOM 5275 C C . ASP A 1 656 ? -57.800 16.198 25.133 1.00 80.12 656 ASP A C 1
ATOM 5277 O O . ASP A 1 656 ? -56.694 15.790 25.494 1.00 80.12 656 ASP A O 1
ATOM 5281 N N . ARG A 1 657 ? -58.879 16.084 25.915 1.00 74.56 657 ARG A N 1
ATOM 5282 C CA . ARG A 1 657 ? -58.867 15.410 27.227 1.00 74.56 657 ARG A CA 1
ATOM 5283 C C . ARG A 1 657 ? -59.385 13.977 27.166 1.00 74.56 657 ARG A C 1
ATOM 5285 O O . ARG A 1 657 ? -59.105 13.209 28.087 1.00 74.56 657 ARG A O 1
ATOM 5292 N N . ASP A 1 658 ? -60.114 13.635 26.110 1.00 77.12 658 ASP A N 1
ATOM 5293 C CA . ASP A 1 658 ? -60.892 12.402 26.016 1.00 77.12 658 ASP A CA 1
ATOM 5294 C C . ASP A 1 658 ? -60.139 11.322 25.224 1.00 77.12 658 ASP A C 1
ATOM 5296 O O . ASP A 1 658 ? -60.314 10.129 25.478 1.00 77.12 658 ASP A O 1
ATOM 5300 N N . VAL A 1 659 ? -59.251 11.722 24.303 1.00 79.38 659 VAL A N 1
ATOM 5301 C CA . VAL A 1 659 ? -58.498 10.808 23.432 1.00 79.38 659 VAL A CA 1
ATOM 5302 C C . VAL A 1 659 ? -56.989 11.055 23.524 1.00 79.38 659 VAL A C 1
ATOM 5304 O O . VAL A 1 659 ? -56.500 12.126 23.182 1.00 79.38 659 VAL A O 1
ATOM 5307 N N . LYS A 1 660 ? -56.224 10.034 23.940 1.00 81.56 660 LYS A N 1
ATOM 5308 C CA . LYS A 1 660 ? -54.749 10.068 23.985 1.00 81.56 660 LYS A CA 1
ATOM 5309 C C . LYS A 1 660 ? -54.128 9.350 22.787 1.00 81.56 660 LYS A C 1
ATOM 5311 O O . LYS A 1 660 ? -54.501 8.221 22.481 1.00 81.56 660 LYS A O 1
ATOM 5316 N N . LEU A 1 661 ? -53.155 9.997 22.151 1.00 84.75 661 LEU A N 1
ATOM 5317 C CA . LEU A 1 661 ? -52.411 9.485 20.996 1.00 84.75 661 LEU A CA 1
ATOM 5318 C C . LEU A 1 661 ? -51.117 8.771 21.436 1.00 84.75 661 LEU A C 1
ATOM 5320 O O . LEU A 1 661 ? -50.564 9.096 22.486 1.00 84.75 661 LEU A O 1
ATOM 5324 N N . LYS A 1 662 ? -50.629 7.807 20.640 1.00 83.31 662 LYS A N 1
ATOM 5325 C CA . LYS A 1 662 ? -49.378 7.065 20.921 1.00 83.31 662 LYS A CA 1
ATOM 5326 C C . LYS A 1 662 ? -48.121 7.923 20.730 1.00 83.31 662 LYS A C 1
ATOM 5328 O O . LYS A 1 662 ? -47.186 7.830 21.520 1.00 83.31 662 LYS A O 1
ATOM 5333 N N . HIS A 1 663 ? -48.122 8.749 19.687 1.00 83.12 663 HIS A N 1
ATOM 5334 C CA . HIS A 1 663 ? -47.043 9.659 19.311 1.00 83.12 663 HIS A CA 1
ATOM 5335 C C . HIS A 1 663 ? -47.614 11.056 19.019 1.00 83.12 663 HIS A C 1
ATOM 5337 O O . HIS A 1 663 ? -48.812 11.200 18.756 1.00 83.12 663 HIS A O 1
ATOM 5343 N N . GLU A 1 664 ? -46.767 12.086 19.087 1.00 85.56 664 GLU A N 1
ATOM 5344 C CA . GLU A 1 664 ? -47.131 13.447 18.675 1.00 85.56 664 GLU A CA 1
ATOM 5345 C C . GLU A 1 664 ? -47.453 13.465 17.163 1.00 85.56 664 GLU A C 1
ATOM 5347 O O . GLU A 1 664 ? -46.747 12.804 16.397 1.00 85.56 664 GLU A O 1
ATOM 5352 N N . PRO A 1 665 ? -48.497 14.187 16.703 1.00 88.38 665 PRO A N 1
ATOM 5353 C CA . PRO A 1 665 ? -48.778 14.323 15.277 1.00 88.38 665 PRO A CA 1
ATOM 5354 C C . PRO A 1 665 ? -47.600 14.950 14.520 1.00 88.38 665 PRO A C 1
ATOM 5356 O O . PRO A 1 665 ? -47.135 16.045 14.858 1.00 88.38 665 PRO A O 1
ATOM 5359 N N . LEU A 1 666 ? -47.150 14.250 13.481 1.00 89.31 666 LEU A N 1
ATOM 5360 C CA . LEU A 1 666 ? -46.050 14.658 12.612 1.00 89.31 666 LEU A CA 1
ATOM 5361 C C . LEU A 1 666 ? -46.564 15.568 11.498 1.00 89.31 666 LEU A C 1
ATOM 5363 O O . LEU A 1 666 ? -47.727 15.484 11.099 1.00 89.31 666 LEU A O 1
ATOM 5367 N N . ILE A 1 667 ? -45.688 16.412 10.966 1.00 88.44 667 ILE A N 1
ATOM 5368 C CA . ILE A 1 667 ? -46.001 17.287 9.831 1.00 88.44 667 ILE A CA 1
ATOM 5369 C C . ILE A 1 667 ? -45.226 16.820 8.601 1.00 88.44 667 ILE A C 1
ATOM 5371 O O . ILE A 1 667 ? -44.042 16.506 8.705 1.00 88.44 667 ILE A O 1
ATOM 5375 N N . LEU A 1 668 ? -45.898 16.719 7.453 1.00 88.94 668 LEU A N 1
ATOM 5376 C CA . LEU A 1 668 ? -45.260 16.331 6.195 1.00 88.94 668 LEU A CA 1
ATOM 5377 C C . LEU A 1 668 ? -44.436 17.502 5.653 1.00 88.94 668 LEU A C 1
ATOM 5379 O O . LEU A 1 668 ? -45.005 18.523 5.272 1.00 88.94 668 LEU A O 1
ATOM 5383 N N . ASP A 1 669 ? -43.114 17.358 5.601 1.00 84.56 669 ASP A N 1
ATOM 5384 C CA . ASP A 1 669 ? -42.249 18.410 5.064 1.00 84.56 669 ASP A CA 1
ATOM 5385 C C . ASP A 1 669 ? -42.443 18.551 3.545 1.00 84.56 669 ASP A C 1
ATOM 5387 O O . ASP A 1 669 ? -42.213 17.598 2.796 1.00 84.56 669 ASP A O 1
ATOM 5391 N N . GLY A 1 670 ? -42.849 19.748 3.107 1.00 79.25 670 GLY A N 1
ATOM 5392 C CA . GLY A 1 670 ? -43.148 20.067 1.705 1.00 79.25 670 GLY A CA 1
ATOM 5393 C C . GLY A 1 670 ? -44.601 19.793 1.291 1.00 79.25 670 GLY A C 1
ATOM 5394 O O . GLY A 1 670 ? -44.929 19.902 0.110 1.00 79.25 670 GLY A O 1
ATOM 5395 N N . GLY A 1 671 ? -45.468 19.434 2.246 1.00 86.94 671 GLY A N 1
ATOM 5396 C CA . GLY A 1 671 ? -46.906 19.282 2.028 1.00 86.94 671 GLY A CA 1
ATOM 5397 C C . GLY A 1 671 ? -47.296 18.287 0.925 1.00 86.94 671 GLY A C 1
ATOM 5398 O O . GLY A 1 671 ? -46.613 17.292 0.650 1.00 86.94 671 GLY A O 1
ATOM 5399 N N . TYR A 1 672 ? -48.448 18.539 0.306 1.00 86.88 672 TYR A N 1
ATOM 5400 C CA . TYR A 1 672 ? -48.964 17.748 -0.806 1.00 86.88 672 TYR A CA 1
ATOM 5401 C C . TYR A 1 672 ? -48.218 18.013 -2.128 1.00 86.88 672 TYR A C 1
ATOM 5403 O O . TYR A 1 672 ? -48.103 17.087 -2.934 1.00 86.88 672 TYR A O 1
ATOM 5411 N N . GLU A 1 673 ? -47.676 19.219 -2.362 1.00 82.38 673 GLU A N 1
ATOM 5412 C CA . GLU A 1 673 ? -46.938 19.540 -3.599 1.00 82.38 673 GLU A CA 1
ATOM 5413 C C . GLU A 1 673 ? -45.664 18.672 -3.746 1.00 82.38 673 GLU A C 1
ATOM 5415 O O . GLU A 1 673 ? -45.431 18.097 -4.823 1.00 82.38 673 GLU A O 1
ATOM 5420 N N . ASP A 1 674 ? -44.883 18.472 -2.674 1.00 82.50 674 ASP A N 1
ATOM 5421 C CA . ASP A 1 674 ? -43.712 17.580 -2.710 1.00 82.50 674 ASP A CA 1
ATOM 5422 C C . ASP A 1 674 ? -44.124 16.103 -2.806 1.00 82.50 674 ASP A C 1
ATOM 5424 O O . ASP A 1 674 ? -43.547 15.354 -3.602 1.00 82.50 674 ASP A O 1
ATOM 5428 N N . TRP A 1 675 ? -45.152 15.659 -2.069 1.00 84.50 675 TRP A N 1
ATOM 5429 C CA . TRP A 1 675 ? -45.654 14.282 -2.195 1.00 84.50 675 TRP A CA 1
ATOM 5430 C C . TRP A 1 675 ? -46.101 13.965 -3.628 1.00 84.50 675 TRP A C 1
ATOM 5432 O O . TRP A 1 675 ? -45.715 12.937 -4.191 1.00 84.50 675 TRP A O 1
ATOM 5442 N N . MET A 1 676 ? -46.857 14.870 -4.255 1.00 79.94 676 MET A N 1
ATOM 5443 C CA . MET A 1 676 ? -47.282 14.747 -5.649 1.00 79.94 676 MET A CA 1
ATOM 5444 C C . MET A 1 676 ? -46.098 14.775 -6.625 1.00 79.94 676 MET A C 1
ATOM 5446 O O . MET A 1 676 ? -46.148 14.127 -7.675 1.00 79.94 676 MET A O 1
ATOM 5450 N N . THR A 1 677 ? -45.016 15.474 -6.282 1.00 77.00 677 THR A N 1
ATOM 5451 C CA . THR A 1 677 ? -43.782 15.486 -7.071 1.00 77.00 677 THR A CA 1
ATOM 5452 C C . THR A 1 677 ? -43.034 14.155 -7.023 1.00 77.00 677 THR A C 1
ATOM 5454 O O . THR A 1 677 ? -42.661 13.643 -8.083 1.00 77.00 677 THR A O 1
ATOM 5457 N N . TYR A 1 678 ? -42.796 13.601 -5.830 1.00 76.69 678 TYR A N 1
ATOM 5458 C CA . TYR A 1 678 ? -42.028 12.360 -5.673 1.00 76.69 678 TYR A CA 1
ATOM 5459 C C . TYR A 1 678 ? -42.846 11.113 -6.035 1.00 76.69 678 TYR A C 1
ATOM 5461 O O . TYR A 1 678 ? -42.305 10.184 -6.635 1.00 76.69 678 TYR A O 1
ATOM 5469 N N . TYR A 1 679 ? -44.146 11.104 -5.722 1.00 81.94 679 TYR A N 1
ATOM 5470 C CA . TYR A 1 679 ? -45.028 9.940 -5.854 1.00 81.94 679 TYR A CA 1
ATOM 5471 C C . TYR A 1 679 ? -46.312 10.251 -6.648 1.00 81.94 679 TYR A C 1
ATOM 5473 O O . TYR A 1 679 ? -47.416 10.002 -6.164 1.00 81.94 679 TYR A O 1
ATOM 5481 N N . PRO A 1 680 ? -46.220 10.750 -7.900 1.00 78.06 680 PRO A N 1
ATOM 5482 C CA . PRO A 1 680 ? -47.392 11.145 -8.688 1.00 78.06 680 PRO A CA 1
ATOM 5483 C C . PRO A 1 680 ? -48.377 9.993 -8.943 1.00 78.06 680 PRO A C 1
ATOM 5485 O O . PRO A 1 680 ? -49.572 10.239 -9.069 1.00 78.06 680 PRO A O 1
ATOM 5488 N N . GLY A 1 681 ? -47.901 8.741 -8.989 1.00 78.19 681 GLY A N 1
ATOM 5489 C CA . GLY A 1 681 ? -48.747 7.551 -9.160 1.00 78.19 681 GLY A CA 1
ATOM 5490 C C . GLY A 1 681 ? -49.669 7.246 -7.971 1.00 78.19 681 GLY A C 1
ATOM 5491 O O . GLY A 1 681 ? -50.707 6.613 -8.158 1.00 78.19 681 GLY A O 1
ATOM 5492 N N . GLU A 1 682 ? -49.343 7.754 -6.780 1.00 82.75 682 GLU A N 1
ATOM 5493 C CA . GLU A 1 682 ? -50.084 7.517 -5.535 1.00 82.75 682 GLU A CA 1
ATOM 5494 C C . GLU A 1 682 ? -51.202 8.549 -5.297 1.00 82.75 682 GLU A C 1
ATOM 5496 O O . GLU A 1 682 ? -51.713 8.660 -4.187 1.00 82.75 682 GLU A O 1
ATOM 5501 N N . ASN A 1 683 ? -51.606 9.315 -6.319 1.00 83.69 683 ASN A N 1
ATOM 5502 C CA . ASN A 1 683 ? -52.577 10.413 -6.204 1.00 83.69 683 ASN A CA 1
ATOM 5503 C C . ASN A 1 683 ? -53.757 10.244 -7.167 1.00 83.69 683 ASN A C 1
ATOM 5505 O O . ASN A 1 683 ? -53.620 9.666 -8.249 1.00 83.69 683 ASN A O 1
ATOM 5509 N N . THR A 1 684 ? -54.953 10.696 -6.784 1.00 81.69 684 THR A N 1
ATOM 5510 C CA . THR A 1 684 ? -56.189 10.434 -7.542 1.00 81.69 684 THR A CA 1
ATOM 5511 C C . THR A 1 684 ? -56.144 11.007 -8.958 1.00 81.69 684 THR A C 1
ATOM 5513 O O . THR A 1 684 ? -56.391 10.244 -9.898 1.00 81.69 684 THR A O 1
ATOM 5516 N N . ALA A 1 685 ? -55.714 12.262 -9.126 1.00 73.25 685 ALA A N 1
ATOM 5517 C CA . ALA A 1 685 ? -55.493 12.902 -10.425 1.00 73.25 685 ALA A CA 1
ATOM 5518 C C . ALA A 1 685 ? -54.010 13.307 -10.622 1.00 73.25 685 ALA A C 1
ATOM 5520 O O . ALA A 1 685 ? -53.571 14.312 -10.059 1.00 73.25 685 ALA A O 1
ATOM 5521 N N . PRO A 1 686 ? -53.224 12.567 -11.432 1.00 60.81 686 PRO A N 1
ATOM 5522 C CA . PRO A 1 686 ? -51.783 12.805 -11.611 1.00 60.81 686 PRO A CA 1
ATOM 5523 C C . PRO A 1 686 ? -51.420 13.808 -12.730 1.00 60.81 686 PRO A C 1
ATOM 5525 O O . PRO A 1 686 ? -50.247 13.941 -13.075 1.00 60.81 686 PRO A O 1
ATOM 5528 N N . LEU A 1 687 ? -52.403 14.472 -13.353 1.00 54.66 687 LEU A N 1
ATOM 5529 C CA . LEU A 1 687 ? -52.228 15.293 -14.563 1.00 54.66 687 LEU A CA 1
ATOM 5530 C C . LEU A 1 687 ? -52.797 16.712 -14.392 1.00 54.66 687 LEU A C 1
ATOM 5532 O O . LEU A 1 687 ? -53.775 17.081 -15.040 1.00 54.66 687 LEU A O 1
ATOM 5536 N N . ILE A 1 688 ? -52.155 17.521 -13.545 1.00 47.09 688 ILE A N 1
ATOM 5537 C CA . ILE A 1 688 ? -52.389 18.972 -13.443 1.00 47.09 688 ILE A CA 1
ATOM 5538 C C . ILE A 1 688 ? -51.055 19.719 -13.635 1.00 47.09 688 ILE A C 1
ATOM 5540 O O . ILE A 1 688 ? -49.974 19.185 -13.380 1.00 47.09 688 ILE A O 1
ATOM 5544 N N . SER A 1 689 ? -51.130 20.930 -14.194 1.00 39.47 689 SER A N 1
ATOM 5545 C CA . SER A 1 689 ? -49.982 21.717 -14.661 1.00 39.47 689 SER A CA 1
ATOM 5546 C C . SER A 1 689 ? -49.001 22.073 -13.540 1.00 39.47 689 SER A C 1
ATOM 5548 O O . SER A 1 689 ? -49.323 22.864 -12.657 1.00 39.47 689 SER A O 1
ATOM 5550 N N . ARG A 1 690 ? -47.762 21.578 -13.634 1.00 38.72 690 ARG A N 1
ATOM 5551 C CA . ARG A 1 690 ? -46.658 21.983 -12.750 1.00 38.72 690 ARG A CA 1
ATOM 5552 C C . ARG A 1 690 ? -46.360 23.481 -12.915 1.00 38.72 690 ARG A C 1
ATOM 5554 O O . ARG A 1 690 ? -46.150 23.940 -14.039 1.00 38.72 690 ARG A O 1
ATOM 5561 N N . LYS A 1 691 ? -46.271 24.224 -11.804 1.00 32.19 691 LYS A N 1
ATOM 5562 C CA . LYS A 1 691 ? -45.541 25.508 -11.759 1.00 32.19 691 LYS A CA 1
ATOM 5563 C C . LYS A 1 691 ? -44.052 25.259 -12.102 1.00 32.19 691 LYS A C 1
ATOM 5565 O O . LYS A 1 691 ? -43.599 24.112 -12.023 1.00 32.19 691 LYS A O 1
ATOM 5570 N N . PRO A 1 692 ? -43.271 26.286 -12.496 1.00 33.09 692 PRO A N 1
ATOM 5571 C CA . PRO A 1 692 ? -41.841 26.121 -12.751 1.00 33.09 692 PRO A CA 1
ATOM 5572 C C . PRO A 1 692 ? -41.128 25.543 -11.520 1.00 33.09 692 PRO A C 1
ATOM 5574 O O . PRO A 1 692 ? -41.320 26.027 -10.409 1.00 33.09 692 PRO A O 1
ATOM 5577 N N . PHE A 1 693 ? -40.332 24.497 -11.735 1.00 32.66 693 PHE A N 1
ATOM 5578 C CA . PHE A 1 693 ? -39.749 23.606 -10.723 1.00 32.66 693 PHE A CA 1
ATOM 5579 C C . PHE A 1 693 ? -38.585 24.225 -9.913 1.00 32.66 693 PHE A C 1
ATOM 5581 O O . PHE A 1 693 ? -37.443 23.751 -9.947 1.00 32.66 693 PHE A O 1
ATOM 5588 N N . GLY A 1 694 ? -38.873 25.309 -9.187 1.00 28.86 694 GLY A N 1
ATOM 5589 C CA . GLY A 1 694 ? -37.994 25.812 -8.134 1.00 28.86 694 GLY A CA 1
ATOM 5590 C C . GLY A 1 694 ? -37.678 24.709 -7.115 1.00 28.86 694 GLY A C 1
ATOM 5591 O O . GLY A 1 694 ? -38.529 23.881 -6.822 1.00 28.86 694 GLY A O 1
ATOM 5592 N N . GLU A 1 695 ? -36.426 24.674 -6.656 1.00 31.03 695 GLU A N 1
ATOM 5593 C CA . GLU A 1 695 ? -35.897 23.871 -5.538 1.00 31.03 695 GLU A CA 1
ATOM 5594 C C . GLU A 1 695 ? -36.675 22.607 -5.111 1.00 31.03 695 GLU A C 1
ATOM 5596 O O . GLU A 1 695 ? -37.419 22.620 -4.140 1.00 31.03 695 GLU A O 1
ATOM 5601 N N . LEU A 1 696 ? -36.363 21.456 -5.717 1.00 31.56 696 LEU A N 1
ATOM 5602 C CA . LEU A 1 696 ? -36.673 20.153 -5.104 1.00 31.56 696 LEU A CA 1
ATOM 5603 C C . LEU A 1 696 ? -35.397 19.372 -4.818 1.00 31.56 696 LEU A C 1
ATOM 5605 O O . LEU A 1 696 ? -34.536 19.246 -5.690 1.00 31.56 696 LEU A O 1
ATOM 5609 N N . ARG A 1 697 ? -35.243 18.862 -3.597 1.00 33.72 697 ARG A N 1
ATOM 5610 C CA . ARG A 1 697 ? -33.990 18.246 -3.137 1.00 33.72 697 ARG A CA 1
ATOM 5611 C C . ARG A 1 697 ? -33.731 16.903 -3.824 1.00 33.72 697 ARG A C 1
ATOM 5613 O O . ARG A 1 697 ? -34.639 16.172 -4.201 1.00 33.72 697 ARG A O 1
ATOM 5620 N N . SER A 1 698 ? -32.459 16.590 -4.045 1.00 28.72 698 SER A N 1
ATOM 5621 C CA . SER A 1 698 ? -32.050 15.326 -4.658 1.00 28.72 698 SER A CA 1
ATOM 5622 C C . SER A 1 698 ? -32.099 14.191 -3.639 1.00 28.72 698 SER A C 1
ATOM 5624 O O . SER A 1 698 ? -31.271 14.163 -2.732 1.00 28.72 698 SER A O 1
ATOM 5626 N N . PHE A 1 699 ? -32.987 13.219 -3.846 1.00 28.19 699 PHE A N 1
ATOM 5627 C CA . PHE A 1 699 ? -32.864 11.898 -3.238 1.00 28.19 699 PHE A CA 1
ATOM 5628 C C . PHE A 1 699 ? -32.782 10.826 -4.317 1.00 28.19 699 PHE A C 1
ATOM 5630 O O . PHE A 1 699 ? -33.577 10.793 -5.253 1.00 28.19 699 PHE A O 1
ATOM 5637 N N . GLU A 1 700 ? -31.788 9.958 -4.174 1.00 28.97 700 GLU A N 1
ATOM 5638 C CA . GLU A 1 700 ? -31.480 8.912 -5.140 1.00 28.97 700 GLU A CA 1
ATOM 5639 C C . GLU A 1 700 ? -32.548 7.808 -5.128 1.00 28.97 700 GLU A C 1
ATOM 5641 O O . GLU A 1 700 ? -33.081 7.435 -4.073 1.00 28.97 700 GLU A O 1
ATOM 5646 N N . VAL A 1 701 ? -32.821 7.283 -6.323 1.00 27.56 701 VAL A N 1
ATOM 5647 C CA . VAL A 1 701 ? -33.519 6.019 -6.568 1.00 27.56 701 VAL A CA 1
ATOM 5648 C C . VAL A 1 701 ? -32.553 5.163 -7.377 1.00 27.56 701 VAL A C 1
ATOM 5650 O O . VAL A 1 701 ? -32.242 5.498 -8.520 1.00 27.56 701 VAL A O 1
ATOM 5653 N N . SER A 1 702 ? -32.048 4.091 -6.776 1.00 26.14 702 SER A N 1
ATOM 5654 C CA . SER A 1 702 ? -31.247 3.084 -7.466 1.00 26.14 702 SER A CA 1
ATOM 5655 C C . SER A 1 702 ? -32.158 2.003 -8.049 1.00 26.14 702 SER A C 1
ATOM 5657 O O . SER A 1 702 ? -33.070 1.516 -7.383 1.00 26.14 702 SER A O 1
ATOM 5659 N N . TYR A 1 703 ? -31.885 1.610 -9.290 1.00 29.50 703 TYR A N 1
ATOM 5660 C CA . TYR A 1 703 ? -32.328 0.330 -9.842 1.00 29.50 703 TYR A CA 1
ATOM 5661 C C . TYR A 1 703 ? -31.127 -0.630 -9.854 1.00 29.50 703 TYR A C 1
ATOM 5663 O O . TYR A 1 703 ? -29.995 -0.157 -9.964 1.00 29.50 703 TYR A O 1
ATOM 5671 N N . PRO A 1 704 ? -31.338 -1.948 -9.694 1.00 29.91 704 PRO A N 1
ATOM 5672 C CA . PRO A 1 704 ? -30.247 -2.915 -9.655 1.00 29.91 704 PRO A CA 1
ATOM 5673 C C . PRO A 1 704 ? -29.607 -3.095 -11.039 1.00 29.91 704 PRO A C 1
ATOM 5675 O O . PRO A 1 704 ? -30.309 -3.324 -12.025 1.00 29.91 704 PRO A O 1
ATOM 5678 N N . ASP A 1 705 ? -28.277 -3.008 -11.089 1.00 31.14 705 ASP A N 1
ATOM 5679 C CA . ASP A 1 705 ? -27.472 -3.304 -12.276 1.00 31.14 705 ASP A CA 1
ATOM 5680 C C . ASP A 1 705 ? -27.495 -4.801 -12.608 1.00 31.14 705 ASP A C 1
ATOM 5682 O O . ASP A 1 705 ? -27.324 -5.629 -11.713 1.00 31.14 705 ASP A O 1
ATOM 5686 N N . ASP A 1 706 ? -27.578 -5.144 -13.897 1.00 29.83 706 ASP A N 1
ATOM 5687 C CA . ASP A 1 706 ? -27.065 -6.426 -14.384 1.00 29.83 706 ASP A CA 1
ATOM 5688 C C . ASP A 1 706 ? -26.725 -6.414 -15.891 1.00 29.83 706 ASP A C 1
ATOM 5690 O O . ASP A 1 706 ? -27.287 -5.648 -16.674 1.00 29.83 706 ASP A O 1
ATOM 5694 N N . VAL A 1 707 ? -25.837 -7.338 -16.285 1.00 27.86 707 VAL A N 1
ATOM 5695 C CA . VAL A 1 707 ? -25.346 -7.645 -17.654 1.00 27.86 707 VAL A CA 1
ATOM 5696 C C . VAL A 1 707 ? -24.274 -6.711 -18.260 1.00 27.86 707 VAL A C 1
ATOM 5698 O O . VAL A 1 707 ? -24.546 -5.712 -18.924 1.00 27.86 707 VAL A O 1
ATOM 5701 N N . TYR A 1 708 ? -23.018 -7.162 -18.169 1.00 27.42 708 TYR A N 1
ATOM 5702 C CA . TYR A 1 708 ? -21.875 -6.695 -18.968 1.00 27.42 708 TYR A CA 1
ATOM 5703 C C . TYR A 1 708 ? -21.696 -7.554 -20.236 1.00 27.42 708 TYR A C 1
ATOM 5705 O O . TYR A 1 708 ? -21.702 -8.783 -20.155 1.00 27.42 708 TYR A O 1
ATOM 5713 N N . VAL A 1 709 ? -21.453 -6.919 -21.389 1.00 25.47 709 VAL A N 1
ATOM 5714 C CA . VAL A 1 709 ? -21.033 -7.577 -22.643 1.00 25.47 709 VAL A CA 1
ATOM 5715 C C . VAL A 1 709 ? -19.666 -7.008 -23.063 1.00 25.47 709 VAL A C 1
ATOM 5717 O O . VAL A 1 709 ? -19.529 -5.784 -23.088 1.00 25.47 709 VAL A O 1
ATOM 5720 N N . PRO A 1 710 ? -18.647 -7.832 -23.389 1.00 29.44 710 PRO A N 1
ATOM 5721 C CA . PRO A 1 710 ? -17.347 -7.340 -23.847 1.00 29.44 710 PRO A CA 1
ATOM 5722 C C . PRO A 1 710 ? -17.372 -6.987 -25.342 1.00 29.44 710 PRO A C 1
ATOM 5724 O O . PRO A 1 710 ? -17.944 -7.732 -26.133 1.00 29.44 710 PRO A O 1
ATOM 5727 N N . GLU A 1 711 ? -16.688 -5.910 -25.738 1.00 28.08 711 GLU A N 1
ATOM 5728 C CA . GLU A 1 711 ? -16.527 -5.507 -27.146 1.00 28.08 711 GLU A CA 1
ATOM 5729 C C . GLU A 1 711 ? -15.044 -5.555 -27.574 1.00 28.08 711 GLU A C 1
ATOM 5731 O O . GLU A 1 711 ? -14.134 -5.353 -26.764 1.00 28.08 711 GLU A O 1
ATOM 5736 N N . GLU A 1 712 ? -14.801 -5.903 -28.839 1.00 25.50 712 GLU A N 1
ATOM 5737 C CA . GLU A 1 712 ? -13.493 -6.308 -29.375 1.00 25.50 712 GLU A CA 1
ATOM 5738 C C . GLU A 1 712 ? -12.648 -5.134 -29.912 1.00 25.50 712 GLU A C 1
ATOM 5740 O O . GLU A 1 712 ? -13.158 -4.056 -30.217 1.00 25.50 712 GLU A O 1
ATOM 5745 N N . VAL A 1 713 ? -11.338 -5.357 -30.084 1.00 29.30 713 VAL A N 1
ATOM 5746 C CA . VAL A 1 713 ? -10.397 -4.377 -30.660 1.00 29.30 713 VAL A CA 1
ATOM 5747 C C . VAL A 1 713 ? -9.842 -4.891 -31.996 1.00 29.30 713 VAL A C 1
ATOM 5749 O O . VAL A 1 713 ? -9.145 -5.908 -31.987 1.00 29.30 713 VAL A O 1
ATOM 5752 N N . PRO A 1 714 ? -10.068 -4.197 -33.130 1.00 29.23 714 PRO A N 1
ATOM 5753 C CA . PRO A 1 714 ? -9.362 -4.466 -34.382 1.00 29.23 714 PRO A CA 1
ATOM 5754 C C . PRO A 1 714 ? -7.957 -3.845 -34.385 1.00 29.23 714 PRO A C 1
ATOM 5756 O O . PRO A 1 714 ? -7.735 -2.779 -33.810 1.00 29.23 714 PRO A O 1
ATOM 5759 N N . ALA A 1 715 ? -7.020 -4.514 -35.056 1.00 25.56 715 ALA A N 1
ATOM 5760 C CA . ALA A 1 715 ? -5.611 -4.134 -35.139 1.00 25.56 715 ALA A CA 1
ATOM 5761 C C . ALA A 1 715 ? -5.266 -3.303 -36.395 1.00 25.56 715 ALA A C 1
ATOM 5763 O O . ALA A 1 715 ? -6.016 -3.308 -37.365 1.00 25.56 715 ALA A O 1
ATOM 5764 N N . ASP A 1 716 ? -4.108 -2.635 -36.317 1.00 28.17 716 ASP A N 1
ATOM 5765 C CA . ASP A 1 716 ? -3.099 -2.322 -37.348 1.00 28.17 716 ASP A CA 1
ATOM 5766 C C . ASP A 1 716 ? -3.495 -1.976 -38.802 1.00 28.17 716 ASP A C 1
ATOM 5768 O O . ASP A 1 716 ? -4.238 -2.688 -39.469 1.00 28.17 716 ASP A O 1
ATOM 5772 N N . VAL A 1 717 ? -2.810 -0.970 -39.372 1.00 26.62 717 VAL A N 1
ATOM 5773 C CA . VAL A 1 717 ? -1.834 -1.186 -40.470 1.00 26.62 717 VAL A CA 1
ATOM 5774 C C . VAL A 1 717 ? -0.992 0.077 -40.740 1.00 26.62 717 VAL A C 1
ATOM 5776 O O . VAL A 1 717 ? -1.393 1.211 -40.484 1.00 26.62 717 VAL A O 1
ATOM 5779 N N . THR A 1 718 ? 0.227 -0.165 -41.218 1.00 28.91 718 THR A N 1
ATOM 5780 C CA . THR A 1 718 ? 1.337 0.756 -41.513 1.00 28.91 718 THR A CA 1
ATOM 5781 C C . THR A 1 718 ? 1.214 1.501 -42.857 1.00 28.91 718 THR A C 1
ATOM 5783 O O . THR A 1 718 ? 0.482 1.071 -43.744 1.00 28.91 718 THR A O 1
ATOM 5786 N N . THR A 1 719 ? 1.997 2.577 -43.067 1.00 27.22 719 THR A N 1
ATOM 5787 C CA . THR A 1 719 ? 3.092 2.623 -44.085 1.00 27.22 719 THR A CA 1
ATOM 5788 C C . THR A 1 719 ? 3.810 3.988 -44.209 1.00 27.22 719 THR A C 1
ATOM 5790 O O . THR A 1 719 ? 3.212 5.013 -44.505 1.00 27.22 719 THR A O 1
ATOM 5793 N N . ASN A 1 720 ? 5.133 3.941 -44.015 1.00 27.78 720 ASN A N 1
ATOM 5794 C CA . ASN A 1 720 ? 6.241 4.569 -44.764 1.00 27.78 720 ASN A CA 1
ATOM 5795 C C . ASN A 1 720 ? 6.121 5.964 -45.426 1.00 27.78 720 ASN A C 1
ATOM 5797 O O . ASN A 1 720 ? 5.438 6.126 -46.433 1.00 27.78 720 ASN A O 1
ATOM 5801 N N . ALA A 1 721 ? 7.046 6.861 -45.042 1.00 24.03 721 ALA A N 1
ATOM 5802 C CA . ALA A 1 721 ? 7.860 7.643 -45.988 1.00 24.03 721 ALA A CA 1
ATOM 5803 C C . ALA A 1 721 ? 9.223 8.059 -45.374 1.00 24.03 721 ALA A C 1
ATOM 5805 O O . ALA A 1 721 ? 9.289 8.580 -44.264 1.00 24.03 721 ALA A O 1
ATOM 5806 N N . GLN A 1 722 ? 10.296 7.843 -46.135 1.00 24.31 722 GLN A N 1
ATOM 5807 C CA . GLN A 1 722 ? 11.674 8.359 -45.995 1.00 24.31 722 GLN A CA 1
ATOM 5808 C C . GLN A 1 722 ? 12.037 9.003 -47.364 1.00 24.31 722 GLN A C 1
ATOM 5810 O O . GLN A 1 722 ? 11.259 8.795 -48.301 1.00 24.31 722 GLN A O 1
ATOM 5815 N N . PRO A 1 723 ? 13.188 9.685 -47.571 1.00 40.31 723 PRO A N 1
ATOM 5816 C CA . PRO A 1 723 ? 14.265 10.070 -46.643 1.00 40.31 723 PRO A CA 1
ATOM 5817 C C . PRO A 1 723 ? 14.650 11.575 -46.734 1.00 40.31 723 PRO A C 1
ATOM 5819 O O . PRO A 1 723 ? 14.095 12.312 -47.538 1.00 40.31 723 PRO A O 1
ATOM 5822 N N . GLU A 1 724 ? 15.637 12.027 -45.948 1.00 22.25 724 GLU A N 1
ATOM 5823 C CA . GLU A 1 724 ? 16.915 12.577 -46.464 1.00 22.25 724 GLU A CA 1
ATOM 5824 C C . GLU A 1 724 ? 17.901 12.866 -45.313 1.00 22.25 724 GLU A C 1
ATOM 5826 O O . GLU A 1 724 ? 17.509 12.943 -44.147 1.00 22.25 724 GLU A O 1
ATOM 5831 N N . ALA A 1 725 ? 19.202 12.914 -45.621 1.00 23.59 725 ALA A N 1
ATOM 5832 C CA . ALA A 1 725 ? 20.284 12.772 -44.642 1.00 23.59 725 ALA A CA 1
ATOM 5833 C C . ALA A 1 725 ? 21.163 14.025 -44.493 1.00 23.59 725 ALA A C 1
ATOM 5835 O O . ALA A 1 725 ? 21.427 14.731 -45.462 1.00 23.59 725 ALA A O 1
ATOM 5836 N N . ALA A 1 726 ? 21.717 14.225 -43.292 1.00 23.83 726 ALA A N 1
ATOM 5837 C CA . ALA A 1 726 ? 22.866 15.100 -43.062 1.00 23.83 726 ALA A CA 1
ATOM 5838 C C . ALA A 1 726 ? 23.762 14.533 -41.943 1.00 23.83 726 ALA A C 1
ATOM 5840 O O . ALA A 1 726 ? 23.402 14.520 -40.768 1.00 23.83 726 ALA A O 1
ATOM 5841 N N . THR A 1 727 ? 24.935 14.037 -42.331 1.00 23.34 727 THR A N 1
ATOM 5842 C CA . THR A 1 727 ? 26.031 13.604 -41.448 1.00 23.34 727 THR A CA 1
ATOM 5843 C C . THR A 1 727 ? 26.734 14.817 -40.822 1.00 23.34 727 THR A C 1
ATOM 5845 O O . THR A 1 727 ? 26.781 15.850 -41.480 1.00 23.34 727 THR A O 1
ATOM 5848 N N . ILE A 1 728 ? 27.342 14.688 -39.625 1.00 24.67 728 ILE A N 1
ATOM 5849 C CA . ILE A 1 728 ? 28.693 15.218 -39.282 1.00 24.67 728 ILE A CA 1
ATOM 5850 C C . ILE A 1 728 ? 29.129 14.822 -37.844 1.00 24.67 728 ILE A C 1
ATOM 5852 O O . ILE A 1 728 ? 28.539 15.212 -36.844 1.00 24.67 728 ILE A O 1
ATOM 5856 N N . THR A 1 729 ? 30.178 13.993 -37.811 1.00 24.02 729 THR A N 1
ATOM 5857 C CA . THR A 1 729 ? 31.254 13.769 -36.814 1.00 24.02 729 THR A CA 1
ATOM 5858 C C . THR A 1 729 ? 31.058 13.917 -35.290 1.00 24.02 729 THR A C 1
ATOM 5860 O O . THR A 1 729 ? 30.905 15.003 -34.737 1.00 24.02 729 THR A O 1
ATOM 5863 N N . SER A 1 730 ? 31.351 12.795 -34.629 1.00 27.17 730 SER A N 1
ATOM 5864 C CA . SER A 1 730 ? 32.069 12.609 -33.352 1.00 27.17 730 SER A CA 1
ATOM 5865 C C . SER A 1 730 ? 33.004 13.722 -32.839 1.00 27.17 730 SER A C 1
ATOM 5867 O O . SER A 1 730 ? 33.813 14.256 -33.598 1.00 27.17 730 SER A O 1
ATOM 5869 N N . ALA A 1 731 ? 33.071 13.869 -31.507 1.00 24.36 731 ALA A N 1
ATOM 5870 C CA . ALA A 1 731 ? 34.247 14.377 -30.792 1.00 24.36 731 ALA A CA 1
ATOM 5871 C C . ALA A 1 731 ? 34.490 13.590 -29.484 1.00 24.36 731 ALA A C 1
ATOM 5873 O O . ALA A 1 731 ? 33.579 13.409 -28.678 1.00 24.36 731 ALA A O 1
ATOM 5874 N N . ILE A 1 732 ? 35.728 13.125 -29.296 1.00 27.59 732 ILE A N 1
ATOM 5875 C CA . ILE A 1 732 ? 36.231 12.373 -28.132 1.00 27.59 732 ILE A CA 1
ATOM 5876 C C . ILE A 1 732 ? 36.912 13.350 -27.162 1.00 27.59 732 ILE A C 1
ATOM 5878 O O . ILE A 1 732 ? 37.636 14.233 -27.617 1.00 27.59 732 ILE A O 1
ATOM 5882 N N . VAL A 1 733 ? 36.771 13.153 -25.845 1.00 23.83 733 VAL A N 1
ATOM 5883 C CA . VAL A 1 733 ? 37.637 13.768 -24.812 1.00 23.83 733 VAL A CA 1
ATOM 5884 C C . VAL A 1 733 ? 37.985 12.694 -23.753 1.00 23.83 733 VAL A C 1
ATOM 5886 O O . VAL A 1 733 ? 37.124 11.858 -23.472 1.00 23.83 733 VAL A O 1
ATOM 5889 N N . PRO A 1 734 ? 39.230 12.623 -23.228 1.00 27.38 734 PRO A N 1
ATOM 5890 C CA . PRO A 1 734 ? 39.821 11.346 -22.810 1.00 27.38 734 PRO A CA 1
ATOM 5891 C C . PRO A 1 734 ? 39.925 11.128 -21.288 1.00 27.38 734 PRO A C 1
ATOM 5893 O O . PRO A 1 734 ? 39.786 12.052 -20.489 1.00 27.38 734 PRO A O 1
ATOM 5896 N N . GLN A 1 735 ? 40.286 9.900 -20.901 1.00 25.33 735 GLN A N 1
ATOM 5897 C CA . GLN A 1 735 ? 40.883 9.611 -19.592 1.00 25.33 735 GLN A CA 1
ATOM 5898 C C . GLN A 1 735 ? 42.372 9.990 -19.557 1.00 25.33 735 GLN A C 1
ATOM 5900 O O . GLN A 1 735 ? 43.061 9.784 -20.551 1.00 25.33 735 GLN A O 1
ATOM 5905 N N . ILE A 1 736 ? 42.876 10.399 -18.385 1.00 26.59 736 ILE A N 1
ATOM 5906 C CA . ILE A 1 736 ? 44.202 10.026 -17.852 1.00 26.59 736 ILE A CA 1
ATOM 5907 C C . ILE A 1 736 ? 44.080 9.902 -16.319 1.00 26.59 736 ILE A C 1
ATOM 5909 O O . ILE A 1 736 ? 43.359 10.659 -15.671 1.00 26.59 736 ILE A O 1
ATOM 5913 N N . ASP A 1 737 ? 44.785 8.917 -15.772 1.00 25.03 737 ASP A N 1
ATOM 5914 C CA . ASP A 1 737 ? 44.817 8.482 -14.369 1.00 25.03 737 ASP A CA 1
ATOM 5915 C C . ASP A 1 737 ? 46.051 9.044 -13.607 1.00 25.03 737 ASP A C 1
ATOM 5917 O O . ASP A 1 737 ? 46.987 9.545 -14.234 1.00 25.03 737 ASP A O 1
ATOM 5921 N N . ARG A 1 738 ? 46.067 8.878 -12.268 1.00 25.00 738 ARG A N 1
ATOM 5922 C CA . ARG A 1 738 ? 47.212 8.506 -11.388 1.00 25.00 738 ARG A CA 1
ATOM 5923 C C . ARG A 1 738 ? 47.352 9.283 -10.072 1.00 25.00 738 ARG A C 1
ATOM 5925 O O . ARG A 1 738 ? 47.903 10.376 -9.994 1.00 25.00 738 ARG A O 1
ATOM 5932 N N . THR A 1 739 ? 46.976 8.585 -9.001 1.00 26.62 739 THR A N 1
ATOM 5933 C CA . THR A 1 739 ? 47.664 8.468 -7.695 1.00 26.62 739 THR A CA 1
ATOM 5934 C C . THR A 1 739 ? 48.885 9.372 -7.399 1.00 26.62 739 THR A C 1
ATOM 5936 O O . THR A 1 739 ? 49.935 9.194 -8.021 1.00 26.62 739 THR A O 1
ATOM 5939 N N . ARG A 1 740 ? 48.827 10.173 -6.313 1.00 26.50 740 ARG A N 1
ATOM 5940 C CA . ARG A 1 740 ? 49.924 10.392 -5.324 1.00 26.50 740 ARG A CA 1
ATOM 5941 C C . ARG A 1 740 ? 49.504 11.295 -4.141 1.00 26.50 740 ARG A C 1
ATOM 5943 O O . ARG A 1 740 ? 48.735 12.235 -4.295 1.00 26.50 740 ARG A O 1
ATOM 5950 N N . LYS A 1 741 ? 50.078 11.021 -2.964 1.00 23.69 741 LYS A N 1
ATOM 5951 C CA . LYS A 1 741 ? 50.177 11.853 -1.740 1.00 23.69 741 LYS A CA 1
ATOM 5952 C C . LYS A 1 741 ? 51.530 11.509 -1.080 1.00 23.69 741 LYS A C 1
ATOM 5954 O O . LYS A 1 741 ? 51.987 10.387 -1.294 1.00 23.69 741 LYS A O 1
ATOM 5959 N N . PRO A 1 742 ? 52.061 12.316 -0.146 1.00 43.25 742 PRO A N 1
ATOM 5960 C CA . PRO A 1 742 ? 52.180 13.782 -0.107 1.00 43.25 742 PRO A CA 1
ATOM 5961 C C . PRO A 1 742 ? 53.669 14.195 0.086 1.00 43.25 742 PRO A C 1
ATOM 5963 O O . PRO A 1 742 ? 54.519 13.315 0.133 1.00 43.25 742 PRO A O 1
ATOM 5966 N N . ILE A 1 743 ? 53.993 15.490 0.260 1.00 23.62 743 ILE A N 1
ATOM 5967 C CA . ILE A 1 743 ? 55.043 15.996 1.189 1.00 23.62 743 ILE A CA 1
ATOM 5968 C C . ILE A 1 743 ? 55.027 17.542 1.267 1.00 23.62 743 ILE A C 1
ATOM 5970 O O . ILE A 1 743 ? 54.729 18.222 0.291 1.00 23.62 743 ILE A O 1
ATOM 5974 N N . ASN A 1 744 ? 55.322 18.038 2.477 1.00 24.14 744 ASN A N 1
ATOM 5975 C CA . ASN A 1 744 ? 55.701 19.396 2.926 1.00 24.14 744 ASN A CA 1
ATOM 5976 C C . ASN A 1 744 ? 56.409 20.289 1.866 1.00 24.14 744 ASN A C 1
ATOM 5978 O O . ASN A 1 744 ? 57.190 19.769 1.080 1.00 24.14 744 ASN A O 1
ATOM 5982 N N . ASN A 1 745 ? 56.319 21.631 1.859 1.00 22.88 745 ASN A N 1
ATOM 5983 C CA . ASN A 1 745 ? 56.743 22.513 2.963 1.00 22.88 745 ASN A CA 1
ATOM 5984 C C . ASN A 1 745 ? 56.444 24.023 2.705 1.00 22.88 745 ASN A C 1
ATOM 5986 O O . ASN A 1 745 ? 56.236 24.426 1.567 1.00 22.88 745 ASN A O 1
ATOM 5990 N N . GLN A 1 746 ? 56.573 24.838 3.766 1.00 25.64 746 GLN A N 1
ATOM 5991 C CA . GLN A 1 746 ? 56.951 26.277 3.785 1.00 25.64 746 GLN A CA 1
ATOM 5992 C C . GLN A 1 746 ? 55.998 27.395 3.267 1.00 25.64 746 GLN A C 1
ATOM 5994 O O . GLN A 1 746 ? 55.966 27.770 2.101 1.00 25.64 746 GLN A O 1
ATOM 5999 N N . LYS A 1 747 ? 55.358 28.051 4.254 1.00 24.84 747 LYS A N 1
ATOM 6000 C CA . LYS A 1 747 ? 55.268 29.529 4.427 1.00 24.84 747 LYS A CA 1
ATOM 6001 C C . LYS A 1 747 ? 56.686 30.165 4.432 1.00 24.84 747 LYS A C 1
ATOM 6003 O O . LYS A 1 747 ? 57.606 29.423 4.786 1.00 24.84 747 LYS A O 1
ATOM 6008 N N . PRO A 1 748 ? 56.898 31.468 4.110 1.00 30.95 748 PRO A N 1
ATOM 6009 C CA . PRO A 1 748 ? 56.400 32.629 4.895 1.00 30.95 748 PRO A CA 1
ATOM 6010 C C . PRO A 1 748 ? 55.999 33.848 3.998 1.00 30.95 748 PRO A C 1
ATOM 6012 O O . PRO A 1 748 ? 55.815 33.647 2.805 1.00 30.95 748 PRO A O 1
ATOM 6015 N N . GLU A 1 749 ? 55.744 35.100 4.421 1.00 22.19 749 GLU A N 1
ATOM 6016 C CA . GLU A 1 749 ? 55.865 35.821 5.705 1.00 22.19 749 GLU A CA 1
ATOM 6017 C C . GLU A 1 749 ? 55.002 37.115 5.674 1.00 22.19 749 GLU A C 1
ATOM 6019 O O . GLU A 1 749 ? 55.035 37.792 4.657 1.00 22.19 749 GLU A O 1
ATOM 6024 N N . SER A 1 750 ? 54.331 37.472 6.792 1.00 25.17 750 SER A N 1
ATOM 6025 C CA . SER A 1 750 ? 54.196 38.833 7.404 1.00 25.17 750 SER A CA 1
ATOM 6026 C C . SER A 1 750 ? 53.718 40.070 6.574 1.00 25.17 750 SER A C 1
ATOM 6028 O O . SER A 1 750 ? 53.647 40.005 5.360 1.00 25.17 750 SER A O 1
ATOM 6030 N N . ASN A 1 751 ? 53.367 41.265 7.085 1.00 23.64 751 ASN A N 1
ATOM 6031 C CA . ASN A 1 751 ? 53.191 41.901 8.416 1.00 23.64 751 ASN A CA 1
ATOM 6032 C C . ASN A 1 751 ? 52.378 43.226 8.186 1.00 23.64 751 ASN A C 1
ATOM 6034 O O . ASN A 1 751 ? 52.403 43.710 7.058 1.00 23.64 751 ASN A O 1
ATOM 6038 N N . VAL A 1 752 ? 51.701 43.944 9.106 1.00 24.34 752 VAL A N 1
ATOM 6039 C CA . VAL A 1 752 ? 51.231 43.785 10.512 1.00 24.34 752 VAL A CA 1
ATOM 6040 C C . VAL A 1 752 ? 50.152 44.895 10.775 1.00 24.34 752 VAL A C 1
ATOM 6042 O O . VAL A 1 752 ? 49.536 45.332 9.807 1.00 24.34 752 VAL A O 1
ATOM 6045 N N . ILE A 1 753 ? 49.997 45.404 12.012 1.00 25.92 753 ILE A N 1
ATOM 6046 C CA . ILE A 1 753 ? 49.339 46.661 12.480 1.00 25.92 753 ILE A CA 1
ATOM 6047 C C . ILE A 1 753 ? 47.926 46.530 13.112 1.00 25.92 753 ILE A C 1
ATOM 6049 O O . ILE A 1 753 ? 46.915 46.377 12.432 1.00 25.92 753 ILE A O 1
ATOM 6053 N N . GLU A 1 754 ? 47.919 46.644 14.450 1.00 23.86 754 GLU A N 1
ATOM 6054 C CA . GLU A 1 754 ? 46.808 46.951 15.387 1.00 23.86 754 GLU A CA 1
ATOM 6055 C C . GLU A 1 754 ? 46.426 48.461 15.286 1.00 23.86 754 GLU A C 1
ATOM 6057 O O . GLU A 1 754 ? 47.135 49.203 14.616 1.00 23.86 754 GLU A O 1
ATOM 6062 N N . SER A 1 755 ? 45.366 49.059 15.849 1.00 26.81 755 SER A N 1
ATOM 6063 C CA . SER A 1 755 ? 44.566 48.848 17.078 1.00 26.81 755 SER A CA 1
ATOM 6064 C C . SER A 1 755 ? 43.105 49.398 16.861 1.00 26.81 755 SER A C 1
ATOM 6066 O O . SER A 1 755 ? 42.678 49.450 15.708 1.00 26.81 755 SER A O 1
ATOM 6068 N N . ASP A 1 756 ? 42.214 49.775 17.804 1.00 25.20 756 ASP A N 1
ATOM 6069 C CA . ASP A 1 756 ? 42.315 50.017 19.257 1.00 25.20 756 ASP A CA 1
ATOM 6070 C C . ASP A 1 756 ? 41.007 49.821 20.086 1.00 25.20 756 ASP A C 1
ATOM 6072 O O . ASP A 1 756 ? 39.918 49.569 19.569 1.00 25.20 756 ASP A O 1
ATOM 6076 N N . GLU A 1 757 ? 41.201 49.953 21.400 1.00 26.62 757 GLU A N 1
ATOM 6077 C CA . GLU A 1 757 ? 40.355 50.030 22.612 1.00 26.62 757 GLU A CA 1
ATOM 6078 C C . GLU A 1 757 ? 39.253 51.139 22.636 1.00 26.62 757 GLU A C 1
ATOM 6080 O O . GLU A 1 757 ? 39.315 52.061 21.830 1.00 26.62 757 GLU A O 1
ATOM 6085 N N . LEU A 1 758 ? 38.232 51.280 23.516 1.00 23.55 758 LEU A N 1
ATOM 6086 C CA . LEU A 1 758 ? 37.565 50.673 24.716 1.00 23.55 758 LEU A CA 1
ATOM 6087 C C . LEU A 1 758 ? 36.349 51.640 25.060 1.00 23.55 758 LEU A C 1
ATOM 6089 O O . LEU A 1 758 ? 36.113 52.520 24.226 1.00 23.55 758 LEU A O 1
ATOM 6093 N N . PRO A 1 759 ? 35.559 51.621 26.188 1.00 37.00 759 PRO A N 1
ATOM 6094 C CA . PRO A 1 759 ? 35.572 50.790 27.412 1.00 37.00 759 PRO A CA 1
ATOM 6095 C C . PRO A 1 759 ? 34.222 50.214 27.963 1.00 37.00 759 PRO A C 1
ATOM 6097 O O . PRO A 1 759 ? 33.161 50.829 27.932 1.00 37.00 759 PRO A O 1
ATOM 6100 N N . ILE A 1 760 ? 34.352 49.028 28.571 1.00 26.30 760 ILE A N 1
ATOM 6101 C CA . ILE A 1 760 ? 33.871 48.506 29.886 1.00 26.30 760 ILE A CA 1
ATOM 6102 C C . ILE A 1 760 ? 32.808 49.268 30.733 1.00 26.30 760 ILE A C 1
ATOM 6104 O O . ILE A 1 760 ? 33.004 50.426 31.090 1.00 26.30 760 ILE A O 1
ATOM 6108 N N . GLN A 1 761 ? 31.835 48.509 31.285 1.00 26.88 761 GLN A N 1
ATOM 6109 C CA . GLN A 1 761 ? 31.491 48.485 32.733 1.00 26.88 761 GLN A CA 1
ATOM 6110 C C . GLN A 1 761 ? 30.937 47.099 33.172 1.00 26.88 761 GLN A C 1
ATOM 6112 O O . GLN A 1 761 ? 30.215 46.461 32.410 1.00 26.88 761 GLN A O 1
ATOM 6117 N N . GLN A 1 762 ? 31.312 46.615 34.371 1.00 25.06 762 GLN A N 1
ATOM 6118 C CA . GLN A 1 762 ? 31.067 45.253 34.913 1.00 25.06 762 GLN A CA 1
ATOM 6119 C C . GLN A 1 762 ? 30.500 45.282 36.348 1.00 25.06 762 GLN A C 1
ATOM 6121 O O . GLN A 1 762 ? 30.879 46.188 37.084 1.00 25.06 762 GLN A O 1
ATOM 6126 N N . ILE A 1 763 ? 29.728 44.246 36.739 1.00 27.36 763 ILE A N 1
ATOM 6127 C CA . ILE A 1 763 ? 29.596 43.599 38.083 1.00 27.36 763 ILE A CA 1
ATOM 6128 C C . ILE A 1 763 ? 29.091 42.148 37.785 1.00 27.36 763 ILE A C 1
ATOM 6130 O O . ILE A 1 763 ? 28.066 42.033 37.117 1.00 27.36 763 ILE A O 1
ATOM 6134 N N . GLU A 1 764 ? 29.873 41.053 37.877 1.00 27.98 764 GLU A N 1
ATOM 6135 C CA . GLU A 1 764 ? 30.216 40.173 39.045 1.00 27.98 764 GLU A CA 1
ATOM 6136 C C . GLU A 1 764 ? 29.008 39.469 39.724 1.00 27.98 764 GLU A C 1
ATOM 6138 O O . GLU A 1 764 ? 27.975 40.107 39.894 1.00 27.98 764 GLU A O 1
ATOM 6143 N N . GLU A 1 765 ? 29.011 38.207 40.200 1.00 29.59 765 GLU A N 1
ATOM 6144 C CA . GLU A 1 765 ? 29.756 36.927 39.985 1.00 29.59 765 GLU A CA 1
ATOM 6145 C C . GLU A 1 765 ? 28.827 35.767 40.502 1.00 29.59 765 GLU A C 1
ATOM 6147 O O . GLU A 1 765 ? 27.810 36.054 41.129 1.00 29.59 765 GLU A O 1
ATOM 6152 N N . GLU A 1 766 ? 28.951 34.473 40.151 1.00 26.08 766 GLU A N 1
ATOM 6153 C CA . GLU A 1 766 ? 29.832 33.449 40.776 1.00 26.08 766 GLU A CA 1
ATOM 6154 C C . GLU A 1 766 ? 29.947 32.132 39.936 1.00 26.08 766 GLU A C 1
ATOM 6156 O O . GLU A 1 766 ? 29.275 31.941 38.921 1.00 26.08 766 GLU A O 1
ATOM 6161 N N . GLN A 1 767 ? 30.843 31.229 40.367 1.00 26.80 767 GLN A N 1
ATOM 6162 C CA . GLN A 1 767 ? 31.602 30.222 39.587 1.00 26.80 767 GLN A CA 1
ATOM 6163 C C . GLN A 1 767 ? 30.970 28.810 39.429 1.00 26.80 767 GLN A C 1
ATOM 6165 O O . GLN A 1 767 ? 30.107 28.402 40.209 1.00 26.80 767 GLN A O 1
ATOM 6170 N N . PRO A 1 768 ? 31.495 27.982 38.493 1.00 30.91 768 PRO A N 1
ATOM 6171 C CA . PRO A 1 768 ? 32.080 26.697 38.927 1.00 30.91 768 PRO A CA 1
ATOM 6172 C C . PRO A 1 768 ? 33.469 26.365 38.323 1.00 30.91 768 PRO A C 1
ATOM 6174 O O . PRO A 1 768 ? 33.835 26.807 37.237 1.00 30.91 768 PRO A O 1
ATOM 6177 N N . THR A 1 769 ? 34.235 25.530 39.035 1.00 31.06 769 THR A N 1
ATOM 6178 C CA . THR A 1 769 ? 35.664 25.212 38.806 1.00 31.06 769 THR A CA 1
ATOM 6179 C C . THR A 1 769 ? 35.944 24.038 37.831 1.00 31.06 769 THR A C 1
ATOM 6181 O O . THR A 1 769 ? 35.035 23.269 37.512 1.00 31.06 769 THR A O 1
ATOM 6184 N N . PRO A 1 770 ? 37.191 23.884 37.313 1.00 33.41 770 PRO A N 1
ATOM 6185 C CA . PRO A 1 770 ? 37.482 23.072 36.118 1.00 33.41 770 PRO A CA 1
ATOM 6186 C C . PRO A 1 770 ? 37.970 21.631 36.383 1.00 33.41 770 PRO A C 1
ATOM 6188 O O . PRO A 1 770 ? 38.475 21.308 37.456 1.0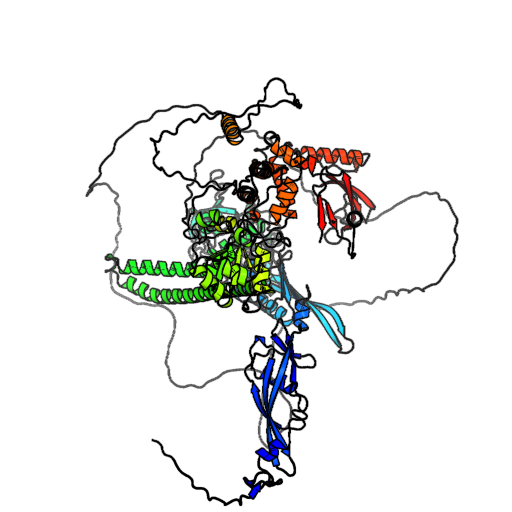0 33.41 770 PRO A O 1
ATOM 6191 N N . ILE A 1 771 ? 37.912 20.781 35.345 1.00 32.84 771 ILE A N 1
ATOM 6192 C CA . ILE A 1 771 ? 38.451 19.406 35.335 1.00 32.84 771 ILE A CA 1
ATOM 6193 C C . ILE A 1 771 ? 39.695 19.308 34.429 1.00 32.84 771 ILE A C 1
ATOM 6195 O O . ILE A 1 771 ? 39.708 19.810 33.306 1.00 32.84 771 ILE A O 1
ATOM 6199 N N . ILE A 1 772 ? 40.730 18.629 34.934 1.00 32.28 772 ILE A N 1
ATOM 6200 C CA . ILE A 1 772 ? 42.063 18.425 34.333 1.00 32.28 772 ILE A CA 1
ATOM 6201 C C . ILE A 1 772 ? 42.138 17.032 33.653 1.00 32.28 772 ILE A C 1
ATOM 6203 O O . ILE A 1 772 ? 41.519 16.094 34.159 1.00 32.28 772 ILE A O 1
ATOM 6207 N N . PRO A 1 773 ? 42.892 16.843 32.547 1.00 40.12 773 PRO A N 1
ATOM 6208 C CA . PRO A 1 773 ? 43.026 15.547 31.866 1.00 40.12 773 PRO A CA 1
ATOM 6209 C C . PRO A 1 773 ? 44.233 14.694 32.337 1.00 40.12 773 PRO A C 1
ATOM 6211 O O . PRO A 1 773 ? 45.281 15.247 32.668 1.00 40.12 773 PRO A O 1
ATOM 6214 N N . PRO A 1 774 ? 44.157 13.349 32.246 1.00 37.19 774 PRO A N 1
ATOM 6215 C CA . PRO A 1 774 ? 45.310 12.440 32.139 1.00 37.19 774 PRO A CA 1
ATOM 6216 C C . PRO A 1 774 ? 45.453 11.921 30.683 1.00 37.19 774 PRO A C 1
ATOM 6218 O O . PRO A 1 774 ? 44.460 11.561 30.060 1.00 37.19 774 PRO A O 1
ATOM 6221 N N . VAL A 1 775 ? 46.596 12.014 29.988 1.00 27.38 775 VAL A N 1
ATOM 6222 C CA . VAL A 1 775 ? 47.937 11.405 30.191 1.00 27.38 775 VAL A CA 1
ATOM 6223 C C . VAL A 1 775 ? 48.014 9.921 29.776 1.00 27.38 775 VAL A C 1
ATOM 6225 O O . VAL A 1 775 ? 47.224 9.086 30.202 1.00 27.38 775 VAL A O 1
ATOM 6228 N N . ILE A 1 776 ? 48.996 9.626 28.913 1.00 31.92 776 ILE A N 1
ATOM 6229 C CA . ILE A 1 776 ? 49.245 8.356 28.203 1.00 31.92 776 ILE A CA 1
ATOM 6230 C C . ILE A 1 776 ? 50.354 7.555 28.905 1.00 31.92 776 ILE A C 1
ATOM 6232 O O . ILE A 1 776 ? 51.353 8.144 29.311 1.00 31.92 776 ILE A O 1
ATOM 6236 N N . VAL A 1 777 ? 50.251 6.218 28.933 1.00 27.28 777 VAL A N 1
ATOM 6237 C CA . VAL A 1 777 ? 51.391 5.303 29.165 1.00 27.28 777 VAL A CA 1
ATOM 6238 C C . VAL A 1 777 ? 51.322 4.119 28.186 1.00 27.28 777 VAL A C 1
ATOM 6240 O O . VAL A 1 777 ? 50.244 3.602 27.901 1.00 27.28 777 VAL A O 1
ATOM 6243 N N . VAL A 1 778 ? 52.480 3.717 27.655 1.00 33.19 778 VAL A N 1
ATOM 6244 C CA . VAL A 1 778 ? 52.689 2.681 26.619 1.00 33.19 778 VAL A CA 1
ATOM 6245 C C . VAL A 1 778 ? 53.114 1.344 27.251 1.00 33.19 778 VAL A C 1
ATOM 6247 O O . VAL A 1 778 ? 53.727 1.357 28.319 1.00 33.19 778 VAL A O 1
ATOM 6250 N N . LYS A 1 779 ? 52.877 0.202 26.578 1.00 28.00 779 LYS A N 1
ATOM 6251 C CA . LYS A 1 779 ? 53.704 -1.014 26.740 1.00 28.00 779 LYS A CA 1
ATOM 6252 C C . LYS A 1 779 ? 53.730 -1.923 25.499 1.00 28.00 779 LYS A C 1
ATOM 6254 O O . LYS A 1 779 ? 52.895 -1.781 24.611 1.00 28.00 779 LYS A O 1
ATOM 6259 N N . GLU A 1 780 ? 54.755 -2.775 25.434 1.00 26.73 780 GLU A N 1
ATOM 6260 C CA . GLU A 1 780 ? 55.352 -3.346 24.210 1.00 26.73 780 GLU A CA 1
ATOM 6261 C C . GLU A 1 780 ? 54.835 -4.747 23.793 1.00 26.73 780 GLU A C 1
ATOM 6263 O O . GLU A 1 780 ? 54.122 -5.415 24.541 1.00 26.73 780 GLU A O 1
ATOM 6268 N N . GLN A 1 781 ? 55.240 -5.204 22.596 1.00 30.48 781 GLN A N 1
ATOM 6269 C CA . GLN A 1 781 ? 55.177 -6.610 22.140 1.00 30.48 781 GLN A CA 1
ATOM 6270 C C . GLN A 1 781 ? 56.461 -7.379 22.516 1.00 30.48 781 GLN A C 1
ATOM 6272 O O . GLN A 1 781 ? 57.491 -6.744 22.751 1.00 30.48 781 GLN A O 1
ATOM 6277 N N . PRO A 1 782 ? 56.437 -8.731 22.512 1.00 32.00 782 PRO A N 1
ATOM 6278 C CA . PRO A 1 782 ? 57.237 -9.426 21.482 1.00 32.00 782 PRO A CA 1
ATOM 6279 C C . PRO A 1 782 ? 56.690 -10.776 20.929 1.00 32.00 782 PRO A C 1
ATOM 6281 O O . PRO A 1 782 ? 56.179 -11.608 21.669 1.00 32.00 782 PRO A O 1
ATOM 6284 N N . GLU A 1 783 ? 56.928 -10.972 19.621 1.00 23.67 783 GLU A N 1
ATOM 6285 C CA . GLU A 1 783 ? 57.321 -12.199 18.868 1.00 23.67 783 GLU A CA 1
ATOM 6286 C C . GLU A 1 783 ? 56.456 -13.497 18.759 1.00 23.67 783 GLU A C 1
ATOM 6288 O O . GLU A 1 783 ? 55.512 -13.757 19.495 1.00 23.67 783 GLU A O 1
ATOM 6293 N N . ILE A 1 784 ? 56.776 -14.277 17.704 1.00 34.47 784 ILE A N 1
ATOM 6294 C CA . ILE A 1 784 ? 56.051 -15.386 17.018 1.00 34.47 784 ILE A CA 1
ATOM 6295 C C . ILE A 1 784 ? 57.092 -16.514 16.762 1.00 34.47 784 ILE A C 1
ATOM 6297 O O . ILE A 1 784 ? 58.195 -16.130 16.360 1.00 34.47 784 ILE A O 1
ATOM 6301 N N . PRO A 1 785 ? 56.852 -17.845 16.971 1.00 36.75 785 PRO A N 1
ATOM 6302 C CA . PRO A 1 785 ? 56.166 -18.743 15.993 1.00 36.75 785 PRO A CA 1
ATOM 6303 C C . PRO A 1 785 ? 55.479 -20.002 16.635 1.00 36.75 785 PRO A C 1
ATOM 6305 O O . PRO A 1 785 ? 55.298 -20.029 17.845 1.00 36.75 785 PRO A O 1
ATOM 6308 N N . ASP A 1 786 ? 55.018 -21.081 15.966 1.00 24.03 786 ASP A N 1
ATOM 6309 C CA . ASP A 1 786 ? 55.015 -21.492 14.538 1.00 24.03 786 ASP A CA 1
ATOM 6310 C C . ASP A 1 786 ? 53.684 -22.173 14.080 1.00 24.03 786 ASP A C 1
ATOM 6312 O O . ASP A 1 786 ? 52.717 -21.476 13.769 1.00 24.03 786 ASP A O 1
ATOM 6316 N N . ARG A 1 787 ? 53.620 -23.520 13.970 1.00 28.39 787 ARG A N 1
ATOM 6317 C CA . ARG A 1 787 ? 52.590 -24.279 13.215 1.00 28.39 787 ARG A CA 1
ATOM 6318 C C . ARG A 1 787 ? 52.109 -25.587 13.871 1.00 28.39 787 ARG A C 1
ATOM 6320 O O . ARG A 1 787 ? 52.871 -26.285 14.531 1.00 28.39 787 ARG A O 1
ATOM 6327 N N . SER A 1 788 ? 50.925 -26.024 13.403 1.00 25.84 788 SER A N 1
ATOM 6328 C CA . SER A 1 788 ? 50.411 -27.420 13.354 1.00 25.84 788 SER A CA 1
ATOM 6329 C C . SER A 1 788 ? 49.866 -28.005 14.684 1.00 25.84 788 SER A C 1
ATOM 6331 O O . SER A 1 788 ? 50.239 -27.527 15.742 1.00 25.84 788 SER A O 1
ATOM 6333 N N . MET A 1 789 ? 48.925 -28.970 14.747 1.00 25.66 789 MET A N 1
ATOM 6334 C CA . MET A 1 789 ? 48.317 -29.895 13.760 1.00 25.66 789 MET A CA 1
ATOM 6335 C C . MET A 1 789 ? 46.785 -30.098 13.993 1.00 25.66 789 MET A C 1
ATOM 6337 O O . MET A 1 789 ? 46.235 -29.674 15.002 1.00 25.66 789 MET A O 1
ATOM 6341 N N . LYS A 1 790 ? 46.104 -30.822 13.079 1.00 35.16 790 LYS A N 1
ATOM 6342 C CA . LYS A 1 790 ? 44.850 -31.602 13.327 1.00 35.16 790 LYS A CA 1
ATOM 6343 C C . LYS A 1 790 ? 45.073 -32.607 14.494 1.00 35.16 790 LYS A C 1
ATOM 6345 O O . LYS A 1 790 ? 46.235 -33.000 14.611 1.00 35.16 790 LYS A O 1
ATOM 6350 N N . PRO A 1 791 ? 44.067 -33.143 15.255 1.00 28.84 791 PRO A N 1
ATOM 6351 C CA . PRO A 1 791 ? 42.902 -33.872 14.689 1.00 28.84 791 PRO A CA 1
ATOM 6352 C C . PRO A 1 791 ? 41.630 -34.080 15.594 1.00 28.84 791 PRO A C 1
ATOM 6354 O O . PRO A 1 791 ? 41.504 -33.481 16.649 1.00 28.84 791 PRO A O 1
ATOM 6357 N N . ILE A 1 792 ? 40.708 -34.962 15.147 1.00 22.73 792 ILE A N 1
ATOM 6358 C CA . ILE A 1 792 ? 39.885 -35.946 15.922 1.00 22.73 792 ILE A CA 1
ATOM 6359 C C . ILE A 1 792 ? 38.992 -35.472 17.111 1.00 22.73 792 ILE A C 1
ATOM 6361 O O . ILE A 1 792 ? 39.466 -35.102 18.177 1.00 22.73 792 ILE A O 1
ATOM 6365 N N . GLN A 1 793 ? 37.670 -35.667 16.963 1.00 29.39 793 GLN A N 1
ATOM 6366 C CA . GLN A 1 793 ? 36.774 -36.208 18.017 1.00 29.39 793 GLN A CA 1
ATOM 6367 C C . GLN A 1 793 ? 36.763 -37.756 17.908 1.00 29.39 793 GLN A C 1
ATOM 6369 O O . GLN A 1 793 ? 37.143 -38.222 16.828 1.00 29.39 793 GLN A O 1
ATOM 6374 N N . PRO A 1 794 ? 36.223 -38.572 18.852 1.00 44.09 794 PRO A N 1
ATOM 6375 C CA . PRO A 1 794 ? 35.601 -38.313 20.170 1.00 44.09 794 PRO A CA 1
ATOM 6376 C C . PRO A 1 794 ? 36.227 -39.227 21.271 1.00 44.09 794 PRO A C 1
ATOM 6378 O O . PRO A 1 794 ? 37.367 -39.640 21.101 1.00 44.09 794 PRO A O 1
ATOM 6381 N N . ILE A 1 795 ? 35.506 -39.570 22.361 1.00 24.36 795 ILE A N 1
ATOM 6382 C CA . ILE A 1 795 ? 35.324 -40.949 22.918 1.00 24.36 795 ILE A CA 1
ATOM 6383 C C . ILE A 1 795 ? 34.553 -40.915 24.261 1.00 24.36 795 ILE A C 1
ATOM 6385 O O . ILE A 1 795 ? 34.870 -40.129 25.149 1.00 24.36 795 ILE A O 1
ATOM 6389 N N . GLY A 1 796 ? 33.542 -41.787 24.389 1.00 32.69 796 GLY A N 1
ATOM 6390 C CA . GLY A 1 796 ? 32.798 -42.101 25.624 1.00 32.69 796 GLY A CA 1
ATOM 6391 C C . GLY A 1 796 ? 33.183 -43.469 26.246 1.00 32.69 796 GLY A C 1
ATOM 6392 O O . GLY A 1 796 ? 34.150 -44.072 25.789 1.00 32.69 796 GLY A O 1
ATOM 6393 N N . PRO A 1 797 ? 32.468 -43.963 27.284 1.00 57.31 797 PRO A N 1
ATOM 6394 C CA . PRO A 1 797 ? 33.041 -44.823 28.346 1.00 57.31 797 PRO A CA 1
ATOM 6395 C C . PRO A 1 797 ? 32.589 -46.312 28.385 1.00 57.31 797 PRO A C 1
ATOM 6397 O O . PRO A 1 797 ? 31.712 -46.712 27.627 1.00 57.31 797 PRO A O 1
ATOM 6400 N N . THR A 1 798 ? 33.127 -47.093 29.351 1.00 31.02 798 THR A N 1
ATOM 6401 C CA . THR A 1 798 ? 32.751 -48.482 29.776 1.00 31.02 798 THR A CA 1
ATOM 6402 C C . THR A 1 798 ? 33.327 -48.825 31.181 1.00 31.02 798 THR A C 1
ATOM 6404 O O . THR A 1 798 ? 34.391 -48.291 31.483 1.00 31.02 798 THR A O 1
ATOM 6407 N N . SER A 1 799 ? 32.877 -49.780 32.030 1.00 34.00 799 SER A N 1
ATOM 6408 C CA . SER A 1 799 ? 31.533 -50.261 32.477 1.00 34.00 799 SER A CA 1
ATOM 6409 C C . SER A 1 799 ? 31.660 -51.532 33.382 1.00 34.00 799 SER A C 1
ATOM 6411 O O . SER A 1 799 ? 32.109 -52.553 32.862 1.00 34.00 799 SER A O 1
ATOM 6413 N N . SER A 1 800 ? 31.253 -51.553 34.676 1.00 32.28 800 SER A N 1
ATOM 6414 C CA . SER A 1 800 ? 31.328 -52.787 35.528 1.00 32.28 800 SER A CA 1
ATOM 6415 C C . SER A 1 800 ? 30.491 -52.860 36.851 1.00 32.28 800 SER A C 1
ATOM 6417 O O . SER A 1 800 ? 30.768 -52.104 37.774 1.00 32.28 800 SER A O 1
ATOM 6419 N N . VAL A 1 801 ? 29.623 -53.895 36.973 1.00 34.44 801 VAL A N 1
ATOM 6420 C CA . VAL A 1 801 ? 29.413 -54.850 38.128 1.00 34.44 801 VAL A CA 1
ATOM 6421 C C . VAL A 1 801 ? 28.585 -54.530 39.437 1.00 34.44 801 VAL A C 1
ATOM 6423 O O . VAL A 1 801 ? 28.983 -53.718 40.258 1.00 34.44 801 VAL A O 1
ATOM 6426 N N . ASN A 1 802 ? 27.509 -55.336 39.650 1.00 29.02 802 ASN A N 1
ATOM 6427 C CA . ASN A 1 802 ? 26.846 -56.004 40.834 1.00 29.02 802 ASN A CA 1
ATOM 6428 C C . ASN A 1 802 ? 26.422 -55.388 42.223 1.00 29.02 802 ASN A C 1
ATOM 6430 O O . ASN A 1 802 ? 27.263 -55.089 43.059 1.00 29.02 802 ASN A O 1
ATOM 6434 N N . GLN A 1 803 ? 25.110 -55.567 42.534 1.00 32.06 803 GLN A N 1
ATOM 6435 C CA . GLN A 1 803 ? 24.434 -56.155 43.749 1.00 32.06 803 GLN A CA 1
ATOM 6436 C C . GLN A 1 803 ? 24.306 -55.417 45.136 1.00 32.06 803 GLN A C 1
ATOM 6438 O O . GLN A 1 803 ? 24.928 -54.401 45.404 1.00 32.06 803 GLN A O 1
ATOM 6443 N N . GLU A 1 804 ? 23.357 -55.900 45.967 1.00 24.72 804 GLU A N 1
ATOM 6444 C CA . GLU A 1 804 ? 22.552 -55.260 47.062 1.00 24.72 804 GLU A CA 1
ATOM 6445 C C . GLU A 1 804 ? 23.152 -55.257 48.507 1.00 24.72 804 GLU A C 1
ATOM 6447 O O . GLU A 1 804 ? 24.158 -55.931 48.701 1.00 24.72 804 GLU A O 1
ATOM 6452 N N . LEU A 1 805 ? 22.663 -54.618 49.610 1.00 31.00 805 LEU A N 1
ATOM 6453 C CA . LEU A 1 805 ? 21.556 -53.700 50.084 1.00 31.00 805 LEU A CA 1
ATOM 6454 C C . LEU A 1 805 ? 22.053 -53.025 51.434 1.00 31.00 805 LEU A C 1
ATOM 6456 O O . LEU A 1 805 ? 23.040 -53.549 51.958 1.00 31.00 805 LEU A O 1
ATOM 6460 N N . PRO A 1 806 ? 21.453 -51.980 52.100 1.00 24.56 806 PRO A N 1
ATOM 6461 C CA . PRO A 1 806 ? 20.229 -51.203 51.851 1.00 24.56 806 PRO A CA 1
ATOM 6462 C C . PRO A 1 806 ? 20.498 -49.858 51.141 1.00 24.56 806 PRO A C 1
ATOM 6464 O O . PRO A 1 806 ? 21.230 -48.996 51.627 1.00 24.56 806 PRO A O 1
ATOM 6467 N N . ASN A 1 807 ? 19.886 -49.676 49.971 1.00 38.16 807 ASN A N 1
ATOM 6468 C CA . ASN A 1 807 ? 20.556 -49.019 48.845 1.00 38.16 807 ASN A CA 1
ATOM 6469 C C . ASN A 1 807 ? 19.683 -47.990 48.113 1.00 38.16 807 ASN A C 1
ATOM 6471 O O . ASN A 1 807 ? 18.466 -48.135 48.091 1.00 38.16 807 ASN A O 1
ATOM 6475 N N . ILE A 1 808 ? 20.220 -46.993 47.400 1.00 37.34 808 ILE A N 1
ATOM 6476 C CA . ILE A 1 808 ? 21.558 -46.354 47.368 1.00 37.34 808 ILE A CA 1
ATOM 6477 C C . ILE A 1 808 ? 21.265 -44.883 47.001 1.00 37.34 808 ILE A C 1
ATOM 6479 O O . ILE A 1 808 ? 20.452 -44.658 46.101 1.00 37.34 808 ILE A O 1
ATOM 6483 N N . PRO A 1 809 ? 21.882 -43.875 47.642 1.00 30.88 809 PRO A N 1
ATOM 6484 C CA . PRO A 1 809 ? 21.594 -42.479 47.322 1.00 30.88 809 PRO A CA 1
ATOM 6485 C C . PRO A 1 809 ? 22.647 -41.816 46.392 1.00 30.88 809 PRO A C 1
ATOM 6487 O O . PRO A 1 809 ? 23.842 -41.984 46.612 1.00 30.88 809 PRO A O 1
ATOM 6490 N N . ILE A 1 810 ? 22.161 -40.946 45.477 1.00 31.28 810 ILE A N 1
ATOM 6491 C CA . ILE A 1 810 ? 22.777 -39.678 44.974 1.00 31.28 810 ILE A CA 1
ATOM 6492 C C . ILE A 1 810 ? 23.565 -39.645 43.607 1.00 31.28 810 ILE A C 1
ATOM 6494 O O . ILE A 1 810 ? 24.452 -40.453 43.362 1.00 31.28 810 ILE A O 1
ATOM 6498 N N . VAL A 1 811 ? 23.251 -38.597 42.792 1.00 42.44 811 VAL A N 1
ATOM 6499 C CA . VAL A 1 811 ? 23.852 -37.964 41.550 1.00 42.44 811 VAL A CA 1
ATOM 6500 C C . VAL A 1 811 ? 23.677 -38.568 40.098 1.00 42.44 811 VAL A C 1
ATOM 6502 O O . VAL A 1 811 ? 23.196 -39.693 40.010 1.00 42.44 811 VAL A O 1
ATOM 6505 N N . PRO A 1 812 ? 23.863 -37.815 38.950 1.00 44.88 812 PRO A N 1
ATOM 6506 C CA . PRO A 1 812 ? 22.793 -37.654 37.922 1.00 44.88 812 PRO A CA 1
ATOM 6507 C C . PRO A 1 812 ? 23.183 -37.754 36.398 1.00 44.88 812 PRO A C 1
ATOM 6509 O O . PRO A 1 812 ? 24.326 -38.031 36.059 1.00 44.88 812 PRO A O 1
ATOM 6512 N N . ASP A 1 813 ? 22.203 -37.481 35.508 1.00 34.06 813 ASP A N 1
ATOM 6513 C CA . ASP A 1 813 ? 22.205 -37.001 34.087 1.00 34.06 813 ASP A CA 1
ATOM 6514 C C . ASP A 1 813 ? 23.365 -37.288 33.080 1.00 34.06 813 ASP A C 1
ATOM 6516 O O . ASP A 1 813 ? 24.489 -36.866 33.331 1.00 34.06 813 ASP A O 1
ATOM 6520 N N . ILE A 1 814 ? 23.032 -37.819 31.861 1.00 31.34 814 ILE A N 1
ATOM 6521 C CA . ILE A 1 814 ? 23.479 -37.416 30.468 1.00 31.34 814 ILE A CA 1
ATOM 6522 C C . ILE A 1 814 ? 23.407 -38.532 29.346 1.00 31.34 814 ILE A C 1
ATOM 6524 O O . ILE A 1 814 ? 24.190 -39.471 29.328 1.00 31.34 814 ILE A O 1
ATOM 6528 N N . THR A 1 815 ? 22.523 -38.334 28.336 1.00 30.09 815 THR A N 1
ATOM 6529 C CA . THR A 1 815 ? 22.558 -38.635 26.847 1.00 30.09 815 THR A CA 1
ATOM 6530 C C . THR A 1 815 ? 22.700 -40.024 26.121 1.00 30.09 815 THR A C 1
ATOM 6532 O O . THR A 1 815 ? 23.502 -40.872 26.484 1.00 30.09 815 THR A O 1
ATOM 6535 N N . VAL A 1 816 ? 22.063 -40.068 24.915 1.00 24.69 816 VAL A N 1
ATOM 6536 C CA . VAL A 1 816 ? 22.278 -40.836 23.629 1.00 24.69 816 VAL A CA 1
ATOM 6537 C C . VAL A 1 816 ? 21.456 -42.129 23.304 1.00 24.69 816 VAL A C 1
ATOM 6539 O O . VAL A 1 816 ? 21.318 -43.039 24.108 1.00 24.69 816 VAL A O 1
ATOM 6542 N N . HIS A 1 817 ? 20.929 -42.167 22.058 1.00 35.03 817 HIS A N 1
ATOM 6543 C CA . HIS A 1 817 ? 20.303 -43.259 21.249 1.00 35.03 817 HIS A CA 1
ATOM 6544 C C . HIS A 1 817 ? 21.185 -44.544 21.088 1.00 35.03 817 HIS A C 1
ATOM 6546 O O . HIS A 1 817 ? 22.376 -44.424 21.367 1.00 35.03 817 HIS A O 1
ATOM 6552 N N . PRO A 1 818 ? 20.723 -45.731 20.568 1.00 28.00 818 PRO A N 1
ATOM 6553 C CA . PRO A 1 818 ? 19.723 -45.932 19.494 1.00 28.00 818 PRO A CA 1
ATOM 6554 C C . PRO A 1 818 ? 18.815 -47.205 19.569 1.00 28.00 818 PRO A C 1
ATOM 6556 O O . PRO A 1 818 ? 18.695 -47.876 20.586 1.00 28.00 818 PRO A O 1
ATOM 6559 N N . SER A 1 819 ? 18.150 -47.497 18.443 1.00 27.39 819 SER A N 1
ATOM 6560 C CA . SER A 1 819 ? 17.209 -48.586 18.108 1.00 27.39 819 SER A CA 1
ATOM 6561 C C . SER A 1 819 ? 17.663 -50.032 18.386 1.00 27.39 819 SER A C 1
ATOM 6563 O O . SER A 1 819 ? 18.837 -50.328 18.168 1.00 27.39 819 SER A O 1
ATOM 6565 N N . SER A 1 820 ? 16.711 -50.963 18.626 1.00 22.97 820 SER A N 1
ATOM 6566 C CA . SER A 1 820 ? 16.602 -52.266 17.903 1.00 22.97 820 SER A CA 1
ATOM 6567 C C . SER A 1 820 ? 15.471 -53.222 18.359 1.00 22.97 820 SER A C 1
ATOM 6569 O O . SER A 1 820 ? 15.344 -53.499 19.541 1.00 22.97 820 SER A O 1
ATOM 6571 N N . VAL A 1 821 ? 14.773 -53.812 17.367 1.00 22.36 821 VAL A N 1
ATOM 6572 C CA . VAL A 1 821 ? 14.373 -55.247 17.246 1.00 22.36 821 VAL A CA 1
ATOM 6573 C C . VAL A 1 821 ? 13.474 -55.866 18.345 1.00 22.36 821 VAL A C 1
ATOM 6575 O O . VAL A 1 821 ? 13.866 -56.052 19.488 1.00 22.36 821 VAL A O 1
ATOM 6578 N N . THR A 1 822 ? 12.258 -56.317 18.015 1.00 23.95 822 THR A N 1
ATOM 6579 C CA . THR A 1 822 ? 11.973 -57.687 17.500 1.00 23.95 822 THR A CA 1
ATOM 6580 C C . THR A 1 822 ? 10.647 -57.670 16.707 1.00 23.95 822 THR A C 1
ATOM 6582 O O . THR A 1 822 ? 9.694 -57.051 17.156 1.00 23.95 822 THR A O 1
ATOM 6585 N N . ALA A 1 823 ? 10.607 -58.109 15.437 1.00 24.36 823 ALA A N 1
ATOM 6586 C CA . ALA A 1 823 ? 10.329 -59.487 14.960 1.00 24.36 823 ALA A CA 1
ATOM 6587 C C . ALA A 1 823 ? 8.825 -59.881 15.114 1.00 24.36 823 ALA A C 1
ATOM 6589 O O . ALA A 1 823 ? 8.151 -59.345 15.977 1.00 24.36 823 ALA A O 1
ATOM 6590 N N . ILE A 1 824 ? 8.176 -60.754 14.326 1.00 25.55 824 ILE A N 1
ATOM 6591 C CA . ILE A 1 824 ? 8.595 -61.991 13.643 1.00 25.55 824 ILE A CA 1
ATOM 6592 C C . ILE A 1 824 ? 7.670 -62.237 12.402 1.00 25.55 824 ILE A C 1
ATOM 6594 O O . ILE A 1 824 ? 6.480 -61.950 12.477 1.00 25.55 824 ILE A O 1
ATOM 6598 N N . ILE A 1 825 ? 8.216 -62.883 11.348 1.00 26.00 825 ILE A N 1
ATOM 6599 C CA . ILE A 1 825 ? 7.588 -63.612 10.199 1.00 26.00 825 ILE A CA 1
ATOM 6600 C C . ILE A 1 825 ? 7.232 -62.783 8.941 1.00 26.00 825 ILE A C 1
ATOM 6602 O O . ILE A 1 825 ? 6.461 -61.839 9.031 1.00 26.00 825 ILE A O 1
ATOM 6606 N N . SER A 1 826 ? 7.634 -63.124 7.703 1.00 25.12 826 SER A N 1
ATOM 6607 C CA . SER A 1 826 ? 8.775 -63.891 7.129 1.00 25.12 826 SER A CA 1
ATOM 6608 C C . SER A 1 826 ? 8.777 -63.610 5.608 1.00 25.12 826 SER A C 1
ATOM 6610 O O . SER A 1 826 ? 7.736 -63.763 4.980 1.00 25.12 826 SER A O 1
ATOM 6612 N N . ASN A 1 827 ? 9.833 -63.033 5.023 1.00 23.75 827 ASN A N 1
ATOM 6613 C CA . ASN A 1 827 ? 10.928 -63.718 4.299 1.00 23.75 827 ASN A CA 1
ATOM 6614 C C . ASN A 1 827 ? 10.474 -64.556 3.072 1.00 23.75 827 ASN A C 1
ATOM 6616 O O . ASN A 1 827 ? 9.512 -65.305 3.162 1.00 23.75 827 ASN A O 1
ATOM 6620 N N . THR A 1 828 ? 11.130 -64.496 1.901 1.00 24.45 828 THR A N 1
ATOM 6621 C CA . THR A 1 828 ? 12.577 -64.256 1.675 1.00 24.45 828 THR A CA 1
ATOM 6622 C C . THR A 1 828 ? 12.887 -63.811 0.226 1.00 24.45 828 THR A C 1
ATOM 6624 O O . THR A 1 828 ? 12.405 -64.469 -0.684 1.00 24.45 828 THR A O 1
ATOM 6627 N N . THR A 1 829 ? 13.764 -62.798 0.050 1.00 24.44 829 THR A N 1
ATOM 6628 C CA . THR A 1 829 ? 14.892 -62.694 -0.940 1.00 24.44 829 THR A CA 1
ATOM 6629 C C . THR A 1 829 ? 14.643 -62.887 -2.467 1.00 24.44 829 THR A C 1
ATOM 6631 O O . THR A 1 829 ? 13.892 -63.763 -2.858 1.00 24.44 829 THR A O 1
ATOM 6634 N N . ASN A 1 830 ? 15.326 -62.229 -3.426 1.00 23.73 830 ASN A N 1
ATOM 6635 C CA . ASN A 1 830 ? 16.574 -61.443 -3.384 1.00 23.73 830 ASN A CA 1
ATOM 6636 C C . ASN A 1 830 ? 16.863 -60.653 -4.697 1.00 23.73 830 ASN A C 1
ATOM 6638 O O . ASN A 1 830 ? 16.426 -61.071 -5.763 1.00 23.73 830 ASN A O 1
ATOM 6642 N N . ILE A 1 831 ? 17.790 -59.681 -4.603 1.00 22.88 831 ILE A N 1
ATOM 6643 C CA . ILE A 1 831 ? 18.817 -59.304 -5.619 1.00 22.88 831 ILE A CA 1
ATOM 6644 C C . ILE A 1 831 ? 18.415 -58.416 -6.832 1.00 22.88 831 ILE A C 1
ATOM 6646 O O . ILE A 1 831 ? 17.258 -58.088 -7.070 1.00 22.88 831 ILE A O 1
ATOM 6650 N N . SER A 1 832 ? 19.465 -57.873 -7.457 1.00 22.05 832 SER A N 1
ATOM 6651 C CA . SER A 1 832 ? 19.643 -56.589 -8.142 1.00 22.05 832 SER A CA 1
ATOM 6652 C C . SER A 1 832 ? 19.795 -56.671 -9.674 1.00 22.05 832 SER A C 1
ATOM 6654 O O . SER A 1 832 ? 19.837 -57.753 -10.241 1.00 22.05 832 SER A O 1
ATOM 6656 N N . SER A 1 833 ? 20.023 -55.495 -10.285 1.00 23.66 833 SER A N 1
ATOM 6657 C CA . SER A 1 833 ? 20.938 -55.238 -11.424 1.00 23.66 833 SER A CA 1
ATOM 6658 C C . SER A 1 833 ? 20.783 -56.009 -12.749 1.00 23.66 833 SER A C 1
ATOM 6660 O O . SER A 1 833 ? 21.066 -57.196 -12.822 1.00 23.66 833 SER A O 1
ATOM 6662 N N . GLU A 1 834 ? 20.589 -55.223 -13.815 1.00 19.50 834 GLU A N 1
ATOM 6663 C CA . GLU A 1 834 ? 21.126 -55.417 -15.178 1.00 19.50 834 GLU A CA 1
ATOM 6664 C C . GLU A 1 834 ? 20.636 -56.586 -16.074 1.00 19.50 834 GLU A C 1
ATOM 6666 O O . GLU A 1 834 ? 20.369 -57.713 -15.679 1.00 19.50 834 GLU A O 1
ATOM 6671 N N . ILE A 1 835 ? 20.549 -56.249 -17.366 1.00 32.00 835 ILE A N 1
ATOM 6672 C CA . ILE A 1 835 ? 20.289 -57.090 -18.551 1.00 32.00 835 ILE A CA 1
ATOM 6673 C C . ILE A 1 835 ? 21.459 -58.084 -18.738 1.00 32.00 835 ILE A C 1
ATOM 6675 O O . ILE A 1 835 ? 22.594 -57.603 -18.698 1.00 32.00 835 ILE A O 1
ATOM 6679 N N . PRO A 1 836 ? 21.272 -59.407 -19.018 1.00 32.06 836 PRO A N 1
ATOM 6680 C CA . PRO A 1 836 ? 21.409 -59.870 -20.425 1.00 32.06 836 PRO A CA 1
ATOM 6681 C C . PRO A 1 836 ? 20.823 -61.246 -20.871 1.00 32.06 836 PRO A C 1
ATOM 6683 O O . PRO A 1 836 ? 21.037 -62.252 -20.214 1.00 32.06 836 PRO A O 1
ATOM 6686 N N . LYS A 1 837 ? 20.306 -61.267 -22.124 1.00 25.64 837 LYS A N 1
ATOM 6687 C CA . LYS A 1 837 ? 20.566 -62.223 -23.255 1.00 25.64 837 LYS A CA 1
ATOM 6688 C C . LYS A 1 837 ? 20.299 -63.750 -23.031 1.00 25.64 837 LYS A C 1
ATOM 6690 O O . LYS A 1 837 ? 20.297 -64.239 -21.919 1.00 25.64 837 LYS A O 1
ATOM 6695 N N . LEU A 1 838 ? 20.023 -64.599 -24.035 1.00 22.89 838 LEU A N 1
ATOM 6696 C CA . LEU A 1 838 ? 20.774 -64.908 -25.271 1.00 22.89 838 LEU A CA 1
ATOM 6697 C C . LEU A 1 838 ? 19.919 -65.750 -26.276 1.00 22.89 838 LEU A C 1
ATOM 6699 O O . LEU A 1 838 ? 19.175 -66.606 -25.820 1.00 22.89 838 LEU A O 1
ATOM 6703 N N . ILE A 1 839 ? 20.116 -65.543 -27.600 1.00 24.91 839 ILE A N 1
ATOM 6704 C CA . ILE A 1 839 ? 20.428 -66.560 -28.663 1.00 24.91 839 ILE A CA 1
ATOM 6705 C C . ILE A 1 839 ? 19.457 -67.770 -28.850 1.00 24.91 839 ILE A C 1
ATOM 6707 O O . ILE A 1 839 ? 19.146 -68.470 -27.900 1.00 24.91 839 ILE A O 1
ATOM 6711 N N . ASP A 1 840 ? 18.998 -68.186 -30.045 1.00 24.92 840 ASP A N 1
ATOM 6712 C CA . ASP A 1 840 ? 19.244 -67.762 -31.442 1.00 24.92 840 ASP A CA 1
ATOM 6713 C C . ASP A 1 840 ? 18.146 -68.267 -32.411 1.00 24.92 840 ASP A C 1
ATOM 6715 O O . ASP A 1 840 ? 17.367 -69.152 -32.043 1.00 24.92 840 ASP A O 1
ATOM 6719 N N . LYS A 1 841 ? 18.239 -67.804 -33.679 1.00 25.44 841 LYS A N 1
ATOM 6720 C CA . LYS A 1 841 ? 17.728 -68.343 -34.978 1.00 25.44 841 LYS A CA 1
ATOM 6721 C C . LYS A 1 841 ? 16.803 -67.353 -35.720 1.00 25.44 841 LYS A C 1
ATOM 6723 O O . LYS A 1 841 ? 15.782 -66.961 -35.177 1.00 25.44 841 LYS A O 1
ATOM 6728 N N . ASN A 1 842 ? 17.025 -67.003 -36.994 1.00 22.52 842 ASN A N 1
ATOM 6729 C CA . ASN A 1 842 ? 18.157 -67.303 -37.885 1.00 22.52 842 ASN A CA 1
ATOM 6730 C C . ASN A 1 842 ? 18.141 -66.387 -39.141 1.00 22.52 842 ASN A C 1
ATOM 6732 O O . ASN A 1 842 ? 17.069 -66.104 -39.659 1.00 22.52 842 ASN A O 1
ATOM 6736 N N . VAL A 1 843 ? 19.327 -66.081 -39.692 1.00 24.03 843 VAL A N 1
ATOM 6737 C CA . VAL A 1 843 ? 19.610 -65.739 -41.116 1.00 24.03 843 VAL A CA 1
ATOM 6738 C C . VAL A 1 843 ? 19.148 -64.382 -41.713 1.00 24.03 843 VAL A C 1
ATOM 6740 O O . VAL A 1 843 ? 18.013 -64.190 -42.130 1.00 24.03 843 VAL A O 1
ATOM 6743 N N . ASN A 1 844 ? 20.149 -63.511 -41.901 1.00 21.67 844 ASN A N 1
ATOM 6744 C CA . ASN A 1 844 ? 20.458 -62.604 -43.031 1.00 21.67 844 ASN A CA 1
ATOM 6745 C C . ASN A 1 844 ? 19.505 -62.494 -44.249 1.00 21.67 844 ASN A C 1
ATOM 6747 O O . ASN A 1 844 ? 19.285 -63.484 -44.949 1.00 21.67 844 ASN A O 1
ATOM 6751 N N . LYS A 1 845 ? 19.237 -61.246 -44.681 1.00 24.56 845 LYS A N 1
ATOM 6752 C CA . LYS A 1 845 ? 19.811 -60.570 -45.887 1.00 24.56 845 LYS A CA 1
ATOM 6753 C C . LYS A 1 845 ? 19.226 -59.146 -46.002 1.00 24.56 845 LYS A C 1
ATOM 6755 O O . LYS A 1 845 ? 18.046 -58.956 -45.750 1.00 24.56 845 LYS A O 1
ATOM 6760 N N . ASN A 1 846 ? 20.052 -58.102 -46.108 1.00 21.92 846 ASN A N 1
ATOM 6761 C CA . ASN A 1 846 ? 20.553 -57.505 -47.361 1.00 21.92 846 ASN A CA 1
ATOM 6762 C C . ASN A 1 846 ? 19.459 -57.214 -48.399 1.00 21.92 846 ASN A C 1
ATOM 6764 O O . ASN A 1 846 ? 19.019 -58.138 -49.071 1.00 21.92 846 ASN A O 1
ATOM 6768 N N . ASP A 1 847 ? 19.081 -55.940 -48.531 1.00 25.19 847 ASP A N 1
ATOM 6769 C CA . ASP A 1 847 ? 19.185 -55.092 -49.739 1.00 25.19 847 ASP A CA 1
ATOM 6770 C C . ASP A 1 847 ? 18.380 -53.799 -49.473 1.00 25.19 847 ASP A C 1
ATOM 6772 O O . ASP A 1 847 ? 17.308 -53.851 -48.881 1.00 25.19 847 ASP A O 1
ATOM 6776 N N . SER A 1 848 ? 18.916 -52.581 -49.605 1.00 21.56 848 SER A N 1
ATOM 6777 C CA . SER A 1 848 ? 19.574 -51.922 -50.748 1.00 21.56 848 SER A CA 1
ATOM 6778 C C . SER A 1 848 ? 18.583 -51.515 -51.850 1.00 21.56 848 SER A C 1
ATOM 6780 O O . SER A 1 848 ? 17.732 -52.303 -52.243 1.00 21.56 848 SER A O 1
ATOM 6782 N N . ASN A 1 849 ? 18.755 -50.288 -52.374 1.00 24.28 849 ASN A N 1
ATOM 6783 C CA . ASN A 1 849 ? 18.016 -49.689 -53.503 1.00 24.28 849 ASN A CA 1
ATOM 6784 C C . ASN A 1 849 ? 16.542 -49.290 -53.230 1.00 24.28 849 ASN A C 1
ATOM 6786 O O . ASN A 1 849 ? 15.865 -49.905 -52.418 1.00 24.28 849 ASN A O 1
ATOM 6790 N N . ARG A 1 850 ? 15.946 -48.294 -53.904 1.00 22.08 850 ARG A N 1
ATOM 6791 C CA . ARG A 1 850 ? 16.427 -47.055 -54.570 1.00 22.08 850 ARG A CA 1
ATOM 6792 C C . ARG A 1 850 ? 15.184 -46.229 -54.959 1.00 22.08 850 ARG A C 1
ATOM 6794 O O . ARG A 1 850 ? 14.107 -46.791 -55.088 1.00 22.08 850 ARG A O 1
ATOM 6801 N N . GLU A 1 851 ? 15.383 -44.930 -55.182 1.00 23.69 851 GLU A N 1
ATOM 6802 C CA . GLU A 1 851 ? 14.762 -44.108 -56.245 1.00 23.69 851 GLU A CA 1
ATOM 6803 C C . GLU A 1 851 ? 13.339 -44.479 -56.743 1.00 23.69 851 GLU A C 1
ATOM 6805 O O . GLU A 1 851 ? 13.146 -45.486 -57.423 1.00 23.69 851 GLU A O 1
ATOM 6810 N N . ASN A 1 852 ? 12.379 -43.552 -56.635 1.00 24.59 852 ASN A N 1
ATOM 6811 C CA . ASN A 1 852 ? 12.100 -42.607 -57.735 1.00 24.59 852 ASN A CA 1
ATOM 6812 C C . ASN A 1 852 ? 11.011 -41.575 -57.376 1.00 24.59 852 ASN A C 1
ATOM 6814 O O . ASN A 1 852 ? 10.169 -41.806 -56.511 1.00 24.59 852 ASN A O 1
ATOM 6818 N N . ILE A 1 853 ? 11.069 -40.418 -58.044 1.00 24.83 853 ILE A N 1
ATOM 6819 C CA . ILE A 1 853 ? 10.143 -39.277 -57.893 1.00 24.83 853 ILE A CA 1
ATOM 6820 C C . ILE A 1 853 ? 9.152 -39.255 -59.106 1.00 24.83 853 ILE A C 1
ATOM 6822 O O . ILE A 1 853 ? 9.099 -40.249 -59.827 1.00 24.83 853 ILE A O 1
ATOM 6826 N N . PRO A 1 854 ? 8.281 -38.238 -59.300 1.00 45.91 854 PRO A N 1
ATOM 6827 C CA . PRO A 1 854 ? 6.813 -38.357 -59.366 1.00 45.91 854 PRO A CA 1
ATOM 6828 C C . PRO A 1 854 ? 6.297 -38.381 -60.845 1.00 45.91 854 PRO A C 1
ATOM 6830 O O . PRO A 1 854 ? 7.154 -38.540 -61.718 1.00 45.91 854 PRO A O 1
ATOM 6833 N N . PRO A 1 855 ? 4.985 -38.248 -61.213 1.00 33.91 855 PRO A N 1
ATOM 6834 C CA . PRO A 1 855 ? 4.133 -37.046 -60.983 1.00 33.91 855 PRO A CA 1
ATOM 6835 C C . PRO A 1 855 ? 2.587 -37.283 -60.854 1.00 33.91 855 PRO A C 1
ATOM 6837 O O . PRO A 1 855 ? 2.122 -38.379 -61.120 1.00 33.91 855 PRO A O 1
ATOM 6840 N N . THR A 1 856 ? 1.809 -36.223 -60.526 1.00 24.19 856 THR A N 1
ATOM 6841 C CA . THR A 1 856 ? 0.402 -35.888 -60.972 1.00 24.19 856 THR A CA 1
ATOM 6842 C C . THR A 1 856 ? -0.752 -36.937 -60.949 1.00 24.19 856 THR A C 1
ATOM 6844 O O . THR A 1 856 ? -0.536 -38.112 -61.180 1.00 24.19 856 THR A O 1
ATOM 6847 N N . ASP A 1 857 ? -2.057 -36.627 -60.857 1.00 24.98 857 ASP A N 1
ATOM 6848 C CA . ASP A 1 857 ? -2.876 -35.467 -60.431 1.00 24.98 857 ASP A CA 1
ATOM 6849 C C . ASP A 1 857 ? -4.387 -35.887 -60.455 1.00 24.98 857 ASP A C 1
ATOM 6851 O O . ASP A 1 857 ? -4.741 -36.905 -61.045 1.00 24.98 857 ASP A O 1
ATOM 6855 N N . VAL A 1 858 ? -5.267 -35.081 -59.847 1.00 23.11 858 VAL A N 1
ATOM 6856 C CA . VAL A 1 858 ? -6.750 -34.990 -59.933 1.00 23.11 858 VAL A CA 1
ATOM 6857 C C . VAL A 1 858 ? -7.694 -36.192 -59.656 1.00 23.11 858 VAL A C 1
ATOM 6859 O O . VAL A 1 858 ? -7.764 -37.187 -60.372 1.00 23.11 858 VAL A O 1
ATOM 6862 N N . SER A 1 859 ? -8.670 -35.888 -58.781 1.00 22.12 859 SER A N 1
ATOM 6863 C CA . SER A 1 859 ? -10.131 -36.128 -58.916 1.00 22.12 859 SER A CA 1
ATOM 6864 C C . SER A 1 859 ? -10.826 -37.224 -58.078 1.00 22.12 859 SER A C 1
ATOM 6866 O O . SER A 1 859 ? -10.836 -38.407 -58.410 1.00 22.12 859 SER A O 1
ATOM 6868 N N . LYS A 1 860 ? -11.598 -36.773 -57.070 1.00 26.77 860 LYS A N 1
ATOM 6869 C CA . LYS A 1 860 ? -13.027 -37.117 -56.893 1.00 26.77 860 LYS A CA 1
ATOM 6870 C C . LYS A 1 860 ? -13.747 -36.117 -55.967 1.00 26.77 860 LYS A C 1
ATOM 6872 O O . LYS A 1 860 ? -13.180 -35.613 -55.007 1.00 26.77 860 LYS A O 1
ATOM 6877 N N . PHE A 1 861 ? -14.985 -35.810 -56.345 1.00 21.52 861 PHE A N 1
ATOM 6878 C CA . PHE A 1 861 ? -15.887 -34.736 -55.879 1.00 21.52 861 PHE A CA 1
ATOM 6879 C C . PHE A 1 861 ? -16.974 -35.310 -54.913 1.00 21.52 861 PHE A C 1
ATOM 6881 O O . PHE A 1 861 ? -16.984 -36.537 -54.783 1.00 21.52 861 PHE A O 1
ATOM 6888 N N . PRO A 1 862 ? -17.882 -34.536 -54.241 1.00 31.17 862 PRO A N 1
ATOM 6889 C CA . PRO A 1 862 ? -18.640 -33.409 -54.816 1.00 31.17 862 PRO A CA 1
ATOM 6890 C C . PRO A 1 862 ? -18.968 -32.167 -53.952 1.00 31.17 862 PRO A C 1
ATOM 6892 O O . PRO A 1 862 ? -18.768 -32.104 -52.744 1.00 31.17 862 PRO A O 1
ATOM 6895 N N . ILE A 1 863 ? -19.513 -31.175 -54.666 1.00 25.98 863 ILE A N 1
ATOM 6896 C CA . ILE A 1 863 ? -20.061 -29.877 -54.238 1.00 25.98 863 ILE A CA 1
ATOM 6897 C C . ILE A 1 863 ? -21.588 -29.897 -54.454 1.00 25.98 863 ILE A C 1
ATOM 6899 O O . ILE A 1 863 ? -22.025 -30.537 -55.406 1.00 25.98 863 ILE A O 1
ATOM 6903 N N . LEU A 1 864 ? -22.366 -29.166 -53.639 1.00 24.03 864 LEU A N 1
ATOM 6904 C CA . LEU A 1 864 ? -23.492 -28.262 -53.998 1.00 24.03 864 LEU A CA 1
ATOM 6905 C C . LEU A 1 864 ? -24.096 -27.695 -52.677 1.00 24.03 864 LEU A C 1
ATOM 6907 O O . LEU A 1 864 ? -24.062 -28.384 -51.665 1.00 24.03 864 LEU A O 1
ATOM 6911 N N . ASN A 1 865 ? -24.639 -26.474 -52.574 1.00 22.88 865 ASN A N 1
ATOM 6912 C CA . ASN A 1 865 ? -24.966 -25.494 -53.615 1.00 22.88 865 ASN A CA 1
ATOM 6913 C C . ASN A 1 865 ? -24.837 -24.023 -53.134 1.00 22.88 865 ASN A C 1
ATOM 6915 O O . ASN A 1 865 ? -24.669 -23.761 -51.944 1.00 22.88 865 ASN A O 1
ATOM 6919 N N . ARG A 1 866 ? -24.925 -23.066 -54.071 1.00 24.91 866 ARG A N 1
ATOM 6920 C CA . ARG A 1 866 ? -24.722 -21.616 -53.877 1.00 24.91 866 ARG A CA 1
ATOM 6921 C C . ARG A 1 866 ? -25.744 -20.829 -54.712 1.00 24.91 866 ARG A C 1
ATOM 6923 O O . ARG A 1 866 ? -25.827 -21.086 -55.904 1.00 24.91 866 ARG A O 1
ATOM 6930 N N . GLU A 1 867 ? -26.398 -19.815 -54.147 1.00 23.39 867 GLU A N 1
ATOM 6931 C CA . GLU A 1 867 ? -27.119 -18.737 -54.864 1.00 23.39 867 GLU A CA 1
ATOM 6932 C C . GLU A 1 867 ? -26.989 -17.448 -54.016 1.00 23.39 867 GLU A C 1
ATOM 6934 O O . GLU A 1 867 ? -27.030 -17.546 -52.793 1.00 23.39 867 GLU A O 1
ATOM 6939 N N . THR A 1 868 ? -26.751 -16.222 -54.509 1.00 24.30 868 THR A N 1
ATOM 6940 C CA . THR A 1 868 ? -26.486 -15.679 -55.867 1.00 24.30 868 THR A CA 1
ATOM 6941 C C . THR A 1 868 ? -25.708 -14.343 -55.749 1.00 24.30 868 THR A C 1
ATOM 6943 O O . THR A 1 868 ? -25.811 -13.668 -54.729 1.00 24.30 868 THR A O 1
ATOM 6946 N N . LEU A 1 869 ? -24.956 -13.934 -56.787 1.00 29.25 869 LEU A N 1
ATOM 6947 C CA . LEU A 1 869 ? -24.218 -12.647 -56.898 1.00 29.25 869 LEU A CA 1
ATOM 6948 C C . LEU A 1 869 ? -24.786 -11.764 -58.027 1.00 29.25 869 LEU A C 1
ATOM 6950 O O . LEU A 1 869 ? -25.298 -12.319 -59.001 1.00 29.25 869 LEU A O 1
ATOM 6954 N N . PRO A 1 870 ? -24.691 -10.417 -57.920 1.00 26.72 870 PRO A N 1
ATOM 6955 C CA . PRO A 1 870 ? -23.862 -9.595 -58.852 1.00 26.72 870 PRO A CA 1
ATOM 6956 C C . PRO A 1 870 ? -23.274 -8.284 -58.213 1.00 26.72 870 PRO A C 1
ATOM 6958 O O . PRO A 1 870 ? -23.663 -7.957 -57.100 1.00 26.72 870 PRO A O 1
ATOM 6961 N N . ILE A 1 871 ? -22.399 -7.417 -58.783 1.00 21.89 871 ILE A N 1
ATOM 6962 C CA . ILE A 1 871 ? -21.352 -7.430 -59.851 1.00 21.89 871 ILE A CA 1
ATOM 6963 C C . ILE A 1 871 ? -20.395 -6.193 -59.663 1.00 21.89 871 ILE A C 1
ATOM 6965 O O . ILE A 1 871 ? -20.623 -5.350 -58.803 1.00 21.89 871 ILE A O 1
ATOM 6969 N N . TYR A 1 872 ? -19.301 -6.117 -60.443 1.00 19.91 872 TYR A N 1
ATOM 6970 C CA . TYR A 1 872 ? -18.340 -4.999 -60.706 1.00 19.91 872 TYR A CA 1
ATOM 6971 C C . TYR A 1 872 ? -18.939 -3.564 -60.915 1.00 19.91 872 TYR A C 1
ATOM 6973 O O . TYR A 1 872 ? -20.121 -3.467 -61.214 1.00 19.91 872 TYR A O 1
ATOM 6981 N N . ARG A 1 873 ? -18.237 -2.396 -60.901 1.00 22.31 873 ARG A N 1
ATOM 6982 C CA . ARG A 1 873 ? -16.798 -1.952 -60.932 1.00 22.31 873 ARG A CA 1
ATOM 6983 C C . ARG A 1 873 ? -16.668 -0.469 -60.397 1.00 22.31 873 ARG A C 1
ATOM 6985 O O . ARG A 1 873 ? -17.690 0.076 -59.993 1.00 22.31 873 ARG A O 1
ATOM 6992 N N . PRO A 1 874 ? -15.481 0.200 -60.348 1.00 35.75 874 PRO A N 1
ATOM 6993 C CA . PRO A 1 874 ? -15.219 1.368 -59.475 1.00 35.75 874 PRO A CA 1
ATOM 6994 C C . PRO A 1 874 ? -15.314 2.756 -60.145 1.00 35.75 874 PRO A C 1
ATOM 6996 O O . PRO A 1 874 ? -15.313 2.863 -61.370 1.00 35.75 874 PRO A O 1
ATOM 6999 N N . PHE A 1 875 ? -15.239 3.826 -59.335 1.00 20.98 875 PHE A N 1
ATOM 7000 C CA . PHE A 1 875 ? -14.887 5.178 -59.797 1.00 20.98 875 PHE A CA 1
ATOM 7001 C C . PHE A 1 875 ? -14.016 5.950 -58.789 1.00 20.98 875 PHE A C 1
ATOM 7003 O O . PHE A 1 875 ? -14.372 6.088 -57.622 1.00 20.98 875 PHE A O 1
ATOM 7010 N N . ASN A 1 876 ? -12.900 6.508 -59.268 1.00 25.25 876 ASN A N 1
ATOM 7011 C CA . ASN A 1 876 ? -12.101 7.500 -58.542 1.00 25.25 876 ASN A CA 1
ATOM 7012 C C . ASN A 1 876 ? -12.832 8.849 -58.485 1.00 25.25 876 ASN A C 1
ATOM 7014 O O . ASN A 1 876 ? -13.311 9.317 -59.519 1.00 25.25 876 ASN A O 1
ATOM 7018 N N . ARG A 1 877 ? -12.761 9.548 -57.345 1.00 23.08 877 ARG A N 1
ATOM 7019 C CA . ARG A 1 877 ? -12.692 11.020 -57.299 1.00 23.08 877 ARG A CA 1
ATOM 7020 C C . ARG A 1 877 ? -11.896 11.481 -56.079 1.00 23.08 877 ARG A C 1
ATOM 7022 O O . ARG A 1 877 ? -12.143 11.046 -54.962 1.00 23.08 877 ARG A O 1
ATOM 7029 N N . THR A 1 878 ? -10.926 12.347 -56.332 1.00 24.03 878 THR A N 1
ATOM 7030 C CA . THR A 1 878 ? -10.033 12.977 -55.355 1.00 24.03 878 THR A CA 1
ATOM 7031 C C . THR A 1 878 ? -10.564 14.353 -54.920 1.00 24.03 878 THR A C 1
ATOM 7033 O O . THR A 1 878 ? -11.354 14.952 -55.647 1.00 24.03 878 THR A O 1
ATOM 7036 N N . VAL A 1 879 ? -10.011 14.885 -53.811 1.00 23.83 879 VAL A N 1
ATOM 7037 C CA . VAL A 1 879 ? -10.049 16.312 -53.373 1.00 23.83 879 VAL A CA 1
ATOM 7038 C C . VAL A 1 879 ? -11.386 16.789 -52.735 1.00 23.83 879 VAL A C 1
ATOM 7040 O O . VAL A 1 879 ? -12.437 16.343 -53.192 1.00 23.83 879 VAL A O 1
ATOM 7043 N N . PRO A 1 880 ? -11.420 17.724 -51.740 1.00 23.88 880 PRO A N 1
ATOM 7044 C CA . PRO A 1 880 ? -10.349 18.345 -50.929 1.00 23.88 880 PRO A CA 1
ATOM 7045 C C . PRO A 1 880 ? -10.482 18.187 -49.390 1.00 23.88 880 PRO A C 1
ATOM 7047 O O . PRO A 1 880 ? -11.536 17.876 -48.842 1.00 23.88 880 PRO A O 1
ATOM 7050 N N . ILE A 1 881 ? -9.407 18.560 -48.689 1.00 36.62 881 ILE A N 1
ATOM 7051 C CA . ILE A 1 881 ? -9.417 19.028 -47.289 1.00 36.62 881 ILE A CA 1
ATOM 7052 C C . ILE A 1 881 ? -9.981 20.463 -47.246 1.00 36.62 881 ILE A C 1
ATOM 7054 O O . ILE A 1 881 ? -9.528 21.269 -48.056 1.00 36.62 881 ILE A O 1
ATOM 7058 N N . ASN A 1 882 ? -10.900 20.797 -46.318 1.00 29.39 882 ASN A N 1
ATOM 7059 C CA . ASN A 1 882 ? -10.935 22.070 -45.550 1.00 29.39 882 ASN A CA 1
ATOM 7060 C C . ASN A 1 882 ? -12.209 22.260 -44.684 1.00 29.39 882 ASN A C 1
ATOM 7062 O O . ASN A 1 882 ? -13.250 21.663 -44.943 1.00 29.39 882 ASN A O 1
ATOM 7066 N N . ASN A 1 883 ? -12.105 23.174 -43.706 1.00 30.83 883 ASN A N 1
ATOM 7067 C CA . ASN A 1 883 ? -13.167 23.788 -42.881 1.00 30.83 883 ASN A CA 1
ATOM 7068 C C . ASN A 1 883 ? -13.816 22.950 -41.757 1.00 30.83 883 ASN A C 1
ATOM 7070 O O . ASN A 1 883 ? -15.024 22.713 -41.754 1.00 30.83 883 ASN A O 1
ATOM 7074 N N . THR A 1 884 ? -13.049 22.640 -40.707 1.00 34.22 884 THR A N 1
ATOM 7075 C CA . THR A 1 884 ? -13.600 22.213 -39.402 1.00 34.22 884 THR A CA 1
ATOM 7076 C C . THR A 1 884 ? -14.122 23.370 -38.536 1.00 34.22 884 THR A C 1
ATOM 7078 O O . THR A 1 884 ? -15.062 23.178 -37.765 1.00 34.22 884 THR A O 1
ATOM 7081 N N . ASP A 1 885 ? -13.574 24.582 -38.668 1.00 37.09 885 ASP A N 1
ATOM 7082 C CA . ASP A 1 885 ? -13.769 25.637 -37.655 1.00 37.09 885 ASP A CA 1
ATOM 7083 C C . ASP A 1 885 ? -15.127 26.361 -37.747 1.00 37.09 885 ASP A C 1
ATOM 7085 O O . ASP A 1 885 ? -15.720 26.714 -36.724 1.00 37.09 885 ASP A O 1
ATOM 7089 N N . GLU A 1 886 ? -15.702 26.513 -38.948 1.00 32.22 886 GLU A N 1
ATOM 7090 C CA . GLU A 1 886 ? -17.057 27.074 -39.094 1.00 32.22 886 GLU A CA 1
ATOM 7091 C C . GLU A 1 886 ? -18.148 26.170 -38.500 1.00 32.22 886 GLU A C 1
ATOM 7093 O O . GLU A 1 886 ? -19.190 26.661 -38.053 1.00 32.22 886 GLU A O 1
ATOM 7098 N N . GLN A 1 887 ? -17.940 24.850 -38.507 1.00 33.28 887 GLN A N 1
ATOM 7099 C CA . GLN A 1 887 ? -18.967 23.892 -38.100 1.00 33.28 887 GLN A CA 1
ATOM 7100 C C . GLN A 1 887 ? -19.139 23.855 -36.574 1.00 33.28 887 GLN A C 1
ATOM 7102 O O . GLN A 1 887 ? -20.258 23.678 -36.086 1.00 33.28 887 GLN A O 1
ATOM 7107 N N . TYR A 1 888 ? -18.061 24.100 -35.821 1.00 35.78 888 TYR A N 1
ATOM 7108 C CA . TYR A 1 888 ? -18.134 24.312 -34.374 1.00 35.78 888 TYR A CA 1
ATOM 7109 C C . TYR A 1 888 ? -18.771 25.659 -34.028 1.00 35.78 888 TYR A C 1
ATOM 7111 O O . TYR A 1 888 ? -19.639 25.699 -33.157 1.00 35.78 888 TYR A O 1
ATOM 7119 N N . LYS A 1 889 ? -18.440 26.737 -34.754 1.00 34.00 889 LYS A N 1
ATOM 7120 C CA . LYS A 1 889 ? -19.035 28.064 -34.523 1.00 34.00 889 LYS A CA 1
ATOM 7121 C C . LYS A 1 889 ? -20.556 28.066 -34.738 1.00 34.00 889 LYS A C 1
ATOM 7123 O O . LYS A 1 889 ? -21.296 28.471 -33.849 1.00 34.00 889 LYS A O 1
ATOM 7128 N N . LYS A 1 890 ? -21.042 27.474 -35.839 1.00 35.81 890 LYS A N 1
ATOM 7129 C CA . LYS A 1 890 ? -22.490 27.326 -36.107 1.00 35.81 890 LYS A CA 1
ATOM 7130 C C . LYS A 1 890 ? -23.225 26.460 -35.073 1.00 35.81 890 LYS A C 1
ATOM 7132 O O . LYS A 1 890 ? -24.397 26.712 -34.808 1.00 35.81 890 LYS A O 1
ATOM 7137 N N . LYS A 1 891 ? -22.565 25.465 -34.462 1.00 36.56 891 LYS A N 1
ATOM 7138 C CA . LYS A 1 891 ? -23.137 24.703 -33.334 1.00 36.56 891 LYS A CA 1
ATOM 7139 C C . LYS A 1 891 ? -23.126 25.492 -32.018 1.00 36.56 891 LYS A C 1
ATOM 7141 O O . LYS A 1 891 ? -24.033 25.311 -31.216 1.00 36.56 891 LYS A O 1
ATOM 7146 N N . PHE A 1 892 ? -22.150 26.372 -31.808 1.00 35.62 892 PHE A N 1
ATOM 7147 C CA . PHE A 1 892 ? -22.055 27.230 -30.623 1.00 35.62 892 PHE A CA 1
ATOM 7148 C C . PHE A 1 892 ? -23.140 28.326 -30.612 1.00 35.62 892 PHE A C 1
ATOM 7150 O O . PHE A 1 892 ? -23.827 28.519 -29.606 1.00 35.62 892 PHE A O 1
ATOM 7157 N N . ASP A 1 893 ? -23.372 28.968 -31.761 1.00 34.66 893 ASP A N 1
ATOM 7158 C CA . ASP A 1 893 ? -24.418 29.988 -31.932 1.00 34.66 893 ASP A CA 1
ATOM 7159 C C . ASP A 1 893 ? -25.839 29.399 -31.777 1.00 34.66 893 ASP A C 1
ATOM 7161 O O . ASP A 1 893 ? -26.743 30.058 -31.263 1.00 34.66 893 ASP A O 1
ATOM 7165 N N . ALA A 1 894 ? -26.038 28.134 -32.172 1.00 35.59 894 ALA A N 1
ATOM 7166 C CA . ALA A 1 894 ? -27.327 27.441 -32.078 1.00 35.59 894 ALA A CA 1
ATOM 7167 C C . ALA A 1 894 ? -27.718 27.011 -30.648 1.00 35.59 894 ALA A C 1
ATOM 7169 O O . ALA A 1 894 ? -28.899 26.803 -30.384 1.00 35.59 894 ALA A O 1
ATOM 7170 N N . VAL A 1 895 ? -26.751 26.867 -29.734 1.00 36.44 895 VAL A N 1
ATOM 7171 C CA . VAL A 1 895 ? -26.987 26.401 -28.350 1.00 36.44 895 VAL A CA 1
ATOM 7172 C C . VAL A 1 895 ? -27.202 27.560 -27.372 1.00 36.44 895 VAL A C 1
ATOM 7174 O O . VAL A 1 895 ? -27.880 27.396 -26.363 1.00 36.44 895 VAL A O 1
ATOM 7177 N N . THR A 1 896 ? -26.646 28.741 -27.653 1.00 35.97 896 THR A N 1
ATOM 7178 C CA . THR A 1 896 ? -26.583 29.848 -26.679 1.00 35.97 896 THR A CA 1
ATOM 7179 C C . THR A 1 896 ? -27.664 30.917 -26.847 1.00 35.97 896 THR A C 1
ATOM 7181 O O . THR A 1 896 ? -27.859 31.727 -25.941 1.00 35.97 896 THR A O 1
ATOM 7184 N N . GLY A 1 897 ? -28.374 30.954 -27.982 1.00 31.91 897 GLY A N 1
ATOM 7185 C CA . GLY A 1 897 ? -29.536 31.830 -28.201 1.00 31.91 897 GLY A CA 1
ATOM 7186 C C . GLY A 1 897 ? -29.260 33.343 -28.176 1.00 31.91 897 GLY A C 1
ATOM 7187 O O . GLY A 1 897 ? -30.195 34.133 -28.300 1.00 31.91 897 GLY A O 1
ATOM 7188 N N . ARG A 1 898 ? -27.999 33.777 -28.037 1.00 31.16 898 ARG A N 1
ATOM 7189 C CA . ARG A 1 898 ? -27.592 35.189 -28.014 1.00 31.16 898 ARG A CA 1
ATOM 7190 C C . ARG A 1 898 ? -26.686 35.506 -29.196 1.00 31.16 898 ARG A C 1
ATOM 7192 O O . ARG A 1 898 ? -25.584 34.985 -29.325 1.00 31.16 898 ARG A O 1
ATOM 7199 N N . LYS A 1 899 ? -27.157 36.412 -30.050 1.00 26.73 899 LYS A N 1
ATOM 7200 C CA . LYS A 1 899 ? -26.478 36.833 -31.276 1.00 26.73 899 LYS A CA 1
ATOM 7201 C C . LYS A 1 899 ? -25.362 37.836 -30.950 1.00 26.73 899 LYS A C 1
ATOM 7203 O O . LYS A 1 899 ? -25.606 39.038 -30.913 1.00 26.73 899 LYS A O 1
ATOM 7208 N N . VAL A 1 900 ? -24.141 37.354 -30.716 1.00 27.44 900 VAL A N 1
ATOM 7209 C CA . VAL A 1 900 ? -22.963 38.226 -30.564 1.00 27.44 900 VAL A CA 1
ATOM 7210 C C . VAL A 1 900 ? -22.487 38.658 -31.953 1.00 27.44 900 VAL A C 1
ATOM 7212 O O . VAL A 1 900 ? -21.830 37.903 -32.667 1.00 27.44 900 VAL A O 1
ATOM 7215 N N . ILE A 1 901 ? -22.847 39.876 -32.360 1.00 28.56 901 ILE A N 1
ATOM 7216 C CA . ILE A 1 901 ? -22.380 40.463 -33.622 1.00 28.56 901 ILE A CA 1
ATOM 7217 C C . ILE A 1 901 ? -20.995 41.069 -33.385 1.00 28.56 901 ILE A C 1
ATOM 7219 O O . ILE A 1 901 ? -20.868 42.100 -32.732 1.00 28.56 901 ILE A O 1
ATOM 7223 N N . ILE A 1 902 ? -19.962 40.435 -33.941 1.00 27.81 902 ILE A N 1
ATOM 7224 C CA . ILE A 1 902 ? -18.611 41.001 -34.026 1.00 27.81 902 ILE A CA 1
ATOM 7225 C C . ILE A 1 902 ? -18.419 41.508 -35.456 1.00 27.81 902 ILE A C 1
ATOM 7227 O O . ILE A 1 902 ? -18.309 40.702 -36.381 1.00 27.81 902 ILE A O 1
ATOM 7231 N N . ASP A 1 903 ? -18.372 42.829 -35.642 1.00 29.64 903 ASP A N 1
ATOM 7232 C CA . ASP A 1 903 ? -17.901 43.411 -36.901 1.00 29.64 903 ASP A CA 1
ATOM 7233 C C . ASP A 1 903 ? -16.370 43.302 -36.963 1.00 29.64 903 ASP A C 1
ATOM 7235 O O . ASP A 1 903 ? -15.642 43.797 -36.101 1.00 29.64 903 ASP A O 1
ATOM 7239 N N . VAL A 1 904 ? -15.873 42.617 -37.990 1.00 29.36 904 VAL A N 1
ATOM 7240 C CA . VAL A 1 904 ? -14.483 42.147 -38.099 1.00 29.36 904 VAL A CA 1
ATOM 7241 C C . VAL A 1 904 ? -13.535 43.256 -38.602 1.00 29.36 904 VAL A C 1
ATOM 7243 O O . VAL A 1 904 ? -12.413 42.975 -39.015 1.00 29.36 904 VAL A O 1
ATOM 7246 N N . LYS A 1 905 ? -13.960 44.531 -38.597 1.00 30.27 905 LYS A N 1
ATOM 7247 C CA . LYS A 1 905 ? -13.186 45.651 -39.172 1.00 30.27 905 LYS A CA 1
ATOM 7248 C C . LYS A 1 905 ? -12.760 46.778 -38.223 1.00 30.27 905 LYS A C 1
ATOM 7250 O O . LYS A 1 905 ? -11.921 47.573 -38.639 1.00 30.27 905 LYS A O 1
ATOM 7255 N N . SER A 1 906 ? -13.276 46.881 -36.994 1.00 35.62 906 SER A N 1
ATOM 7256 C CA . SER A 1 906 ? -13.104 48.103 -36.169 1.00 35.62 906 SER A CA 1
ATOM 7257 C C . SER A 1 906 ? -12.465 47.924 -34.780 1.00 35.62 906 SER A C 1
ATOM 7259 O O . SER A 1 906 ? -12.037 48.914 -34.191 1.00 35.62 906 SER A O 1
ATOM 7261 N N . ASN A 1 907 ? -12.343 46.690 -34.277 1.00 33.44 907 ASN A N 1
ATOM 7262 C CA . ASN A 1 907 ? -11.524 46.289 -33.117 1.00 33.44 907 ASN A CA 1
ATOM 7263 C C . ASN A 1 907 ? -11.562 47.223 -31.874 1.00 33.44 907 ASN A C 1
ATOM 7265 O O . ASN A 1 907 ? -10.523 47.554 -31.297 1.00 33.44 907 ASN A O 1
ATOM 7269 N N . ARG A 1 908 ? -12.762 47.638 -31.442 1.00 25.09 908 ARG A N 1
ATOM 7270 C CA . ARG A 1 908 ? -13.014 48.327 -30.162 1.00 25.09 908 ARG A CA 1
ATOM 7271 C C . ARG A 1 908 ? -14.296 47.818 -29.503 1.00 25.09 908 ARG A C 1
ATOM 7273 O O . ARG A 1 908 ? -15.272 47.531 -30.188 1.00 25.09 908 ARG A O 1
ATOM 7280 N N . TYR A 1 909 ? -14.289 47.774 -28.173 1.00 28.36 909 TYR A N 1
ATOM 7281 C CA . TYR A 1 909 ? -15.478 47.573 -27.344 1.00 28.36 909 TYR A CA 1
ATOM 7282 C C . TYR A 1 909 ? -16.053 48.929 -26.928 1.00 28.36 909 TYR A C 1
ATOM 7284 O O . TYR A 1 909 ? -15.290 49.829 -26.577 1.00 28.36 909 TYR A O 1
ATOM 7292 N N . ILE A 1 910 ? -17.381 49.052 -26.923 1.00 26.62 910 ILE A N 1
ATOM 7293 C CA . ILE A 1 910 ? -18.103 50.152 -26.277 1.00 26.62 910 ILE A CA 1
ATOM 7294 C C . ILE A 1 910 ? -19.234 49.530 -25.457 1.00 26.62 910 ILE A C 1
ATOM 7296 O O . ILE A 1 910 ? -20.136 48.898 -26.003 1.00 26.62 910 ILE A O 1
ATOM 7300 N N . THR A 1 911 ? -19.153 49.692 -24.141 1.00 37.34 911 THR A N 1
ATOM 7301 C CA . THR A 1 911 ? -20.317 49.676 -23.253 1.00 37.34 911 THR A CA 1
ATOM 7302 C C . THR A 1 911 ? -21.020 51.021 -23.378 1.00 37.34 911 THR A C 1
ATOM 7304 O O . THR A 1 911 ? -20.320 52.025 -23.428 1.00 37.34 911 THR A O 1
ATOM 7307 N N . ASP A 1 912 ? -22.353 51.044 -23.420 1.00 26.09 912 ASP A N 1
ATOM 7308 C CA . ASP A 1 912 ? -23.176 51.938 -22.588 1.00 26.09 912 ASP A CA 1
ATOM 7309 C C . ASP A 1 912 ? -24.677 51.677 -22.801 1.00 26.09 912 ASP A C 1
ATOM 7311 O O . ASP A 1 912 ? -25.110 51.134 -23.821 1.00 26.09 912 ASP A O 1
ATOM 7315 N N . ILE A 1 913 ? -25.458 52.011 -21.775 1.00 33.53 913 ILE A N 1
ATOM 7316 C CA . ILE A 1 913 ? -26.904 51.785 -21.653 1.00 33.53 913 ILE A CA 1
ATOM 7317 C C . ILE A 1 913 ? -27.651 53.071 -22.041 1.00 33.53 913 ILE A C 1
ATOM 7319 O O . ILE A 1 913 ? -27.216 54.153 -21.646 1.00 33.53 913 ILE A O 1
ATOM 7323 N N . PRO A 1 914 ? -28.817 52.975 -22.700 1.00 26.55 914 PRO A N 1
ATOM 7324 C CA . PRO A 1 914 ? -29.854 53.997 -22.594 1.00 26.55 914 PRO A CA 1
ATOM 7325 C C . PRO A 1 914 ? -31.142 53.448 -21.958 1.00 26.55 914 PRO A C 1
ATOM 7327 O O . PRO A 1 914 ? -31.663 52.405 -22.353 1.00 26.55 914 PRO A O 1
ATOM 7330 N N . GLU A 1 915 ? -31.670 54.188 -20.986 1.00 32.44 915 GLU A N 1
ATOM 7331 C CA . GLU A 1 915 ? -32.984 53.961 -20.376 1.00 32.44 915 GLU A CA 1
ATOM 7332 C C . GLU A 1 915 ? -34.118 54.553 -21.238 1.00 32.44 915 GLU A C 1
ATOM 7334 O O . GLU A 1 915 ? -33.940 55.622 -21.821 1.00 32.44 915 GLU A O 1
ATOM 7339 N N . ASN A 1 916 ? -35.287 53.890 -21.225 1.00 25.42 916 ASN A N 1
ATOM 7340 C CA . ASN A 1 916 ? -36.653 54.445 -21.070 1.00 25.42 916 ASN A CA 1
ATOM 7341 C C . ASN A 1 916 ? -37.768 53.903 -21.990 1.00 25.42 916 ASN A C 1
ATOM 7343 O O . ASN A 1 916 ? -37.570 53.578 -23.153 1.00 25.42 916 ASN A O 1
ATOM 7347 N N . GLU A 1 917 ? -38.965 53.892 -21.383 1.00 26.09 917 GLU A N 1
ATOM 7348 C CA . GLU A 1 917 ? -40.326 53.835 -21.949 1.00 26.09 917 GLU A CA 1
ATOM 7349 C C . GLU A 1 917 ? -40.713 52.597 -22.788 1.00 26.09 917 GLU A C 1
ATOM 7351 O O . GLU A 1 917 ? -40.360 52.434 -23.947 1.00 26.09 917 GLU A O 1
ATOM 7356 N N . THR A 1 918 ? -41.349 51.590 -22.181 1.00 33.59 918 THR A N 1
ATOM 7357 C CA . THR A 1 918 ? -42.788 51.468 -21.823 1.00 33.59 918 THR A CA 1
ATOM 7358 C C . THR A 1 918 ? -43.768 51.263 -22.993 1.00 33.59 918 THR A C 1
ATOM 7360 O O . THR A 1 918 ? -43.876 52.084 -23.898 1.00 33.59 918 THR A O 1
ATOM 7363 N N . ASN A 1 919 ? -44.599 50.215 -22.829 1.00 29.42 919 ASN A N 1
ATOM 7364 C CA . ASN A 1 919 ? -45.970 49.993 -23.336 1.00 29.42 919 ASN A CA 1
ATOM 7365 C C . ASN A 1 919 ? -46.233 48.819 -24.308 1.00 29.42 919 ASN A C 1
ATOM 7367 O O . ASN A 1 919 ? -45.584 48.657 -25.333 1.00 29.42 919 ASN A O 1
ATOM 7371 N N . LYS A 1 920 ? -47.357 48.137 -24.004 1.00 26.09 920 LYS A N 1
ATOM 7372 C CA . LYS A 1 920 ? -48.209 47.259 -24.844 1.00 26.09 920 LYS A CA 1
ATOM 7373 C C . LYS A 1 920 ? -47.765 45.802 -25.083 1.00 26.09 920 LYS A C 1
ATOM 7375 O O . LYS A 1 920 ? -47.087 45.469 -26.044 1.00 26.09 920 LYS A O 1
ATOM 7380 N N . THR A 1 921 ? -48.303 44.939 -24.212 1.00 29.48 921 THR A N 1
ATOM 7381 C CA . THR A 1 921 ? -48.970 43.643 -24.495 1.00 29.48 921 THR A CA 1
ATOM 7382 C C . THR A 1 921 ? -48.686 42.941 -25.842 1.00 29.48 921 THR A C 1
ATOM 7384 O O . THR A 1 921 ? -49.100 43.457 -26.884 1.00 29.48 921 THR A O 1
ATOM 7387 N N . PRO A 1 922 ? -48.163 41.698 -25.844 1.00 28.00 922 PRO A N 1
ATOM 7388 C CA . PRO A 1 922 ? -48.155 40.851 -27.032 1.00 28.00 922 PRO A CA 1
ATOM 7389 C C . PRO A 1 922 ? -49.535 40.223 -27.287 1.00 28.00 922 PRO A C 1
ATOM 7391 O O . PRO A 1 922 ? -50.128 39.611 -26.399 1.00 28.00 922 PRO A O 1
ATOM 7394 N N . ILE A 1 923 ? -50.017 40.336 -28.526 1.00 24.95 923 ILE A N 1
ATOM 7395 C CA . ILE A 1 923 ? -51.184 39.602 -29.036 1.00 24.95 923 ILE A CA 1
ATOM 7396 C C . ILE A 1 923 ? -50.729 38.254 -29.616 1.00 24.95 923 ILE A C 1
ATOM 7398 O O . ILE A 1 923 ? -49.664 38.136 -30.218 1.00 24.95 923 ILE A O 1
ATOM 7402 N N . HIS A 1 924 ? -51.574 37.241 -29.433 1.00 28.30 924 HIS A N 1
ATOM 7403 C CA . HIS A 1 924 ? -51.418 35.868 -29.913 1.00 28.30 924 HIS A CA 1
ATOM 7404 C C . HIS A 1 924 ? -51.274 35.766 -31.446 1.00 28.30 924 HIS A C 1
ATOM 7406 O O . HIS A 1 924 ? -52.154 36.232 -32.167 1.00 28.30 924 HIS A O 1
ATOM 7412 N N . ILE A 1 925 ? -50.270 35.028 -31.941 1.00 24.86 925 ILE A N 1
ATOM 7413 C CA . ILE A 1 925 ? -50.353 34.287 -33.216 1.00 24.86 925 ILE A CA 1
ATOM 7414 C C . ILE A 1 925 ? -49.676 32.922 -33.031 1.00 24.86 925 ILE A C 1
ATOM 7416 O O . ILE A 1 925 ? -48.479 32.838 -32.767 1.00 24.86 925 ILE A O 1
ATOM 7420 N N . THR A 1 926 ? -50.445 31.846 -33.186 1.00 32.81 926 THR A N 1
ATOM 7421 C CA . THR A 1 926 ? -49.968 30.456 -33.213 1.00 32.81 926 THR A CA 1
ATOM 7422 C C . THR A 1 926 ? -49.728 29.983 -34.651 1.00 32.81 926 THR A C 1
ATOM 7424 O O . THR A 1 926 ? -50.619 30.131 -35.487 1.00 32.81 926 THR A O 1
ATOM 7427 N N . PRO A 1 927 ? -48.595 29.322 -34.948 1.00 25.91 927 PRO A N 1
ATOM 7428 C CA . PRO A 1 927 ? -48.466 28.417 -36.088 1.00 25.91 927 PRO A CA 1
ATOM 7429 C C . PRO A 1 927 ? -48.783 26.970 -35.671 1.00 25.91 927 PRO A C 1
ATOM 7431 O O . PRO A 1 927 ? -48.437 26.530 -34.575 1.00 25.91 927 PRO A O 1
ATOM 7434 N N . SER A 1 928 ? -49.452 26.227 -36.549 1.00 25.89 928 SER A N 1
ATOM 7435 C CA . SER A 1 928 ? -49.952 24.870 -36.304 1.00 25.89 928 SER A CA 1
ATOM 7436 C C . SER A 1 928 ? -48.899 23.769 -36.493 1.00 25.89 928 SER A C 1
ATOM 7438 O O . SER A 1 928 ? -48.034 23.841 -37.365 1.00 25.89 928 SER A O 1
ATOM 7440 N N . VAL A 1 929 ? -49.022 22.692 -35.709 1.00 30.73 929 VAL A N 1
ATOM 7441 C CA . VAL A 1 929 ? -48.256 21.448 -35.895 1.00 30.73 929 VAL A CA 1
ATOM 7442 C C . VAL A 1 929 ? -48.961 20.569 -36.928 1.00 30.73 929 VAL A C 1
ATOM 7444 O O . VAL A 1 929 ? -50.116 20.194 -36.725 1.00 30.73 929 VAL A O 1
ATOM 7447 N N . ASN A 1 930 ? -48.264 20.197 -38.003 1.00 29.05 930 ASN A N 1
ATOM 7448 C CA . ASN A 1 930 ? -48.732 19.166 -38.933 1.00 29.05 930 ASN A CA 1
ATOM 7449 C C . ASN A 1 930 ? -48.268 17.776 -38.450 1.00 29.05 930 ASN A C 1
ATOM 7451 O O . ASN A 1 930 ? -47.147 17.642 -37.959 1.00 29.05 930 ASN A O 1
ATOM 7455 N N . ARG A 1 931 ? -49.136 16.759 -38.519 1.00 34.69 931 ARG A N 1
ATOM 7456 C CA . ARG A 1 931 ? -48.982 15.498 -37.758 1.00 34.69 931 ARG A CA 1
ATOM 7457 C C . ARG A 1 931 ? -48.352 14.334 -38.528 1.00 34.69 931 ARG A C 1
ATOM 7459 O O . ARG A 1 931 ? -48.032 13.319 -37.912 1.00 34.69 931 ARG A O 1
ATOM 7466 N N . ASP A 1 932 ? -48.124 14.495 -39.828 1.00 29.31 932 ASP A N 1
ATOM 7467 C CA . ASP A 1 932 ? -47.763 13.396 -40.726 1.00 29.31 932 ASP A CA 1
ATOM 7468 C C . ASP A 1 932 ? -46.296 13.443 -41.172 1.00 29.31 932 ASP A C 1
ATOM 7470 O O . ASP A 1 932 ? -45.971 13.928 -42.252 1.00 29.31 932 ASP A O 1
ATOM 7474 N N . THR A 1 933 ? -45.393 12.927 -40.332 1.00 32.88 933 THR A N 1
ATOM 7475 C CA . THR A 1 933 ? -44.207 12.132 -40.737 1.00 32.88 933 THR A CA 1
ATOM 7476 C C . THR A 1 933 ? -43.408 11.710 -39.504 1.00 32.88 933 THR A C 1
ATOM 7478 O O . THR A 1 933 ? -42.691 12.498 -38.894 1.00 32.88 933 THR A O 1
ATOM 7481 N N . LYS A 1 934 ? -43.495 10.427 -39.144 1.00 32.50 934 LYS A N 1
ATOM 7482 C CA . LYS A 1 934 ? -42.662 9.804 -38.109 1.00 32.50 934 LYS A CA 1
ATOM 7483 C C . LYS A 1 934 ? -41.507 9.059 -38.794 1.00 32.50 934 LYS A C 1
ATOM 7485 O O . LYS A 1 934 ? -41.789 8.075 -39.479 1.00 32.50 934 LYS A O 1
ATOM 7490 N N . PRO A 1 935 ? -40.233 9.466 -38.642 1.00 28.17 935 PRO A N 1
ATOM 7491 C CA . PRO A 1 935 ? -39.112 8.658 -39.105 1.00 28.17 935 PRO A CA 1
ATOM 7492 C C . PRO A 1 935 ? -38.990 7.389 -38.256 1.00 28.17 935 PRO A C 1
ATOM 7494 O O . PRO A 1 935 ? -39.204 7.406 -37.042 1.00 28.17 935 PRO A O 1
ATOM 7497 N N . ILE A 1 936 ? -38.665 6.281 -38.915 1.00 27.08 936 ILE A N 1
ATOM 7498 C CA . ILE A 1 936 ? -38.528 4.958 -38.300 1.00 27.08 936 ILE A CA 1
ATOM 7499 C C . ILE A 1 936 ? -37.217 4.884 -37.504 1.00 27.08 936 ILE A C 1
ATOM 7501 O O . ILE A 1 936 ? -36.212 5.491 -37.871 1.00 27.08 936 ILE A O 1
ATOM 7505 N N . LEU A 1 937 ? -37.237 4.136 -36.399 1.00 29.38 937 LEU A N 1
ATOM 7506 C CA . LEU A 1 937 ? -36.123 4.021 -35.463 1.00 29.38 937 LEU A CA 1
ATOM 7507 C C . LEU A 1 937 ? -34.968 3.186 -36.056 1.00 29.38 937 LEU A C 1
ATOM 7509 O O . LEU A 1 937 ? -34.945 1.965 -35.922 1.00 29.38 937 LEU A O 1
ATOM 7513 N N . THR A 1 938 ? -33.983 3.830 -36.683 1.00 24.86 938 THR A N 1
ATOM 7514 C CA . THR A 1 938 ? -32.671 3.211 -36.942 1.00 24.86 938 THR A CA 1
ATOM 7515 C C . THR A 1 938 ? -31.750 3.443 -35.752 1.00 24.86 938 THR A C 1
ATOM 7517 O O . THR A 1 938 ? -31.412 4.586 -35.444 1.00 24.86 938 THR A O 1
ATOM 7520 N N . GLN A 1 939 ? -31.335 2.358 -35.097 1.00 38.28 939 GLN A N 1
ATOM 7521 C CA . GLN A 1 939 ? -30.336 2.384 -34.027 1.00 38.28 939 GLN A CA 1
ATOM 7522 C C . GLN A 1 939 ? -29.030 3.022 -34.529 1.00 38.28 939 GLN A C 1
ATOM 7524 O O . GLN A 1 939 ? -28.513 2.636 -35.578 1.00 38.28 939 GLN A O 1
ATOM 7529 N N . GLN A 1 940 ? -28.478 3.969 -33.768 1.00 32.19 940 GLN A N 1
ATOM 7530 C CA . GLN A 1 940 ? -27.113 4.461 -33.956 1.00 32.19 940 GLN A CA 1
ATOM 7531 C C . GLN A 1 940 ? -26.322 4.372 -32.650 1.00 32.19 940 GLN A C 1
ATOM 7533 O O . GLN A 1 940 ? -26.851 4.538 -31.553 1.00 32.19 940 GLN A O 1
ATOM 7538 N N . THR A 1 941 ? -25.048 4.034 -32.815 1.00 31.55 941 THR A N 1
ATOM 7539 C CA . THR A 1 941 ? -24.098 3.574 -31.800 1.00 31.55 941 THR A CA 1
ATOM 7540 C C . THR A 1 941 ? -23.281 4.706 -31.162 1.00 31.55 941 THR A C 1
ATOM 7542 O O . THR A 1 941 ? -23.231 5.821 -31.676 1.00 31.55 941 THR A O 1
ATOM 7545 N N . ARG A 1 942 ? -22.549 4.346 -30.090 1.00 28.34 942 ARG A N 1
ATOM 7546 C CA . ARG A 1 942 ? -21.617 5.150 -29.262 1.00 28.34 942 ARG A CA 1
ATOM 7547 C C . ARG A 1 942 ? -22.263 6.038 -28.189 1.00 28.34 942 ARG A C 1
ATOM 7549 O O . ARG A 1 942 ? -22.683 7.162 -28.444 1.00 28.34 942 ARG A O 1
ATOM 7556 N N . HIS A 1 943 ? -22.186 5.565 -26.943 1.00 33.44 943 HIS A N 1
ATOM 7557 C CA . HIS A 1 943 ? -22.361 6.391 -25.748 1.00 33.44 943 HIS A CA 1
ATOM 7558 C C . HIS A 1 943 ? -21.283 7.487 -25.695 1.00 33.44 943 HIS A C 1
ATOM 7560 O O . HIS A 1 943 ? -20.099 7.193 -25.530 1.00 33.44 943 HIS A O 1
ATOM 7566 N N . GLN A 1 944 ? -21.683 8.755 -25.800 1.00 39.38 944 GLN A N 1
ATOM 7567 C CA . GLN A 1 944 ? -20.844 9.874 -25.367 1.00 39.38 944 GLN A CA 1
ATOM 7568 C C . GLN A 1 944 ? -21.011 10.052 -23.855 1.00 39.38 944 GLN A C 1
ATOM 7570 O O . GLN A 1 944 ? -22.136 10.150 -23.369 1.00 39.38 944 GLN A O 1
ATOM 7575 N N . ILE A 1 945 ? -19.902 10.126 -23.113 1.00 49.50 945 ILE A N 1
ATOM 7576 C CA . ILE A 1 945 ? -19.927 10.480 -21.687 1.00 49.50 945 ILE A CA 1
ATOM 7577 C C . ILE A 1 945 ? -20.257 11.976 -21.592 1.00 49.50 945 ILE A C 1
ATOM 7579 O O . ILE A 1 945 ? -19.387 12.828 -21.777 1.00 49.50 945 ILE A O 1
ATOM 7583 N N . ALA A 1 946 ? -21.530 12.294 -21.368 1.00 67.38 946 ALA A N 1
ATOM 7584 C CA . ALA A 1 946 ? -22.016 13.660 -21.210 1.00 67.38 946 ALA A CA 1
ATOM 7585 C C . ALA A 1 946 ? -21.867 14.154 -19.759 1.00 67.38 946 ALA A C 1
ATOM 7587 O O . ALA A 1 946 ? -21.733 13.363 -18.825 1.00 67.38 946 ALA A O 1
ATOM 7588 N N . TYR A 1 947 ? -21.913 15.474 -19.565 1.00 68.06 947 TYR A N 1
ATOM 7589 C CA . TYR A 1 947 ? -22.107 16.047 -18.232 1.00 68.06 947 TYR A CA 1
ATOM 7590 C C . TYR A 1 947 ? -23.548 15.776 -17.785 1.00 68.06 947 TYR A C 1
ATOM 7592 O O . TYR A 1 947 ? -24.483 16.139 -18.494 1.00 68.06 947 TYR A O 1
ATOM 7600 N N . ASP A 1 948 ? -23.713 15.171 -16.611 1.00 77.75 948 ASP A N 1
ATOM 7601 C CA . ASP A 1 948 ? -24.988 15.123 -15.890 1.00 77.75 948 ASP A CA 1
ATOM 7602 C C . ASP A 1 948 ? -25.166 16.461 -15.153 1.00 77.75 948 ASP A C 1
ATOM 7604 O O . ASP A 1 948 ? -24.279 16.899 -14.418 1.00 77.75 948 ASP A O 1
ATOM 7608 N N . TYR A 1 949 ? -26.267 17.162 -15.407 1.00 75.94 949 TYR A N 1
ATOM 7609 C CA . TYR A 1 949 ? -26.562 18.475 -14.839 1.00 75.94 949 TYR A CA 1
ATOM 7610 C C . TYR A 1 949 ? -28.067 18.637 -14.647 1.00 75.94 949 TYR A C 1
ATOM 7612 O O . TYR A 1 949 ? -28.875 18.095 -15.402 1.00 75.94 949 TYR A O 1
ATOM 7620 N N . ARG A 1 950 ? -28.458 19.438 -13.655 1.00 73.50 950 ARG A N 1
ATOM 7621 C CA . ARG A 1 950 ? -29.865 19.751 -13.388 1.00 73.50 950 ARG A CA 1
ATOM 7622 C C . ARG A 1 950 ? -30.149 21.210 -13.691 1.00 73.50 950 ARG A C 1
ATOM 7624 O O . ARG A 1 950 ? -29.499 22.066 -13.107 1.00 73.50 950 ARG A O 1
ATOM 7631 N N . ALA A 1 951 ? -31.126 21.490 -14.551 1.00 71.12 951 ALA A N 1
ATOM 7632 C CA . ALA A 1 951 ? -31.518 22.859 -14.872 1.00 71.12 951 ALA A CA 1
ATOM 7633 C C . ALA A 1 951 ? -32.201 23.580 -13.689 1.00 71.12 951 ALA A C 1
ATOM 7635 O O . ALA A 1 951 ? -32.926 22.955 -12.913 1.00 71.12 951 ALA A O 1
ATOM 7636 N N . ILE A 1 952 ? -31.982 24.892 -13.578 1.00 59.94 952 ILE A N 1
ATOM 7637 C CA . ILE A 1 952 ? -32.711 25.807 -12.686 1.00 59.94 952 ILE A CA 1
ATOM 7638 C C . ILE A 1 952 ? -33.938 26.340 -13.428 1.00 59.94 952 ILE A C 1
ATOM 7640 O O . ILE A 1 952 ? -33.849 26.704 -14.600 1.00 59.94 952 ILE A O 1
ATOM 7644 N N . THR A 1 953 ? -35.065 26.473 -12.730 1.00 49.94 953 THR A N 1
ATOM 7645 C CA . THR A 1 953 ? -36.187 27.308 -13.181 1.00 49.94 953 THR A CA 1
ATOM 7646 C C . THR A 1 953 ? -36.430 28.423 -12.166 1.00 49.94 953 THR A C 1
ATOM 7648 O O . THR A 1 953 ? -37.004 28.182 -11.106 1.00 49.94 953 THR A O 1
ATOM 7651 N N . GLY A 1 954 ? -35.965 29.629 -12.493 1.00 53.16 954 GLY A N 1
ATOM 7652 C CA . GLY A 1 954 ? -36.000 30.820 -11.639 1.00 53.16 954 GLY A CA 1
ATOM 7653 C C . GLY A 1 954 ? -34.737 31.669 -11.821 1.00 53.16 954 GLY A C 1
ATOM 7654 O O . GLY A 1 954 ? -33.670 31.127 -12.112 1.00 53.16 954 GLY A O 1
ATOM 7655 N N . ASP A 1 955 ? -34.845 32.990 -11.667 1.00 46.22 955 ASP A N 1
ATOM 7656 C CA . ASP A 1 955 ? -33.714 33.907 -11.858 1.00 46.22 955 ASP A CA 1
ATOM 7657 C C . ASP A 1 955 ? -32.742 33.860 -10.671 1.00 46.22 955 ASP A C 1
ATOM 7659 O O . ASP A 1 955 ? -32.930 34.506 -9.637 1.00 46.22 955 ASP A O 1
ATOM 7663 N N . LEU A 1 956 ? -31.649 33.121 -10.840 1.00 48.22 956 LEU A N 1
ATOM 7664 C CA . LEU A 1 956 ? -30.524 33.142 -9.913 1.00 48.22 956 LEU A CA 1
ATOM 7665 C C . LEU A 1 956 ? -29.710 34.421 -10.171 1.00 48.22 956 LEU A C 1
ATOM 7667 O O . LEU A 1 956 ? -28.894 34.459 -11.080 1.00 48.22 956 LEU A O 1
ATOM 7671 N N . GLN A 1 957 ? -29.918 35.478 -9.378 1.00 52.31 957 GLN A N 1
ATOM 7672 C CA . GLN A 1 957 ? -29.333 36.815 -9.620 1.00 52.31 957 GLN A CA 1
ATOM 7673 C C . GLN A 1 957 ? -27.792 36.920 -9.483 1.00 52.31 957 GLN A C 1
ATOM 7675 O O . GLN A 1 957 ? -27.249 38.024 -9.517 1.00 52.31 957 GLN A O 1
ATOM 7680 N N . VAL A 1 958 ? -27.067 35.813 -9.272 1.00 60.53 958 VAL A N 1
ATOM 7681 C CA . VAL A 1 958 ? -25.614 35.819 -9.017 1.00 60.53 958 VAL A CA 1
ATOM 7682 C C . VAL A 1 958 ? -24.928 34.623 -9.684 1.00 60.53 958 VAL A C 1
ATOM 7684 O O . VAL A 1 958 ? -25.145 33.471 -9.301 1.00 60.53 958 VAL A O 1
ATOM 7687 N N . ASN A 1 959 ? -24.040 34.907 -10.641 1.00 67.00 959 ASN A N 1
ATOM 7688 C CA . ASN A 1 959 ? -23.253 33.912 -11.372 1.00 67.00 959 ASN A CA 1
ATOM 7689 C C . ASN A 1 959 ? -22.367 33.048 -10.444 1.00 67.00 959 ASN A C 1
ATOM 7691 O O . ASN A 1 959 ? -21.927 33.489 -9.383 1.00 67.00 959 ASN A O 1
ATOM 7695 N N . GLY A 1 960 ? -22.051 31.825 -10.885 1.00 69.06 960 GLY A N 1
ATOM 7696 C CA . GLY A 1 960 ? -21.062 30.949 -10.237 1.00 69.06 960 GLY A CA 1
ATOM 7697 C C . GLY A 1 960 ? -21.568 30.124 -9.048 1.00 69.06 960 GLY A C 1
ATOM 7698 O O . GLY A 1 960 ? -20.798 29.364 -8.473 1.00 69.06 960 GLY A O 1
ATOM 7699 N N . ARG A 1 961 ? -22.853 30.225 -8.678 1.00 79.12 961 ARG A N 1
ATOM 7700 C CA . ARG A 1 961 ? -23.453 29.499 -7.535 1.00 79.12 961 ARG A CA 1
ATOM 7701 C C . ARG A 1 961 ? -23.861 28.042 -7.812 1.00 79.12 961 ARG A C 1
ATOM 7703 O O . ARG A 1 961 ? -24.440 27.397 -6.942 1.00 79.12 961 ARG A O 1
ATOM 7710 N N . THR A 1 962 ? -23.566 27.516 -8.996 1.00 84.81 962 THR A N 1
ATOM 7711 C CA . THR A 1 962 ? -23.864 26.127 -9.378 1.00 84.81 962 THR A CA 1
ATOM 7712 C C . THR A 1 962 ? -23.034 25.136 -8.553 1.00 84.81 962 THR A C 1
ATOM 7714 O O . THR A 1 962 ? -21.813 25.260 -8.465 1.00 84.81 962 THR A O 1
ATOM 7717 N N . GLY A 1 963 ? -23.674 24.122 -7.968 1.00 86.69 963 GLY A N 1
ATOM 7718 C CA . GLY A 1 963 ? -22.997 23.084 -7.185 1.00 86.69 963 GLY A CA 1
ATOM 7719 C C . GLY A 1 963 ? -22.220 22.061 -8.027 1.00 86.69 963 GLY A C 1
ATOM 7720 O O . GLY A 1 963 ? -22.398 21.952 -9.241 1.00 86.69 963 GLY A O 1
ATOM 7721 N N . LEU A 1 964 ? -21.395 21.239 -7.368 1.00 90.81 964 LEU A N 1
ATOM 7722 C CA . LEU A 1 964 ? -20.776 20.055 -7.979 1.00 90.81 964 LEU A CA 1
ATOM 7723 C C . LEU A 1 964 ? -21.315 18.776 -7.341 1.00 90.81 964 LEU A C 1
ATOM 7725 O O . LEU A 1 964 ? -21.244 18.617 -6.123 1.00 90.81 964 LEU A O 1
ATOM 7729 N N . LYS A 1 965 ? -21.794 17.836 -8.162 1.00 90.00 965 LYS A N 1
ATOM 7730 C CA . LYS A 1 965 ? -22.187 16.497 -7.699 1.00 90.00 965 LYS A CA 1
ATOM 7731 C C . LYS A 1 965 ? -20.935 15.705 -7.319 1.00 90.00 965 LYS A C 1
ATOM 7733 O O . LYS A 1 965 ? -19.952 15.695 -8.063 1.00 90.00 965 LYS A O 1
ATOM 7738 N N . ASN A 1 966 ? -20.949 15.065 -6.153 1.00 88.06 966 ASN A N 1
ATOM 7739 C CA . ASN A 1 966 ? -19.843 14.226 -5.703 1.00 88.06 966 ASN A CA 1
ATOM 7740 C C . ASN A 1 966 ? -19.976 12.812 -6.298 1.00 88.06 966 ASN A C 1
ATOM 7742 O O . ASN A 1 966 ? -21.030 12.192 -6.210 1.00 88.06 966 ASN A O 1
ATOM 7746 N N . LEU A 1 967 ? -18.907 12.313 -6.914 1.00 86.25 967 LEU A N 1
ATOM 7747 C CA . LEU A 1 967 ? -18.830 11.054 -7.663 1.00 86.25 967 LEU A CA 1
ATOM 7748 C C . LEU A 1 967 ? -18.185 9.953 -6.793 1.00 86.25 967 LEU A C 1
ATOM 7750 O O . LEU A 1 967 ? -17.177 9.350 -7.174 1.00 86.25 967 LEU A O 1
ATOM 7754 N N . GLY A 1 968 ? -18.715 9.758 -5.580 1.00 84.12 968 GLY A N 1
ATOM 7755 C CA . GLY A 1 968 ? -18.105 8.934 -4.527 1.00 84.12 968 GLY A CA 1
ATOM 7756 C C . GLY A 1 968 ? -17.071 9.718 -3.708 1.00 84.12 968 GLY A C 1
ATOM 7757 O O . GLY A 1 968 ? -17.360 10.809 -3.225 1.00 84.12 968 GLY A O 1
ATOM 7758 N N . ASN A 1 969 ? -15.842 9.214 -3.569 1.00 86.69 969 ASN A N 1
ATOM 7759 C CA . ASN A 1 969 ? -14.782 9.877 -2.788 1.00 86.69 969 ASN A CA 1
ATOM 7760 C C . ASN A 1 969 ? -14.095 11.053 -3.520 1.00 86.69 969 ASN A C 1
ATOM 7762 O O . ASN A 1 969 ? -12.910 11.297 -3.324 1.00 86.69 969 ASN A O 1
ATOM 7766 N N . SER A 1 970 ? -14.809 11.797 -4.374 1.00 89.06 970 SER A N 1
ATOM 7767 C CA . SER A 1 970 ? -14.247 12.908 -5.167 1.00 89.06 970 SER A CA 1
ATOM 7768 C C . SER A 1 970 ? -14.363 14.295 -4.512 1.00 89.06 970 SER A C 1
ATOM 7770 O O . SER A 1 970 ? -14.205 15.318 -5.179 1.00 89.06 970 SER A O 1
ATOM 7772 N N . CYS A 1 971 ? -14.624 14.359 -3.204 1.00 91.38 971 CYS A N 1
ATOM 7773 C CA . CYS A 1 971 ? -14.736 15.615 -2.455 1.00 91.38 971 CYS A CA 1
ATOM 7774 C C . CYS A 1 971 ? -13.441 16.448 -2.482 1.00 91.38 971 CYS A C 1
ATOM 7776 O O . CYS A 1 971 ? -13.520 17.677 -2.542 1.00 91.38 971 CYS A O 1
ATOM 7778 N N . TYR A 1 972 ? -12.269 15.797 -2.526 1.00 93.56 972 TYR A N 1
ATOM 7779 C CA . TYR A 1 972 ? -10.972 16.450 -2.740 1.00 93.56 972 TYR A CA 1
ATOM 7780 C C . TYR A 1 972 ? -10.972 17.259 -4.051 1.00 93.56 972 TYR A C 1
ATOM 7782 O O . TYR A 1 972 ? -10.695 18.456 -4.049 1.00 93.56 972 TYR A O 1
ATOM 7790 N N . MET A 1 973 ? -11.395 16.633 -5.156 1.00 94.38 973 MET A N 1
ATOM 7791 C CA . MET A 1 973 ? -11.464 17.249 -6.479 1.00 94.38 973 MET A CA 1
ATOM 7792 C C . MET A 1 973 ? -12.499 18.376 -6.503 1.00 94.38 973 MET A C 1
ATOM 7794 O O . MET A 1 973 ? -12.179 19.490 -6.911 1.00 94.38 973 MET A O 1
ATOM 7798 N N . ASN A 1 974 ? -13.726 18.121 -6.040 1.00 93.94 974 ASN A N 1
ATOM 7799 C CA . ASN A 1 974 ? -14.803 19.113 -6.094 1.00 93.94 974 ASN A CA 1
ATOM 7800 C C . ASN A 1 974 ? -14.472 20.385 -5.291 1.00 93.94 974 ASN A C 1
ATOM 7802 O O . ASN A 1 974 ? -14.771 21.484 -5.759 1.00 93.94 974 ASN A O 1
ATOM 7806 N N . SER A 1 975 ? -13.801 20.250 -4.141 1.00 93.50 975 SER A N 1
ATOM 7807 C CA . SER A 1 975 ? -13.357 21.396 -3.330 1.00 93.50 975 SER A CA 1
ATOM 7808 C C . SER A 1 975 ? -12.354 22.279 -4.082 1.00 93.50 975 SER A C 1
ATOM 7810 O O . SER A 1 975 ? -12.452 23.508 -4.052 1.00 93.50 975 SER A O 1
ATOM 7812 N N . ILE A 1 976 ? -11.416 21.664 -4.812 1.00 95.19 976 ILE A N 1
ATOM 7813 C CA . ILE A 1 976 ? -10.433 22.376 -5.638 1.00 95.19 976 ILE A CA 1
ATOM 7814 C C . ILE A 1 976 ? -11.080 23.015 -6.869 1.00 95.19 976 ILE A C 1
ATOM 7816 O O . ILE A 1 976 ? -10.829 24.190 -7.139 1.00 95.19 976 ILE A O 1
ATOM 7820 N N . ILE A 1 977 ? -11.954 22.293 -7.582 1.00 94.94 977 ILE A N 1
ATOM 7821 C CA . ILE A 1 977 ? -12.674 22.832 -8.746 1.00 94.94 977 ILE A CA 1
ATOM 7822 C C . ILE A 1 977 ? -13.480 24.073 -8.340 1.00 94.94 977 ILE A C 1
ATOM 7824 O O . ILE A 1 977 ? -13.398 25.088 -9.025 1.00 94.94 977 ILE A O 1
ATOM 7828 N N . GLN A 1 978 ? -14.220 24.032 -7.224 1.00 91.56 978 GLN A N 1
ATOM 7829 C CA . GLN A 1 978 ? -14.964 25.198 -6.729 1.00 91.56 978 GLN A CA 1
ATOM 7830 C C . GLN A 1 978 ? -14.026 26.358 -6.378 1.00 91.56 978 GLN A C 1
ATOM 7832 O O . GLN A 1 978 ? -14.236 27.473 -6.852 1.00 91.56 978 GLN A O 1
ATOM 7837 N N . SER A 1 979 ? -12.956 26.092 -5.624 1.00 91.88 979 SER A N 1
ATOM 7838 C CA . SER A 1 979 ? -11.986 27.119 -5.210 1.00 91.88 979 SER A CA 1
ATOM 7839 C C . SER A 1 979 ? -11.330 27.834 -6.400 1.00 91.88 979 SER A C 1
ATOM 7841 O O . SER A 1 979 ? -11.181 29.056 -6.387 1.00 91.88 979 SER A O 1
ATOM 7843 N N . LEU A 1 980 ? -10.983 27.096 -7.460 1.00 93.12 980 LEU A N 1
ATOM 7844 C CA . LEU A 1 980 ? -10.444 27.661 -8.701 1.00 93.12 980 LEU A CA 1
ATOM 7845 C C . LEU A 1 980 ? -11.527 28.325 -9.571 1.00 93.12 980 LEU A C 1
ATOM 7847 O O . LEU A 1 980 ? -11.255 29.349 -10.191 1.00 93.12 980 LEU A O 1
ATOM 7851 N N . SER A 1 981 ? -12.753 27.797 -9.591 1.00 92.56 981 SER A N 1
ATOM 7852 C CA . SER A 1 981 ? -13.894 28.357 -10.336 1.00 92.56 981 SER A CA 1
ATOM 7853 C C . SER A 1 981 ? -14.320 29.737 -9.819 1.00 92.56 981 SER A C 1
ATOM 7855 O O . SER A 1 981 ? -14.656 30.619 -10.609 1.00 92.56 981 SER A O 1
ATOM 7857 N N . PHE A 1 982 ? -14.229 29.982 -8.507 1.00 89.19 982 PHE A N 1
ATOM 7858 C CA . PHE A 1 982 ? -14.462 31.310 -7.922 1.00 89.19 982 PHE A CA 1
ATOM 7859 C C . PHE A 1 982 ? -13.329 32.319 -8.173 1.00 89.19 982 PHE A C 1
ATOM 7861 O O . PHE A 1 982 ? -13.459 33.499 -7.839 1.00 89.19 982 PHE A O 1
ATOM 7868 N N . ASN A 1 983 ? -12.237 31.913 -8.828 1.00 91.25 983 ASN A N 1
ATOM 7869 C CA . ASN A 1 983 ? -11.199 32.834 -9.260 1.00 91.25 983 ASN A CA 1
ATOM 7870 C C . ASN A 1 983 ? -11.642 33.619 -10.506 1.00 91.25 983 ASN A C 1
ATOM 7872 O O . ASN A 1 983 ? -11.369 33.223 -11.637 1.00 91.25 983 ASN A O 1
ATOM 7876 N N . LEU A 1 984 ? -12.295 34.767 -10.302 1.00 89.69 984 LEU A N 1
ATOM 7877 C CA . LEU A 1 984 ? -12.859 35.584 -11.387 1.00 89.69 984 LEU A CA 1
ATOM 7878 C C . LEU A 1 984 ? -11.863 35.917 -12.513 1.00 89.69 984 LEU A C 1
ATOM 7880 O O . LEU A 1 984 ? -12.272 36.019 -13.665 1.00 89.69 984 LEU A O 1
ATOM 7884 N N . LYS A 1 985 ? -10.561 36.064 -12.223 1.00 91.81 985 LYS A N 1
ATOM 7885 C CA . LYS A 1 985 ? -9.544 36.340 -13.256 1.00 91.81 985 LYS A CA 1
ATOM 7886 C C . LYS A 1 985 ? -9.326 35.135 -14.174 1.00 91.81 985 LYS A C 1
ATOM 7888 O O . LYS A 1 985 ? -9.294 35.305 -15.389 1.00 91.81 985 LYS A O 1
ATOM 7893 N N . LEU A 1 986 ? -9.209 33.936 -13.601 1.00 93.25 986 LEU A N 1
ATOM 7894 C CA . LEU A 1 986 ? -9.081 32.687 -14.354 1.00 93.25 986 LEU A CA 1
ATOM 7895 C C . LEU A 1 986 ? -10.387 32.352 -15.093 1.00 93.25 986 LEU A C 1
ATOM 7897 O O . LEU A 1 986 ? -10.377 32.056 -16.285 1.00 93.25 986 LEU A O 1
ATOM 7901 N N . THR A 1 987 ? -11.519 32.455 -14.400 1.00 92.50 987 THR A N 1
ATOM 7902 C CA . THR A 1 987 ? -12.846 32.140 -14.937 1.00 92.50 987 THR A CA 1
ATOM 7903 C C . THR A 1 987 ? -13.243 33.067 -16.082 1.00 92.50 987 THR A C 1
ATOM 7905 O O . THR A 1 987 ? -13.682 32.575 -17.119 1.00 92.50 987 THR A O 1
ATOM 7908 N N . ASN A 1 988 ? -13.021 34.382 -15.973 1.00 91.50 988 ASN A N 1
ATOM 7909 C CA . ASN A 1 988 ? -13.341 35.310 -17.063 1.00 91.50 988 ASN A CA 1
ATOM 7910 C C . ASN A 1 988 ? -12.509 35.048 -18.327 1.00 91.50 988 ASN A C 1
ATOM 7912 O O . ASN A 1 988 ? -13.041 35.197 -19.419 1.00 91.50 988 ASN A O 1
ATOM 7916 N N . TYR A 1 989 ? -11.252 34.607 -18.199 1.00 93.25 989 TYR A N 1
ATOM 7917 C CA . TYR A 1 989 ? -10.401 34.213 -19.333 1.00 93.25 989 TYR A CA 1
ATOM 7918 C C . TYR A 1 989 ? -10.910 32.951 -20.059 1.00 93.25 989 TYR A C 1
ATOM 7920 O O . TYR A 1 989 ? -10.800 32.836 -21.282 1.00 93.25 989 TYR A O 1
ATOM 7928 N N . PHE A 1 990 ? -11.517 32.013 -19.325 1.00 92.44 990 PHE A N 1
ATOM 7929 C CA . PHE A 1 990 ? -12.204 30.874 -19.936 1.00 92.44 990 PHE A CA 1
ATOM 7930 C C . PHE A 1 990 ? -13.549 31.284 -20.556 1.00 92.44 990 PHE A C 1
ATOM 7932 O O . PHE A 1 990 ? -13.831 30.911 -21.692 1.00 92.44 990 PHE A O 1
ATOM 7939 N N . LEU A 1 991 ? -14.358 32.092 -19.862 1.00 89.75 991 LEU A N 1
ATOM 7940 C CA . LEU A 1 991 ? -15.677 32.529 -20.340 1.00 89.75 991 LEU A CA 1
ATOM 7941 C C . LEU A 1 991 ? -15.618 33.523 -21.515 1.00 89.75 991 LEU A C 1
ATOM 7943 O O . LEU A 1 991 ? -16.542 33.533 -22.326 1.00 89.75 991 LEU A O 1
ATOM 7947 N N . SER A 1 992 ? -14.551 34.320 -21.652 1.00 88.50 992 SER A N 1
ATOM 7948 C CA . SER A 1 992 ? -14.322 35.182 -22.825 1.00 88.50 992 SER A CA 1
ATOM 7949 C C . SER A 1 992 ? -13.934 34.396 -24.083 1.00 88.50 992 SER A C 1
ATOM 7951 O O . SER A 1 992 ? -13.987 34.935 -25.188 1.00 88.50 992 SER A O 1
ATOM 7953 N N . GLY A 1 993 ? -13.533 33.129 -23.929 1.00 86.62 993 GLY A N 1
ATOM 7954 C CA . GLY A 1 993 ? -13.005 32.303 -25.011 1.00 86.62 993 GLY A CA 1
ATOM 7955 C C . GLY A 1 993 ? -11.557 32.621 -25.400 1.00 86.62 993 GLY A C 1
ATOM 7956 O O . GLY A 1 993 ? -11.064 32.045 -26.369 1.00 86.62 993 GLY A O 1
ATOM 7957 N N . ASP A 1 994 ? -10.851 33.498 -24.674 1.00 86.06 994 ASP A N 1
ATOM 7958 C CA . ASP A 1 994 ? -9.468 33.864 -25.013 1.00 86.06 994 ASP A CA 1
ATOM 7959 C C . ASP A 1 994 ? -8.514 32.668 -24.954 1.00 86.06 994 ASP A C 1
ATOM 7961 O O . ASP A 1 994 ? -7.649 32.541 -25.824 1.00 86.06 994 ASP A O 1
ATOM 7965 N N . PHE A 1 995 ? -8.757 31.734 -24.028 1.00 91.44 995 PHE A N 1
ATOM 7966 C CA . PHE A 1 995 ? -8.005 30.482 -23.899 1.00 91.44 995 PHE A CA 1
ATOM 7967 C C . PHE A 1 995 ? -7.873 29.689 -25.207 1.00 91.44 995 PHE A C 1
ATOM 7969 O O . PHE A 1 995 ? -6.880 28.994 -25.391 1.00 91.44 995 PHE A O 1
ATOM 7976 N N . ILE A 1 996 ? -8.829 29.802 -26.140 1.00 90.38 996 ILE A N 1
ATOM 7977 C CA . ILE A 1 996 ? -8.823 29.072 -27.419 1.00 90.38 996 ILE A CA 1
ATOM 7978 C C . ILE A 1 996 ? -7.577 29.415 -28.252 1.00 90.38 996 ILE A C 1
ATOM 7980 O O . ILE A 1 996 ? -7.052 28.550 -28.951 1.00 90.38 996 ILE A O 1
ATOM 7984 N N . LYS A 1 997 ? -7.084 30.658 -28.154 1.00 89.19 997 LYS A N 1
ATOM 7985 C CA . LYS A 1 997 ? -5.874 31.136 -28.848 1.00 89.19 997 LYS A CA 1
ATOM 7986 C C . LYS A 1 997 ? -4.594 30.555 -28.239 1.00 89.19 997 LYS A C 1
ATOM 7988 O O . LYS A 1 997 ? -3.600 30.407 -28.944 1.00 89.19 997 LYS A O 1
ATOM 7993 N N . ASP A 1 998 ? -4.647 30.220 -26.952 1.00 89.62 998 ASP A N 1
ATOM 7994 C CA . ASP A 1 998 ? -3.503 29.817 -26.137 1.00 89.62 998 ASP A CA 1
ATOM 7995 C C . ASP A 1 998 ? -3.396 28.289 -25.955 1.00 89.62 998 ASP A C 1
ATOM 7997 O O . ASP A 1 998 ? -2.437 27.823 -25.342 1.00 89.62 998 ASP A O 1
ATOM 8001 N N . ILE A 1 999 ? -4.319 27.483 -26.503 1.00 92.12 999 ILE A N 1
ATOM 8002 C CA . ILE A 1 999 ? -4.211 26.012 -26.473 1.00 92.12 999 ILE A CA 1
ATOM 8003 C C . ILE A 1 999 ? -3.008 25.555 -27.309 1.00 92.12 999 ILE A C 1
ATOM 8005 O O . ILE A 1 999 ? -3.004 25.659 -28.538 1.00 92.12 999 ILE A O 1
ATOM 8009 N N . ASN A 1 1000 ? -2.015 24.949 -26.660 1.00 87.38 1000 ASN A N 1
ATOM 8010 C CA . ASN A 1 1000 ? -0.859 24.357 -27.321 1.00 87.38 1000 ASN A CA 1
ATOM 8011 C C . ASN A 1 1000 ? -1.046 22.848 -27.550 1.00 87.38 1000 ASN A C 1
ATOM 8013 O O . ASN A 1 1000 ? -0.597 22.007 -26.773 1.00 87.38 1000 ASN A O 1
ATOM 8017 N N . THR A 1 1001 ? -1.647 22.485 -28.686 1.00 85.88 1001 THR A N 1
ATOM 8018 C CA . THR A 1 1001 ? -1.811 21.078 -29.105 1.00 85.88 1001 THR A CA 1
ATOM 8019 C C . THR A 1 1001 ? -0.503 20.368 -29.478 1.00 85.88 1001 THR A C 1
ATOM 8021 O O . THR A 1 1001 ? -0.515 19.159 -29.699 1.00 85.88 1001 THR A O 1
ATOM 8024 N N . LYS A 1 1002 ? 0.622 21.092 -29.575 1.00 81.94 1002 LYS A N 1
ATOM 8025 C CA . LYS A 1 1002 ? 1.937 20.558 -29.973 1.00 81.94 1002 LYS A CA 1
ATOM 8026 C C . LYS A 1 1002 ? 2.859 20.277 -28.784 1.00 81.94 1002 LYS A C 1
ATOM 8028 O O . LYS A 1 1002 ? 3.925 19.690 -28.975 1.00 81.94 1002 LYS A O 1
ATOM 8033 N N . ASN A 1 1003 ? 2.490 20.709 -27.578 1.00 83.75 1003 ASN A N 1
ATOM 8034 C CA . ASN A 1 1003 ? 3.296 20.484 -26.389 1.00 83.75 1003 ASN A CA 1
ATOM 8035 C C . ASN A 1 1003 ? 3.261 19.004 -25.980 1.00 83.75 1003 ASN A C 1
ATOM 8037 O O . ASN A 1 1003 ? 2.209 18.476 -25.631 1.00 83.75 1003 ASN A O 1
ATOM 8041 N N . LYS A 1 1004 ? 4.428 18.349 -25.976 1.00 79.88 1004 LYS A N 1
ATOM 8042 C CA . LYS A 1 1004 ? 4.576 16.930 -25.605 1.00 79.88 1004 LYS A CA 1
ATOM 8043 C C . LYS A 1 1004 ? 4.278 16.640 -24.129 1.00 79.88 1004 LYS A C 1
ATOM 8045 O O . LYS A 1 1004 ? 4.073 15.481 -23.790 1.00 79.88 1004 LYS A O 1
ATOM 8050 N N . PHE A 1 1005 ? 4.296 17.663 -23.275 1.00 80.00 1005 PHE A N 1
ATOM 8051 C CA . PHE A 1 1005 ? 4.028 17.549 -21.839 1.00 80.00 1005 PHE A CA 1
ATOM 8052 C C . PHE A 1 1005 ? 2.564 17.858 -21.471 1.00 80.00 1005 PHE A C 1
ATOM 8054 O O . PHE A 1 1005 ? 2.168 17.643 -20.330 1.00 80.00 1005 PHE A O 1
ATOM 8061 N N . GLY A 1 1006 ? 1.762 18.351 -22.424 1.00 83.06 1006 GLY A N 1
ATOM 8062 C CA . GLY A 1 1006 ? 0.335 18.626 -22.239 1.00 83.06 1006 GLY A CA 1
ATOM 8063 C C . GLY A 1 1006 ? -0.570 17.461 -22.657 1.00 83.06 1006 GLY A C 1
ATOM 8064 O O . GLY A 1 1006 ? -0.123 16.427 -23.147 1.00 83.06 1006 GLY A O 1
ATOM 8065 N N . SER A 1 1007 ? -1.880 17.664 -22.524 1.00 86.81 1007 SER A N 1
ATOM 8066 C CA . SER A 1 1007 ? -2.937 16.710 -22.891 1.00 86.81 1007 SER A CA 1
ATOM 8067 C C . SER A 1 1007 ? -3.436 16.855 -24.337 1.00 86.81 1007 SER A C 1
ATOM 8069 O O . SER A 1 1007 ? -4.450 16.271 -24.722 1.00 86.81 1007 SER A O 1
ATOM 8071 N N . GLY A 1 1008 ? -2.775 17.696 -25.141 1.00 85.44 1008 GLY A N 1
ATOM 8072 C CA . GLY A 1 1008 ? -3.294 18.147 -26.435 1.00 85.44 1008 GLY A CA 1
ATOM 8073 C C . GLY A 1 1008 ? -4.486 19.110 -26.302 1.00 85.44 1008 GLY A C 1
ATOM 8074 O O . GLY A 1 1008 ? -5.298 19.240 -27.227 1.00 85.44 1008 GLY A O 1
ATOM 8075 N N . GLY A 1 1009 ? -4.631 19.773 -25.148 1.00 87.38 1009 GLY A N 1
ATOM 8076 C CA . GLY A 1 1009 ? -5.757 20.656 -24.848 1.00 87.38 1009 GLY A CA 1
ATOM 8077 C C . GLY A 1 1009 ? -7.047 19.933 -24.453 1.00 87.38 1009 GLY A C 1
ATOM 8078 O O . GLY A 1 1009 ? -8.108 20.547 -24.537 1.00 87.38 1009 GLY A O 1
ATOM 8079 N N . LEU A 1 1010 ? -7.009 18.642 -24.104 1.00 90.44 1010 LEU A N 1
ATOM 8080 C CA . LEU A 1 1010 ? -8.181 17.887 -23.647 1.00 90.44 1010 LEU A CA 1
ATOM 8081 C C . LEU A 1 1010 ? -8.669 18.392 -22.281 1.00 90.44 1010 LEU A C 1
ATOM 8083 O O . LEU A 1 1010 ? -9.844 18.733 -22.143 1.00 90.44 1010 LEU A O 1
ATOM 8087 N N . VAL A 1 1011 ? -7.770 18.493 -21.297 1.00 93.25 1011 VAL A N 1
ATOM 8088 C CA . VAL A 1 1011 ? -8.107 18.948 -19.937 1.00 93.25 1011 VAL A CA 1
ATOM 8089 C C . VAL A 1 1011 ? -8.607 20.387 -19.961 1.00 93.25 1011 VAL A C 1
ATOM 8091 O O . VAL A 1 1011 ? -9.643 20.670 -19.367 1.00 93.25 1011 VAL A O 1
ATOM 8094 N N . VAL A 1 1012 ? -7.962 21.276 -20.721 1.00 94.94 1012 VAL A N 1
ATOM 8095 C CA . VAL A 1 1012 ? -8.436 22.660 -20.909 1.00 94.94 1012 VAL A CA 1
ATOM 8096 C C . VAL A 1 1012 ? -9.840 22.742 -21.523 1.00 94.94 1012 VAL A C 1
ATOM 8098 O O . VAL A 1 1012 ? -10.642 23.577 -21.100 1.00 94.94 1012 VAL A O 1
ATOM 8101 N N . LYS A 1 1013 ? -10.185 21.877 -22.487 1.00 92.38 1013 LYS A N 1
ATOM 8102 C CA . LYS A 1 1013 ? -11.525 21.867 -23.108 1.00 92.38 1013 LYS A CA 1
ATOM 8103 C C . LYS A 1 1013 ? -12.608 21.379 -22.145 1.00 92.38 1013 LYS A C 1
ATOM 8105 O O . LYS A 1 1013 ? -13.673 21.993 -22.088 1.00 92.38 1013 LYS A O 1
ATOM 8110 N N . GLU A 1 1014 ? -12.353 20.320 -21.377 1.00 93.75 1014 GLU A N 1
ATOM 8111 C CA . GLU A 1 1014 ? -13.304 19.852 -20.356 1.00 93.75 1014 GLU A CA 1
ATOM 8112 C C . GLU A 1 1014 ? -13.374 20.805 -19.149 1.00 93.75 1014 GLU A C 1
ATOM 8114 O O . GLU A 1 1014 ? -14.449 21.004 -18.583 1.00 93.75 1014 GLU A O 1
ATOM 8119 N N . TRP A 1 1015 ? -12.273 21.477 -18.797 1.00 95.06 1015 TRP A N 1
ATOM 8120 C CA . TRP A 1 1015 ? -12.271 22.549 -17.800 1.00 95.06 1015 TRP A CA 1
ATOM 8121 C C . TRP A 1 1015 ? -13.155 23.721 -18.236 1.00 95.06 1015 TRP A C 1
ATOM 8123 O O . TRP A 1 1015 ? -14.046 24.117 -17.489 1.00 95.06 1015 TRP A O 1
ATOM 8133 N N . PHE A 1 1016 ? -12.989 24.226 -19.466 1.00 94.69 1016 PHE A N 1
ATOM 8134 C CA . PHE A 1 1016 ? -13.851 25.279 -20.011 1.00 94.69 1016 PHE A CA 1
ATOM 8135 C C . PHE A 1 1016 ? -15.330 24.879 -19.996 1.00 94.69 1016 PHE A C 1
ATOM 8137 O O . PHE A 1 1016 ? -16.158 25.660 -19.533 1.00 94.69 1016 PHE A O 1
ATOM 8144 N N . LYS A 1 1017 ? -15.675 23.668 -20.460 1.00 92.12 1017 LYS A N 1
ATOM 8145 C CA . LYS A 1 1017 ? -17.064 23.178 -20.429 1.00 92.12 1017 LYS A CA 1
ATOM 8146 C C . LYS A 1 1017 ? -17.618 23.172 -19.007 1.00 92.12 1017 LYS A C 1
ATOM 8148 O O . LYS A 1 1017 ? -18.720 23.663 -18.788 1.00 92.12 1017 LYS A O 1
ATOM 8153 N N . LEU A 1 1018 ? -16.853 22.658 -18.044 1.00 93.12 1018 LEU A N 1
ATOM 8154 C CA . LEU A 1 1018 ? -17.262 22.622 -16.644 1.00 93.12 1018 LEU A CA 1
ATOM 8155 C C . LEU A 1 1018 ? -17.455 24.036 -16.076 1.00 93.12 1018 LEU A C 1
ATOM 8157 O O . LEU A 1 1018 ? -18.504 24.313 -15.504 1.00 93.12 1018 LEU A O 1
ATOM 8161 N N . ILE A 1 1019 ? -16.508 24.953 -16.294 1.00 92.94 1019 ILE A N 1
ATOM 8162 C CA . ILE A 1 1019 ? -16.617 26.357 -15.869 1.00 92.94 1019 ILE A CA 1
ATOM 8163 C C . ILE A 1 1019 ? -17.813 27.056 -16.529 1.00 92.94 1019 ILE A C 1
ATOM 8165 O O . ILE A 1 1019 ? -18.570 27.738 -15.843 1.00 92.94 1019 ILE A O 1
ATOM 8169 N N . TYR A 1 1020 ? -18.050 26.845 -17.824 1.00 90.88 1020 TYR A N 1
ATOM 8170 C CA . TYR A 1 1020 ? -19.220 27.385 -18.514 1.00 90.88 1020 TYR A CA 1
ATOM 8171 C C . TYR A 1 1020 ? -20.527 26.892 -17.878 1.00 90.88 1020 TYR A C 1
ATOM 8173 O O . TYR A 1 1020 ? -21.386 27.706 -17.538 1.00 90.88 1020 TYR A O 1
ATOM 8181 N N . LEU A 1 1021 ? -20.661 25.582 -17.636 1.00 89.19 1021 LEU A N 1
ATOM 8182 C CA . LEU A 1 1021 ? -21.836 25.014 -16.968 1.00 89.19 1021 LEU A CA 1
ATOM 8183 C C . LEU A 1 1021 ? -21.995 25.549 -15.530 1.00 89.19 1021 LEU A C 1
ATOM 8185 O O . LEU A 1 1021 ? -23.116 25.818 -15.109 1.00 89.19 1021 LEU A O 1
ATOM 8189 N N . LEU A 1 1022 ? -20.898 25.787 -14.801 1.00 88.56 1022 LEU A N 1
ATOM 8190 C CA . LEU A 1 1022 ? -20.937 26.368 -13.453 1.00 88.56 1022 LEU A CA 1
ATOM 8191 C C . LEU A 1 1022 ? -21.351 27.856 -13.428 1.00 88.56 1022 LEU A C 1
ATOM 8193 O O . LEU A 1 1022 ? -21.941 28.307 -12.443 1.00 88.56 1022 LEU A O 1
ATOM 8197 N N . TRP A 1 1023 ? -21.073 28.619 -14.491 1.00 88.12 1023 TRP A N 1
ATOM 8198 C CA . TRP A 1 1023 ? -21.260 30.079 -14.528 1.00 88.12 1023 TRP A CA 1
ATOM 8199 C C . TRP A 1 1023 ? -22.402 30.576 -15.425 1.00 88.12 1023 TRP A C 1
ATOM 8201 O O . TRP A 1 1023 ? -22.811 31.731 -15.294 1.00 88.12 1023 TRP A O 1
ATOM 8211 N N . CYS A 1 1024 ? -22.971 29.728 -16.284 1.00 81.12 1024 CYS A N 1
ATOM 8212 C CA . CYS A 1 1024 ? -24.086 30.088 -17.170 1.00 81.12 1024 CYS A CA 1
ATOM 8213 C C . CYS A 1 1024 ? -25.428 30.343 -16.454 1.00 81.12 1024 CYS A C 1
ATOM 8215 O O . CYS A 1 1024 ? -26.366 30.789 -17.108 1.00 81.12 1024 CYS A O 1
ATOM 8217 N N . GLN A 1 1025 ? -25.526 30.077 -15.141 1.00 76.44 1025 GLN A N 1
ATOM 8218 C CA . GLN A 1 1025 ? -26.733 30.233 -14.299 1.00 76.44 1025 GLN A CA 1
ATOM 8219 C C . GLN A 1 1025 ? -27.930 29.355 -14.705 1.00 76.44 1025 GLN A C 1
ATOM 8221 O O . GLN A 1 1025 ? -29.015 29.493 -14.150 1.00 76.44 1025 GLN A O 1
ATOM 8226 N N . GLN A 1 1026 ? -27.739 28.423 -15.640 1.00 74.00 1026 GLN A N 1
ATOM 8227 C CA . GLN A 1 1026 ? -28.795 27.524 -16.105 1.00 74.00 1026 GLN A CA 1
ATOM 8228 C C . GLN A 1 1026 ? -28.916 26.251 -15.265 1.00 74.00 1026 GLN A C 1
ATOM 8230 O O . GLN A 1 1026 ? -29.928 25.571 -15.393 1.00 74.00 1026 GLN A O 1
ATOM 8235 N N . TYR A 1 1027 ? -27.929 25.913 -14.422 1.00 80.88 1027 TYR A N 1
ATOM 8236 C CA . TYR A 1 1027 ? -27.867 24.630 -13.712 1.00 80.88 1027 TYR A CA 1
ATOM 8237 C C . TYR A 1 1027 ? -27.682 24.785 -12.199 1.00 80.88 1027 TYR A C 1
ATOM 8239 O O . TYR A 1 1027 ? -26.944 25.651 -11.746 1.00 80.88 1027 TYR A O 1
ATOM 8247 N N . SER A 1 1028 ? -28.342 23.938 -11.404 1.00 79.19 1028 SER A N 1
ATOM 8248 C CA . SER A 1 1028 ? -28.264 23.955 -9.937 1.00 79.19 1028 SER A CA 1
ATOM 8249 C C . SER A 1 1028 ? -27.067 23.150 -9.435 1.00 79.19 1028 SER A C 1
ATOM 8251 O O . SER A 1 1028 ? -26.448 23.497 -8.432 1.00 79.19 1028 SER A O 1
ATOM 8253 N N . TYR A 1 1029 ? -26.718 22.078 -10.151 1.00 86.44 1029 TYR A N 1
ATOM 8254 C CA . TYR A 1 1029 ? -25.463 21.355 -9.995 1.00 86.44 1029 TYR A CA 1
ATOM 8255 C C . TYR A 1 1029 ? -24.987 20.776 -11.331 1.00 86.44 1029 TYR A C 1
ATOM 8257 O O . TYR A 1 1029 ? -25.786 20.546 -12.243 1.00 86.44 1029 TYR A O 1
ATOM 8265 N N . VAL A 1 1030 ? -23.687 20.483 -11.403 1.00 87.38 1030 VAL A N 1
ATOM 8266 C CA . VAL A 1 1030 ? -23.030 19.780 -12.513 1.00 87.38 1030 VAL A CA 1
ATOM 8267 C C . VAL A 1 1030 ? -22.211 18.610 -11.964 1.00 87.38 1030 VAL A C 1
ATOM 8269 O O . VAL A 1 1030 ? -21.511 18.739 -10.961 1.00 87.38 1030 VAL A O 1
ATOM 8272 N N . ALA A 1 1031 ? -22.278 17.454 -12.614 1.00 90.38 1031 ALA A N 1
ATOM 8273 C CA . ALA A 1 1031 ? -21.455 16.290 -12.325 1.00 90.38 1031 ALA A CA 1
ATOM 8274 C C . ALA A 1 1031 ? -20.176 16.333 -13.178 1.00 90.38 1031 ALA A C 1
ATOM 8276 O O . ALA A 1 1031 ? -20.259 16.215 -14.404 1.00 90.38 1031 ALA A O 1
ATOM 8277 N N . PRO A 1 1032 ? -18.976 16.464 -12.584 1.00 92.06 1032 PRO A N 1
ATOM 8278 C CA . PRO A 1 1032 ? -17.732 16.622 -13.336 1.00 92.06 1032 PRO A CA 1
ATOM 8279 C C . PRO A 1 1032 ? -17.204 15.298 -13.929 1.00 92.06 1032 PRO A C 1
ATOM 8281 O O . PRO A 1 1032 ? -15.998 15.120 -14.047 1.00 92.06 1032 PRO A O 1
ATOM 8284 N N . GLN A 1 1033 ? -18.076 14.357 -14.315 1.00 89.12 1033 GLN A N 1
ATOM 8285 C CA . GLN A 1 1033 ? -17.692 13.021 -14.793 1.00 89.12 1033 GLN A CA 1
ATOM 8286 C C . GLN A 1 1033 ? -16.814 13.061 -16.067 1.00 89.12 1033 GLN A C 1
ATOM 8288 O O . GLN A 1 1033 ? -15.782 12.385 -16.069 1.00 89.12 1033 GLN A O 1
ATOM 8293 N N . PRO A 1 1034 ? -17.110 13.869 -17.113 1.00 90.31 1034 PRO A N 1
ATOM 8294 C CA . PRO A 1 1034 ? -16.234 13.965 -18.289 1.00 90.31 1034 PRO A CA 1
ATOM 8295 C C . PRO A 1 1034 ? -14.878 14.605 -17.964 1.00 90.31 1034 PRO A C 1
ATOM 8297 O O . PRO A 1 1034 ? -13.843 14.154 -18.449 1.00 90.31 1034 PRO A O 1
ATOM 8300 N N . PHE A 1 1035 ? -14.869 15.607 -17.080 1.00 93.69 1035 PHE A N 1
ATOM 8301 C CA . PHE A 1 1035 ? -13.645 16.259 -16.610 1.00 93.69 1035 PHE A CA 1
ATOM 8302 C C . PHE A 1 1035 ? -12.769 15.311 -15.775 1.00 93.69 1035 PHE A C 1
ATOM 8304 O O . PHE A 1 1035 ? -11.571 15.199 -16.028 1.00 93.69 1035 PHE A O 1
ATOM 8311 N N . LYS A 1 1036 ? -13.371 14.559 -14.842 1.00 92.44 1036 LYS A N 1
ATOM 8312 C CA . LYS A 1 1036 ? -12.700 13.509 -14.063 1.00 92.44 1036 LYS A CA 1
ATOM 8313 C C . LYS A 1 1036 ? -12.086 12.453 -14.978 1.00 92.44 1036 LYS A C 1
ATOM 8315 O O . LYS A 1 1036 ? -10.947 12.053 -14.760 1.00 92.44 1036 LYS A O 1
ATOM 8320 N N . TYR A 1 1037 ? -12.813 12.029 -16.013 1.00 91.06 1037 TYR A N 1
ATOM 8321 C CA . TYR A 1 1037 ? -12.296 11.093 -17.008 1.00 91.06 1037 TYR A CA 1
ATOM 8322 C C . TYR A 1 1037 ? -11.095 11.677 -17.765 1.00 91.06 1037 TYR A C 1
ATOM 8324 O O . TYR A 1 1037 ? -10.054 11.029 -17.817 1.00 91.06 1037 TYR A O 1
ATOM 8332 N N . ALA A 1 1038 ? -11.192 12.910 -18.278 1.00 90.06 1038 ALA A N 1
ATOM 8333 C CA . ALA A 1 1038 ? -10.088 13.586 -18.966 1.00 90.06 1038 ALA A CA 1
ATOM 8334 C C . ALA A 1 1038 ? -8.827 13.678 -18.089 1.00 90.06 1038 ALA A C 1
ATOM 8336 O O . ALA A 1 1038 ? -7.745 13.287 -18.523 1.00 90.06 1038 ALA A O 1
ATOM 8337 N N . VAL A 1 1039 ? -8.972 14.091 -16.828 1.00 91.88 1039 VAL A N 1
ATOM 8338 C CA . VAL A 1 1039 ? -7.885 14.088 -15.836 1.00 91.88 1039 VAL A CA 1
ATOM 8339 C C . VAL A 1 1039 ? -7.341 12.670 -15.591 1.00 91.88 1039 VAL A C 1
ATOM 8341 O O . VAL A 1 1039 ? -6.127 12.463 -15.605 1.00 91.88 1039 VAL A O 1
ATOM 8344 N N . GLY A 1 1040 ? -8.223 11.677 -15.462 1.00 88.31 1040 GLY A N 1
ATOM 8345 C CA . GLY A 1 1040 ? -7.875 10.263 -15.304 1.00 88.31 1040 GLY A CA 1
ATOM 8346 C C . GLY A 1 1040 ? -7.118 9.644 -16.489 1.00 88.31 1040 GLY A C 1
ATOM 8347 O O . GLY A 1 1040 ? -6.429 8.642 -16.297 1.00 88.31 1040 GLY A O 1
ATOM 8348 N N . THR A 1 1041 ? -7.195 10.229 -17.694 1.00 86.69 1041 THR A N 1
ATOM 8349 C CA . THR A 1 1041 ? -6.373 9.790 -18.842 1.00 86.69 1041 THR A CA 1
ATOM 8350 C C . THR A 1 1041 ? -4.904 10.200 -18.720 1.00 86.69 1041 THR A C 1
ATOM 8352 O O . THR A 1 1041 ? -4.040 9.463 -19.191 1.00 86.69 1041 THR A O 1
ATOM 8355 N N . LEU A 1 1042 ? -4.613 11.329 -18.059 1.00 86.12 1042 LEU A N 1
ATOM 8356 C CA . LEU A 1 1042 ? -3.244 11.780 -17.779 1.00 86.12 1042 LEU A CA 1
ATOM 8357 C C . LEU A 1 1042 ? -2.663 11.094 -16.543 1.00 86.12 1042 LEU A C 1
ATOM 8359 O O . LEU A 1 1042 ? -1.528 10.626 -16.568 1.00 86.12 1042 LEU A O 1
ATOM 8363 N N . GLN A 1 1043 ? -3.446 11.032 -15.463 1.00 87.75 1043 GLN A N 1
ATOM 8364 C CA . GLN A 1 1043 ? -3.033 10.444 -14.194 1.00 87.75 1043 GLN A CA 1
ATOM 8365 C C . GLN A 1 1043 ? -4.077 9.427 -13.724 1.00 87.75 1043 GLN A C 1
ATOM 8367 O O . GLN A 1 1043 ? -5.143 9.775 -13.211 1.00 87.75 1043 GLN A O 1
ATOM 8372 N N . LYS A 1 1044 ? -3.744 8.140 -13.884 1.00 86.31 1044 LYS A N 1
ATOM 8373 C CA . LYS A 1 1044 ? -4.654 7.004 -13.660 1.00 86.31 1044 LYS A CA 1
ATOM 8374 C C . LYS A 1 1044 ? -5.198 6.930 -12.230 1.00 86.31 1044 LYS A C 1
ATOM 8376 O O . LYS A 1 1044 ? -6.294 6.405 -12.046 1.00 86.31 1044 LYS A O 1
ATOM 8381 N N . ALA A 1 1045 ? -4.487 7.485 -11.244 1.00 83.94 1045 ALA A N 1
ATOM 8382 C CA . ALA A 1 1045 ? -4.949 7.570 -9.854 1.00 83.94 1045 ALA A CA 1
ATOM 8383 C C . ALA A 1 1045 ? -6.337 8.237 -9.724 1.00 83.94 1045 ALA A C 1
ATOM 8385 O O . ALA A 1 1045 ? -7.157 7.817 -8.910 1.00 83.94 1045 ALA A O 1
ATOM 8386 N N . TYR A 1 1046 ? -6.650 9.215 -10.583 1.00 86.75 1046 TYR A N 1
ATOM 8387 C CA . TYR A 1 1046 ? -7.923 9.946 -10.549 1.00 86.75 1046 TYR A CA 1
ATOM 8388 C C . TYR A 1 1046 ? -9.068 9.271 -11.324 1.00 86.75 1046 TYR A C 1
ATOM 8390 O O . TYR A 1 1046 ? -10.208 9.736 -11.261 1.00 86.75 1046 TYR A O 1
ATOM 8398 N N . LEU A 1 1047 ? -8.801 8.168 -12.035 1.00 83.38 1047 LEU A N 1
ATOM 8399 C CA . LEU A 1 1047 ? -9.827 7.421 -12.772 1.00 83.38 1047 LEU A CA 1
ATOM 8400 C C . LEU A 1 1047 ? -10.738 6.606 -11.831 1.00 83.38 1047 LEU A C 1
ATOM 8402 O O . LEU A 1 1047 ? -11.910 6.388 -12.134 1.00 83.38 1047 LEU A O 1
ATOM 8406 N N . GLY A 1 1048 ? -10.208 6.169 -10.682 1.00 80.00 1048 GLY A N 1
ATOM 8407 C CA . GLY A 1 1048 ? -10.923 5.359 -9.693 1.00 80.00 1048 GLY A CA 1
ATOM 8408 C C . GLY A 1 1048 ? -11.885 6.141 -8.788 1.00 80.00 1048 GLY A C 1
ATOM 8409 O O . GLY A 1 1048 ? -12.112 7.342 -8.937 1.00 80.00 1048 GLY A O 1
ATOM 8410 N N . THR A 1 1049 ? -12.462 5.445 -7.809 1.00 80.06 1049 THR A N 1
ATOM 8411 C CA . THR A 1 1049 ? -13.322 6.007 -6.743 1.00 80.06 1049 THR A CA 1
ATOM 8412 C C . THR A 1 1049 ? -12.626 6.044 -5.376 1.00 80.06 1049 THR A C 1
ATOM 8414 O O . THR A 1 1049 ? -13.280 6.229 -4.351 1.00 80.06 1049 THR A O 1
ATOM 8417 N N . GLN A 1 1050 ? -11.302 5.877 -5.346 1.00 79.94 1050 GLN A N 1
ATOM 8418 C CA . GLN A 1 1050 ? -10.486 6.023 -4.139 1.00 79.94 1050 GLN A CA 1
ATOM 8419 C C . GLN A 1 1050 ? -10.370 7.499 -3.730 1.00 79.94 1050 GLN A C 1
ATOM 8421 O O . GLN A 1 1050 ? -10.429 8.393 -4.575 1.00 79.94 1050 GLN A O 1
ATOM 8426 N N . GLN A 1 1051 ? -10.205 7.744 -2.431 1.00 82.44 1051 GLN A N 1
ATOM 8427 C CA . GLN A 1 1051 ? -9.882 9.069 -1.906 1.00 82.44 1051 GLN A CA 1
ATOM 8428 C C . GLN A 1 1051 ? -8.444 9.447 -2.292 1.00 82.44 1051 GLN A C 1
ATOM 8430 O O . GLN A 1 1051 ? -7.576 8.582 -2.347 1.00 82.44 1051 GLN A O 1
ATOM 8435 N N . GLN A 1 1052 ? -8.206 10.729 -2.565 1.00 90.25 1052 GLN A N 1
ATOM 8436 C CA . GLN A 1 1052 ? -6.900 11.287 -2.929 1.00 90.25 1052 GLN A CA 1
ATOM 8437 C C . GLN A 1 1052 ? -6.669 12.594 -2.162 1.00 90.25 1052 GLN A C 1
ATOM 8439 O O . GLN A 1 1052 ? -7.619 13.173 -1.621 1.00 90.25 1052 GLN A O 1
ATOM 8444 N N . ASP A 1 1053 ? -5.427 13.074 -2.129 1.00 90.81 1053 ASP A N 1
ATOM 8445 C CA . ASP A 1 1053 ? -5.098 14.349 -1.496 1.00 90.81 1053 ASP A CA 1
ATOM 8446 C C . ASP A 1 1053 ? -5.539 15.548 -2.369 1.00 90.81 1053 ASP A C 1
ATOM 8448 O O . ASP A 1 1053 ? -5.325 15.595 -3.585 1.00 90.81 1053 ASP A O 1
ATOM 8452 N N . ALA A 1 1054 ? -6.188 16.535 -1.744 1.00 91.81 1054 ALA A N 1
ATOM 8453 C CA . ALA A 1 1054 ? -6.676 17.738 -2.418 1.00 91.81 1054 ALA A CA 1
ATOM 8454 C C . ALA A 1 1054 ? -5.542 18.695 -2.830 1.00 91.81 1054 ALA A C 1
ATOM 8456 O O . ALA A 1 1054 ? -5.650 19.357 -3.861 1.00 91.81 1054 ALA A O 1
ATOM 8457 N N . HIS A 1 1055 ? -4.461 18.765 -2.051 1.00 90.81 1055 HIS A N 1
ATOM 8458 C CA . HIS A 1 1055 ? -3.273 19.553 -2.369 1.00 90.81 1055 HIS A CA 1
ATOM 8459 C C . HIS A 1 1055 ? -2.539 18.952 -3.575 1.00 90.81 1055 HIS A C 1
ATOM 8461 O O . HIS A 1 1055 ? -2.236 19.682 -4.517 1.00 90.81 1055 HIS A O 1
ATOM 8467 N N . GLU A 1 1056 ? -2.348 17.630 -3.623 1.00 92.31 1056 GLU A N 1
ATOM 8468 C CA . GLU A 1 1056 ? -1.747 16.971 -4.796 1.00 92.31 1056 GLU A CA 1
ATOM 8469 C C . GLU A 1 1056 ? -2.593 17.159 -6.061 1.00 92.31 1056 GLU A C 1
ATOM 8471 O O . GLU A 1 1056 ? -2.061 17.497 -7.119 1.00 92.31 1056 GLU A O 1
ATOM 8476 N N . PHE A 1 1057 ? -3.919 17.019 -5.952 1.00 94.56 1057 PHE A N 1
ATOM 8477 C CA . PHE A 1 1057 ? -4.823 17.273 -7.075 1.00 94.56 1057 PHE A CA 1
ATOM 8478 C C . PHE A 1 1057 ? -4.772 18.734 -7.563 1.00 94.56 1057 PHE A C 1
ATOM 8480 O O . PHE A 1 1057 ? -4.856 18.980 -8.766 1.00 94.56 1057 PHE A O 1
ATOM 8487 N N . LEU A 1 1058 ? -4.611 19.706 -6.656 1.00 94.50 1058 LEU A N 1
ATOM 8488 C CA . LEU A 1 1058 ? -4.440 21.120 -7.003 1.00 94.50 1058 LEU A CA 1
ATOM 8489 C C . LEU A 1 1058 ? -3.125 21.380 -7.747 1.00 94.50 1058 LEU A C 1
ATOM 8491 O O . LEU A 1 1058 ? -3.157 22.069 -8.766 1.00 94.50 1058 LEU A O 1
ATOM 8495 N N . VAL A 1 1059 ? -2.001 20.825 -7.272 1.00 92.94 1059 VAL A N 1
ATOM 8496 C CA . VAL A 1 1059 ? -0.701 20.897 -7.972 1.00 92.94 1059 VAL A CA 1
ATOM 8497 C C . VAL A 1 1059 ? -0.859 20.345 -9.388 1.00 92.94 1059 VAL A C 1
ATOM 8499 O O . VAL A 1 1059 ? -0.653 21.067 -10.362 1.00 92.94 1059 VAL A O 1
ATOM 8502 N N . PHE A 1 1060 ? -1.338 19.101 -9.495 1.00 95.00 1060 PHE A N 1
ATOM 8503 C CA . PHE A 1 1060 ? -1.547 18.419 -10.768 1.00 95.00 1060 PHE A CA 1
ATOM 8504 C C . PHE A 1 1060 ? -2.440 19.219 -11.728 1.00 95.00 1060 PHE A C 1
ATOM 8506 O O . PHE A 1 1060 ? -2.134 19.317 -12.915 1.00 95.00 1060 PHE A O 1
ATOM 8513 N N . LEU A 1 1061 ? -3.551 19.787 -11.246 1.00 95.44 1061 LEU A N 1
ATOM 8514 C CA . LEU A 1 1061 ? -4.492 20.500 -12.108 1.00 95.44 1061 LEU A CA 1
ATOM 8515 C C . LEU A 1 1061 ? -3.915 21.827 -12.617 1.00 95.44 1061 LEU A C 1
ATOM 8517 O O . LEU A 1 1061 ? -4.124 22.168 -13.782 1.00 95.44 1061 LEU A O 1
ATOM 8521 N N . LEU A 1 1062 ? -3.181 22.566 -11.780 1.00 95.06 1062 LEU A N 1
ATOM 8522 C CA . LEU A 1 1062 ? -2.502 23.786 -12.219 1.00 95.06 1062 LEU A CA 1
ATOM 8523 C C . LEU A 1 1062 ? -1.408 23.470 -13.247 1.00 95.06 1062 LEU A C 1
ATOM 8525 O O . LEU A 1 1062 ? -1.345 24.159 -14.264 1.00 95.06 1062 LEU A O 1
ATOM 8529 N N . ASP A 1 1063 ? -0.630 22.403 -13.049 1.00 93.69 1063 ASP A N 1
ATOM 8530 C CA . ASP A 1 1063 ? 0.380 21.955 -14.015 1.00 93.69 1063 ASP A CA 1
ATOM 8531 C C . ASP A 1 1063 ? -0.259 21.472 -15.331 1.00 93.69 1063 ASP A C 1
ATOM 8533 O O . ASP A 1 1063 ? 0.163 21.881 -16.410 1.00 93.69 1063 ASP A O 1
ATOM 8537 N N . ALA A 1 1064 ? -1.335 20.679 -15.281 1.00 93.69 1064 ALA A N 1
ATOM 8538 C CA . ALA A 1 1064 ? -2.030 20.196 -16.478 1.00 93.69 1064 ALA A CA 1
ATOM 8539 C C . ALA A 1 1064 ? -2.657 21.340 -17.301 1.00 93.69 1064 ALA A C 1
ATOM 8541 O O . ALA A 1 1064 ? -2.557 21.351 -18.531 1.00 93.69 1064 ALA A O 1
ATOM 8542 N N . LEU A 1 1065 ? -3.267 22.330 -16.634 1.00 94.81 1065 LEU A N 1
ATOM 8543 C CA . LEU A 1 1065 ? -3.768 23.546 -17.283 1.00 94.81 1065 LEU A CA 1
ATOM 8544 C C . LEU A 1 1065 ? -2.623 24.438 -17.784 1.00 94.81 1065 LEU A C 1
ATOM 8546 O O . LEU A 1 1065 ? -2.766 25.067 -18.832 1.00 94.81 1065 LEU A O 1
ATOM 8550 N N . HIS A 1 1066 ? -1.494 24.496 -17.070 1.00 94.94 1066 HIS A N 1
ATOM 8551 C CA . HIS A 1 1066 ? -0.312 25.223 -17.518 1.00 94.94 1066 HIS A CA 1
ATOM 8552 C C . HIS A 1 1066 ? 0.239 24.619 -18.810 1.00 94.94 1066 HIS A C 1
ATOM 8554 O O . HIS A 1 1066 ? 0.417 25.354 -19.779 1.00 94.94 1066 HIS A O 1
ATOM 8560 N N . GLU A 1 1067 ? 0.485 23.310 -18.845 1.00 93.75 1067 GLU A N 1
ATOM 8561 C CA . GLU A 1 1067 ? 1.102 22.625 -19.981 1.00 93.75 1067 GLU A CA 1
ATOM 8562 C C . GLU A 1 1067 ? 0.223 22.668 -21.241 1.00 93.75 1067 GLU A C 1
ATOM 8564 O O . GLU A 1 1067 ? 0.735 22.918 -22.335 1.00 93.75 1067 GLU A O 1
ATOM 8569 N N . ASP A 1 1068 ? -1.101 22.527 -21.108 1.00 93.50 1068 ASP A N 1
ATOM 8570 C CA . ASP A 1 1068 ? -2.038 22.719 -22.225 1.00 93.50 1068 ASP A CA 1
ATOM 8571 C C . ASP A 1 1068 ? -2.076 24.170 -22.752 1.00 93.50 1068 ASP A C 1
ATOM 8573 O O . ASP A 1 1068 ? -2.413 24.376 -23.919 1.00 93.50 1068 ASP A O 1
ATOM 8577 N N . LEU A 1 1069 ? -1.747 25.170 -21.921 1.00 94.00 1069 LEU A N 1
ATOM 8578 C CA . LEU A 1 1069 ? -1.757 26.603 -22.266 1.00 94.00 1069 LEU A CA 1
ATOM 8579 C C . LEU A 1 1069 ? -0.352 27.211 -22.441 1.00 94.00 1069 LEU A C 1
ATOM 8581 O O . LEU A 1 1069 ? -0.215 28.432 -22.548 1.00 94.00 1069 LEU A O 1
ATOM 8585 N N . ASN A 1 1070 ? 0.715 26.404 -22.423 1.00 94.06 1070 ASN A N 1
ATOM 8586 C CA . ASN A 1 1070 ? 2.080 26.926 -22.417 1.00 94.06 1070 ASN A CA 1
ATOM 8587 C C . ASN A 1 1070 ? 2.518 27.356 -23.827 1.00 94.06 1070 ASN A C 1
ATOM 8589 O O . ASN A 1 1070 ? 2.748 26.523 -24.704 1.00 94.06 1070 ASN A O 1
ATOM 8593 N N . GLN A 1 1071 ? 2.684 28.663 -24.027 1.00 89.25 1071 GLN A N 1
ATOM 8594 C CA . GLN A 1 1071 ? 3.090 29.296 -25.289 1.00 89.25 1071 GLN A CA 1
ATOM 8595 C C . GLN A 1 1071 ? 4.604 29.576 -25.383 1.00 89.25 1071 GLN A C 1
ATOM 8597 O O . GLN A 1 1071 ? 5.056 30.317 -26.258 1.00 89.25 1071 GLN A O 1
ATOM 8602 N N . ALA A 1 1072 ? 5.406 29.036 -24.464 1.00 86.81 1072 ALA A N 1
ATOM 8603 C CA . ALA A 1 1072 ? 6.854 29.216 -24.457 1.00 86.81 1072 ALA A CA 1
ATOM 8604 C C . ALA A 1 1072 ? 7.589 28.249 -25.405 1.00 86.81 1072 ALA A C 1
ATOM 8606 O O . ALA A 1 1072 ? 7.158 27.124 -25.648 1.00 86.81 1072 ALA A O 1
ATOM 8607 N N . THR A 1 1073 ? 8.754 28.673 -25.901 1.00 76.75 1073 THR A N 1
ATOM 8608 C CA . THR A 1 1073 ? 9.573 27.895 -26.849 1.00 76.75 1073 THR A CA 1
ATOM 8609 C C . THR A 1 1073 ? 10.517 26.886 -26.192 1.00 76.75 1073 THR A C 1
ATOM 8611 O O . THR A 1 1073 ? 11.094 26.081 -26.914 1.00 76.75 1073 THR A O 1
ATOM 8614 N N . ARG A 1 1074 ? 10.689 26.928 -24.858 1.00 79.75 1074 ARG A N 1
ATOM 8615 C CA . ARG A 1 1074 ? 11.555 26.029 -24.062 1.00 79.75 1074 ARG A CA 1
ATOM 8616 C C . ARG A 1 1074 ? 12.977 25.859 -24.655 1.00 79.75 1074 ARG A C 1
ATOM 8618 O O . ARG A 1 1074 ? 13.299 24.786 -25.167 1.00 79.75 1074 ARG A O 1
ATOM 8625 N N . PRO A 1 1075 ? 13.823 26.911 -24.626 1.00 77.19 1075 PRO A N 1
ATOM 8626 C CA . PRO A 1 1075 ? 15.223 26.824 -25.058 1.00 77.19 1075 PRO A CA 1
ATOM 8627 C C . PRO A 1 1075 ? 16.056 25.889 -24.151 1.00 77.19 1075 PRO A C 1
ATOM 8629 O O . PRO A 1 1075 ? 15.540 25.222 -23.261 1.00 77.19 1075 PRO A O 1
ATOM 8632 N N . ARG A 1 1076 ? 17.375 25.804 -24.368 1.00 73.25 1076 ARG A N 1
ATOM 8633 C CA . ARG A 1 1076 ? 18.264 25.097 -23.431 1.00 73.25 1076 ARG A CA 1
ATOM 8634 C C . ARG A 1 1076 ? 18.470 25.956 -22.178 1.00 73.25 1076 ARG A C 1
ATOM 8636 O O . ARG A 1 1076 ? 18.815 27.127 -22.297 1.00 73.25 1076 ARG A O 1
ATOM 8643 N N . ILE A 1 1077 ? 18.290 25.371 -20.993 1.00 70.44 1077 ILE A N 1
ATOM 8644 C CA . ILE A 1 1077 ? 18.518 26.055 -19.712 1.00 70.44 1077 ILE A CA 1
ATOM 8645 C C . ILE A 1 1077 ? 20.022 26.300 -19.514 1.00 70.44 1077 ILE A C 1
ATOM 8647 O O . ILE A 1 1077 ? 20.822 25.365 -19.583 1.00 70.44 1077 ILE A O 1
ATOM 8651 N N . GLU A 1 1078 ? 20.388 27.547 -19.221 1.00 69.19 1078 GLU A N 1
ATOM 8652 C CA . GLU A 1 1078 ? 21.720 27.947 -18.756 1.00 69.19 1078 GLU A CA 1
ATOM 8653 C C . GLU A 1 1078 ? 21.688 28.209 -17.241 1.00 69.19 1078 GLU A C 1
ATOM 8655 O O . GLU A 1 1078 ? 20.763 28.847 -16.731 1.00 69.19 1078 GLU A O 1
ATOM 8660 N N . GLU A 1 1079 ? 22.691 27.724 -16.500 1.00 72.50 1079 GLU A N 1
ATOM 8661 C CA . GLU A 1 1079 ? 22.773 27.943 -15.050 1.00 72.50 1079 GLU A CA 1
ATOM 8662 C C . GLU A 1 1079 ? 23.170 29.388 -14.714 1.00 72.50 1079 GLU A C 1
ATOM 8664 O O . GLU A 1 1079 ? 24.317 29.806 -14.896 1.00 72.50 1079 GLU A O 1
ATOM 8669 N N . LEU A 1 1080 ? 22.234 30.139 -14.136 1.00 81.00 1080 LEU A N 1
ATOM 8670 C CA . LEU A 1 1080 ? 22.493 31.475 -13.608 1.00 81.00 1080 LEU A CA 1
ATOM 8671 C C . LEU A 1 1080 ? 23.156 31.384 -12.224 1.00 81.00 1080 LEU A C 1
ATOM 8673 O O . LEU A 1 1080 ? 22.583 30.840 -11.279 1.00 81.00 1080 LEU A O 1
ATOM 8677 N N . LYS A 1 1081 ? 24.362 31.946 -12.091 1.00 78.06 1081 LYS A N 1
ATOM 8678 C CA . LYS A 1 1081 ? 25.112 32.026 -10.826 1.00 78.06 1081 LYS A CA 1
ATOM 8679 C C . LYS A 1 1081 ? 25.009 33.427 -10.232 1.00 78.06 1081 LYS A C 1
ATOM 8681 O O . LYS A 1 1081 ? 25.137 34.407 -10.961 1.00 78.06 1081 LYS A O 1
ATOM 8686 N N . SER A 1 1082 ? 24.855 33.522 -8.910 1.00 75.38 1082 SER A N 1
ATOM 8687 C CA . SER A 1 1082 ? 24.752 34.799 -8.184 1.00 75.38 1082 SER A CA 1
ATOM 8688 C C . SER A 1 1082 ? 25.957 35.722 -8.404 1.00 75.38 1082 SER A C 1
ATOM 8690 O O . SER A 1 1082 ? 25.797 36.933 -8.460 1.00 75.38 1082 SER A O 1
ATOM 8692 N N . GLU A 1 1083 ? 27.148 35.149 -8.596 1.00 75.00 1083 GLU A N 1
ATOM 8693 C CA . GLU A 1 1083 ? 28.413 35.859 -8.857 1.00 75.00 1083 GLU A CA 1
ATOM 8694 C C . GLU A 1 1083 ? 28.404 36.686 -10.157 1.00 75.00 1083 GLU A C 1
ATOM 8696 O O . GLU A 1 1083 ? 29.172 37.638 -10.285 1.00 75.00 1083 GLU A O 1
ATOM 8701 N N . ASN A 1 1084 ? 27.514 36.372 -11.106 1.00 80.00 1084 ASN A N 1
ATOM 8702 C CA . ASN A 1 1084 ? 27.413 37.076 -12.387 1.00 80.00 1084 ASN A CA 1
ATOM 8703 C C . ASN A 1 1084 ? 26.605 38.389 -12.299 1.00 80.00 1084 ASN A C 1
ATOM 8705 O O . ASN A 1 1084 ? 26.508 39.114 -13.290 1.00 80.00 1084 ASN A O 1
ATOM 8709 N N . PHE A 1 1085 ? 26.002 38.697 -11.145 1.00 84.56 1085 PHE A N 1
ATOM 8710 C CA . PHE A 1 1085 ? 25.070 39.813 -10.970 1.00 84.56 1085 PHE A CA 1
ATOM 8711 C C . PHE A 1 1085 ? 25.514 40.739 -9.836 1.00 84.56 1085 PHE A C 1
ATOM 8713 O O . PHE A 1 1085 ? 25.953 40.290 -8.782 1.00 84.56 1085 PHE A O 1
ATOM 8720 N N . LYS A 1 1086 ? 25.375 42.057 -10.034 1.00 80.50 1086 LYS A N 1
ATOM 8721 C CA . LYS A 1 1086 ? 25.813 43.054 -9.039 1.00 80.50 1086 LYS A CA 1
ATOM 8722 C C . LYS A 1 1086 ? 24.792 43.291 -7.928 1.00 80.50 1086 LYS A C 1
ATOM 8724 O O . LYS A 1 1086 ? 25.152 43.821 -6.882 1.00 80.50 1086 LYS A O 1
ATOM 8729 N N . THR A 1 1087 ? 23.524 42.947 -8.155 1.00 88.19 1087 THR A N 1
ATOM 8730 C CA . THR A 1 1087 ? 22.449 43.077 -7.165 1.00 88.19 1087 THR A CA 1
ATOM 8731 C C . THR A 1 1087 ? 21.481 41.900 -7.243 1.00 88.19 1087 THR A C 1
ATOM 8733 O O . THR A 1 1087 ? 21.197 41.383 -8.326 1.00 88.19 1087 THR A O 1
ATOM 8736 N N . ASP A 1 1088 ? 20.902 41.537 -6.096 1.00 89.00 1088 ASP A N 1
ATOM 8737 C CA . ASP A 1 1088 ? 19.839 40.526 -5.990 1.00 89.00 1088 ASP A CA 1
ATOM 8738 C C . ASP A 1 1088 ? 18.681 40.791 -6.958 1.00 89.00 1088 ASP A C 1
ATOM 8740 O O . ASP A 1 1088 ? 18.132 39.863 -7.542 1.00 89.00 1088 ASP A O 1
ATOM 8744 N N . ARG A 1 1089 ? 18.343 42.067 -7.181 1.00 91.06 1089 ARG A N 1
ATOM 8745 C CA . ARG A 1 1089 ? 17.282 42.471 -8.106 1.00 91.06 1089 ARG A CA 1
ATOM 8746 C C . ARG A 1 1089 ? 17.589 42.090 -9.555 1.00 91.06 1089 ARG A C 1
ATOM 8748 O O . ARG A 1 1089 ? 16.721 41.533 -10.217 1.00 91.06 1089 ARG A O 1
ATOM 8755 N N . GLN A 1 1090 ? 18.814 42.330 -10.029 1.00 90.69 1090 GLN A N 1
ATOM 8756 C CA . GLN A 1 1090 ? 19.229 41.923 -11.378 1.00 90.69 1090 GLN A CA 1
ATOM 8757 C C . GLN A 1 1090 ? 19.209 40.398 -11.534 1.00 90.69 1090 GLN A C 1
ATOM 8759 O O . GLN A 1 1090 ? 18.789 39.888 -12.571 1.00 90.69 1090 GLN A O 1
ATOM 8764 N N . PHE A 1 1091 ? 19.624 39.667 -10.497 1.00 91.94 1091 PHE A N 1
ATOM 8765 C CA . PHE A 1 1091 ? 19.610 38.206 -10.507 1.00 91.94 1091 PHE A CA 1
ATOM 8766 C C . PHE A 1 1091 ? 18.181 37.635 -10.470 1.00 91.94 1091 PHE A C 1
ATOM 8768 O O . PHE A 1 1091 ? 17.879 36.696 -11.208 1.00 91.94 1091 PHE A O 1
ATOM 8775 N N . ALA A 1 1092 ? 17.276 38.230 -9.688 1.00 91.12 1092 ALA A N 1
ATOM 8776 C CA . ALA A 1 1092 ? 15.856 37.884 -9.670 1.00 91.12 1092 ALA A CA 1
ATOM 8777 C C . ALA A 1 1092 ? 15.187 38.148 -11.029 1.00 91.12 1092 ALA A C 1
ATOM 8779 O O . ALA A 1 1092 ? 14.508 37.271 -11.562 1.00 91.12 1092 ALA A O 1
ATOM 8780 N N . GLU A 1 1093 ? 15.428 39.317 -11.632 1.00 91.50 1093 GLU A N 1
ATOM 8781 C CA . GLU A 1 1093 ? 14.914 39.682 -12.960 1.00 91.50 1093 GLU A CA 1
ATOM 8782 C C . GLU A 1 1093 ? 15.439 38.726 -14.054 1.00 91.50 1093 GLU A C 1
ATOM 8784 O O . GLU A 1 1093 ? 14.664 38.265 -14.897 1.00 91.50 1093 GLU A O 1
ATOM 8789 N N . ALA A 1 1094 ? 16.722 38.342 -14.007 1.00 90.00 1094 ALA A N 1
ATOM 8790 C CA . ALA A 1 1094 ? 17.305 37.352 -14.917 1.00 90.00 1094 ALA A CA 1
ATOM 8791 C C . ALA A 1 1094 ? 16.729 35.937 -14.715 1.00 90.00 1094 ALA A C 1
ATOM 8793 O O . ALA A 1 1094 ? 16.387 35.266 -15.691 1.00 90.00 1094 ALA A O 1
ATOM 8794 N N . SER A 1 1095 ? 16.564 35.499 -13.463 1.00 90.00 1095 SER A N 1
ATOM 8795 C CA . SER A 1 1095 ? 16.003 34.182 -13.121 1.00 90.00 1095 SER A CA 1
ATOM 8796 C C . SER A 1 1095 ? 14.539 34.073 -13.543 1.00 90.00 1095 SER A C 1
ATOM 8798 O O . SER A 1 1095 ? 14.153 33.111 -14.207 1.00 90.00 1095 SER A O 1
ATOM 8800 N N . LYS A 1 1096 ? 13.744 35.119 -13.283 1.00 90.56 1096 LYS A N 1
ATOM 8801 C CA . LYS A 1 1096 ? 12.359 35.235 -13.751 1.00 90.56 1096 LYS A CA 1
ATOM 8802 C C . LYS A 1 1096 ? 12.272 35.222 -15.279 1.00 90.56 1096 LYS A C 1
ATOM 8804 O O . LYS A 1 1096 ? 11.428 34.524 -15.833 1.00 90.56 1096 LYS A O 1
ATOM 8809 N N . LYS A 1 1097 ? 13.164 35.931 -15.982 1.00 89.81 1097 LYS A N 1
ATOM 8810 C CA . LYS A 1 1097 ? 13.230 35.908 -17.455 1.00 89.81 1097 LYS A CA 1
ATOM 8811 C C . LYS A 1 1097 ? 13.574 34.514 -17.999 1.00 89.81 1097 LYS A C 1
ATOM 8813 O O . LYS A 1 1097 ? 12.971 34.091 -18.983 1.00 89.81 1097 LYS A O 1
ATOM 8818 N N . SER A 1 1098 ? 14.494 33.793 -17.354 1.00 89.00 1098 SER A N 1
ATOM 8819 C CA . SER A 1 1098 ? 14.835 32.408 -17.710 1.00 89.00 1098 SER A CA 1
ATOM 8820 C C . SER A 1 1098 ? 13.635 31.469 -17.528 1.00 89.00 1098 SER A C 1
ATOM 8822 O O . SER A 1 1098 ? 13.251 30.769 -18.469 1.00 89.00 1098 SER A O 1
ATOM 8824 N N . PHE A 1 1099 ? 12.952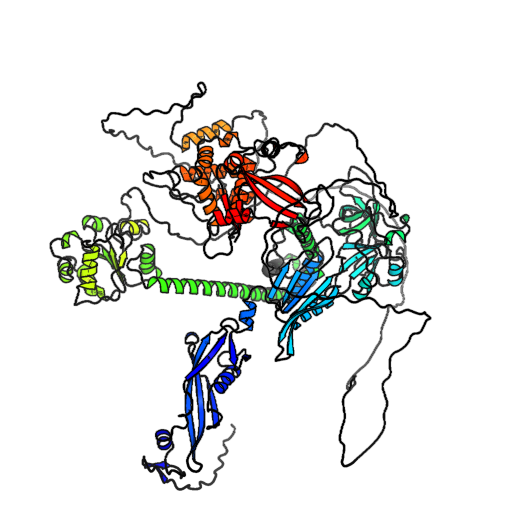 31.543 -16.382 1.00 90.06 1099 PHE A N 1
ATOM 8825 C CA . PHE A 1 1099 ? 11.725 30.790 -16.108 1.00 90.06 1099 PHE A CA 1
ATOM 8826 C C . PHE A 1 1099 ? 10.615 31.073 -17.140 1.00 90.06 1099 PHE A C 1
ATOM 8828 O O . PHE A 1 1099 ? 10.091 30.147 -17.759 1.00 90.06 1099 PHE A O 1
ATOM 8835 N N . LEU A 1 1100 ? 10.321 32.349 -17.420 1.00 91.12 1100 LEU A N 1
ATOM 8836 C CA . LEU A 1 1100 ? 9.293 32.756 -18.391 1.00 91.12 1100 LEU A CA 1
ATOM 8837 C C . LEU A 1 1100 ? 9.623 32.385 -19.850 1.00 91.12 1100 LEU A C 1
ATOM 8839 O O . LEU A 1 1100 ? 8.721 32.321 -20.683 1.00 91.12 1100 LEU A O 1
ATOM 8843 N N . SER A 1 1101 ? 10.892 32.108 -20.179 1.00 88.12 1101 SER A N 1
ATOM 8844 C CA . SER A 1 1101 ? 11.274 31.589 -21.506 1.00 88.12 1101 SER A CA 1
ATOM 8845 C C . SER A 1 1101 ? 10.905 30.110 -21.721 1.00 88.12 1101 SER A C 1
ATOM 8847 O O . SER A 1 1101 ? 10.870 29.645 -22.863 1.00 88.12 1101 SER A O 1
ATOM 8849 N N . HIS A 1 1102 ? 10.574 29.394 -20.640 1.00 87.38 1102 HIS A N 1
ATOM 8850 C CA . HIS A 1 1102 ? 10.119 27.998 -20.643 1.00 87.38 1102 HIS A CA 1
ATOM 8851 C C . HIS A 1 1102 ? 8.639 27.851 -20.275 1.00 87.38 1102 HIS A C 1
ATOM 8853 O O . HIS A 1 1102 ? 7.998 26.909 -20.738 1.00 87.38 1102 HIS A O 1
ATOM 8859 N N . ASN A 1 1103 ? 8.103 28.781 -19.479 1.00 91.38 1103 ASN A N 1
ATOM 8860 C CA . ASN A 1 1103 ? 6.776 28.690 -18.878 1.00 91.38 1103 ASN A CA 1
ATOM 8861 C C . ASN A 1 1103 ? 6.006 30.000 -19.098 1.00 91.38 1103 ASN A C 1
ATOM 8863 O O . ASN A 1 1103 ? 6.215 30.981 -18.384 1.00 91.38 1103 ASN A O 1
ATOM 8867 N N . LYS A 1 1104 ? 5.106 30.027 -20.088 1.00 92.12 1104 LYS A N 1
ATOM 8868 C CA . LYS A 1 1104 ? 4.290 31.203 -20.424 1.00 92.12 1104 LYS A CA 1
ATOM 8869 C C . LYS A 1 1104 ? 2.828 30.807 -20.615 1.00 92.12 1104 LYS A C 1
ATOM 8871 O O . LYS A 1 1104 ? 2.468 30.275 -21.659 1.00 92.12 1104 LYS A O 1
ATOM 8876 N N . SER A 1 1105 ? 1.994 31.072 -19.612 1.00 94.44 1105 SER A N 1
ATOM 8877 C CA . SER A 1 1105 ? 0.540 30.853 -19.655 1.00 94.44 1105 SER A CA 1
ATOM 8878 C C . SER A 1 1105 ? -0.173 31.721 -18.613 1.00 94.44 1105 SER A C 1
ATOM 8880 O O . SER A 1 1105 ? 0.467 32.211 -17.678 1.00 94.44 1105 SER A O 1
ATOM 8882 N N . ILE A 1 1106 ? -1.504 31.807 -18.697 1.00 93.81 1106 ILE A N 1
ATOM 8883 C CA . ILE A 1 1106 ? -2.340 32.475 -17.687 1.00 93.81 1106 ILE A CA 1
ATOM 8884 C C . ILE A 1 1106 ? -2.145 31.916 -16.264 1.00 93.81 1106 ILE A C 1
ATOM 8886 O O . ILE A 1 1106 ? -2.262 32.660 -15.294 1.00 93.81 1106 ILE A O 1
ATOM 8890 N N . ILE A 1 1107 ? -1.816 30.624 -16.122 1.00 95.06 1107 ILE A N 1
ATOM 8891 C CA . ILE A 1 1107 ? -1.603 29.983 -14.816 1.00 95.06 1107 ILE A CA 1
ATOM 8892 C C . ILE A 1 1107 ? -0.359 30.566 -14.135 1.00 95.06 1107 ILE A C 1
ATOM 8894 O O . ILE A 1 1107 ? -0.411 30.933 -12.960 1.00 95.06 1107 ILE A O 1
ATOM 8898 N N . ILE A 1 1108 ? 0.723 30.746 -14.898 1.00 94.62 1108 ILE A N 1
ATOM 8899 C CA . ILE A 1 1108 ? 1.950 31.402 -14.426 1.00 94.62 1108 ILE A CA 1
ATOM 8900 C C . ILE A 1 1108 ? 1.653 32.848 -14.016 1.00 94.62 1108 ILE A C 1
ATOM 8902 O O . ILE A 1 1108 ? 1.983 33.260 -12.907 1.00 94.62 1108 ILE A O 1
ATOM 8906 N N . ASP A 1 1109 ? 0.953 33.597 -14.872 1.00 93.25 1109 ASP A N 1
ATOM 8907 C CA . ASP A 1 1109 ? 0.645 35.013 -14.642 1.00 93.25 1109 ASP A CA 1
ATOM 8908 C C . ASP A 1 1109 ? -0.278 35.274 -13.439 1.00 93.25 1109 ASP A C 1
ATOM 8910 O O . ASP A 1 1109 ? -0.372 36.422 -12.987 1.00 93.25 1109 ASP A O 1
ATOM 8914 N N . LEU A 1 1110 ? -1.000 34.261 -12.953 1.00 94.50 1110 LEU A N 1
ATOM 8915 C CA . LEU A 1 1110 ? -1.948 34.369 -11.843 1.00 94.50 1110 LEU A CA 1
ATOM 8916 C C . LEU A 1 1110 ? -1.405 33.792 -10.531 1.00 94.50 1110 LEU A C 1
ATOM 8918 O O . LEU A 1 1110 ? -1.527 34.457 -9.499 1.00 94.50 1110 LEU A O 1
ATOM 8922 N N . PHE A 1 1111 ? -0.821 32.594 -10.567 1.00 94.88 1111 PHE A N 1
ATOM 8923 C CA . PHE A 1 1111 ? -0.512 31.804 -9.370 1.00 94.88 1111 PHE A CA 1
ATOM 8924 C C . PHE A 1 1111 ? 0.975 31.757 -9.002 1.00 94.88 1111 PHE A C 1
ATOM 8926 O O . PHE A 1 1111 ? 1.282 31.395 -7.870 1.00 94.88 1111 PHE A O 1
ATOM 8933 N N . TYR A 1 1112 ? 1.902 32.132 -9.895 1.00 94.44 1112 TYR A N 1
ATOM 8934 C CA . TYR A 1 1112 ? 3.336 32.001 -9.610 1.00 94.44 1112 TYR A CA 1
ATOM 8935 C C . TYR A 1 1112 ? 3.958 33.274 -9.021 1.00 94.44 1112 TYR A C 1
ATOM 8937 O O . TYR A 1 1112 ? 3.832 34.369 -9.572 1.00 94.44 1112 TYR A O 1
ATOM 8945 N N . GLY A 1 1113 ? 4.645 33.108 -7.890 1.00 94.12 1113 GLY A N 1
ATOM 8946 C CA . GLY A 1 1113 ? 5.543 34.085 -7.276 1.00 94.12 1113 GLY A CA 1
ATOM 8947 C C . GLY A 1 1113 ? 7.009 33.663 -7.401 1.00 94.12 1113 GLY A C 1
ATOM 8948 O O . GLY A 1 1113 ? 7.334 32.694 -8.090 1.00 94.12 1113 GLY A O 1
ATOM 8949 N N . LEU A 1 1114 ? 7.899 34.378 -6.709 1.00 94.50 1114 LEU A N 1
ATOM 8950 C CA . LEU A 1 1114 ? 9.337 34.093 -6.674 1.00 94.50 1114 LEU A CA 1
ATOM 8951 C C . LEU A 1 1114 ? 9.840 34.016 -5.226 1.00 94.50 1114 LEU A C 1
ATOM 8953 O O . LEU A 1 1114 ? 9.694 34.974 -4.464 1.00 94.50 1114 LEU A O 1
ATOM 8957 N N . PHE A 1 1115 ? 10.447 32.892 -4.847 1.00 94.88 1115 PHE A N 1
ATOM 8958 C CA . PHE A 1 1115 ? 11.202 32.752 -3.604 1.00 94.88 1115 PHE A CA 1
ATOM 8959 C C . PHE A 1 1115 ? 12.650 33.192 -3.815 1.00 94.88 1115 PHE A C 1
ATOM 8961 O O . PHE A 1 1115 ? 13.223 32.989 -4.884 1.00 94.88 1115 PHE A O 1
ATOM 8968 N N . LYS A 1 1116 ? 13.267 33.721 -2.760 1.00 94.25 1116 LYS A N 1
ATOM 8969 C CA . LYS A 1 1116 ? 14.711 33.880 -2.614 1.00 94.25 1116 LYS A CA 1
ATOM 8970 C C . LYS A 1 1116 ? 15.214 32.823 -1.632 1.00 94.25 1116 LYS A C 1
ATOM 8972 O O . LYS A 1 1116 ? 14.992 32.927 -0.427 1.00 94.25 1116 LYS A O 1
ATOM 8977 N N . SER A 1 1117 ? 15.912 31.819 -2.146 1.00 93.50 1117 SER A N 1
ATOM 8978 C CA . SER A 1 1117 ? 16.568 30.792 -1.342 1.00 93.50 1117 SER A CA 1
ATOM 8979 C C . SER A 1 1117 ? 17.975 31.249 -0.973 1.00 93.50 1117 SER A C 1
ATOM 8981 O O . SER A 1 1117 ? 18.816 31.450 -1.848 1.00 93.50 1117 SER A O 1
ATOM 8983 N N . THR A 1 1118 ? 18.232 31.434 0.321 1.00 92.38 1118 THR A N 1
ATOM 8984 C CA . THR A 1 1118 ? 19.527 31.873 0.861 1.00 92.38 1118 THR A CA 1
ATOM 8985 C C . THR A 1 1118 ? 20.151 30.714 1.631 1.00 92.38 1118 THR A C 1
ATOM 8987 O O . THR A 1 1118 ? 19.665 30.360 2.704 1.00 92.38 1118 THR A O 1
ATOM 8990 N N . THR A 1 1119 ? 21.213 30.102 1.099 1.00 91.44 1119 THR A N 1
ATOM 8991 C CA . THR A 1 1119 ? 21.883 28.948 1.723 1.00 91.44 1119 THR A CA 1
ATOM 8992 C C . THR A 1 1119 ? 23.337 29.250 2.068 1.00 91.44 1119 THR A C 1
ATOM 8994 O O . THR A 1 1119 ? 24.149 29.541 1.188 1.00 91.44 1119 THR A O 1
ATOM 8997 N N . ILE A 1 1120 ? 23.675 29.117 3.352 1.00 91.25 1120 ILE A N 1
ATOM 8998 C CA . ILE A 1 1120 ? 24.985 29.432 3.930 1.00 91.25 1120 ILE A CA 1
ATOM 8999 C C . ILE A 1 1120 ? 25.708 28.135 4.308 1.00 91.25 1120 ILE A C 1
ATOM 9001 O O . ILE A 1 1120 ? 25.184 27.314 5.065 1.00 91.25 1120 ILE A O 1
ATOM 9005 N N . CYS A 1 1121 ? 26.930 27.960 3.804 1.00 90.50 1121 CYS A N 1
ATOM 9006 C CA . CYS A 1 1121 ? 27.795 26.828 4.142 1.00 90.50 1121 CYS A CA 1
ATOM 9007 C C . CYS A 1 1121 ? 28.403 26.974 5.544 1.00 90.50 1121 CYS A C 1
ATOM 9009 O O . CYS A 1 1121 ? 29.090 27.958 5.800 1.00 90.50 1121 CYS A O 1
ATOM 9011 N N . LEU A 1 1122 ? 28.247 25.979 6.427 1.00 89.00 1122 LEU A N 1
ATOM 9012 C CA . LEU A 1 1122 ? 28.779 26.061 7.798 1.00 89.00 1122 LEU A CA 1
ATOM 9013 C C . LEU A 1 1122 ? 30.297 25.801 7.909 1.00 89.00 1122 LEU A C 1
ATOM 9015 O O . LEU A 1 1122 ? 30.859 25.988 8.981 1.00 89.00 1122 LEU A O 1
ATOM 9019 N N . LEU A 1 1123 ? 30.977 25.398 6.822 1.00 86.94 1123 LEU A N 1
ATOM 9020 C CA . LEU A 1 1123 ? 32.440 25.192 6.809 1.00 86.94 1123 LEU A CA 1
ATOM 9021 C C . LEU A 1 1123 ? 33.249 26.377 6.265 1.00 86.94 1123 LEU A C 1
ATOM 9023 O O . LEU A 1 1123 ? 34.406 26.538 6.635 1.00 86.94 1123 LEU A O 1
ATOM 9027 N N . CYS A 1 1124 ? 32.692 27.157 5.334 1.00 88.94 1124 CYS A N 1
ATOM 9028 C CA . CYS A 1 1124 ? 33.405 28.269 4.687 1.00 88.94 1124 CYS A CA 1
ATOM 9029 C C . CYS A 1 1124 ? 32.609 29.579 4.659 1.00 88.94 1124 CYS A C 1
ATOM 9031 O O . CYS A 1 1124 ? 33.019 30.519 3.985 1.00 88.94 1124 CYS A O 1
ATOM 9033 N N . SER A 1 1125 ? 31.449 29.625 5.323 1.00 87.94 1125 SER A N 1
ATOM 9034 C CA . SER A 1 1125 ? 30.537 30.777 5.398 1.00 87.94 1125 SER A CA 1
ATOM 9035 C C . SER A 1 1125 ? 30.064 31.348 4.052 1.00 87.94 1125 SER A C 1
ATOM 9037 O O . SER A 1 1125 ? 29.397 32.379 4.025 1.00 87.94 1125 SER A O 1
ATOM 9039 N N . TYR A 1 1126 ? 30.349 30.674 2.931 1.00 87.38 1126 TYR A N 1
ATOM 9040 C CA . TYR A 1 1126 ? 29.898 31.089 1.607 1.00 87.38 1126 TYR A CA 1
ATOM 9041 C C . TYR A 1 1126 ? 28.371 31.094 1.545 1.00 87.38 1126 TYR A C 1
ATOM 9043 O O . TYR A 1 1126 ? 27.723 30.081 1.835 1.00 87.38 1126 TYR A O 1
ATOM 9051 N N . ASN A 1 1127 ? 27.825 32.243 1.154 1.00 87.06 1127 ASN A N 1
ATOM 9052 C CA . ASN A 1 1127 ? 26.402 32.472 0.991 1.00 87.06 1127 ASN A CA 1
ATOM 9053 C C . ASN A 1 1127 ? 26.021 32.307 -0.485 1.00 87.06 1127 ASN A C 1
ATOM 9055 O O . ASN A 1 1127 ? 26.487 33.056 -1.340 1.00 87.06 1127 ASN A O 1
ATOM 9059 N N . SER A 1 1128 ? 25.169 31.327 -0.768 1.00 87.88 1128 SER A N 1
ATOM 9060 C CA . SER A 1 1128 ? 24.610 31.076 -2.094 1.00 87.88 1128 SER A CA 1
ATOM 9061 C C . SER A 1 1128 ? 23.152 31.514 -2.132 1.00 87.88 1128 SER A C 1
ATOM 9063 O O . SER A 1 1128 ? 22.350 31.075 -1.308 1.00 87.88 1128 SER A O 1
ATOM 9065 N N . ILE A 1 1129 ? 22.815 32.370 -3.094 1.00 90.44 1129 ILE A N 1
ATOM 9066 C CA . ILE A 1 1129 ? 21.446 32.828 -3.342 1.00 90.44 1129 ILE A CA 1
ATOM 9067 C C . ILE A 1 1129 ? 20.925 32.123 -4.598 1.00 90.44 1129 ILE A C 1
ATOM 9069 O O . ILE A 1 1129 ? 21.681 31.912 -5.549 1.00 90.44 1129 ILE A O 1
ATOM 9073 N N . ARG A 1 1130 ? 19.642 31.757 -4.608 1.00 90.75 1130 ARG A N 1
ATOM 9074 C CA . ARG A 1 1130 ? 18.888 31.310 -5.789 1.00 90.75 1130 ARG A CA 1
ATOM 9075 C C . ARG A 1 1130 ? 17.494 31.928 -5.784 1.00 90.75 1130 ARG A C 1
ATOM 9077 O O . ARG A 1 1130 ? 16.979 32.270 -4.720 1.00 90.75 1130 ARG A O 1
ATOM 9084 N N . PHE A 1 1131 ? 16.908 32.069 -6.969 1.00 93.00 1131 PHE A N 1
ATOM 9085 C CA . PHE A 1 1131 ? 15.555 32.580 -7.150 1.00 93.00 1131 PHE A CA 1
ATOM 9086 C C . PHE A 1 1131 ? 14.699 31.540 -7.864 1.00 93.00 1131 PHE A C 1
ATOM 9088 O O . PHE A 1 1131 ? 14.905 31.280 -9.049 1.00 93.00 1131 PHE A O 1
ATOM 9095 N N . ASP A 1 1132 ? 13.747 30.966 -7.134 1.00 91.25 1132 ASP A N 1
ATOM 9096 C CA . ASP A 1 1132 ? 12.955 29.815 -7.564 1.00 91.25 1132 ASP A CA 1
ATOM 9097 C C . ASP A 1 1132 ? 11.471 30.209 -7.630 1.00 91.25 1132 ASP A C 1
ATOM 9099 O O . ASP A 1 1132 ? 10.940 30.829 -6.705 1.00 91.25 1132 ASP A O 1
ATOM 9103 N N . ALA A 1 1133 ? 10.792 29.897 -8.735 1.00 91.88 1133 ALA A N 1
ATOM 9104 C CA . ALA A 1 1133 ? 9.379 30.233 -8.908 1.00 91.88 1133 ALA A CA 1
ATOM 9105 C C . ALA A 1 1133 ? 8.477 29.245 -8.146 1.00 91.88 1133 ALA A C 1
ATOM 9107 O O . ALA A 1 1133 ? 8.759 28.047 -8.124 1.00 91.88 1133 ALA A O 1
ATOM 9108 N N . PHE A 1 1134 ? 7.382 29.726 -7.550 1.00 92.19 1134 PHE A N 1
ATOM 9109 C CA . PHE A 1 1134 ? 6.475 28.895 -6.745 1.00 92.19 1134 PHE A CA 1
ATOM 9110 C C . PHE A 1 1134 ? 5.001 29.197 -7.025 1.00 92.19 1134 PHE A C 1
ATOM 9112 O O . PHE A 1 1134 ? 4.628 30.362 -7.109 1.00 92.19 1134 PHE A O 1
ATOM 9119 N N . ALA A 1 1135 ? 4.159 28.162 -7.109 1.00 89.38 1135 ALA A N 1
ATOM 9120 C CA . ALA A 1 1135 ? 2.700 28.296 -7.251 1.00 89.38 1135 ALA A CA 1
ATOM 9121 C C . ALA A 1 1135 ? 1.954 28.392 -5.904 1.00 89.38 1135 ALA A C 1
ATOM 9123 O O . ALA A 1 1135 ? 0.838 28.901 -5.823 1.00 89.38 1135 ALA A O 1
ATOM 9124 N N . MET A 1 1136 ? 2.553 27.858 -4.837 1.00 89.38 1136 MET A N 1
ATOM 9125 C CA . MET A 1 1136 ? 1.955 27.766 -3.505 1.00 89.38 1136 MET A CA 1
ATOM 9126 C C . MET A 1 1136 ? 3.030 27.784 -2.421 1.00 89.38 1136 MET A C 1
ATOM 9128 O O . MET A 1 1136 ? 4.141 27.297 -2.637 1.00 89.38 1136 MET A O 1
ATOM 9132 N N . ASN A 1 1137 ? 2.699 28.333 -1.253 1.00 89.69 1137 ASN A N 1
ATOM 9133 C CA . ASN A 1 1137 ? 3.592 28.365 -0.103 1.00 89.69 1137 ASN A CA 1
ATOM 9134 C C . ASN A 1 1137 ? 3.155 27.342 0.956 1.00 89.69 1137 ASN A C 1
ATOM 9136 O O . ASN A 1 1137 ? 2.068 27.463 1.519 1.00 89.69 1137 ASN A O 1
ATOM 9140 N N . SER A 1 1138 ? 4.006 26.350 1.230 1.00 91.00 1138 SER A N 1
ATOM 9141 C CA . SER A 1 1138 ? 3.768 25.326 2.256 1.00 91.00 1138 SER A CA 1
ATOM 9142 C C . SER A 1 1138 ? 4.414 25.723 3.587 1.00 91.00 1138 SER A C 1
ATOM 9144 O O . SER A 1 1138 ? 5.600 25.457 3.808 1.00 91.00 1138 SER A O 1
ATOM 9146 N N . VAL A 1 1139 ? 3.633 26.333 4.478 1.00 91.94 1139 VAL A N 1
ATOM 9147 C CA . VAL A 1 1139 ? 4.089 26.860 5.774 1.00 91.94 1139 VAL A CA 1
ATOM 9148 C C . VAL A 1 1139 ? 3.930 25.829 6.905 1.00 91.94 1139 VAL A C 1
ATOM 9150 O O . VAL A 1 1139 ? 2.949 25.080 6.915 1.00 91.94 1139 VAL A O 1
ATOM 9153 N N . PRO A 1 1140 ? 4.876 25.744 7.858 1.00 90.38 1140 PRO A N 1
ATOM 9154 C CA . PRO A 1 1140 ? 4.721 24.937 9.067 1.00 90.38 1140 PRO A CA 1
ATOM 9155 C C . PRO A 1 1140 ? 3.738 25.591 10.050 1.00 90.38 1140 PRO A C 1
ATOM 9157 O O . PRO A 1 1140 ? 3.709 26.813 10.172 1.00 90.38 1140 PRO A O 1
ATOM 9160 N N . ILE A 1 1141 ? 2.973 24.782 10.787 1.00 91.31 1141 ILE A N 1
ATOM 9161 C CA . ILE A 1 1141 ? 2.137 25.262 11.898 1.00 91.31 1141 ILE A CA 1
ATOM 9162 C C . ILE A 1 1141 ? 2.983 25.284 13.190 1.00 91.31 1141 ILE A C 1
ATOM 9164 O O . ILE A 1 1141 ? 3.494 24.233 13.596 1.00 91.31 1141 ILE A O 1
ATOM 9168 N N . PRO A 1 1142 ? 3.138 26.435 13.874 1.00 88.44 1142 PRO A N 1
ATOM 9169 C CA . PRO A 1 1142 ? 3.811 26.510 15.169 1.00 88.44 1142 PRO A CA 1
ATOM 9170 C C . PRO A 1 1142 ? 3.127 25.641 16.238 1.00 88.44 1142 PRO A C 1
ATOM 9172 O O . PRO A 1 1142 ? 1.901 25.593 16.331 1.00 88.44 1142 PRO A O 1
ATOM 9175 N N . ARG A 1 1143 ? 3.909 24.975 17.102 1.00 85.44 1143 ARG A N 1
ATOM 9176 C CA . ARG A 1 1143 ? 3.402 24.065 18.156 1.00 85.44 1143 ARG A CA 1
ATOM 9177 C C . ARG A 1 1143 ? 2.858 24.803 19.391 1.00 85.44 1143 ARG A C 1
ATOM 9179 O O . ARG A 1 1143 ? 3.234 24.506 20.523 1.00 85.44 1143 ARG A O 1
ATOM 9186 N N . VAL A 1 1144 ? 1.963 25.760 19.171 1.00 84.50 1144 VAL A N 1
ATOM 9187 C CA . VAL A 1 1144 ? 1.248 26.524 20.204 1.00 84.50 1144 VAL A CA 1
ATOM 9188 C C . VAL A 1 1144 ? -0.261 26.313 20.072 1.00 84.50 1144 VAL A C 1
ATOM 9190 O O . VAL A 1 1144 ? -0.763 25.940 19.016 1.00 84.50 1144 VAL A O 1
ATOM 9193 N N . ARG A 1 1145 ? -1.012 26.531 21.159 1.00 78.25 1145 ARG A N 1
ATOM 9194 C CA . ARG A 1 1145 ? -2.459 26.240 21.208 1.00 78.25 1145 ARG A CA 1
ATOM 9195 C C . ARG A 1 1145 ? -3.302 27.141 20.292 1.00 78.25 1145 ARG A C 1
ATOM 9197 O O . ARG A 1 1145 ? -4.399 26.749 19.906 1.00 78.25 1145 ARG A O 1
ATOM 9204 N N . GLN A 1 1146 ? -2.803 28.333 19.979 1.00 86.12 1146 GLN A N 1
ATOM 9205 C CA . GLN A 1 1146 ? -3.364 29.290 19.027 1.00 86.12 1146 GLN A CA 1
ATOM 9206 C C . GLN A 1 1146 ? -2.189 29.960 18.306 1.00 86.12 1146 GLN A C 1
ATOM 9208 O O . GLN A 1 1146 ? -1.242 30.373 18.971 1.00 86.12 1146 GLN A O 1
ATOM 9213 N N . CYS A 1 1147 ? -2.248 30.049 16.979 1.00 89.75 1147 CYS A N 1
ATOM 9214 C CA . CYS A 1 1147 ? -1.288 30.766 16.138 1.00 89.75 1147 CYS A CA 1
ATOM 9215 C C . CYS A 1 1147 ? -2.027 31.507 15.017 1.00 89.75 1147 CYS A C 1
ATOM 9217 O O . CYS A 1 1147 ? -3.129 31.122 14.617 1.00 89.75 1147 CYS A O 1
ATOM 9219 N N . SER A 1 1148 ? -1.414 32.577 14.532 1.00 92.12 1148 SER A N 1
ATOM 9220 C CA . SER A 1 1148 ? -1.820 33.351 13.363 1.00 92.12 1148 SER A CA 1
ATOM 9221 C C . SER A 1 1148 ? -1.134 32.842 12.087 1.00 92.12 1148 SER A C 1
ATOM 9223 O O . SER A 1 1148 ? -0.210 32.025 12.129 1.00 92.12 1148 SER A O 1
ATOM 9225 N N . LEU A 1 1149 ? -1.573 33.341 10.927 1.00 90.38 1149 LEU A N 1
ATOM 9226 C CA . LEU A 1 1149 ? -0.867 33.104 9.664 1.00 90.38 1149 LEU A CA 1
ATOM 9227 C C . LEU A 1 1149 ? 0.521 33.766 9.666 1.00 90.38 1149 LEU A C 1
ATOM 9229 O O . LEU A 1 1149 ? 1.454 33.200 9.100 1.00 90.38 1149 LEU A O 1
ATOM 9233 N N . ASP A 1 1150 ? 0.666 34.918 10.322 1.00 90.94 1150 ASP A N 1
ATOM 9234 C CA . ASP A 1 1150 ? 1.945 35.614 10.454 1.00 90.94 1150 ASP A CA 1
ATOM 9235 C C . ASP A 1 1150 ? 2.953 34.767 11.246 1.00 90.94 1150 ASP A C 1
ATOM 9237 O O . ASP A 1 1150 ? 4.057 34.547 10.756 1.00 90.94 1150 ASP A O 1
ATOM 9241 N N . ASP A 1 1151 ? 2.543 34.138 12.358 1.00 91.31 1151 ASP A N 1
ATOM 9242 C CA . ASP A 1 1151 ? 3.396 33.197 13.111 1.00 91.31 1151 ASP A CA 1
ATOM 9243 C C . ASP A 1 1151 ? 3.870 32.011 12.241 1.00 91.31 1151 ASP A C 1
ATOM 9245 O O . ASP A 1 1151 ? 5.001 31.538 12.366 1.00 91.31 1151 ASP A O 1
ATOM 9249 N N . CYS A 1 1152 ? 3.015 31.522 11.333 1.00 91.38 1152 CYS A N 1
ATOM 9250 C CA . CYS A 1 1152 ? 3.365 30.448 10.395 1.00 91.38 1152 CYS A CA 1
ATOM 9251 C C . CYS A 1 1152 ? 4.348 30.924 9.306 1.00 91.38 1152 CYS A C 1
ATOM 9253 O O . CYS A 1 1152 ? 5.218 30.166 8.872 1.00 91.38 1152 CYS A O 1
ATOM 9255 N N . LEU A 1 1153 ? 4.206 32.172 8.845 1.00 90.56 1153 LEU A N 1
ATOM 9256 C CA . LEU A 1 1153 ? 5.082 32.793 7.847 1.00 90.56 1153 LEU A CA 1
ATOM 9257 C C . LEU A 1 1153 ? 6.441 33.187 8.432 1.00 90.56 1153 LEU A C 1
ATOM 9259 O O . LEU A 1 1153 ? 7.447 33.069 7.736 1.00 90.56 1153 LEU A O 1
ATOM 9263 N N . ASP A 1 1154 ? 6.491 33.609 9.691 1.00 89.94 1154 ASP A N 1
ATOM 9264 C CA . ASP A 1 1154 ? 7.742 33.908 10.380 1.00 89.94 1154 ASP A CA 1
ATOM 9265 C C . ASP A 1 1154 ? 8.504 32.624 10.719 1.00 89.94 1154 ASP A C 1
ATOM 9267 O O . ASP A 1 1154 ? 9.696 32.547 10.423 1.00 89.94 1154 ASP A O 1
ATOM 9271 N N . LEU A 1 1155 ? 7.819 31.557 11.156 1.00 90.06 1155 LEU A N 1
ATOM 9272 C CA . LEU A 1 1155 ? 8.436 30.232 11.299 1.00 90.06 1155 LEU A CA 1
ATOM 9273 C C . LEU A 1 1155 ? 8.937 29.669 9.951 1.00 90.06 1155 LEU A C 1
ATOM 9275 O O . LEU A 1 1155 ? 9.986 29.030 9.895 1.00 90.06 1155 LEU A O 1
ATOM 9279 N N . PHE A 1 1156 ? 8.242 29.936 8.838 1.00 90.44 1156 PHE A N 1
ATOM 9280 C CA . PHE A 1 1156 ? 8.720 29.593 7.488 1.00 90.44 1156 PHE A CA 1
ATOM 9281 C C . PHE A 1 1156 ? 10.001 30.354 7.084 1.00 90.44 1156 PHE A C 1
ATOM 9283 O O . PHE A 1 1156 ? 10.812 29.831 6.318 1.00 90.44 1156 PHE A O 1
ATOM 9290 N N . ARG A 1 1157 ? 10.197 31.574 7.601 1.00 88.69 1157 ARG A N 1
ATOM 9291 C CA . ARG A 1 1157 ? 11.381 32.421 7.362 1.00 88.69 1157 ARG A CA 1
ATOM 9292 C C . ARG A 1 1157 ? 12.550 32.112 8.304 1.00 88.69 1157 ARG A C 1
ATOM 9294 O O . ARG A 1 1157 ? 13.580 32.783 8.224 1.00 88.69 1157 ARG A O 1
ATOM 9301 N N . GLU A 1 1158 ? 12.445 31.131 9.195 1.00 89.94 1158 GLU A N 1
ATOM 9302 C CA . GLU A 1 1158 ? 13.587 30.717 10.010 1.00 89.94 1158 GLU A CA 1
ATOM 9303 C C . GLU A 1 1158 ? 14.653 29.967 9.187 1.00 89.94 1158 GLU A C 1
ATOM 9305 O O . GLU A 1 1158 ? 14.449 29.557 8.042 1.00 89.94 1158 GLU A O 1
ATOM 9310 N N . PHE A 1 1159 ? 15.848 29.815 9.764 1.00 89.44 1159 PHE A N 1
ATOM 9311 C CA . PHE A 1 1159 ? 16.921 29.035 9.149 1.00 89.44 1159 PHE A CA 1
ATOM 9312 C C . PHE A 1 1159 ? 16.746 27.539 9.439 1.00 89.44 1159 PHE A C 1
ATOM 9314 O O . PHE A 1 1159 ? 17.032 27.066 10.538 1.00 89.44 1159 PHE A O 1
ATOM 9321 N N . GLU A 1 1160 ? 16.382 26.785 8.409 1.00 89.31 1160 GLU A N 1
ATOM 9322 C CA . GLU A 1 1160 ? 16.398 25.325 8.400 1.00 89.31 1160 GLU A CA 1
ATOM 9323 C C . GLU A 1 1160 ? 17.844 24.808 8.285 1.00 89.31 1160 GLU A C 1
ATOM 9325 O O . GLU A 1 1160 ? 18.654 25.354 7.528 1.00 89.31 1160 GLU A O 1
ATOM 9330 N N . TYR A 1 1161 ? 18.194 23.754 9.027 1.00 88.81 1161 TYR A N 1
ATOM 9331 C CA . TYR A 1 1161 ? 19.525 23.140 8.980 1.00 88.81 1161 TYR A CA 1
ATOM 9332 C C . TYR A 1 1161 ? 19.507 21.851 8.158 1.00 88.81 1161 TYR A C 1
ATOM 9334 O O . TYR A 1 1161 ? 18.981 20.842 8.614 1.00 88.81 1161 TYR A O 1
ATOM 9342 N N . LEU A 1 1162 ? 20.194 21.866 7.018 1.00 87.00 1162 LEU A N 1
ATOM 9343 C CA . LEU A 1 1162 ? 20.394 20.702 6.158 1.00 87.00 1162 LEU A CA 1
ATOM 9344 C C . LEU A 1 1162 ? 21.503 19.825 6.762 1.00 87.00 1162 LEU A C 1
ATOM 9346 O O . LEU A 1 1162 ? 22.694 20.166 6.692 1.00 87.00 1162 LEU A O 1
ATOM 9350 N N . ARG A 1 1163 ? 21.104 18.729 7.418 1.00 83.94 1163 ARG A N 1
ATOM 9351 C CA . ARG A 1 1163 ? 21.981 17.807 8.170 1.00 83.94 1163 ARG A CA 1
ATOM 9352 C C . ARG A 1 1163 ? 21.800 16.360 7.704 1.00 83.94 1163 ARG A C 1
ATOM 9354 O O . ARG A 1 1163 ? 20.883 16.045 6.958 1.00 83.94 1163 ARG A O 1
ATOM 9361 N N . GLY A 1 1164 ? 22.687 15.470 8.155 1.00 81.31 1164 GLY A N 1
ATOM 9362 C CA . GLY A 1 1164 ? 22.630 14.049 7.794 1.00 81.31 1164 GLY A CA 1
ATOM 9363 C C . GLY A 1 1164 ? 22.704 13.843 6.279 1.00 81.31 1164 GLY A C 1
ATOM 9364 O O . GLY A 1 1164 ? 23.666 14.289 5.651 1.00 81.31 1164 GLY A O 1
ATOM 9365 N N . ASP A 1 1165 ? 21.679 13.206 5.718 1.00 73.38 1165 ASP A N 1
ATOM 9366 C CA . ASP A 1 1165 ? 21.588 12.850 4.297 1.00 73.38 1165 ASP A CA 1
ATOM 9367 C C . ASP A 1 1165 ? 21.247 14.050 3.386 1.00 73.38 1165 ASP A C 1
ATOM 9369 O O . ASP A 1 1165 ? 21.456 13.993 2.178 1.00 73.38 1165 ASP A O 1
ATOM 9373 N N . GLU A 1 1166 ? 20.803 15.181 3.950 1.00 77.00 1166 GLU A N 1
ATOM 9374 C CA . GLU A 1 1166 ? 20.513 16.423 3.208 1.00 77.00 1166 GLU A CA 1
ATOM 9375 C C . GLU A 1 1166 ? 21.772 17.263 2.906 1.00 77.00 1166 GLU A C 1
ATOM 9377 O O . GLU A 1 1166 ? 21.712 18.322 2.269 1.00 77.00 1166 GLU A O 1
ATOM 9382 N N . ARG A 1 1167 ? 22.943 16.822 3.382 1.00 82.19 1167 ARG A N 1
ATOM 9383 C CA . ARG A 1 1167 ? 24.224 17.495 3.140 1.00 82.19 1167 ARG A CA 1
ATOM 9384 C C . ARG A 1 1167 ? 24.631 17.335 1.675 1.00 82.19 1167 ARG A C 1
ATOM 9386 O O . ARG A 1 1167 ? 24.912 16.234 1.215 1.00 82.19 1167 ARG A O 1
ATOM 9393 N N . TYR A 1 1168 ? 24.781 18.451 0.966 1.00 81.81 1168 TYR A N 1
ATOM 9394 C CA . TYR A 1 1168 ? 25.243 18.473 -0.427 1.00 81.81 1168 TYR A CA 1
ATOM 9395 C C . TYR A 1 1168 ? 26.551 19.257 -0.588 1.00 81.81 1168 TYR A C 1
ATOM 9397 O O . TYR A 1 1168 ? 26.930 20.057 0.272 1.00 81.81 1168 TYR A O 1
ATOM 9405 N N . GLU A 1 1169 ? 27.255 19.069 -1.704 1.00 86.50 1169 GLU A N 1
ATOM 9406 C CA . GLU A 1 1169 ? 28.529 19.744 -1.979 1.00 86.50 1169 GLU A CA 1
ATOM 9407 C C . GLU A 1 1169 ? 28.379 21.279 -2.010 1.00 86.50 1169 GLU A C 1
ATOM 9409 O O . GLU A 1 1169 ? 27.397 21.827 -2.516 1.00 86.50 1169 GLU A O 1
ATOM 9414 N N . CYS A 1 1170 ? 29.311 22.016 -1.405 1.00 84.69 1170 CYS A N 1
ATOM 9415 C CA . CYS A 1 1170 ? 29.365 23.474 -1.508 1.00 84.69 1170 CYS A CA 1
ATOM 9416 C C . CYS A 1 1170 ? 30.016 23.906 -2.832 1.00 84.69 1170 CYS A C 1
ATOM 9418 O O . CYS A 1 1170 ? 31.149 23.523 -3.115 1.00 84.69 1170 CYS A O 1
ATOM 9420 N N . SER A 1 1171 ? 29.343 24.775 -3.596 1.00 81.12 1171 SER A N 1
ATOM 9421 C CA . SER A 1 1171 ? 29.833 25.279 -4.889 1.00 81.12 1171 SER A CA 1
ATOM 9422 C C . SER A 1 1171 ? 31.220 25.924 -4.812 1.00 81.12 1171 SER A C 1
ATOM 9424 O O . SER A 1 1171 ? 31.996 25.741 -5.749 1.00 81.12 1171 SER A O 1
ATOM 9426 N N . ASN A 1 1172 ? 31.518 26.615 -3.705 1.00 84.25 1172 ASN A N 1
ATOM 9427 C CA . ASN A 1 1172 ? 32.791 27.284 -3.439 1.00 84.25 1172 ASN A CA 1
ATOM 9428 C C . ASN A 1 1172 ? 33.866 26.313 -2.903 1.00 84.25 1172 ASN A C 1
ATOM 9430 O O . ASN A 1 1172 ? 34.867 26.075 -3.568 1.00 84.25 1172 ASN A O 1
ATOM 9434 N N . CYS A 1 1173 ? 33.665 25.697 -1.727 1.00 84.62 1173 CYS A N 1
ATOM 9435 C CA . CYS A 1 1173 ? 34.725 24.894 -1.094 1.00 84.62 1173 CYS A CA 1
ATOM 9436 C C . CYS A 1 1173 ? 34.812 23.425 -1.550 1.00 84.62 1173 CYS A C 1
ATOM 9438 O O . CYS A 1 1173 ? 35.687 22.711 -1.060 1.00 84.62 1173 CYS A O 1
ATOM 9440 N N . LYS A 1 1174 ? 33.926 22.967 -2.451 1.00 85.94 1174 LYS A N 1
ATOM 9441 C CA . LYS A 1 1174 ? 33.913 21.613 -3.049 1.00 85.94 1174 LYS A CA 1
ATOM 9442 C C . LYS A 1 1174 ? 33.888 20.457 -2.041 1.00 85.94 1174 LYS A C 1
ATOM 9444 O O . LYS A 1 1174 ? 34.350 19.354 -2.311 1.00 85.94 1174 LYS A O 1
ATOM 9449 N N . ARG A 1 1175 ? 33.353 20.713 -0.845 1.00 81.94 1175 ARG A N 1
ATOM 9450 C CA . ARG A 1 1175 ? 33.168 19.723 0.225 1.00 81.94 1175 ARG A CA 1
ATOM 9451 C C . ARG A 1 1175 ? 31.685 19.545 0.504 1.00 81.94 1175 ARG A C 1
ATOM 9453 O O . ARG A 1 1175 ? 30.932 20.520 0.482 1.00 81.94 1175 ARG A O 1
ATOM 9460 N N . VAL A 1 1176 ? 31.284 18.312 0.799 1.00 85.31 1176 VAL A N 1
ATOM 9461 C CA . VAL A 1 1176 ? 29.977 18.012 1.393 1.00 85.31 1176 VAL A CA 1
ATOM 9462 C C . VAL A 1 1176 ? 29.978 18.559 2.819 1.00 85.31 1176 VAL A C 1
ATOM 9464 O O . VAL A 1 1176 ? 30.889 18.276 3.597 1.00 85.31 1176 VAL A O 1
ATOM 9467 N N . SER A 1 1177 ? 28.994 19.392 3.144 1.00 84.00 1177 SER A N 1
ATOM 9468 C CA . SER A 1 1177 ? 28.935 20.112 4.414 1.00 84.00 1177 SER A CA 1
ATOM 9469 C C . SER A 1 1177 ? 27.505 20.286 4.901 1.00 84.00 1177 SER A C 1
ATOM 9471 O O . SER A 1 1177 ? 26.561 20.281 4.111 1.00 84.00 1177 SER A O 1
ATOM 9473 N N . GLU A 1 1178 ? 27.355 20.487 6.210 1.00 88.00 1178 GLU A N 1
ATOM 9474 C CA . GLU A 1 1178 ? 26.122 21.051 6.751 1.00 88.00 1178 GLU A CA 1
ATOM 9475 C C . GLU A 1 1178 ? 25.964 22.500 6.297 1.00 88.00 1178 GLU A C 1
ATOM 9477 O O . GLU A 1 1178 ? 26.934 23.262 6.171 1.00 88.00 1178 GLU A O 1
ATOM 9482 N N . LYS A 1 1179 ? 24.715 22.872 6.037 1.00 88.62 1179 LYS A N 1
ATOM 9483 C CA . LYS A 1 1179 ? 24.337 24.203 5.567 1.00 88.62 1179 LYS A CA 1
ATOM 9484 C C . LYS A 1 1179 ? 23.071 24.631 6.280 1.00 88.62 1179 LYS A C 1
ATOM 9486 O O . LYS A 1 1179 ? 22.258 23.787 6.649 1.00 88.62 1179 LYS A O 1
ATOM 9491 N N . LYS A 1 1180 ? 22.885 25.937 6.435 1.00 91.62 1180 LYS A N 1
ATOM 9492 C CA . LYS A 1 1180 ? 21.593 26.494 6.842 1.00 91.62 1180 LYS A CA 1
ATOM 9493 C C . LYS A 1 1180 ? 20.948 27.215 5.666 1.00 91.62 1180 LYS A C 1
ATOM 9495 O O . LYS A 1 1180 ? 21.630 27.973 4.975 1.00 91.62 1180 LYS A O 1
ATOM 9500 N N . ARG A 1 1181 ? 19.664 26.961 5.431 1.00 92.69 1181 ARG A N 1
ATOM 9501 C CA . ARG A 1 1181 ? 18.866 27.511 4.331 1.00 92.69 1181 ARG A CA 1
ATOM 9502 C C . ARG A 1 1181 ? 17.708 28.324 4.899 1.00 92.69 1181 ARG A C 1
ATOM 9504 O O . ARG A 1 1181 ? 17.085 27.906 5.865 1.00 92.69 1181 ARG A O 1
ATOM 9511 N N . ARG A 1 1182 ? 17.411 29.458 4.272 1.00 92.69 1182 ARG A N 1
ATOM 9512 C CA . ARG A 1 1182 ? 16.202 30.256 4.502 1.00 92.69 1182 ARG A CA 1
ATOM 9513 C C . ARG A 1 1182 ? 15.486 30.490 3.176 1.00 92.69 1182 ARG A C 1
ATOM 9515 O O . ARG A 1 1182 ? 16.156 30.687 2.159 1.00 92.69 1182 ARG A O 1
ATOM 9522 N N . LEU A 1 1183 ? 14.156 30.490 3.196 1.00 92.56 1183 LEU A N 1
ATOM 9523 C CA . LEU A 1 1183 ? 13.311 30.860 2.062 1.00 92.56 1183 LEU A CA 1
ATOM 9524 C C . LEU A 1 1183 ? 12.589 32.175 2.375 1.00 92.56 1183 LEU A C 1
ATOM 9526 O O . LEU A 1 1183 ? 11.756 32.235 3.273 1.00 92.56 1183 LEU A O 1
ATOM 9530 N N . ASP A 1 1184 ? 12.894 33.226 1.618 1.00 91.44 1184 ASP A N 1
ATOM 9531 C CA . ASP A 1 1184 ? 12.187 34.508 1.690 1.00 91.44 1184 ASP A CA 1
ATOM 9532 C C . ASP A 1 1184 ? 11.235 34.640 0.488 1.00 91.44 1184 ASP A C 1
ATOM 9534 O O . ASP A 1 1184 ? 11.583 34.243 -0.624 1.00 91.44 1184 ASP A O 1
ATOM 9538 N N . ILE A 1 1185 ? 10.047 35.229 0.656 1.00 92.50 1185 ILE A N 1
ATOM 9539 C CA . ILE A 1 1185 ? 9.196 35.601 -0.490 1.00 92.50 1185 ILE A CA 1
ATOM 9540 C C . ILE A 1 1185 ? 9.768 36.884 -1.102 1.00 92.50 1185 ILE A C 1
ATOM 9542 O O . ILE A 1 1185 ? 9.794 37.919 -0.440 1.00 92.50 1185 ILE A O 1
ATOM 9546 N N . TRP A 1 1186 ? 10.221 36.819 -2.355 1.00 94.38 1186 TRP A N 1
ATOM 9547 C CA . TRP A 1 1186 ? 10.755 37.972 -3.087 1.00 94.38 1186 TRP A CA 1
ATOM 9548 C C . TRP A 1 1186 ? 9.677 38.692 -3.900 1.00 94.38 1186 TRP A C 1
ATOM 9550 O O . TRP A 1 1186 ? 9.616 39.918 -3.912 1.00 94.38 1186 TRP A O 1
ATOM 9560 N N . GLU A 1 1187 ? 8.810 37.929 -4.566 1.00 93.44 1187 GLU A N 1
ATOM 9561 C CA . GLU A 1 1187 ? 7.677 38.455 -5.326 1.00 93.44 1187 GLU A CA 1
ATOM 9562 C C . GLU A 1 1187 ? 6.430 37.610 -5.050 1.00 93.44 1187 GLU A C 1
ATOM 9564 O O . GLU A 1 1187 ? 6.479 36.379 -5.115 1.00 93.44 1187 GLU A O 1
ATOM 9569 N N . LEU A 1 1188 ? 5.314 38.271 -4.733 1.00 92.38 1188 LEU A N 1
ATOM 9570 C CA . LEU A 1 1188 ? 4.029 37.617 -4.493 1.00 92.38 1188 LEU A CA 1
ATOM 9571 C C . LEU A 1 1188 ? 3.285 37.355 -5.816 1.00 92.38 1188 LEU A C 1
ATOM 9573 O O . LEU A 1 1188 ? 3.265 38.235 -6.682 1.00 92.38 1188 LEU A O 1
ATOM 9577 N N . PRO A 1 1189 ? 2.614 36.199 -5.965 1.00 93.94 1189 PRO A N 1
ATOM 9578 C CA . PRO A 1 1189 ? 1.678 35.970 -7.063 1.00 93.94 1189 PRO A CA 1
ATOM 9579 C C . PRO A 1 1189 ? 0.444 36.877 -6.949 1.00 93.94 1189 PRO A C 1
ATOM 9581 O O . PRO A 1 1189 ? 0.115 37.385 -5.875 1.00 93.94 1189 PRO A O 1
ATOM 9584 N N . LYS A 1 1190 ? -0.313 37.023 -8.046 1.00 92.81 1190 LYS A N 1
ATOM 9585 C CA . LYS A 1 1190 ? -1.594 37.759 -8.031 1.00 92.81 1190 LYS A CA 1
ATOM 9586 C C . LYS A 1 1190 ? -2.668 37.047 -7.203 1.00 92.81 1190 LYS A C 1
ATOM 9588 O O . LYS A 1 1190 ? -3.607 37.706 -6.759 1.00 92.81 1190 LYS A O 1
ATOM 9593 N N . ILE A 1 1191 ? -2.552 35.727 -7.050 1.00 92.88 1191 ILE A N 1
ATOM 9594 C CA . ILE A 1 1191 ? -3.353 34.868 -6.175 1.00 92.88 1191 ILE A CA 1
ATOM 9595 C C . ILE A 1 1191 ? -2.385 34.009 -5.363 1.00 92.88 1191 ILE A C 1
ATOM 9597 O O . ILE A 1 1191 ? -1.677 33.176 -5.920 1.00 92.88 1191 ILE A O 1
ATOM 9601 N N . PHE A 1 1192 ? -2.345 34.226 -4.051 1.00 91.62 1192 PHE A N 1
ATOM 9602 C CA . PHE A 1 1192 ? -1.429 33.542 -3.143 1.00 91.62 1192 PHE A CA 1
ATOM 9603 C C . PHE A 1 1192 ? -2.113 32.337 -2.496 1.00 91.62 1192 PHE A C 1
ATOM 9605 O O . PHE A 1 1192 ? -3.109 32.489 -1.790 1.00 91.62 1192 PHE A O 1
ATOM 9612 N N . ILE A 1 1193 ? -1.581 31.141 -2.753 1.00 92.69 1193 ILE A N 1
ATOM 9613 C CA . ILE A 1 1193 ? -2.070 29.883 -2.182 1.00 92.69 1193 ILE A CA 1
ATOM 9614 C C . ILE A 1 1193 ? -1.194 29.524 -0.980 1.00 92.69 1193 ILE A C 1
ATOM 9616 O O . ILE A 1 1193 ? 0.018 29.349 -1.124 1.00 92.69 1193 ILE A O 1
ATOM 9620 N N . VAL A 1 1194 ? -1.813 29.389 0.195 1.00 92.19 1194 VAL A N 1
ATOM 9621 C CA . VAL A 1 1194 ? -1.162 28.916 1.425 1.00 92.19 1194 VAL A CA 1
ATOM 9622 C C . VAL A 1 1194 ? -1.602 27.484 1.706 1.00 92.19 1194 VAL A C 1
ATOM 9624 O O . VAL A 1 1194 ? -2.794 27.195 1.779 1.00 92.19 1194 VAL A O 1
ATOM 9627 N N . HIS A 1 1195 ? -0.628 26.602 1.894 1.00 92.06 1195 HIS A N 1
ATOM 9628 C CA . HIS A 1 1195 ? -0.813 25.235 2.359 1.00 92.06 1195 HIS A CA 1
ATOM 9629 C C . HIS A 1 1195 ? -0.189 25.101 3.753 1.00 92.06 1195 HIS A C 1
ATOM 9631 O O . HIS A 1 1195 ? 0.957 25.495 3.963 1.00 92.06 1195 HIS A O 1
ATOM 9637 N N . PHE A 1 1196 ? -0.935 24.562 4.716 1.00 90.38 1196 PHE A N 1
ATOM 9638 C CA . PHE A 1 1196 ? -0.453 24.362 6.082 1.00 90.38 1196 PHE A CA 1
ATOM 9639 C C . PHE A 1 1196 ? 0.034 22.923 6.265 1.00 90.38 1196 PHE A C 1
ATOM 9641 O O . PHE A 1 1196 ? -0.767 21.989 6.207 1.00 90.38 1196 PHE A O 1
ATOM 9648 N N . LYS A 1 1197 ? 1.335 22.746 6.523 1.00 84.00 1197 LYS A N 1
ATOM 9649 C CA . LYS A 1 1197 ? 1.923 21.441 6.854 1.00 84.00 1197 LYS A CA 1
ATOM 9650 C C . LYS A 1 1197 ? 1.391 20.978 8.217 1.00 84.00 1197 LYS A C 1
ATOM 9652 O O . LYS A 1 1197 ? 1.571 21.688 9.207 1.00 84.00 1197 LYS A O 1
ATOM 9657 N N . ARG A 1 1198 ? 0.736 19.814 8.242 1.00 62.38 1198 ARG A N 1
ATOM 9658 C CA . ARG A 1 1198 ? 0.198 19.164 9.451 1.00 62.38 1198 ARG A CA 1
ATOM 9659 C C . ARG A 1 1198 ? 1.234 18.282 10.145 1.00 62.38 1198 ARG A C 1
ATOM 9661 O O . ARG A 1 1198 ? 2.092 17.731 9.426 1.00 62.38 1198 ARG A O 1
#

pLDDT: mean 70.65, std 24.46, range [19.5, 97.12]